Protein AF-A0A812S9A2-F1 (afdb_monomer_lite)

Secondary structure (DSSP, 8-state):
-------------SSSSTTTHHHHHHHHHHHHHHHHHHHHHHHHHHHHHHHHHHHHHHHHHHHHHHHHHHHHHHHHHHHHHHHHHHHHHHHHHHHHHHHHHHHHHHHHHHHHHHHHHHHHHHHHHHHHHHHHHHHHHHHHHHHTT----SSSHHHHHHHHHHHHHHHHHHHHHHHHHHHHHHHHHHHHHHTTTHHHHHHHHHHHHHHHHHHHHHHHHHHHHHHHHHHHHHHHTTSTTTHHHHHHHHHHHHHHHHHHHHHHHHHHHHHHHHHHHHHHHHHHHHHHHHHHHHHHHHHHHHHHHHHHHHSTT-HHHHHHHHHHHHHHHHHHHHHHHHHHHHHHHHHHHHHHHHHHHHHHHHHHHHHHHHHHHHHHHHHHHHHHHHHHHHHHHHHHHHHTT-HHHHHHHHHHHHHHHHHHHHHHHHHHHHHHHHHHHHTT-TTS-SS----S-HHHHHHHHHHHHHHHHHHHHHHHHHHHHHHHHHHHHHHHHHHHHHHHHHHHHHHHHHHHHHHHHHHHHHHHHHHHHHHHHHHHHHHHHHHHHTTSS-TTS---HHHHHHHHHHHHHHHHHHHHHHHHHHHHHHHHHHHHHHHHHHHHHHHHHHHHHHHHHHHHHHHHHHHHHHHHHHHHHHTS-STT--HHHHHHHHHTT-HHHHHHHS-TT--TTS-BTTTTB-HHHHHHHHHTT-GGGHHHHHHHHHHHHHTT--TT------S-EEEE--TT-HHHH-EEEE-TT--HHHHHHHHHHHHHTTGGG---HHHHHHHHHHHHHHHHHHHHS-TT-------HHHHHHHHHHHH-GGG--EEEEESS-EEEE-HHHHHHH-HHHHHHHHSSSHHHHH-EEEETTS-HHHHHHHHHHHHHS--SS---HHHHHHHHHHHHHTT-HHHHHHHHHHHHHT--TTTHHHHHHHHHHTT-HHHHHHHHHHHHH-HHHHHHHHHT-S-HHHHHHTT---------------------

Sequence (980 aa):
MLGLLWLTNWSRSHVKRLNISTAAELLTVAKAKQQLGKEMEVKDLKALRLKDHVVHHVSKTINFVRLKDIWLAWLHQVLLHRLEKTQDRKDRSHRKEIQRIRREAADEHTALGERMHSELEQVGRESYLRDMLVQWQAVVKNMRSHRNYHGEMDQIRQEAAQEVKQKEKKTVEQLSSFAIHSAELLIRRRMKEPLVMVFVNWRMVQEREKYQQHAARMQQEAQDQRDHHQNLLQSKETKKEVACWQLATFSYLVRERVIIRLAIFHYWREASMWSKKAHLQHLRRQGQEIASHSKEVSLLVTQMLAHQRDLSLLTKVMVQWKQVVEREANQRSLEQKDEENVERVKTSVHNERVAGSKRAQVLVKWLLHLELQNQAKWLAAWSGEVKYAKIVRKMEGDKEAHDLAMVEVENKMEKHQDALVPYWLRLKRQMVLMRYFPAFIFVPYMNHSEAHLQKTIEKLDKKRERQIADLYKLRRKSVADAGEVLAFFRGQRENQLILSLVLVIWSEVASDQMAMRRWNEQREVKLELERSLQELKDKTWHLRIDTKKGKDLTDTCRHMGEWTGQLLMELSTTRAWGCWRVWHLQEVHSRVQAKANNHTEARVMAERMKVQQRQKKDEVVMSNIMVAAGEISSVKFSFRAWEILTRKEKEHRLQKFVPLSFDWNQPIGTRQVPPLVSIMCVGMLDHQMQEKLHKIAEWLLQVGAEPGHLITNKDRKYVLFKTGREEETEISVDWKGHSAVSFAFATISQFQLRKGRADWSNEQAFLESLVALFASSAAGKNPCSADVIVPQSTLELWESMRDMTHSHNVIFESSDGEVSAHDQILMAASPVLKAMLASAMKEGTSKRIEVADSTSLGVSLFLDILYTSSTREDPDYKTMLVALDLAHRWQVHGVVQTLCVALRDMIDSQSFVAIAEAAALKGLEMLARACASFGSTDQKVQEMLKKGELPAAVRKLLGMPEHANGEQQASKKRRLFRSS

Radius of gyration: 53.52 Å; chains: 1; bounding box: 150×134×172 Å

Foldseek 3Di:
DDDDDDDDDDDDDPPPPPPPVVVVVVVVVVVVVVVVVVVVVVVVVVVVVVVVVVVVVVVVVVVVVVVVVVVVVVVVVVVVVVVVVVVVVVVVVVVVVVVVVVVVVVVVVVVVVVVVVVVCVVVVVVVVVVVVVVVVVVVVVVVVPDDDDPPCVVVVVVVVVVVVVVVVVVVVVVVVVVVVVVVVVVCVVVCPVVVVVVVVVVVVVVVVVVVVVVVVVVVVVVVVVVVVVVVVVPDPPCPVVVVVVVVVVVVVVVVVVVVVVVVVVVVVVVVVVVVVVVVVVVVVVVVVVVVVVVVVLVVVVVVVVVDPDDPPVVVVSVVVVVVVVVVVVVVVVVVVVVVVVVVVVVVVVVVVVVVVVVVVVVVVVVVVVVVVVVVVVVVVVVVVVVVVVVVVVVCVPPDVVVVVVVVVVVVVVVVVVVVCVVVVVVVVVVVVVVVPPPDPDDDDDDDDDPPVVVVVVVVVVVVVVVVVVVVVVVVVVVVVVVVVVVVVVVVVVVVVVVVVVVVVVVVVVVVVVVVVVVVVVVVVVVVVVVVVVVVVVVVVVVVPPDPPDDDDPPVVVVVVVVVVVVVVVVVVVVVVVVVVVVVVVVVVVVVVVVVVVVVVVVVVVVVVVVVVVVVVVVVVVLVVVVVVCVVPPLPPPDLCVLVCCLPPPPLVVVVVRDDLPRDQCFQDHPVRGRPLLVLLLVCLVDVVSLVVSLVVLLVSLVSQHAQQRARQDPFDWDWDADPPCRPQGIDIDTRGGDGNLRSLVRVLVSVVVCGNVDDSPSSNVSSVSSNVSNVCSVVVDVSPDPPPPDPPVVLVVLVVQLVPQVQFDAWEAEQADIDTDHLVLLLVQFVQSVCQLCDPDPCVVVSYHYDHVADPLLVSVLVSCSRRVDDPDPDDLVSLLSSLVVCLVRVRVSSVVSSLVVNLVVDDLVCLQVQCLSCQVSVVVSSLVSSLVCLVPDPSSVVCLVVVVHDPSNCVSVVHPPPPPPPPPVPPPPPPPDDD

pLDDT: mean 70.7, std 18.99, range [29.7, 98.62]

Structure (mmCIF, N/CA/C/O backbone):
data_AF-A0A812S9A2-F1
#
_entry.id   AF-A0A812S9A2-F1
#
loop_
_atom_site.group_PDB
_atom_site.id
_atom_site.type_symbol
_atom_site.label_atom_id
_atom_site.label_alt_id
_atom_site.label_comp_id
_atom_site.label_asym_id
_atom_site.label_entity_id
_atom_site.label_seq_id
_atom_site.pdbx_PDB_ins_code
_atom_site.Cartn_x
_atom_site.Cartn_y
_atom_site.Cartn_z
_atom_site.occupancy
_atom_site.B_iso_or_equiv
_atom_site.auth_seq_id
_atom_site.auth_comp_id
_atom_site.auth_asym_id
_atom_site.auth_atom_id
_atom_site.pdbx_PDB_model_num
ATOM 1 N N . MET A 1 1 ? -51.032 41.180 109.566 1.00 30.77 1 MET A N 1
ATOM 2 C CA . MET A 1 1 ? -51.035 39.824 110.149 1.00 30.77 1 MET A CA 1
ATOM 3 C C . MET A 1 1 ? -49.767 39.110 109.700 1.00 30.77 1 MET A C 1
ATOM 5 O O . MET A 1 1 ? -49.619 38.909 108.507 1.00 30.77 1 MET A O 1
ATOM 9 N N . LEU A 1 2 ? -48.860 38.893 110.665 1.00 32.19 2 LEU A N 1
ATOM 10 C CA . LEU A 1 2 ? -47.793 37.877 110.830 1.00 32.19 2 LEU A CA 1
ATOM 11 C C . LEU A 1 2 ? -47.159 37.257 109.555 1.00 32.19 2 LEU A C 1
ATOM 13 O O . LEU A 1 2 ? -47.859 36.644 108.770 1.00 32.19 2 LEU A O 1
ATOM 17 N N . GLY A 1 3 ? -45.845 37.289 109.311 1.00 29.73 3 GLY A N 1
ATOM 18 C CA . GLY A 1 3 ? -44.723 37.349 110.249 1.00 29.73 3 GLY A CA 1
ATOM 19 C C . GLY A 1 3 ? -43.545 38.168 109.716 1.00 29.73 3 GLY A C 1
ATOM 20 O O . GLY A 1 3 ? -43.070 37.989 108.598 1.00 29.73 3 GLY A O 1
ATOM 21 N N . LEU A 1 4 ? -43.110 39.086 110.570 1.00 36.00 4 LEU A N 1
ATOM 22 C CA . LEU A 1 4 ? -41.957 39.964 110.448 1.00 36.00 4 LEU A CA 1
ATOM 23 C C . LEU A 1 4 ? -40.862 39.440 111.388 1.00 36.00 4 LEU A C 1
ATOM 25 O O . LEU A 1 4 ? -41.183 38.946 112.466 1.00 36.00 4 LEU A O 1
ATOM 29 N N . LEU A 1 5 ? -39.606 39.668 110.988 1.00 36.12 5 LEU A N 1
ATOM 30 C CA . LEU A 1 5 ? -38.328 39.386 111.663 1.00 36.12 5 LEU A CA 1
ATOM 31 C C . LEU A 1 5 ? -37.778 37.956 111.563 1.00 36.12 5 LEU A C 1
ATOM 33 O O . LEU A 1 5 ? -38.210 37.065 112.280 1.00 36.12 5 LEU A O 1
ATOM 37 N N . TRP A 1 6 ? -36.664 37.823 110.830 1.00 30.14 6 TRP A N 1
ATOM 38 C CA . TRP A 1 6 ? -35.391 37.426 111.450 1.00 30.14 6 TRP A CA 1
ATOM 39 C C . TRP A 1 6 ? -34.164 37.848 110.604 1.00 30.14 6 TRP A C 1
ATOM 41 O O . TRP A 1 6 ? -33.966 37.390 109.486 1.00 30.14 6 TRP A O 1
ATOM 51 N N . LEU A 1 7 ? -33.380 38.762 111.193 1.00 29.70 7 LEU A N 1
ATOM 52 C CA . LEU A 1 7 ? -31.908 38.791 111.299 1.00 29.70 7 LEU A CA 1
ATOM 53 C C . LEU A 1 7 ? -30.986 38.822 110.049 1.00 29.70 7 LEU A C 1
ATOM 55 O O . LEU A 1 7 ? -30.703 37.825 109.405 1.00 29.70 7 LEU A O 1
ATOM 59 N N . THR A 1 8 ? -30.419 40.020 109.835 1.00 36.09 8 THR A N 1
ATOM 60 C CA . THR A 1 8 ? -28.978 40.395 109.859 1.00 36.09 8 THR A CA 1
ATOM 61 C C . THR A 1 8 ? -27.872 39.516 109.240 1.00 36.09 8 THR A C 1
ATOM 63 O O . THR A 1 8 ? -27.733 38.341 109.548 1.00 36.09 8 THR A O 1
ATOM 66 N N . ASN A 1 9 ? -26.913 40.242 108.637 1.00 30.70 9 ASN A N 1
ATOM 67 C CA . ASN A 1 9 ? -25.463 39.975 108.543 1.00 30.70 9 ASN A CA 1
ATOM 68 C C . ASN A 1 9 ? -24.924 39.029 107.452 1.00 30.70 9 ASN A C 1
ATOM 70 O O . ASN A 1 9 ? -24.561 37.896 107.729 1.00 30.70 9 ASN A O 1
ATOM 74 N N . TRP A 1 10 ? -24.648 39.596 106.266 1.00 31.30 10 TRP A N 1
ATOM 75 C CA . TRP A 1 10 ? -23.307 39.561 105.638 1.00 31.30 10 TRP A CA 1
ATOM 76 C C . TRP A 1 10 ? -23.247 40.575 104.473 1.00 31.30 10 TRP A C 1
ATOM 78 O O . TRP A 1 10 ? -23.900 40.422 103.453 1.00 31.30 10 TRP A O 1
ATOM 88 N N . SER A 1 11 ? -22.712 41.781 104.681 1.00 37.06 11 SER A N 1
ATOM 89 C CA . SER A 1 11 ? -21.286 42.156 104.595 1.00 37.06 11 SER A CA 1
ATOM 90 C C . SER A 1 11 ? -20.733 42.354 103.163 1.00 37.06 11 SER A C 1
ATOM 92 O O . SER A 1 11 ? -20.191 41.460 102.523 1.00 37.06 11 SER A O 1
ATOM 94 N N . ARG A 1 12 ? -20.815 43.606 102.689 1.00 46.22 12 ARG A N 1
ATOM 95 C CA . ARG A 1 12 ? -19.657 44.487 102.391 1.00 46.22 12 ARG A CA 1
ATOM 96 C C . ARG A 1 12 ? -18.490 44.012 101.484 1.00 46.22 12 ARG A C 1
ATOM 98 O O . ARG A 1 12 ? -17.426 44.619 101.564 1.00 46.22 12 ARG A O 1
ATOM 105 N N . SER A 1 13 ? -18.665 43.069 100.548 1.00 44.03 13 SER A N 1
ATOM 106 C CA . SER A 1 13 ? -17.556 42.631 99.653 1.00 44.03 13 SER A CA 1
ATOM 107 C C . SER A 1 13 ? -17.678 42.933 98.138 1.00 44.03 13 SER A C 1
ATOM 109 O O . SER A 1 13 ? -16.717 42.711 97.401 1.00 44.03 13 SER A O 1
ATOM 111 N N . HIS A 1 14 ? -18.781 43.482 97.606 1.00 48.69 14 HIS A N 1
ATOM 112 C CA . HIS A 1 14 ? -18.950 43.573 96.130 1.00 48.69 14 HIS A CA 1
ATOM 113 C C . HIS A 1 14 ? -19.109 44.958 95.487 1.00 48.69 14 HIS A C 1
ATOM 115 O O . HIS A 1 14 ? -19.095 45.054 94.265 1.00 48.69 14 HIS A O 1
ATOM 121 N N . VAL A 1 15 ? -19.113 46.054 96.250 1.00 48.25 15 VAL A N 1
ATOM 122 C CA . VAL A 1 15 ? -19.337 47.407 95.680 1.00 48.25 15 VAL A CA 1
ATOM 123 C C . VAL A 1 15 ? -18.044 48.241 95.524 1.00 48.25 15 VAL A C 1
ATOM 125 O O . VAL A 1 15 ? -18.077 49.372 95.060 1.00 48.25 15 VAL A O 1
ATOM 128 N N . LYS A 1 16 ? -16.858 47.674 95.805 1.00 48.91 16 LYS A N 1
ATOM 129 C CA . LYS A 1 16 ? -15.552 48.335 95.548 1.00 48.91 16 LYS A CA 1
ATOM 130 C C . LYS A 1 16 ? -14.710 47.740 94.404 1.00 48.91 16 LYS A C 1
ATOM 132 O O . LYS A 1 16 ? -13.645 48.276 94.125 1.00 48.91 16 LYS A O 1
ATOM 137 N N . ARG A 1 17 ? -15.165 46.690 93.699 1.00 51.28 17 ARG A N 1
ATOM 138 C CA . ARG A 1 17 ? -14.411 46.097 92.562 1.00 51.28 17 ARG A CA 1
ATOM 139 C C . ARG A 1 17 ? -14.850 46.546 91.163 1.00 51.28 17 ARG A C 1
ATOM 141 O O . ARG A 1 17 ? -14.126 46.290 90.212 1.00 51.28 17 ARG A O 1
ATOM 148 N N . LEU A 1 18 ? -15.960 47.269 91.023 1.00 49.25 18 LEU A N 1
ATOM 149 C CA . LEU A 1 18 ? -16.501 47.654 89.708 1.00 49.25 18 LEU A CA 1
ATOM 150 C C . LEU A 1 18 ? -16.056 49.032 89.184 1.00 49.25 18 LEU A C 1
ATOM 152 O O . LEU A 1 18 ? -16.405 49.377 88.065 1.00 49.25 18 LEU A O 1
ATOM 156 N N . ASN A 1 19 ? -15.245 49.794 89.931 1.00 54.81 19 ASN A N 1
ATOM 157 C CA . ASN A 1 19 ? -14.820 51.147 89.519 1.00 54.81 19 ASN A CA 1
ATOM 158 C C . ASN A 1 19 ? -13.321 51.283 89.165 1.00 54.81 19 ASN A C 1
ATOM 160 O O . ASN A 1 19 ? -12.866 52.368 88.827 1.00 54.81 19 ASN A O 1
ATOM 164 N N . ILE A 1 20 ? -12.543 50.191 89.221 1.00 55.78 20 ILE A N 1
ATOM 165 C CA . ILE A 1 20 ? -11.106 50.183 88.860 1.00 55.78 20 ILE A CA 1
ATOM 166 C C . ILE A 1 20 ? -10.868 49.512 87.491 1.00 55.78 20 ILE A C 1
ATOM 168 O O . ILE A 1 20 ? -9.960 49.911 86.766 1.00 55.78 20 ILE A O 1
ATOM 172 N N . SER A 1 21 ? -11.722 48.561 87.084 1.00 54.44 21 SER A N 1
ATOM 173 C CA . SER A 1 21 ? -1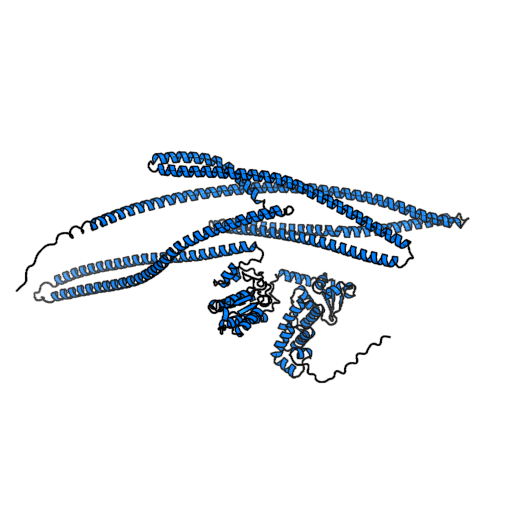1.601 47.859 85.791 1.00 54.44 21 SER A CA 1
ATOM 174 C C . SER A 1 21 ? -11.817 48.796 84.596 1.00 54.44 21 SER A C 1
ATOM 176 O O . SER A 1 21 ? -11.036 48.804 83.649 1.00 54.44 21 SER A O 1
ATOM 178 N N . THR A 1 22 ? -12.820 49.668 84.674 1.00 61.56 22 THR A N 1
ATOM 179 C CA . THR A 1 22 ? -13.222 50.548 83.565 1.00 61.56 22 THR A CA 1
ATOM 180 C C . THR A 1 22 ? -12.219 51.681 83.310 1.00 61.56 22 THR A C 1
ATOM 182 O O . THR A 1 22 ? -12.038 52.121 82.176 1.00 61.56 22 THR A O 1
ATOM 185 N N . ALA A 1 23 ? -11.500 52.131 84.345 1.00 61.50 23 ALA A N 1
ATOM 186 C CA . ALA A 1 23 ? -10.455 53.148 84.209 1.00 61.50 23 ALA A CA 1
ATOM 187 C C . ALA A 1 23 ? -9.170 52.594 83.556 1.00 61.50 23 ALA A C 1
ATOM 189 O O . ALA A 1 23 ? -8.498 53.306 82.807 1.00 61.50 23 ALA A O 1
ATOM 190 N N . ALA A 1 24 ? -8.842 51.317 83.790 1.00 63.38 24 ALA A N 1
ATOM 191 C CA . ALA A 1 24 ? -7.683 50.657 83.184 1.00 63.38 24 ALA A CA 1
ATOM 192 C C . ALA A 1 24 ? -7.879 50.383 81.678 1.00 63.38 24 ALA A C 1
ATOM 194 O O . ALA A 1 24 ? -6.934 50.512 80.891 1.00 63.38 24 ALA A O 1
ATOM 195 N N . GLU A 1 25 ? -9.109 50.074 81.263 1.00 68.50 25 GLU A N 1
ATOM 196 C CA . GLU A 1 25 ? -9.472 49.860 79.855 1.00 68.50 25 GLU A CA 1
ATOM 197 C C . GLU A 1 25 ? -9.458 51.167 79.043 1.00 68.50 25 GLU A C 1
ATOM 199 O O . GLU A 1 25 ? -8.927 51.217 77.933 1.00 68.50 25 GLU A O 1
ATOM 204 N N . LEU A 1 26 ? -9.924 52.281 79.616 1.00 68.12 26 LEU A N 1
ATOM 205 C CA . LEU A 1 26 ? -9.865 53.583 78.937 1.00 68.12 26 LEU A CA 1
ATOM 206 C C . LEU A 1 26 ? -8.423 54.100 78.770 1.00 68.12 26 LEU A C 1
ATOM 208 O O . LEU A 1 26 ? -8.087 54.688 77.738 1.00 68.12 26 LEU A O 1
ATOM 212 N N . LEU A 1 27 ? -7.534 53.822 79.733 1.00 66.31 27 LEU A N 1
ATOM 213 C CA . LEU A 1 27 ? -6.120 54.206 79.651 1.00 66.31 27 LEU A CA 1
ATOM 214 C C . LEU A 1 27 ? -5.338 53.375 78.614 1.00 66.31 27 LEU A C 1
ATOM 216 O O . LEU A 1 27 ? -4.418 53.887 77.969 1.00 66.31 27 LEU A O 1
ATOM 220 N N . THR A 1 28 ? -5.701 52.104 78.420 1.00 70.50 28 THR A N 1
ATOM 221 C CA . THR A 1 28 ? -5.083 51.230 77.406 1.00 70.50 28 THR A CA 1
ATOM 222 C C . THR A 1 28 ? -5.531 51.592 75.990 1.00 70.50 28 THR A C 1
ATOM 224 O O . THR A 1 28 ? -4.691 51.652 75.089 1.00 70.50 28 THR A O 1
ATOM 227 N N . VAL A 1 29 ? -6.803 51.954 75.795 1.00 70.25 29 VAL A N 1
ATOM 228 C CA . VAL A 1 29 ? -7.316 52.431 74.497 1.00 70.25 29 VAL A CA 1
ATOM 229 C C . VAL A 1 29 ? -6.692 53.777 74.097 1.00 70.25 29 VAL A C 1
ATOM 231 O O . VAL A 1 29 ? -6.312 53.963 72.937 1.00 70.25 29 VAL A O 1
ATOM 234 N N . ALA A 1 30 ? -6.495 54.699 75.045 1.00 70.75 30 ALA A N 1
ATOM 235 C CA . ALA A 1 30 ? -5.830 55.977 74.778 1.00 70.75 30 ALA A CA 1
ATOM 236 C C . ALA A 1 30 ? -4.349 55.805 74.377 1.00 70.75 30 ALA A C 1
ATOM 238 O O . ALA A 1 30 ? -3.895 56.425 73.411 1.00 70.75 30 ALA A O 1
ATOM 239 N N . LYS A 1 31 ? -3.611 54.907 75.050 1.00 70.31 31 LYS A N 1
ATOM 240 C CA . LYS A 1 31 ? -2.220 54.571 74.691 1.00 70.31 31 LYS A CA 1
ATOM 241 C C . LYS A 1 31 ? -2.119 53.899 73.320 1.00 70.31 31 LYS A C 1
ATOM 243 O O . LYS A 1 31 ? -1.249 54.266 72.535 1.00 70.31 31 LYS A O 1
ATOM 248 N N . ALA A 1 32 ? -3.035 52.987 72.988 1.00 68.94 32 ALA A N 1
ATOM 249 C CA . ALA A 1 32 ? -3.067 52.334 71.678 1.00 68.94 32 ALA A CA 1
ATOM 250 C C . ALA A 1 32 ? -3.318 53.333 70.533 1.00 68.94 32 ALA A C 1
ATOM 252 O O . ALA A 1 32 ? -2.661 53.266 69.494 1.00 68.94 32 ALA A O 1
ATOM 253 N N . LYS A 1 33 ? -4.202 54.319 70.739 1.00 67.38 33 LYS A N 1
ATOM 254 C CA . LYS A 1 33 ? -4.478 55.372 69.748 1.00 67.38 33 LYS A CA 1
ATOM 255 C C . LYS A 1 33 ? -3.273 56.297 69.525 1.00 67.38 33 LYS A C 1
ATOM 257 O O . LYS A 1 33 ? -2.995 56.674 68.388 1.00 67.38 33 LYS A O 1
ATOM 262 N N . GLN A 1 34 ? -2.522 56.616 70.582 1.00 72.00 34 GLN A N 1
ATOM 263 C CA . GLN A 1 34 ? -1.292 57.410 70.482 1.00 72.00 34 GLN A CA 1
ATOM 264 C C . GLN A 1 34 ? -0.148 56.635 69.799 1.00 72.00 34 GLN A C 1
ATOM 266 O O . GLN A 1 34 ? 0.625 57.221 69.039 1.00 72.00 34 GLN A O 1
ATOM 271 N N . GLN A 1 35 ? -0.062 55.319 70.021 1.00 70.69 35 GLN A N 1
ATOM 272 C CA . GLN A 1 35 ? 0.900 54.436 69.352 1.00 70.69 35 GLN A CA 1
ATOM 273 C C . GLN A 1 35 ? 0.623 54.349 67.839 1.00 70.69 35 GLN A C 1
ATOM 275 O O . GLN A 1 35 ? 1.546 54.463 67.034 1.00 70.69 35 GLN A O 1
ATOM 280 N N . LEU A 1 36 ? -0.653 54.237 67.446 1.00 68.12 36 LEU A N 1
ATOM 281 C CA . LEU A 1 36 ? -1.065 54.127 66.041 1.00 68.12 36 LEU A CA 1
ATOM 282 C C . LEU A 1 36 ? -0.792 55.410 65.233 1.00 68.12 36 LEU A C 1
ATOM 284 O O . LEU A 1 36 ? -0.434 55.336 64.058 1.00 68.12 36 LEU A O 1
ATOM 288 N N . GLY A 1 37 ? -0.921 56.584 65.864 1.00 74.06 37 GLY A N 1
ATOM 289 C CA . GLY A 1 37 ? -0.575 57.870 65.246 1.00 74.06 37 GLY A CA 1
ATOM 290 C C . GLY A 1 37 ? 0.919 57.986 64.929 1.00 74.06 37 GLY A C 1
ATOM 291 O O . GLY A 1 37 ? 1.286 58.352 63.815 1.00 74.06 37 GLY A O 1
ATOM 292 N N . LYS A 1 38 ? 1.782 57.568 65.866 1.00 69.81 38 LYS A N 1
ATOM 293 C CA . LYS A 1 38 ? 3.244 57.561 65.674 1.00 69.81 38 LYS A CA 1
ATOM 294 C C . LYS A 1 38 ? 3.693 56.548 64.617 1.00 69.81 38 LYS A C 1
ATOM 296 O O . LYS A 1 38 ? 4.643 56.801 63.882 1.00 69.81 38 LYS A O 1
ATOM 301 N N . GLU A 1 39 ? 3.011 55.409 64.499 1.00 66.50 39 GLU A N 1
ATOM 302 C CA . GLU A 1 39 ? 3.328 54.409 63.472 1.00 66.50 39 GLU A CA 1
ATOM 303 C C . GLU A 1 39 ? 2.937 54.839 62.050 1.00 66.50 39 GLU A C 1
ATOM 305 O O . GLU A 1 39 ? 3.615 54.443 61.099 1.00 66.50 39 GLU A O 1
ATOM 310 N N . MET A 1 40 ? 1.888 55.655 61.884 1.00 65.81 40 MET A N 1
ATOM 311 C CA . MET A 1 40 ? 1.529 56.226 60.577 1.00 65.81 40 MET A CA 1
ATOM 312 C C . MET A 1 40 ? 2.550 57.262 60.103 1.00 65.81 40 MET A C 1
ATOM 314 O O . MET A 1 40 ? 3.034 57.143 58.981 1.00 65.81 40 MET A O 1
ATOM 318 N N . GLU A 1 41 ? 2.975 58.193 60.963 1.00 67.44 41 GLU A N 1
ATOM 319 C CA . GLU A 1 41 ? 4.019 59.172 60.610 1.00 67.44 41 GLU A CA 1
ATOM 320 C C . GLU A 1 41 ? 5.349 58.498 60.237 1.00 67.44 41 GLU A C 1
ATOM 322 O O . GLU A 1 41 ? 6.008 58.882 59.269 1.00 67.44 41 GLU A O 1
ATOM 327 N N . VAL A 1 42 ? 5.733 57.431 60.949 1.00 67.81 42 VAL A N 1
ATOM 328 C CA . VAL A 1 42 ? 6.944 56.655 60.631 1.00 67.81 42 VAL A CA 1
ATOM 329 C C . VAL A 1 42 ? 6.805 55.894 59.306 1.00 67.81 42 VAL A C 1
ATOM 331 O O . VAL A 1 42 ? 7.800 55.712 58.599 1.00 67.81 42 VAL A O 1
ATOM 334 N N . LYS A 1 43 ? 5.598 55.447 58.938 1.00 64.19 43 LYS A N 1
ATOM 335 C CA . LYS A 1 43 ? 5.348 54.788 57.645 1.00 64.19 43 LYS A CA 1
ATOM 336 C C . LYS A 1 43 ? 5.383 55.778 56.483 1.00 64.19 43 LYS A C 1
ATOM 338 O O . LYS A 1 43 ? 6.007 55.460 55.470 1.00 64.19 43 LYS A O 1
ATOM 343 N N . ASP A 1 44 ? 4.835 56.975 56.651 1.00 63.59 44 ASP A N 1
ATOM 344 C CA . ASP A 1 44 ? 4.854 58.008 55.612 1.00 63.59 44 ASP A CA 1
ATOM 345 C C . ASP A 1 44 ? 6.268 58.572 55.393 1.00 63.59 44 ASP A C 1
ATOM 347 O O . ASP A 1 44 ? 6.720 58.705 54.252 1.00 63.59 44 ASP A O 1
ATOM 351 N N . LEU A 1 45 ? 7.050 58.753 56.465 1.00 57.12 45 LEU A N 1
ATOM 352 C CA . LEU A 1 45 ? 8.469 59.125 56.366 1.00 57.12 45 LEU A CA 1
ATOM 353 C C . LEU A 1 45 ? 9.336 58.024 55.728 1.00 57.12 45 LEU A C 1
ATOM 355 O O . LEU A 1 45 ? 10.295 58.325 55.011 1.00 57.12 45 LEU A O 1
ATOM 359 N N . LYS A 1 46 ? 9.003 56.741 55.931 1.00 61.25 46 LYS A N 1
ATOM 360 C CA . LYS A 1 46 ? 9.670 55.618 55.243 1.00 61.25 46 LYS A CA 1
ATOM 361 C C . LYS A 1 46 ? 9.289 55.532 53.764 1.00 61.25 46 LYS A C 1
ATOM 363 O O . LYS A 1 46 ? 10.148 55.196 52.951 1.00 61.25 46 LYS A O 1
ATOM 368 N N . ALA A 1 47 ? 8.050 55.864 53.402 1.00 58.06 47 ALA A N 1
ATOM 369 C CA . ALA A 1 47 ? 7.592 55.876 52.014 1.00 58.06 47 ALA A CA 1
ATOM 370 C C . ALA A 1 47 ? 8.258 56.993 51.189 1.00 58.06 47 ALA A C 1
ATOM 372 O O . ALA A 1 47 ? 8.642 56.757 50.042 1.00 58.06 47 ALA A O 1
ATOM 373 N N . LEU A 1 48 ? 8.476 58.171 51.786 1.00 52.75 48 LEU A N 1
ATOM 374 C CA . LEU A 1 48 ? 9.226 59.267 51.160 1.00 52.75 48 LEU A CA 1
ATOM 375 C C . LEU A 1 48 ? 10.710 58.917 50.953 1.00 52.75 48 LEU A C 1
ATOM 377 O O . LEU A 1 48 ? 11.215 59.071 49.843 1.00 52.75 48 LEU A O 1
ATOM 381 N N . ARG A 1 49 ? 11.384 58.317 51.948 1.00 53.66 49 ARG A N 1
ATOM 382 C CA . ARG A 1 49 ? 12.790 57.877 51.795 1.00 53.66 49 ARG A CA 1
ATOM 383 C C . ARG A 1 49 ? 12.978 56.760 50.766 1.00 53.66 49 ARG A C 1
ATOM 385 O O . ARG A 1 49 ? 14.020 56.703 50.117 1.00 53.66 49 ARG A O 1
ATOM 392 N N . LEU A 1 50 ? 11.987 55.882 50.582 1.00 56.28 50 LEU A N 1
ATOM 393 C CA . LEU A 1 50 ? 12.057 54.830 49.560 1.00 56.28 50 LEU A CA 1
ATOM 394 C C . LEU A 1 50 ? 12.014 55.407 48.137 1.00 56.28 50 LEU A C 1
ATOM 396 O O . LEU A 1 50 ? 12.645 54.863 47.232 1.00 56.28 50 LEU A O 1
ATOM 400 N N . LYS A 1 51 ? 11.286 56.512 47.938 1.00 54.78 51 LYS A N 1
ATOM 401 C CA . LYS A 1 51 ? 11.127 57.155 46.629 1.00 54.78 51 LYS A CA 1
ATOM 402 C C . LYS A 1 51 ? 12.438 57.783 46.150 1.00 54.78 51 LYS A C 1
ATOM 404 O O . LYS A 1 51 ? 12.840 57.541 45.013 1.00 54.78 51 LYS A O 1
ATOM 409 N N . ASP A 1 52 ? 13.153 58.467 47.037 1.00 48.91 52 ASP A N 1
ATOM 410 C CA . ASP A 1 52 ? 14.438 59.097 46.705 1.00 48.91 52 ASP A CA 1
ATOM 411 C C . ASP A 1 52 ? 15.552 58.064 46.477 1.00 48.91 52 ASP A C 1
ATOM 413 O O . ASP A 1 52 ? 16.385 58.216 45.577 1.00 48.91 52 ASP A O 1
ATOM 417 N N . HIS A 1 53 ? 15.521 56.941 47.205 1.00 49.50 53 HIS A N 1
ATOM 418 C CA . HIS A 1 53 ? 16.496 55.867 47.014 1.00 49.50 53 HIS A CA 1
ATOM 419 C C . HIS A 1 53 ? 16.329 55.146 45.668 1.00 49.50 53 HIS A C 1
ATOM 421 O O . HIS A 1 53 ? 17.321 54.811 45.016 1.00 49.50 53 HIS A O 1
ATOM 427 N N . VAL A 1 54 ? 15.086 54.953 45.214 1.00 54.69 54 VAL A N 1
ATOM 428 C CA . VAL A 1 54 ? 14.785 54.326 43.917 1.00 54.69 54 VAL A CA 1
ATOM 429 C C . VAL A 1 54 ? 15.197 55.234 42.754 1.00 54.69 54 VAL A C 1
ATOM 431 O O . VAL A 1 54 ? 15.794 54.751 41.790 1.00 54.69 54 VAL A O 1
ATOM 434 N N . VAL A 1 55 ? 14.975 56.549 42.853 1.00 52.47 55 VAL A N 1
ATOM 435 C CA . VAL A 1 55 ? 15.384 57.509 41.811 1.00 52.47 55 VAL A CA 1
ATOM 436 C C . VAL A 1 55 ? 16.913 57.576 41.679 1.00 52.47 55 VAL A C 1
ATOM 438 O O . VAL A 1 55 ? 17.440 57.554 40.562 1.00 52.47 55 VAL A O 1
ATOM 441 N N . HIS A 1 56 ? 17.651 57.548 42.794 1.00 46.53 56 HIS A N 1
ATOM 442 C CA . HIS A 1 56 ? 19.117 57.534 42.763 1.00 46.53 56 HIS A CA 1
ATOM 443 C C . HIS A 1 56 ? 19.689 56.220 42.188 1.00 46.53 56 HIS A C 1
ATOM 445 O O . HIS A 1 56 ? 20.660 56.233 41.423 1.00 46.53 56 HIS A O 1
ATOM 451 N N . HIS A 1 57 ? 19.057 55.077 42.481 1.00 49.66 57 HIS A N 1
ATOM 452 C CA . HIS A 1 57 ? 19.512 53.769 42.000 1.00 49.66 57 HIS A CA 1
ATOM 453 C C . HIS A 1 57 ? 19.246 53.559 40.499 1.00 49.66 57 HIS A C 1
ATOM 455 O O . HIS A 1 57 ? 20.074 52.973 39.794 1.00 49.66 57 HIS A O 1
ATOM 461 N N . VAL A 1 58 ? 18.132 54.078 39.973 1.00 52.66 58 VAL A N 1
ATOM 462 C CA . VAL A 1 58 ? 17.819 54.017 38.534 1.00 52.66 58 VAL A CA 1
ATOM 463 C C . VAL A 1 58 ? 18.809 54.862 37.722 1.00 52.66 58 VAL A C 1
ATOM 465 O O . VAL A 1 58 ? 19.309 54.393 36.699 1.00 52.66 58 VAL A O 1
ATOM 468 N N . SER A 1 59 ? 19.198 56.042 38.218 1.00 47.62 59 SER A N 1
ATOM 469 C CA . SER A 1 59 ? 20.189 56.908 37.557 1.00 47.62 59 SER A CA 1
ATOM 470 C C . SER A 1 59 ? 21.591 56.271 37.480 1.00 47.62 59 SER A C 1
ATOM 472 O O . SER A 1 59 ? 22.206 56.237 36.410 1.00 47.62 59 SER A O 1
ATOM 474 N N . LYS A 1 60 ? 22.074 55.641 38.566 1.00 50.59 60 LYS A N 1
ATOM 475 C CA . LYS A 1 60 ? 23.352 54.890 38.558 1.00 50.59 60 LYS A CA 1
ATOM 476 C C . LYS A 1 60 ? 23.329 53.683 37.614 1.00 50.59 60 LYS A C 1
ATOM 478 O O . LYS A 1 60 ? 24.323 53.407 36.943 1.00 50.59 60 LYS A O 1
ATOM 483 N N . THR A 1 61 ? 22.195 52.990 37.517 1.00 50.25 61 THR A N 1
ATOM 484 C CA . THR A 1 61 ? 22.062 51.801 36.659 1.00 50.25 61 THR A CA 1
ATOM 485 C C . THR A 1 61 ? 22.109 52.172 35.171 1.00 50.25 61 THR A C 1
ATOM 487 O O . THR A 1 61 ? 22.749 51.475 34.386 1.00 50.25 61 THR A O 1
ATOM 490 N N . ILE A 1 62 ? 21.522 53.309 34.780 1.00 52.50 62 ILE A N 1
ATOM 491 C CA . ILE A 1 62 ? 21.541 53.798 33.390 1.00 52.50 62 ILE A CA 1
ATOM 492 C C . ILE A 1 62 ? 22.961 54.194 32.949 1.00 52.50 62 ILE A C 1
ATOM 494 O O . ILE A 1 62 ? 23.380 53.855 31.839 1.00 52.50 62 ILE A O 1
ATOM 498 N N . ASN A 1 63 ? 23.742 54.836 33.823 1.00 50.75 63 ASN A N 1
ATOM 499 C CA . ASN A 1 63 ? 25.130 55.198 33.513 1.00 50.75 63 ASN A CA 1
ATOM 500 C C . ASN A 1 63 ? 26.051 53.970 33.414 1.00 50.75 63 ASN A C 1
ATOM 502 O O . ASN A 1 63 ? 26.921 53.920 32.544 1.00 50.75 63 ASN A O 1
ATOM 506 N N . PHE A 1 64 ? 25.818 52.939 34.233 1.00 51.31 64 PHE A N 1
ATOM 507 C CA . PHE A 1 64 ? 26.592 51.696 34.179 1.00 51.31 64 PHE A CA 1
ATOM 508 C C . PHE A 1 64 ? 26.327 50.886 32.898 1.00 51.31 64 PHE A C 1
ATOM 510 O O . PHE A 1 64 ? 27.248 50.289 32.338 1.00 51.31 64 PHE A O 1
ATOM 517 N N . VAL A 1 65 ? 25.088 50.898 32.392 1.00 56.31 65 VAL A N 1
ATOM 518 C CA . VAL A 1 65 ? 24.735 50.246 31.117 1.00 56.31 65 VAL A CA 1
ATOM 519 C C . VAL A 1 65 ? 25.421 50.943 29.938 1.00 56.31 65 VAL A C 1
ATOM 521 O O . VAL A 1 65 ? 26.051 50.270 29.127 1.00 56.31 65 VAL A O 1
ATOM 524 N N . ARG A 1 66 ? 25.429 52.283 29.895 1.00 56.91 66 ARG A N 1
ATOM 525 C CA . ARG A 1 66 ? 26.110 53.037 28.824 1.00 56.91 66 ARG A CA 1
ATOM 526 C C . ARG A 1 66 ? 27.624 52.803 28.788 1.00 56.91 66 ARG A C 1
ATOM 528 O O . ARG A 1 66 ? 28.187 52.615 27.713 1.00 56.91 66 ARG A O 1
ATOM 535 N N . LEU A 1 67 ? 28.282 52.756 29.948 1.00 58.38 67 LEU A N 1
ATOM 536 C CA . LEU A 1 67 ? 29.716 52.447 30.041 1.00 58.38 67 LEU A CA 1
ATOM 537 C C . LEU A 1 67 ? 30.036 51.011 29.607 1.00 58.38 67 LEU A C 1
ATOM 539 O O . LEU A 1 67 ? 31.047 50.773 28.945 1.00 58.38 67 LEU A O 1
ATOM 543 N N . LYS A 1 68 ? 29.160 50.054 29.931 1.00 61.91 68 LYS A N 1
ATOM 544 C CA . LYS A 1 68 ? 29.296 48.661 29.494 1.00 61.91 68 LYS A CA 1
ATOM 545 C C . LYS A 1 68 ? 29.173 48.527 27.974 1.00 61.91 68 LYS A C 1
ATOM 547 O O . LYS A 1 68 ? 29.954 47.785 27.382 1.00 61.91 68 LYS A O 1
ATOM 552 N N . ASP A 1 69 ? 28.248 49.248 27.348 1.00 59.06 69 ASP A N 1
ATOM 553 C CA . ASP A 1 69 ? 28.027 49.173 25.901 1.00 59.06 69 ASP A CA 1
ATOM 554 C C . ASP A 1 69 ? 29.186 49.798 25.109 1.00 59.06 69 ASP A C 1
ATOM 556 O O . ASP A 1 69 ? 29.661 49.203 24.141 1.00 59.06 69 ASP A O 1
ATOM 560 N N . ILE A 1 70 ? 29.734 50.925 25.581 1.00 66.25 70 ILE A N 1
ATOM 561 C CA . ILE A 1 70 ? 30.943 51.541 25.005 1.00 66.25 70 ILE A CA 1
ATOM 562 C C . ILE A 1 70 ? 32.145 50.589 25.122 1.00 66.25 70 ILE A C 1
ATOM 564 O O . ILE A 1 70 ? 32.904 50.406 24.168 1.00 66.25 70 ILE A O 1
ATOM 568 N N . TRP A 1 71 ? 32.294 49.918 26.267 1.00 73.31 71 TRP A N 1
ATOM 569 C CA . TRP A 1 71 ? 33.379 48.962 26.484 1.00 73.31 71 TRP A CA 1
ATOM 570 C C . TRP A 1 71 ? 33.244 47.701 25.613 1.00 73.31 71 TRP A C 1
ATOM 572 O O . TRP A 1 71 ? 34.238 47.194 25.090 1.00 73.31 71 TRP A O 1
ATOM 582 N N . LEU A 1 72 ? 32.018 47.207 25.411 1.00 63.19 72 LEU A N 1
ATOM 583 C CA . LEU A 1 72 ? 31.741 46.067 24.533 1.00 63.19 72 LEU A CA 1
ATOM 584 C C . LEU A 1 72 ? 31.973 46.402 23.055 1.00 63.19 72 LEU A C 1
ATOM 586 O O . LEU A 1 72 ? 32.529 45.571 22.337 1.00 63.19 72 LEU A O 1
ATOM 590 N N . ALA A 1 73 ? 31.617 47.611 22.612 1.00 65.31 73 ALA A N 1
ATOM 591 C CA . ALA A 1 73 ? 31.884 48.074 21.251 1.00 65.31 73 ALA A CA 1
ATOM 592 C C . ALA A 1 73 ? 33.393 48.162 20.966 1.00 65.31 73 ALA A C 1
ATOM 594 O O . ALA A 1 73 ? 33.867 47.655 19.946 1.00 65.31 73 ALA A O 1
ATOM 595 N N . TRP A 1 74 ? 34.164 48.712 21.908 1.00 84.88 74 TRP A N 1
ATOM 596 C CA . TRP A 1 74 ? 35.622 48.768 21.806 1.00 84.88 74 TRP A CA 1
ATOM 597 C C . TRP A 1 74 ? 36.258 47.368 21.794 1.00 84.88 74 TRP A C 1
ATOM 599 O O . TRP A 1 74 ? 37.091 47.063 20.937 1.00 84.88 74 TRP A O 1
ATOM 609 N N . LEU A 1 75 ? 35.817 46.466 22.681 1.00 70.44 75 LEU A N 1
ATOM 610 C CA . LEU A 1 75 ? 36.299 45.082 22.710 1.00 70.44 75 LEU A CA 1
ATOM 611 C C . LEU A 1 75 ? 36.005 44.345 21.393 1.00 70.44 75 LEU A C 1
ATOM 613 O O . LEU A 1 75 ? 36.836 43.569 20.920 1.00 70.44 75 LEU A O 1
ATOM 617 N N . HIS A 1 76 ? 34.846 44.601 20.786 1.00 70.50 76 HIS A N 1
ATOM 618 C CA . HIS A 1 76 ? 34.465 44.009 19.508 1.00 70.50 76 HIS A CA 1
ATOM 619 C C . HIS A 1 76 ? 35.376 44.478 18.362 1.00 70.50 76 HIS A C 1
ATOM 621 O O . HIS A 1 76 ? 35.866 43.640 17.604 1.00 70.50 76 HIS A O 1
ATOM 627 N N . GLN A 1 77 ? 35.697 45.776 18.285 1.00 71.31 77 GLN A N 1
ATOM 628 C CA . GLN A 1 77 ? 36.658 46.300 17.303 1.00 71.31 77 GLN A CA 1
ATOM 629 C C . GLN A 1 77 ? 38.061 45.701 17.473 1.00 71.31 77 GLN A C 1
ATOM 631 O O . GLN A 1 77 ? 38.691 45.306 16.491 1.00 71.31 77 GLN A O 1
ATOM 636 N N . VAL A 1 78 ? 38.539 45.559 18.712 1.00 77.19 78 VAL A N 1
ATOM 637 C CA . VAL A 1 78 ? 39.857 44.962 18.988 1.00 77.19 78 VAL A CA 1
ATOM 638 C C . VAL A 1 78 ? 39.903 43.482 18.582 1.00 77.19 78 VAL A C 1
ATOM 640 O O . VAL A 1 78 ? 40.914 43.014 18.051 1.00 77.19 78 VAL A O 1
ATOM 643 N N . LEU A 1 79 ? 38.818 42.732 18.802 1.00 71.31 79 LEU A N 1
ATOM 644 C CA . LEU A 1 79 ? 38.733 41.322 18.410 1.00 71.31 79 LEU A CA 1
ATOM 645 C C . LEU A 1 79 ? 38.649 41.143 16.891 1.00 71.31 79 LEU A C 1
ATOM 647 O O . LEU A 1 79 ? 39.325 40.256 16.368 1.00 71.31 79 LEU A O 1
ATOM 651 N N . LEU A 1 80 ? 37.893 41.993 16.189 1.00 69.69 80 LEU A N 1
ATOM 652 C CA . LEU A 1 80 ? 37.818 41.977 14.725 1.00 69.69 80 LEU A CA 1
ATOM 653 C C . LEU A 1 80 ? 39.182 42.268 14.091 1.00 69.69 80 LEU A C 1
ATOM 655 O O . LEU A 1 80 ? 39.662 41.466 13.293 1.00 69.69 80 LEU A O 1
ATOM 659 N N . HIS A 1 81 ? 39.879 43.311 14.546 1.00 77.88 81 HIS A N 1
ATOM 660 C CA . HIS A 1 81 ? 41.207 43.644 14.025 1.00 77.88 81 HIS A CA 1
ATOM 661 C C . HIS A 1 81 ? 42.244 42.530 14.276 1.00 77.88 81 HIS A C 1
ATOM 663 O O . HIS A 1 81 ? 43.151 42.286 13.475 1.00 77.88 81 HIS A O 1
ATOM 669 N N . ARG A 1 82 ? 42.120 41.799 15.393 1.00 65.75 82 ARG A N 1
ATOM 670 C CA . ARG A 1 82 ? 42.999 40.660 15.704 1.00 65.75 82 ARG A CA 1
ATOM 671 C C . ARG A 1 82 ? 42.667 39.419 14.867 1.00 65.75 82 ARG A C 1
ATOM 673 O O . ARG A 1 82 ? 43.578 38.661 14.523 1.00 65.75 82 ARG A O 1
ATOM 680 N N . LEU A 1 83 ? 41.394 39.218 14.529 1.00 68.81 83 LEU A N 1
ATOM 681 C CA . LEU A 1 83 ? 40.939 38.170 13.611 1.00 68.81 83 LEU A CA 1
ATOM 682 C C . LEU A 1 83 ? 41.429 38.437 12.186 1.00 68.81 83 LEU A C 1
ATOM 684 O O . LEU A 1 83 ? 42.009 37.545 11.577 1.00 68.81 83 LEU A O 1
ATOM 688 N N . GLU A 1 84 ? 41.326 39.674 11.706 1.00 76.88 84 GLU A N 1
ATOM 689 C CA . GLU A 1 84 ? 41.863 40.077 10.401 1.00 76.88 84 GLU A CA 1
ATOM 690 C C . GLU A 1 84 ? 43.376 39.845 10.323 1.00 76.88 84 GLU A C 1
ATOM 692 O O . GLU A 1 84 ? 43.852 39.155 9.426 1.00 76.88 84 GLU A O 1
ATOM 697 N N . LYS A 1 85 ? 44.149 40.280 11.331 1.00 79.75 85 LYS A N 1
ATOM 698 C CA . LYS A 1 85 ? 45.605 40.038 11.361 1.00 79.75 85 LYS A CA 1
ATOM 699 C C . LYS A 1 85 ? 45.993 38.560 11.431 1.00 79.75 85 LYS A C 1
ATOM 701 O O . LYS A 1 85 ? 47.078 38.193 10.978 1.00 79.75 85 LYS A O 1
ATOM 706 N N . THR A 1 86 ? 45.168 37.706 12.037 1.00 73.44 86 THR A N 1
ATOM 707 C CA . THR A 1 86 ? 45.442 36.259 12.088 1.00 73.44 86 THR A CA 1
ATOM 708 C C . THR A 1 86 ? 45.051 35.560 10.790 1.00 73.44 86 THR A C 1
ATOM 710 O O . THR A 1 86 ? 45.784 34.668 10.360 1.00 73.44 86 THR A O 1
ATOM 713 N N . GLN A 1 87 ? 43.981 36.007 10.133 1.00 71.50 87 GLN A N 1
ATOM 714 C CA . GLN A 1 87 ? 43.596 35.545 8.803 1.00 71.50 87 GLN A CA 1
ATOM 715 C C . GLN A 1 87 ? 44.656 35.921 7.760 1.00 71.50 87 GLN A C 1
ATOM 717 O O . GLN A 1 87 ? 45.160 35.048 7.059 1.00 71.50 87 GLN A O 1
ATOM 722 N N . ASP A 1 88 ? 45.137 37.163 7.780 1.00 80.94 88 ASP A N 1
ATOM 723 C CA . ASP A 1 88 ? 46.217 37.644 6.913 1.00 80.94 88 ASP A CA 1
ATOM 724 C C . ASP A 1 88 ? 47.505 36.819 7.026 1.00 80.94 88 ASP A C 1
ATOM 726 O O . ASP A 1 88 ? 48.205 36.578 6.038 1.00 80.94 88 ASP A O 1
ATOM 730 N N . ARG A 1 89 ? 47.851 36.384 8.244 1.00 80.50 89 ARG A N 1
ATOM 731 C CA . ARG A 1 89 ? 49.025 35.531 8.486 1.00 80.50 89 ARG A CA 1
ATOM 732 C C . ARG A 1 89 ? 48.831 34.133 7.906 1.00 80.50 89 ARG A C 1
ATOM 734 O O . ARG A 1 89 ? 49.769 33.604 7.310 1.00 80.50 89 ARG A O 1
ATOM 741 N N . LYS A 1 90 ? 47.632 33.558 8.037 1.00 75.88 90 LYS A N 1
ATOM 742 C CA . LYS A 1 90 ? 47.293 32.258 7.438 1.00 75.88 90 LYS A CA 1
ATOM 743 C C . LYS A 1 90 ? 47.303 32.329 5.915 1.00 75.88 90 LYS A C 1
ATOM 745 O O . LYS A 1 90 ? 47.923 31.481 5.284 1.00 75.88 90 LYS A O 1
ATOM 750 N N . ASP A 1 91 ? 46.749 33.387 5.336 1.00 75.19 91 ASP A N 1
ATOM 751 C CA . ASP A 1 91 ? 46.707 33.564 3.883 1.00 75.19 91 ASP A CA 1
ATOM 752 C C . ASP A 1 91 ? 48.106 33.804 3.294 1.00 75.19 91 ASP A C 1
ATOM 754 O O . ASP A 1 91 ? 48.425 33.330 2.203 1.00 75.19 91 ASP A O 1
ATOM 758 N N . ARG A 1 92 ? 49.002 34.491 4.019 1.00 82.00 92 ARG A N 1
ATOM 759 C CA . ARG A 1 92 ? 50.428 34.568 3.645 1.00 82.00 92 ARG A CA 1
ATOM 760 C C . ARG A 1 92 ? 51.125 33.207 3.735 1.00 82.00 92 ARG A C 1
ATOM 762 O O . ARG A 1 92 ? 51.931 32.903 2.862 1.00 82.00 92 ARG A O 1
ATOM 769 N N . SER A 1 93 ? 50.812 32.393 4.744 1.00 83.62 93 SER A N 1
ATOM 770 C CA . SER A 1 93 ? 51.368 31.040 4.884 1.00 83.62 93 SER A CA 1
ATOM 771 C C . SER A 1 93 ? 50.902 30.115 3.757 1.00 83.62 93 SER A C 1
ATOM 773 O O . SER A 1 93 ? 51.728 29.465 3.127 1.00 83.62 93 SER A O 1
ATOM 775 N N . HIS A 1 94 ? 49.605 30.117 3.434 1.00 72.94 94 HIS A N 1
ATOM 776 C CA . HIS A 1 94 ? 49.056 29.331 2.326 1.00 72.94 94 HIS A CA 1
ATOM 777 C C . HIS A 1 94 ? 49.615 29.765 0.970 1.00 72.94 94 HIS A C 1
ATOM 779 O O . HIS A 1 94 ? 49.929 28.915 0.145 1.00 72.94 94 HIS A O 1
ATOM 785 N N . ARG A 1 95 ? 49.811 31.071 0.736 1.00 79.44 95 ARG A N 1
ATOM 786 C CA . ARG A 1 95 ? 50.455 31.546 -0.501 1.00 79.44 95 ARG A CA 1
ATOM 787 C C . ARG A 1 95 ? 51.890 31.039 -0.647 1.00 79.44 95 ARG A C 1
ATOM 789 O O . ARG A 1 95 ? 52.272 30.656 -1.749 1.00 79.44 95 ARG A O 1
ATOM 796 N N . LYS A 1 96 ? 52.663 30.994 0.445 1.00 84.12 96 LYS A N 1
ATOM 797 C CA . LYS A 1 96 ? 54.019 30.420 0.435 1.00 84.12 96 LYS A CA 1
ATOM 798 C C . LYS A 1 96 ? 53.999 28.914 0.170 1.00 84.12 96 LYS A C 1
ATOM 800 O O . LYS A 1 96 ? 54.803 28.445 -0.627 1.00 84.12 96 LYS A O 1
ATOM 805 N N . GLU A 1 97 ? 53.055 28.188 0.765 1.00 74.00 97 GLU A N 1
ATOM 806 C CA . GLU A 1 97 ? 52.920 26.741 0.560 1.00 74.00 97 GLU A CA 1
ATOM 807 C C . GLU A 1 97 ? 52.509 26.399 -0.878 1.00 74.00 97 GLU A C 1
ATOM 809 O O . GLU A 1 97 ? 53.111 25.541 -1.513 1.00 74.00 97 GLU A O 1
ATOM 814 N N . ILE A 1 98 ? 51.564 27.145 -1.457 1.00 69.12 98 ILE A N 1
ATOM 815 C CA . ILE A 1 98 ? 51.166 26.977 -2.863 1.00 69.12 98 ILE A CA 1
ATOM 816 C C . ILE A 1 98 ? 52.339 27.274 -3.806 1.00 69.12 98 ILE A C 1
ATOM 818 O O . ILE A 1 98 ? 52.524 26.576 -4.800 1.00 69.12 98 ILE A O 1
ATOM 822 N N . GLN A 1 99 ? 53.149 28.297 -3.514 1.00 82.31 99 GLN A N 1
ATOM 823 C CA . GLN A 1 99 ? 54.349 28.584 -4.304 1.00 82.31 99 GLN A CA 1
ATOM 824 C C . GLN A 1 99 ? 55.405 27.482 -4.183 1.00 82.31 99 GLN A C 1
ATOM 826 O O . GLN A 1 99 ? 56.072 27.195 -5.173 1.00 82.31 99 GLN A O 1
ATOM 831 N N . ARG A 1 100 ? 55.542 26.858 -3.009 1.00 87.75 100 ARG A N 1
ATOM 832 C CA . ARG A 1 100 ? 56.434 25.716 -2.798 1.00 87.75 100 ARG A CA 1
ATOM 833 C C . ARG A 1 100 ? 55.979 24.496 -3.603 1.00 87.75 100 ARG A C 1
ATOM 835 O O . ARG A 1 100 ? 56.766 23.994 -4.395 1.00 87.75 100 ARG A O 1
ATOM 842 N N . ILE A 1 101 ? 54.704 24.116 -3.499 1.00 69.44 101 ILE A N 1
ATOM 843 C CA . ILE A 1 101 ? 54.117 22.991 -4.249 1.00 69.44 101 ILE A CA 1
ATOM 844 C C . ILE A 1 101 ? 54.266 23.200 -5.763 1.00 69.44 101 ILE A C 1
ATOM 846 O O . ILE A 1 101 ? 54.575 22.266 -6.494 1.00 69.44 101 ILE A O 1
ATOM 850 N N . ARG A 1 102 ? 54.085 24.434 -6.256 1.00 73.25 102 ARG A N 1
ATOM 851 C CA . ARG A 1 102 ? 54.276 24.746 -7.683 1.00 73.25 102 ARG A CA 1
ATOM 852 C C . ARG A 1 102 ? 55.719 24.574 -8.155 1.00 73.25 102 ARG A C 1
ATOM 854 O O . ARG A 1 102 ? 55.908 24.195 -9.303 1.00 73.25 102 ARG A O 1
ATOM 861 N N . ARG A 1 103 ? 56.712 24.865 -7.306 1.00 81.38 103 ARG A N 1
ATOM 862 C CA . ARG A 1 103 ? 58.125 24.617 -7.635 1.00 81.38 103 ARG A CA 1
ATOM 863 C C . ARG A 1 103 ? 58.433 23.127 -7.611 1.00 81.38 103 ARG A C 1
ATOM 865 O O . ARG A 1 103 ? 58.937 22.626 -8.600 1.00 81.38 103 ARG A O 1
ATOM 872 N N . GLU A 1 104 ? 58.014 22.420 -6.561 1.00 78.25 104 GLU A N 1
ATOM 873 C CA . GLU A 1 104 ? 58.208 20.966 -6.446 1.00 78.25 104 GLU A CA 1
ATOM 874 C C . GLU A 1 104 ? 57.578 20.219 -7.640 1.00 78.25 104 GLU A C 1
ATOM 876 O O . GLU A 1 104 ? 58.218 19.360 -8.236 1.00 78.25 104 GLU A O 1
ATOM 881 N N . ALA A 1 105 ? 56.381 20.619 -8.083 1.00 64.25 105 ALA A N 1
ATOM 882 C CA . ALA A 1 105 ? 55.744 20.046 -9.271 1.00 64.25 105 ALA A CA 1
ATOM 883 C C . ALA A 1 105 ? 56.480 20.368 -10.590 1.00 64.25 105 ALA A C 1
ATOM 885 O O . ALA A 1 105 ? 56.491 19.542 -11.502 1.00 64.25 105 ALA A O 1
ATOM 886 N N . ALA A 1 106 ? 57.082 21.556 -10.716 1.00 73.75 106 ALA A N 1
ATOM 887 C CA . ALA A 1 106 ? 57.868 21.931 -11.895 1.00 73.75 106 ALA A CA 1
ATOM 888 C C . ALA A 1 106 ? 59.205 21.170 -11.952 1.00 73.75 106 ALA A C 1
ATOM 890 O O . ALA A 1 106 ? 59.610 20.707 -13.022 1.00 73.75 106 ALA A O 1
ATOM 891 N N . ASP A 1 107 ? 59.846 20.984 -10.799 1.00 80.19 107 ASP A N 1
ATOM 892 C CA . ASP A 1 107 ? 61.083 20.216 -10.664 1.00 80.19 107 ASP A CA 1
ATOM 893 C C . ASP A 1 107 ? 60.828 18.726 -10.961 1.00 80.19 107 ASP A C 1
ATOM 895 O O . ASP A 1 107 ? 61.569 18.109 -11.727 1.00 80.19 107 ASP A O 1
ATOM 899 N N . GLU A 1 108 ? 59.726 18.153 -10.457 1.00 73.12 108 GLU A N 1
ATOM 900 C CA . GLU A 1 108 ? 59.323 16.775 -10.772 1.00 73.12 108 GLU A CA 1
ATOM 901 C C . GLU A 1 108 ? 58.994 16.574 -12.253 1.00 73.12 108 GLU A C 1
ATOM 903 O O . GLU A 1 108 ? 59.377 15.556 -12.832 1.00 73.12 108 GLU A O 1
ATOM 908 N N . HIS A 1 109 ? 58.312 17.533 -12.885 1.00 66.38 109 HIS A N 1
ATOM 909 C CA . HIS A 1 109 ? 58.009 17.469 -14.314 1.00 66.38 109 HIS A CA 1
ATOM 910 C C . HIS A 1 109 ? 59.290 17.485 -15.161 1.00 66.38 109 HIS A C 1
ATOM 912 O O . HIS A 1 109 ? 59.409 16.723 -16.121 1.00 66.38 109 HIS A O 1
ATOM 918 N N . THR A 1 110 ? 60.270 18.306 -14.778 1.00 78.75 110 THR A N 1
ATOM 919 C CA . THR A 1 110 ? 61.578 18.375 -15.446 1.00 78.75 110 THR A CA 1
ATOM 920 C C . THR A 1 110 ? 62.354 17.066 -15.264 1.00 78.75 110 THR A C 1
ATOM 922 O O . THR A 1 110 ? 62.777 16.459 -16.245 1.00 78.75 110 THR A O 1
ATOM 925 N N . ALA A 1 111 ? 62.425 16.546 -14.034 1.00 76.88 111 ALA A N 1
ATOM 926 C CA . ALA A 1 111 ? 63.100 15.284 -13.724 1.00 76.88 111 ALA A CA 1
ATOM 927 C C . ALA A 1 111 ? 62.425 14.048 -14.352 1.00 76.88 111 ALA A C 1
ATOM 929 O O . ALA A 1 111 ? 63.069 13.016 -14.563 1.00 76.88 111 ALA A O 1
ATOM 930 N N . LEU A 1 112 ? 61.114 14.102 -14.610 1.00 68.44 112 LEU A N 1
ATOM 931 C CA . LEU A 1 112 ? 60.397 13.064 -15.352 1.00 68.44 112 LEU A CA 1
ATOM 932 C C . LEU A 1 112 ? 60.726 13.137 -16.848 1.00 68.44 112 LEU A C 1
ATOM 934 O O . LEU A 1 112 ? 60.953 12.097 -17.461 1.00 68.44 112 LEU A O 1
ATOM 938 N N . GLY A 1 113 ? 60.802 14.346 -17.412 1.00 75.25 113 GLY A N 1
ATOM 939 C CA . GLY A 1 113 ? 61.224 14.567 -18.795 1.00 75.25 113 GLY A CA 1
ATOM 940 C C . GLY A 1 113 ? 62.634 14.040 -19.063 1.00 75.25 113 GLY A C 1
ATOM 941 O O . GLY A 1 113 ? 62.837 13.298 -20.020 1.00 75.25 113 GLY A O 1
ATOM 942 N N . GLU A 1 114 ? 63.587 14.334 -18.176 1.00 77.75 114 GLU A N 1
ATOM 943 C CA . GLU A 1 114 ? 64.965 13.832 -18.273 1.00 77.75 114 GLU A CA 1
ATOM 944 C C . GLU A 1 114 ? 65.044 12.302 -18.143 1.00 77.75 114 GLU A C 1
ATOM 946 O O . GLU A 1 114 ? 65.758 11.651 -18.908 1.00 77.75 114 GLU A O 1
ATOM 951 N N . ARG A 1 115 ? 64.263 11.700 -17.232 1.00 71.12 115 ARG A N 1
ATOM 952 C CA . ARG A 1 115 ? 64.184 10.234 -17.093 1.00 71.12 115 ARG A CA 1
ATOM 953 C C . ARG A 1 115 ? 63.587 9.562 -18.320 1.00 71.12 115 ARG A C 1
ATOM 955 O O . ARG A 1 115 ? 64.168 8.603 -18.813 1.00 71.12 115 ARG A O 1
ATOM 962 N N . MET A 1 116 ? 62.477 10.082 -18.840 1.00 60.75 116 MET A N 1
ATOM 963 C CA . MET A 1 116 ? 61.869 9.553 -20.062 1.00 60.75 116 MET A CA 1
ATOM 964 C C . MET A 1 116 ? 62.808 9.688 -21.260 1.00 60.75 116 MET A C 1
ATOM 966 O O . MET A 1 116 ? 62.867 8.782 -22.084 1.00 60.75 116 MET A O 1
ATOM 970 N N . HIS A 1 117 ? 63.562 10.785 -21.358 1.00 65.19 117 HIS A N 1
ATOM 971 C CA . HIS A 1 117 ? 64.537 10.969 -22.428 1.00 65.19 117 HIS A CA 1
ATOM 972 C C . HIS A 1 117 ? 65.690 9.955 -22.334 1.00 65.19 117 HIS A C 1
ATOM 974 O O . HIS A 1 117 ? 66.038 9.336 -23.336 1.00 65.19 117 HIS A O 1
ATOM 980 N N . SER A 1 118 ? 66.207 9.712 -21.125 1.00 67.38 118 SER A N 1
ATOM 981 C CA . SER A 1 118 ? 67.239 8.699 -20.861 1.00 67.38 118 SER A CA 1
ATOM 982 C C . SER A 1 118 ? 66.752 7.269 -21.143 1.00 67.38 118 SER A C 1
ATOM 984 O O . SER A 1 118 ? 67.437 6.494 -21.810 1.00 67.38 118 SER A O 1
ATOM 986 N N . GLU A 1 119 ? 65.533 6.921 -20.716 1.00 64.56 119 GLU A N 1
ATOM 987 C CA . GLU A 1 119 ? 64.934 5.606 -20.982 1.00 64.56 119 GLU A CA 1
ATOM 988 C C . GLU A 1 119 ? 64.638 5.399 -22.475 1.00 64.56 119 GLU A C 1
ATOM 990 O O . GLU A 1 119 ? 64.874 4.313 -23.002 1.00 64.56 119 GLU A O 1
ATOM 995 N N . LEU A 1 120 ? 64.183 6.435 -23.189 1.00 59.00 120 LEU A N 1
ATOM 996 C CA . LEU A 1 120 ? 63.979 6.375 -24.639 1.00 59.00 120 LEU A CA 1
ATOM 997 C C . LEU A 1 120 ? 65.301 6.238 -25.403 1.00 59.00 120 LEU A C 1
ATOM 999 O O . LEU A 1 120 ? 65.361 5.470 -26.364 1.00 59.00 120 LEU A O 1
ATOM 1003 N N . GLU A 1 121 ? 66.372 6.911 -24.971 1.00 66.31 121 GLU A N 1
ATOM 1004 C CA . GLU A 1 121 ? 67.709 6.683 -25.528 1.00 66.31 121 GLU A CA 1
ATOM 1005 C C . GLU A 1 121 ? 68.201 5.254 -25.269 1.00 66.31 121 GLU A C 1
ATOM 1007 O O . GLU A 1 121 ? 68.797 4.639 -26.157 1.00 66.31 121 GLU A O 1
ATOM 1012 N N . GLN A 1 122 ? 67.957 4.704 -24.078 1.00 63.94 122 GLN A N 1
ATOM 1013 C CA . GLN A 1 122 ? 68.389 3.353 -23.725 1.00 63.94 122 GLN A CA 1
ATOM 1014 C C . GLN A 1 122 ? 67.624 2.285 -24.521 1.00 63.94 122 GLN A C 1
ATOM 1016 O O . GLN A 1 122 ? 68.238 1.391 -25.107 1.00 63.94 122 GLN A O 1
ATOM 1021 N N . VAL A 1 123 ? 66.298 2.411 -24.619 1.00 64.12 123 VAL A N 1
ATOM 1022 C CA . VAL A 1 123 ? 65.446 1.504 -25.404 1.00 64.12 123 VAL A CA 1
ATOM 1023 C C . VAL A 1 123 ? 65.744 1.628 -26.901 1.00 64.12 123 VAL A C 1
ATOM 1025 O O . VAL A 1 123 ? 65.794 0.614 -27.598 1.00 64.12 123 VAL A O 1
ATOM 1028 N N . GLY A 1 124 ? 66.027 2.839 -27.393 1.00 69.94 124 GLY A N 1
ATOM 1029 C CA . GLY A 1 124 ? 66.471 3.070 -28.768 1.00 69.94 124 GLY A CA 1
ATOM 1030 C C . GLY A 1 124 ? 67.789 2.358 -29.089 1.00 69.94 124 GLY A C 1
ATOM 1031 O O . GLY A 1 124 ? 67.882 1.674 -30.107 1.00 69.94 124 GLY A O 1
ATOM 1032 N N . ARG A 1 125 ? 68.788 2.432 -28.195 1.00 57.59 125 ARG A N 1
ATOM 1033 C CA . ARG A 1 125 ? 70.080 1.737 -28.363 1.00 57.59 125 ARG A CA 1
ATOM 1034 C C . ARG A 1 125 ? 69.933 0.213 -28.299 1.00 57.59 125 ARG A C 1
ATOM 1036 O O . ARG A 1 125 ? 70.543 -0.486 -29.104 1.00 57.59 125 ARG A O 1
ATOM 1043 N N . GLU A 1 126 ? 69.111 -0.317 -27.393 1.00 57.06 126 GLU A N 1
ATOM 1044 C CA . GLU A 1 126 ? 68.903 -1.767 -27.256 1.00 57.06 126 GLU A CA 1
ATOM 1045 C C . GLU A 1 126 ? 68.070 -2.377 -28.395 1.00 57.06 126 GLU A C 1
ATOM 1047 O O . GLU A 1 126 ? 68.346 -3.503 -28.816 1.00 57.06 126 GLU A O 1
ATOM 1052 N N . SER A 1 127 ? 67.077 -1.644 -28.910 1.00 61.22 127 SER A N 1
ATOM 1053 C CA . SER A 1 127 ? 66.279 -2.046 -30.077 1.00 61.22 127 SER A CA 1
ATOM 1054 C C . SER A 1 127 ? 67.123 -2.031 -31.350 1.00 61.22 127 SER A C 1
ATOM 1056 O O . SER A 1 127 ? 67.122 -3.005 -32.098 1.00 61.22 127 SER A O 1
ATOM 1058 N N . TYR A 1 128 ? 67.906 -0.967 -31.555 1.00 57.16 128 TYR A N 1
ATOM 1059 C CA . TYR A 1 128 ? 68.801 -0.829 -32.703 1.00 57.16 128 TYR A CA 1
ATOM 1060 C C . TYR A 1 128 ? 69.868 -1.934 -32.731 1.00 57.16 128 TYR A C 1
ATOM 1062 O O . TYR A 1 128 ? 70.092 -2.555 -33.766 1.00 57.16 128 TYR A O 1
ATOM 1070 N N . LEU A 1 129 ? 70.478 -2.260 -31.583 1.00 56.00 129 LEU A N 1
ATOM 1071 C CA . LEU A 1 129 ? 71.464 -3.343 -31.494 1.00 56.00 129 LEU A CA 1
ATOM 1072 C C . LEU A 1 129 ? 70.851 -4.731 -31.731 1.00 56.00 129 LEU A C 1
ATOM 1074 O O . LEU A 1 129 ? 71.513 -5.579 -32.329 1.00 56.00 129 LEU A O 1
ATOM 1078 N N . ARG A 1 130 ? 69.602 -4.976 -31.307 1.00 58.81 130 ARG A N 1
ATOM 1079 C CA . ARG A 1 130 ? 68.901 -6.247 -31.566 1.00 58.81 130 ARG A CA 1
ATOM 1080 C C . ARG A 1 130 ? 68.547 -6.421 -33.040 1.00 58.81 130 ARG A C 1
ATOM 1082 O O . ARG A 1 130 ? 68.826 -7.484 -33.594 1.00 58.81 130 ARG A O 1
ATOM 1089 N N . ASP A 1 131 ? 68.011 -5.388 -33.679 1.00 62.84 131 ASP A N 1
ATOM 1090 C CA . ASP A 1 131 ? 67.650 -5.443 -35.098 1.00 62.84 131 ASP A CA 1
ATOM 1091 C C . ASP A 1 131 ? 68.888 -5.533 -35.995 1.00 62.84 131 ASP A C 1
ATOM 1093 O O . ASP A 1 131 ? 68.909 -6.316 -36.946 1.00 62.84 131 ASP A O 1
ATOM 1097 N N . MET A 1 132 ? 69.971 -4.838 -35.638 1.00 61.94 132 MET A N 1
ATOM 1098 C CA . MET A 1 132 ? 71.248 -4.941 -36.343 1.00 61.94 132 MET A CA 1
ATOM 1099 C C . MET A 1 132 ? 71.866 -6.346 -36.206 1.00 61.94 132 MET A C 1
ATOM 1101 O O . MET A 1 132 ? 72.434 -6.857 -37.170 1.00 61.94 132 MET A O 1
ATOM 1105 N N . LEU A 1 133 ? 71.706 -7.022 -35.058 1.00 59.78 133 LEU A N 1
ATOM 1106 C CA . LEU A 1 133 ? 72.176 -8.402 -34.859 1.00 59.78 133 LEU A CA 1
ATOM 1107 C C . LEU A 1 133 ? 71.374 -9.415 -35.695 1.00 59.78 133 LEU A C 1
ATOM 1109 O O . LEU A 1 133 ? 71.953 -10.332 -36.280 1.00 59.78 133 LEU A O 1
ATOM 1113 N N . VAL A 1 134 ? 70.051 -9.237 -35.780 1.00 65.75 134 VAL A N 1
ATOM 1114 C CA . VAL A 1 134 ? 69.150 -10.093 -36.573 1.00 65.75 134 VAL A CA 1
ATOM 1115 C C . VAL A 1 134 ? 69.393 -9.898 -38.073 1.00 65.75 134 VAL A C 1
ATOM 1117 O O . VAL A 1 134 ? 69.480 -10.876 -38.819 1.00 65.75 134 VAL A O 1
ATOM 1120 N N . GLN A 1 135 ? 69.587 -8.655 -38.520 1.00 66.50 135 GLN A N 1
ATOM 1121 C CA . GLN A 1 135 ? 69.931 -8.355 -39.911 1.00 66.50 135 GLN A CA 1
ATOM 1122 C C . GLN A 1 135 ? 71.334 -8.854 -40.275 1.00 66.50 135 GLN A C 1
ATOM 1124 O O . GLN A 1 135 ? 71.515 -9.439 -41.341 1.00 66.50 135 GLN A O 1
ATOM 1129 N N . TRP A 1 136 ? 72.318 -8.721 -39.381 1.00 62.88 136 TRP A N 1
ATOM 1130 C CA . TRP A 1 136 ? 73.664 -9.251 -39.607 1.00 62.88 136 TRP A CA 1
ATOM 1131 C C . TRP A 1 136 ? 73.665 -10.782 -39.728 1.00 62.88 136 TRP A C 1
ATOM 1133 O O . TRP A 1 136 ? 74.298 -11.329 -40.630 1.00 62.88 136 TRP A O 1
ATOM 1143 N N . GLN A 1 137 ? 72.880 -11.490 -38.908 1.00 64.31 137 GLN A N 1
ATOM 1144 C CA . GLN A 1 137 ? 72.705 -12.942 -39.031 1.00 64.31 137 GLN A CA 1
ATOM 1145 C C . GLN A 1 137 ? 72.028 -13.351 -40.351 1.00 64.31 137 GLN A C 1
ATOM 1147 O O . GLN A 1 137 ? 72.411 -14.364 -40.940 1.00 64.31 137 GLN A O 1
ATOM 1152 N N . ALA A 1 138 ? 71.073 -12.562 -40.854 1.00 63.19 138 ALA A N 1
ATOM 1153 C CA . ALA A 1 138 ? 70.441 -12.792 -42.155 1.00 63.19 138 ALA A CA 1
ATOM 1154 C C . ALA A 1 138 ? 71.409 -12.548 -43.331 1.00 63.19 138 ALA A C 1
ATOM 1156 O O . ALA A 1 138 ? 71.473 -13.355 -44.261 1.00 63.19 138 ALA A O 1
ATOM 1157 N N . VAL A 1 139 ? 72.231 -11.496 -43.259 1.00 61.53 139 VAL A N 1
ATOM 1158 C CA . VAL A 1 139 ? 73.254 -11.177 -44.270 1.00 61.53 139 VAL A CA 1
ATOM 1159 C C . VAL A 1 139 ? 74.360 -12.237 -44.300 1.00 61.53 139 VAL A C 1
ATOM 1161 O O . VAL A 1 139 ? 74.730 -12.704 -45.377 1.00 61.53 139 VAL A O 1
ATOM 1164 N N . VAL A 1 140 ? 74.836 -12.704 -43.140 1.00 61.12 140 VAL A N 1
ATOM 1165 C CA . VAL A 1 140 ? 75.837 -13.785 -43.041 1.00 61.12 140 VAL A CA 1
ATOM 1166 C C . VAL A 1 140 ? 75.295 -15.116 -43.583 1.00 61.12 140 VAL A C 1
ATOM 1168 O O . VAL A 1 140 ? 76.049 -15.900 -44.164 1.00 61.12 140 VAL A O 1
ATOM 1171 N N . LYS A 1 141 ? 73.986 -15.370 -43.448 1.00 60.31 141 LYS A N 1
ATOM 1172 C CA . LYS A 1 141 ? 73.324 -16.559 -44.006 1.00 60.31 141 LYS A CA 1
ATOM 1173 C C . LYS A 1 141 ? 73.212 -16.494 -45.534 1.00 60.31 141 LYS A C 1
ATOM 1175 O O . LYS A 1 141 ? 73.447 -17.505 -46.191 1.00 60.31 141 LYS A O 1
ATOM 1180 N N . ASN A 1 142 ? 72.960 -15.311 -46.097 1.00 54.75 142 ASN A N 1
ATOM 1181 C CA . ASN A 1 142 ? 72.887 -15.106 -47.548 1.00 54.75 142 ASN A CA 1
ATOM 1182 C C . ASN A 1 142 ? 74.271 -15.083 -48.222 1.00 54.75 142 ASN A C 1
ATOM 1184 O O . ASN A 1 142 ? 74.441 -15.682 -49.286 1.00 54.75 142 ASN A O 1
ATOM 1188 N N . MET A 1 143 ? 75.293 -14.507 -47.576 1.00 50.88 143 MET A N 1
ATOM 1189 C CA . MET A 1 143 ? 76.670 -14.458 -48.101 1.00 50.88 143 MET A CA 1
ATOM 1190 C C . MET A 1 143 ? 77.345 -15.834 -48.237 1.00 50.88 143 MET A C 1
ATOM 1192 O O . MET A 1 143 ? 78.321 -15.964 -48.972 1.00 50.88 143 MET A O 1
ATOM 1196 N N . ARG A 1 144 ? 76.830 -16.884 -47.581 1.00 53.78 144 ARG A N 1
ATOM 1197 C CA . ARG A 1 144 ? 77.336 -18.260 -47.744 1.00 53.78 144 ARG A CA 1
ATOM 1198 C C . ARG A 1 144 ? 76.833 -18.971 -49.008 1.00 53.78 144 ARG A C 1
ATOM 1200 O O . ARG A 1 144 ? 77.330 -20.057 -49.286 1.00 53.78 144 ARG A O 1
ATOM 1207 N N . SER A 1 145 ? 75.896 -18.393 -49.769 1.00 52.28 145 SER A N 1
ATOM 1208 C CA . SER A 1 145 ? 75.253 -19.088 -50.901 1.00 52.28 145 SER A CA 1
ATOM 1209 C C . SER A 1 145 ? 75.628 -18.599 -52.305 1.00 52.28 145 SER A C 1
ATOM 1211 O O . SER A 1 145 ? 75.448 -19.360 -53.248 1.00 52.28 145 SER A O 1
ATOM 1213 N N . HIS A 1 146 ? 76.217 -17.411 -52.481 1.00 49.41 146 HIS A N 1
ATOM 1214 C CA . HIS A 1 146 ? 76.512 -16.897 -53.825 1.00 49.41 146 HIS A CA 1
ATOM 1215 C C . HIS A 1 146 ? 77.842 -16.137 -53.894 1.00 49.41 146 HIS A C 1
ATOM 1217 O O . HIS A 1 146 ? 77.999 -15.056 -53.330 1.00 49.41 146 HIS A O 1
ATOM 1223 N N . ARG A 1 147 ? 78.813 -16.713 -54.618 1.00 50.69 147 ARG A N 1
ATOM 1224 C CA . ARG A 1 147 ? 79.979 -15.999 -55.157 1.00 50.69 147 ARG A CA 1
ATOM 1225 C C . ARG A 1 147 ? 79.661 -15.595 -56.594 1.00 50.69 147 ARG A C 1
ATOM 1227 O O . ARG A 1 147 ? 79.238 -16.446 -57.367 1.00 50.69 147 ARG A O 1
ATOM 1234 N N . ASN A 1 148 ? 79.967 -14.339 -56.910 1.00 54.00 148 ASN A N 1
ATOM 1235 C CA . ASN A 1 148 ? 79.785 -13.618 -58.177 1.00 54.00 148 ASN A CA 1
ATOM 1236 C C . ASN A 1 148 ? 78.429 -12.929 -58.304 1.00 54.00 148 ASN A C 1
ATOM 1238 O O . ASN A 1 148 ? 77.463 -13.589 -58.631 1.00 54.00 148 ASN A O 1
ATOM 1242 N N . TYR A 1 149 ? 78.401 -11.614 -58.059 1.00 46.47 149 TYR A N 1
ATOM 1243 C CA . TYR A 1 149 ? 77.723 -10.586 -58.868 1.00 46.47 149 TYR A CA 1
ATOM 1244 C C . TYR A 1 149 ? 78.036 -9.219 -58.232 1.00 46.47 149 TYR A C 1
ATOM 1246 O O . TYR A 1 149 ? 77.555 -8.897 -57.149 1.00 46.47 149 TYR A O 1
ATOM 1254 N N . HIS A 1 150 ? 78.913 -8.430 -58.866 1.00 53.50 150 HIS A N 1
ATOM 1255 C CA . HIS A 1 150 ? 79.367 -7.139 -58.321 1.00 53.50 150 HIS A CA 1
ATOM 1256 C C . HIS A 1 150 ? 78.520 -5.937 -58.782 1.00 53.50 150 HIS A C 1
ATOM 1258 O O . HIS A 1 150 ? 78.730 -4.845 -58.274 1.00 53.50 150 HIS A O 1
ATOM 1264 N N . GLY A 1 151 ? 77.553 -6.130 -59.691 1.00 55.44 151 GLY A N 1
ATOM 1265 C CA . GLY A 1 151 ? 76.698 -5.052 -60.220 1.00 55.44 151 GLY A CA 1
ATOM 1266 C C . GLY A 1 151 ? 75.318 -4.920 -59.560 1.00 55.44 151 GLY A C 1
ATOM 1267 O O . GLY A 1 151 ? 74.813 -3.814 -59.424 1.00 55.44 151 GLY A O 1
ATOM 1268 N N . GLU A 1 152 ? 74.720 -6.018 -59.089 1.00 55.00 152 GLU A N 1
ATOM 1269 C CA . GLU A 1 152 ? 73.354 -6.016 -58.520 1.00 55.00 152 GLU A CA 1
ATOM 1270 C C . GLU A 1 152 ? 73.320 -5.654 -57.024 1.00 55.00 152 GLU A C 1
ATOM 1272 O O . GLU A 1 152 ? 72.283 -5.279 -56.478 1.00 55.00 152 GLU A O 1
ATOM 1277 N N . MET A 1 153 ? 74.471 -5.705 -56.346 1.00 52.72 153 MET A N 1
ATOM 1278 C CA . MET A 1 153 ? 74.566 -5.448 -54.905 1.00 52.72 153 MET A CA 1
ATOM 1279 C C . MET A 1 153 ? 74.305 -3.992 -54.525 1.00 52.72 153 MET A C 1
ATOM 1281 O O . MET A 1 153 ? 73.798 -3.744 -53.434 1.00 52.72 153 MET A O 1
ATOM 1285 N N . ASP A 1 154 ? 74.618 -3.029 -55.389 1.00 62.91 154 ASP A N 1
ATOM 1286 C CA . ASP A 1 154 ? 74.383 -1.620 -55.068 1.00 62.91 154 ASP A CA 1
ATOM 1287 C C . ASP A 1 154 ? 72.913 -1.229 -55.247 1.00 62.91 154 ASP A C 1
ATOM 1289 O O . ASP A 1 154 ? 72.395 -0.435 -54.462 1.00 62.91 154 ASP A O 1
ATOM 1293 N N . GLN A 1 155 ? 72.203 -1.877 -56.175 1.00 66.75 155 GLN A N 1
ATOM 1294 C CA . GLN A 1 155 ? 70.755 -1.735 -56.304 1.00 66.75 155 GLN A CA 1
ATOM 1295 C C . GLN A 1 155 ? 70.023 -2.388 -55.124 1.00 66.75 155 GLN A C 1
ATOM 1297 O O . GLN A 1 155 ? 69.200 -1.738 -54.484 1.00 66.75 155 GLN A O 1
ATOM 1302 N N . ILE A 1 156 ? 70.402 -3.612 -54.736 1.00 68.25 156 ILE A N 1
ATOM 1303 C CA . ILE A 1 156 ? 69.834 -4.283 -53.554 1.00 68.25 156 ILE A CA 1
ATOM 1304 C C . ILE A 1 156 ? 70.144 -3.496 -52.272 1.00 68.25 156 ILE A C 1
ATOM 1306 O O . ILE A 1 156 ? 69.301 -3.408 -51.383 1.00 68.25 156 ILE A O 1
ATOM 1310 N N . ARG A 1 157 ? 71.324 -2.868 -52.161 1.00 65.44 157 ARG A N 1
ATOM 1311 C CA . ARG A 1 157 ? 71.652 -1.981 -51.030 1.00 65.44 157 ARG A CA 1
ATOM 1312 C C . ARG A 1 157 ? 70.785 -0.730 -51.002 1.00 65.44 157 ARG A C 1
ATOM 1314 O O . ARG A 1 157 ? 70.381 -0.325 -49.916 1.00 65.44 157 ARG A O 1
ATOM 1321 N N . GLN A 1 158 ? 70.504 -0.116 -52.150 1.00 70.56 158 GLN A N 1
ATOM 1322 C CA . GLN A 1 158 ? 69.632 1.057 -52.213 1.00 70.56 158 GLN A CA 1
ATOM 1323 C C . GLN A 1 158 ? 68.174 0.701 -51.903 1.00 70.56 158 GLN A C 1
ATOM 1325 O O . GLN A 1 158 ? 67.536 1.409 -51.126 1.00 70.56 158 GLN A O 1
ATOM 1330 N N . GLU A 1 159 ? 67.673 -0.416 -52.430 1.00 70.44 159 GLU A N 1
ATOM 1331 C CA . GLU A 1 159 ? 66.318 -0.907 -52.159 1.00 70.44 159 GLU A CA 1
ATOM 1332 C C . GLU A 1 159 ? 66.158 -1.328 -50.690 1.00 70.44 159 GLU A C 1
ATOM 1334 O O . GLU A 1 159 ? 65.219 -0.893 -50.024 1.00 70.44 159 GLU A O 1
ATOM 1339 N N . ALA A 1 160 ? 67.129 -2.054 -50.125 1.00 68.31 160 ALA A N 1
ATOM 1340 C CA . ALA A 1 160 ? 67.135 -2.402 -48.705 1.00 68.31 160 ALA A CA 1
ATOM 1341 C C . ALA A 1 160 ? 67.251 -1.158 -47.807 1.00 68.31 160 ALA A C 1
ATOM 1343 O O . ALA A 1 160 ? 66.577 -1.076 -46.782 1.00 68.31 160 ALA A O 1
ATOM 1344 N N . ALA A 1 161 ? 68.054 -0.157 -48.189 1.00 69.94 161 ALA A N 1
ATOM 1345 C CA . ALA A 1 161 ? 68.156 1.097 -47.444 1.00 69.94 161 ALA A CA 1
ATOM 1346 C C . ALA A 1 161 ? 66.840 1.892 -47.469 1.00 69.94 161 ALA A C 1
ATOM 1348 O O . ALA A 1 161 ? 66.457 2.474 -46.454 1.00 69.94 161 ALA A O 1
ATOM 1349 N N . GLN A 1 162 ? 66.123 1.901 -48.597 1.00 74.94 162 GLN A N 1
ATOM 1350 C CA . GLN A 1 162 ? 64.801 2.524 -48.685 1.00 74.94 162 GLN A CA 1
ATOM 1351 C C . GLN A 1 162 ? 63.755 1.760 -47.868 1.00 74.94 162 GLN A C 1
ATOM 1353 O O . GLN A 1 162 ? 62.981 2.389 -47.145 1.00 74.94 162 GLN A O 1
ATOM 1358 N N . GLU A 1 163 ? 63.766 0.426 -47.907 1.00 69.94 163 GLU A N 1
ATOM 1359 C CA . GLU A 1 163 ? 62.837 -0.405 -47.139 1.00 69.94 163 GLU A CA 1
ATOM 1360 C C . GLU A 1 163 ? 63.065 -0.267 -45.625 1.00 69.94 163 GLU A C 1
ATOM 1362 O O . GLU A 1 163 ? 62.102 -0.135 -44.866 1.00 69.94 163 GLU A O 1
ATOM 1367 N N . VAL A 1 164 ? 64.325 -0.218 -45.177 1.00 72.31 164 VAL A N 1
ATOM 1368 C CA . VAL A 1 164 ? 64.676 0.059 -43.775 1.00 72.31 164 VAL A CA 1
ATOM 1369 C C . VAL A 1 164 ? 64.169 1.439 -43.366 1.00 72.31 164 VAL A C 1
ATOM 1371 O O . VAL A 1 164 ? 63.474 1.548 -42.361 1.00 72.31 164 VAL A O 1
ATOM 1374 N N . LYS A 1 165 ? 64.394 2.474 -44.184 1.00 74.56 165 LYS A N 1
ATOM 1375 C CA . LYS A 1 165 ? 63.937 3.843 -43.891 1.00 74.56 165 LYS A CA 1
ATOM 1376 C C . LYS A 1 165 ? 62.408 3.952 -43.828 1.00 74.56 165 LYS A C 1
ATOM 1378 O O . LYS A 1 165 ? 61.857 4.708 -43.027 1.00 74.56 165 LYS A O 1
ATOM 1383 N N . GLN A 1 166 ? 61.701 3.183 -44.655 1.00 75.69 166 GLN A N 1
ATOM 1384 C CA . GLN A 1 166 ? 60.239 3.143 -44.675 1.00 75.69 166 GLN A CA 1
ATOM 1385 C C . GLN A 1 166 ? 59.670 2.362 -43.480 1.00 75.69 166 GLN A C 1
ATOM 1387 O O . GLN A 1 166 ? 58.667 2.779 -42.893 1.00 75.69 166 GLN A O 1
ATOM 1392 N N . LYS A 1 167 ? 60.328 1.269 -43.074 1.00 67.75 167 LYS A N 1
ATOM 1393 C CA . LYS A 1 167 ? 59.981 0.508 -41.866 1.00 67.75 167 LYS A CA 1
ATOM 1394 C C . LYS A 1 167 ? 60.278 1.298 -40.597 1.00 67.75 167 LYS A C 1
ATOM 1396 O O . LYS A 1 167 ? 59.408 1.352 -39.741 1.00 67.75 167 LYS A O 1
ATOM 1401 N N . GLU A 1 168 ? 61.416 1.983 -40.506 1.00 69.94 168 GLU A N 1
ATOM 1402 C CA . GLU A 1 168 ? 61.731 2.895 -39.398 1.00 69.94 168 GLU A CA 1
ATOM 1403 C C . GLU A 1 168 ? 60.658 3.972 -39.250 1.00 69.94 168 GLU A C 1
ATOM 1405 O O . GLU A 1 168 ? 60.125 4.158 -38.159 1.00 69.94 168 GLU A O 1
ATOM 1410 N N . LYS A 1 169 ? 60.256 4.618 -40.354 1.00 77.31 169 LYS A N 1
ATOM 1411 C CA . LYS A 1 169 ? 59.172 5.607 -40.334 1.00 77.31 169 LYS A CA 1
ATOM 1412 C C . LYS A 1 169 ? 57.863 5.012 -39.800 1.00 77.31 169 LYS A C 1
ATOM 1414 O O . LYS A 1 169 ? 57.226 5.612 -38.939 1.00 77.31 169 LYS A O 1
ATOM 1419 N N . LYS A 1 170 ? 57.489 3.813 -40.257 1.00 74.12 170 LYS A N 1
ATOM 1420 C CA . LYS A 1 170 ? 56.262 3.127 -39.823 1.00 74.12 170 LYS A CA 1
ATOM 1421 C C . LYS A 1 170 ? 56.321 2.699 -38.352 1.00 74.12 170 LYS A C 1
ATOM 1423 O O . LYS A 1 170 ? 55.331 2.841 -37.640 1.00 74.12 170 LYS A O 1
ATOM 1428 N N . THR A 1 171 ? 57.470 2.221 -37.879 1.00 68.00 171 THR A N 1
ATOM 1429 C CA . THR A 1 171 ? 57.679 1.842 -36.475 1.00 68.00 171 THR A CA 1
ATOM 1430 C C . THR A 1 171 ? 57.660 3.071 -35.567 1.00 68.00 171 THR A C 1
ATOM 1432 O O . THR A 1 171 ? 57.034 3.033 -34.512 1.00 68.00 171 THR A O 1
ATOM 1435 N N . VAL A 1 172 ? 58.256 4.191 -35.990 1.00 68.06 172 VAL A N 1
ATOM 1436 C CA . VAL A 1 172 ? 58.192 5.471 -35.264 1.00 68.06 172 VAL A CA 1
ATOM 1437 C C . VAL A 1 172 ? 56.754 5.999 -35.201 1.00 68.06 172 VAL A C 1
ATOM 1439 O O . VAL A 1 172 ? 56.315 6.430 -34.137 1.00 68.06 172 VAL A O 1
ATOM 1442 N N . GLU A 1 173 ? 55.980 5.907 -36.285 1.00 69.25 173 GLU A N 1
ATOM 1443 C CA . GLU A 1 173 ? 54.555 6.274 -36.294 1.00 69.25 173 GLU A CA 1
ATOM 1444 C C . GLU A 1 173 ? 53.717 5.373 -35.367 1.00 69.25 173 GLU A C 1
ATOM 1446 O O . GLU A 1 173 ? 52.874 5.868 -34.616 1.00 69.25 173 GLU A O 1
ATOM 1451 N N . GLN A 1 174 ? 53.979 4.062 -35.349 1.00 67.25 174 GLN A N 1
ATOM 1452 C CA . GLN A 1 174 ? 53.294 3.109 -34.466 1.00 67.25 174 GLN A CA 1
ATOM 1453 C C . GLN A 1 174 ? 53.655 3.305 -32.989 1.00 67.25 174 GLN A C 1
ATOM 1455 O O . GLN A 1 174 ? 52.766 3.288 -32.138 1.00 67.25 174 GLN A O 1
ATOM 1460 N N . LEU A 1 175 ? 54.932 3.537 -32.673 1.00 63.88 175 LEU A N 1
ATOM 1461 C CA . LEU A 1 175 ? 55.384 3.832 -31.312 1.00 63.88 175 LEU A CA 1
ATOM 1462 C C . LEU A 1 175 ? 54.868 5.190 -30.832 1.00 63.88 175 LEU A C 1
ATOM 1464 O O . LEU A 1 175 ? 54.455 5.304 -29.682 1.00 63.88 175 LEU A O 1
ATOM 1468 N N . SER A 1 176 ? 54.808 6.192 -31.715 1.00 64.06 176 SER A N 1
ATOM 1469 C CA . SER A 1 176 ? 54.188 7.489 -31.428 1.00 64.06 176 SER A CA 1
ATOM 1470 C C . SER A 1 176 ? 52.691 7.335 -31.137 1.00 64.06 176 SER A C 1
ATOM 1472 O O . SER A 1 176 ? 52.208 7.815 -30.114 1.00 64.06 176 SER A O 1
ATOM 1474 N N . SER A 1 177 ? 51.959 6.567 -31.953 1.00 66.69 177 SER A N 1
ATOM 1475 C CA . SER A 1 177 ? 50.542 6.255 -31.718 1.00 66.69 177 SER A CA 1
ATOM 1476 C C . SER A 1 177 ? 50.319 5.505 -30.397 1.00 66.69 177 SER A C 1
ATOM 1478 O O . SER A 1 177 ? 49.428 5.862 -29.623 1.00 66.69 177 SER A O 1
ATOM 1480 N N . PHE A 1 178 ? 51.165 4.519 -30.082 1.00 67.12 178 PHE A N 1
ATOM 1481 C CA . PHE A 1 178 ? 51.100 3.771 -28.826 1.00 67.12 178 PHE A CA 1
ATOM 1482 C C . PHE A 1 178 ? 51.438 4.639 -27.606 1.00 67.12 178 PHE A C 1
ATOM 1484 O O . PHE A 1 178 ? 50.776 4.528 -26.572 1.00 67.12 178 PHE A O 1
ATOM 1491 N N . ALA A 1 179 ? 52.427 5.529 -27.720 1.00 60.59 179 ALA A N 1
ATOM 1492 C CA . ALA A 1 179 ? 52.793 6.479 -26.675 1.00 60.59 179 ALA A CA 1
ATOM 1493 C C . ALA A 1 179 ? 51.676 7.505 -26.434 1.00 60.59 179 ALA A C 1
ATOM 1495 O O . ALA A 1 179 ? 51.341 7.762 -25.281 1.00 60.59 179 ALA A O 1
ATOM 1496 N N . ILE A 1 180 ? 51.039 8.019 -27.493 1.00 66.81 180 ILE A N 1
ATOM 1497 C CA . ILE A 1 180 ? 49.876 8.916 -27.402 1.00 66.81 180 ILE A CA 1
ATOM 1498 C C . ILE A 1 180 ? 48.698 8.201 -26.732 1.00 66.81 180 ILE A C 1
ATOM 1500 O O . ILE A 1 180 ? 48.109 8.743 -25.801 1.00 66.81 180 ILE A O 1
ATOM 1504 N N . HIS A 1 181 ? 48.394 6.963 -27.128 1.00 62.03 181 HIS A N 1
ATOM 1505 C CA . HIS A 1 181 ? 47.299 6.189 -26.541 1.00 62.03 181 HIS A CA 1
ATOM 1506 C C . HIS A 1 181 ? 47.560 5.816 -25.070 1.00 62.03 181 HIS A C 1
ATOM 1508 O O . HIS A 1 181 ? 46.672 5.904 -24.219 1.00 62.03 181 HIS A O 1
ATOM 1514 N N . SER A 1 182 ? 48.799 5.447 -24.740 1.00 54.84 182 SER A N 1
ATOM 1515 C CA . SER A 1 182 ? 49.220 5.140 -23.369 1.00 54.84 182 SER A CA 1
ATOM 1516 C C . SER A 1 182 ? 49.236 6.391 -22.490 1.00 54.84 182 SER A C 1
ATOM 1518 O O . SER A 1 182 ? 48.805 6.328 -21.338 1.00 54.84 182 SER A O 1
ATOM 1520 N N . ALA A 1 183 ? 49.660 7.537 -23.034 1.00 54.28 183 ALA A N 1
ATOM 1521 C CA . ALA A 1 183 ? 49.567 8.835 -22.378 1.00 54.28 183 ALA A CA 1
ATOM 1522 C C . ALA A 1 183 ? 48.104 9.249 -22.172 1.00 54.28 183 ALA A C 1
ATOM 1524 O O . ALA A 1 183 ? 47.762 9.653 -21.069 1.00 54.28 183 ALA A O 1
ATOM 1525 N N . GLU A 1 184 ? 47.208 9.063 -23.147 1.00 56.72 184 GLU A N 1
ATOM 1526 C CA . GLU A 1 184 ? 45.764 9.283 -22.978 1.00 56.72 184 GLU A CA 1
ATOM 1527 C C . GLU A 1 184 ? 45.160 8.385 -21.893 1.00 56.72 184 GLU A C 1
ATOM 1529 O O . GLU A 1 184 ? 44.340 8.848 -21.102 1.00 56.72 184 GLU A O 1
ATOM 1534 N N . LEU A 1 185 ? 45.561 7.114 -21.808 1.00 54.53 185 LEU A N 1
ATOM 1535 C CA . LEU A 1 185 ? 45.105 6.189 -20.766 1.00 54.53 185 LEU A CA 1
ATOM 1536 C C . LEU A 1 185 ? 45.654 6.553 -19.380 1.00 54.53 185 LEU A C 1
ATOM 1538 O O . LEU A 1 185 ? 44.912 6.484 -18.397 1.00 54.53 185 LEU A O 1
ATOM 1542 N N . LEU A 1 186 ? 46.917 6.979 -19.289 1.00 48.81 186 LEU A N 1
ATOM 1543 C CA . LEU A 1 186 ? 47.538 7.488 -18.061 1.00 48.81 186 LEU A CA 1
ATOM 1544 C C . LEU A 1 186 ? 46.918 8.816 -17.624 1.00 48.81 186 LEU A C 1
ATOM 1546 O O . LEU A 1 186 ? 46.645 8.990 -16.438 1.00 48.81 186 LEU A O 1
ATOM 1550 N N . ILE A 1 187 ? 46.618 9.706 -18.570 1.00 50.31 187 ILE A N 1
ATOM 1551 C CA . ILE A 1 187 ? 45.889 10.954 -18.356 1.00 50.31 187 ILE A CA 1
ATOM 1552 C C . ILE A 1 187 ? 44.464 10.629 -17.893 1.00 50.31 187 ILE A C 1
ATOM 1554 O O . ILE A 1 187 ? 44.062 11.115 -16.846 1.00 50.31 187 ILE A O 1
ATOM 1558 N N . ARG A 1 188 ? 43.721 9.728 -18.550 1.00 51.38 188 ARG A N 1
ATOM 1559 C CA . ARG A 1 188 ? 42.369 9.300 -18.128 1.00 51.38 188 ARG A CA 1
ATOM 1560 C C . ARG A 1 188 ? 42.351 8.594 -16.768 1.00 51.38 188 ARG A C 1
ATOM 1562 O O . ARG A 1 188 ? 41.376 8.742 -16.032 1.00 51.38 188 ARG A O 1
ATOM 1569 N N . ARG A 1 189 ? 43.402 7.846 -16.404 1.00 46.44 189 ARG A N 1
ATOM 1570 C CA . ARG A 1 189 ? 43.548 7.234 -15.068 1.00 46.44 189 ARG A CA 1
ATOM 1571 C C . ARG A 1 189 ? 43.906 8.265 -13.999 1.00 46.44 189 ARG A C 1
ATOM 1573 O O . ARG A 1 189 ? 43.262 8.270 -12.956 1.00 46.44 189 ARG A O 1
ATOM 1580 N N . ARG A 1 190 ? 44.866 9.160 -14.257 1.00 43.94 190 ARG A N 1
ATOM 1581 C CA . ARG A 1 190 ? 45.267 10.224 -13.317 1.00 43.94 190 ARG A CA 1
ATOM 1582 C C . ARG A 1 190 ? 44.261 11.368 -13.224 1.00 43.94 190 ARG A C 1
ATOM 1584 O O . ARG A 1 190 ? 44.277 12.070 -12.227 1.00 43.94 190 ARG A O 1
ATOM 1591 N N . MET A 1 191 ? 43.373 11.548 -14.200 1.00 39.75 191 MET A N 1
ATOM 1592 C CA . MET A 1 191 ? 42.345 12.594 -14.194 1.00 39.75 191 MET A CA 1
ATOM 1593 C C . MET A 1 191 ? 41.091 12.230 -13.384 1.00 39.75 191 MET A C 1
ATOM 1595 O O . MET A 1 191 ? 40.356 13.136 -13.010 1.00 39.75 191 MET A O 1
ATOM 1599 N N . LYS A 1 192 ? 40.846 10.961 -13.023 1.00 44.66 192 LYS A N 1
ATOM 1600 C CA . LYS A 1 192 ? 39.623 10.565 -12.289 1.00 44.66 192 LYS A CA 1
ATOM 1601 C C . LYS A 1 192 ? 39.573 10.996 -10.816 1.00 44.66 192 LYS A C 1
ATOM 1603 O O . LYS A 1 192 ? 38.479 11.201 -10.302 1.00 44.66 192 LYS A O 1
ATOM 1608 N N . GLU A 1 193 ? 40.708 11.187 -10.149 1.00 40.22 193 GLU A N 1
ATOM 1609 C CA . GLU A 1 193 ? 40.746 11.650 -8.748 1.00 40.22 193 GLU A CA 1
ATOM 1610 C C . GLU A 1 193 ? 40.835 13.187 -8.606 1.00 40.22 193 GLU A C 1
ATOM 1612 O O . GLU A 1 193 ? 40.103 13.751 -7.788 1.00 40.22 193 GLU A O 1
ATOM 1617 N N . PRO A 1 194 ? 41.614 13.921 -9.432 1.00 45.41 194 PRO A N 1
ATOM 1618 C CA . PRO A 1 194 ? 41.663 15.375 -9.377 1.00 45.41 194 PRO A CA 1
ATOM 16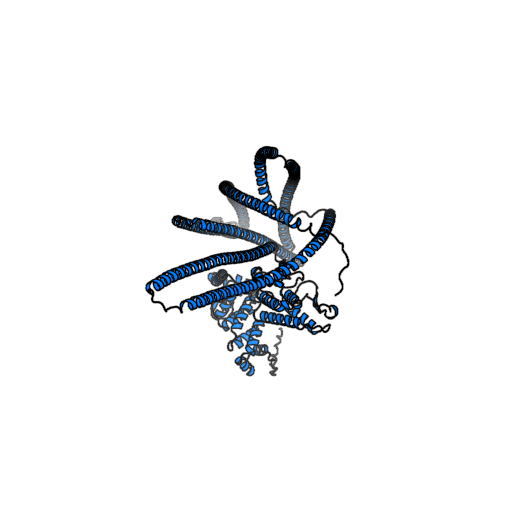19 C C . PRO A 1 194 ? 40.466 16.051 -10.048 1.00 45.41 194 PRO A C 1
ATOM 1621 O O . PRO A 1 194 ? 40.108 17.125 -9.588 1.00 45.41 194 PRO A O 1
ATOM 1624 N N . LEU A 1 195 ? 39.799 15.480 -11.070 1.00 42.53 195 LEU A N 1
ATOM 1625 C CA . LEU A 1 195 ? 38.608 16.131 -11.652 1.00 42.53 195 LEU A CA 1
ATOM 1626 C C . LEU A 1 195 ? 37.430 16.150 -10.695 1.00 42.53 195 LEU A C 1
ATOM 1628 O O . LEU A 1 195 ? 36.706 17.128 -10.703 1.00 42.53 195 LEU A O 1
ATOM 1632 N N . VAL A 1 196 ? 37.249 15.157 -9.825 1.00 45.66 196 VAL A N 1
ATOM 1633 C CA . VAL A 1 196 ? 36.201 15.246 -8.797 1.00 45.66 196 VAL A CA 1
ATOM 1634 C C . VAL A 1 196 ? 36.511 16.399 -7.841 1.00 45.66 196 VAL A C 1
ATOM 1636 O O . VAL A 1 196 ? 35.629 17.192 -7.541 1.00 45.66 196 VAL A O 1
ATOM 1639 N N . MET A 1 197 ? 37.775 16.582 -7.449 1.00 44.12 197 MET A N 1
ATOM 1640 C CA . MET A 1 197 ? 38.197 17.702 -6.598 1.00 44.12 197 MET A CA 1
ATOM 1641 C C . MET A 1 197 ? 38.198 19.060 -7.315 1.00 44.12 197 MET A C 1
ATOM 1643 O O . MET A 1 197 ? 37.857 20.065 -6.701 1.00 44.12 197 MET A O 1
ATOM 1647 N N . VAL A 1 198 ? 38.539 19.116 -8.604 1.00 47.72 198 VAL A N 1
ATOM 1648 C CA . VAL A 1 198 ? 38.517 20.333 -9.431 1.00 47.72 198 VAL A CA 1
ATOM 1649 C C . VAL A 1 198 ? 37.085 20.703 -9.796 1.00 47.72 198 VAL A C 1
ATOM 1651 O O . VAL A 1 198 ? 36.760 21.878 -9.747 1.00 47.72 198 VAL A O 1
ATOM 1654 N N . PHE A 1 199 ? 36.205 19.741 -10.070 1.00 46.38 199 PHE A N 1
ATOM 1655 C CA . PHE A 1 199 ? 34.784 19.970 -10.336 1.00 46.38 199 PHE A CA 1
ATOM 1656 C C . PHE A 1 199 ? 34.038 20.340 -9.051 1.00 46.38 199 PHE A C 1
ATOM 1658 O O . PHE A 1 199 ? 33.205 21.238 -9.072 1.00 46.38 199 PHE A O 1
ATOM 1665 N N . VAL A 1 200 ? 34.387 19.738 -7.906 1.00 51.66 200 VAL A N 1
ATOM 1666 C CA . VAL A 1 200 ? 33.898 20.167 -6.584 1.00 51.66 200 VAL A CA 1
ATOM 1667 C C . VAL A 1 200 ? 34.425 21.558 -6.237 1.00 51.66 200 VAL A C 1
ATOM 1669 O O . VAL A 1 200 ? 33.638 22.395 -5.813 1.00 51.66 200 VAL A O 1
ATOM 1672 N N . ASN A 1 201 ? 35.704 21.865 -6.471 1.00 53.25 201 ASN A N 1
ATOM 1673 C CA . ASN A 1 201 ? 36.245 23.208 -6.236 1.00 53.25 201 ASN A CA 1
ATOM 1674 C C . ASN A 1 201 ? 35.664 24.248 -7.199 1.00 53.25 201 ASN A C 1
ATOM 1676 O O . ASN A 1 201 ? 35.330 25.341 -6.762 1.00 53.25 201 ASN A O 1
ATOM 1680 N N . TRP A 1 202 ? 35.492 23.922 -8.478 1.00 61.09 202 TRP A N 1
ATOM 1681 C CA . TRP A 1 202 ? 34.881 24.796 -9.479 1.00 61.09 202 TRP A CA 1
ATOM 1682 C C . TRP A 1 202 ? 33.403 25.042 -9.164 1.00 61.09 202 TRP A C 1
ATOM 1684 O O . TRP A 1 202 ? 32.965 26.189 -9.158 1.00 61.09 202 TRP A O 1
ATOM 1694 N N . ARG A 1 203 ? 32.659 24.002 -8.766 1.00 54.72 203 ARG A N 1
ATOM 1695 C CA . ARG A 1 203 ? 31.277 24.128 -8.283 1.00 54.72 203 ARG A CA 1
ATOM 1696 C C . ARG A 1 203 ? 31.200 24.913 -6.973 1.00 54.72 203 ARG A C 1
ATOM 1698 O O . ARG A 1 203 ? 30.309 25.737 -6.828 1.00 54.72 203 ARG A O 1
ATOM 1705 N N . MET A 1 204 ? 32.150 24.743 -6.051 1.00 58.12 204 MET A N 1
ATOM 1706 C CA . MET A 1 204 ? 32.240 25.571 -4.841 1.00 58.12 204 MET A CA 1
ATOM 1707 C C . MET A 1 204 ? 32.586 27.031 -5.154 1.00 58.12 204 MET A C 1
ATOM 1709 O O . MET A 1 204 ? 32.096 27.915 -4.461 1.00 58.12 204 MET A O 1
ATOM 1713 N N . VAL A 1 205 ? 33.398 27.309 -6.178 1.00 68.81 205 VAL A N 1
ATOM 1714 C CA . VAL A 1 205 ? 33.695 28.678 -6.634 1.00 68.81 205 VAL A CA 1
ATOM 1715 C C . VAL A 1 205 ? 32.459 29.310 -7.279 1.00 68.81 205 VAL A C 1
ATOM 1717 O O . VAL A 1 205 ? 32.109 30.424 -6.909 1.00 68.81 205 VAL A O 1
ATOM 1720 N N . GLN A 1 206 ? 31.738 28.578 -8.133 1.00 61.44 206 GLN A N 1
ATOM 1721 C CA . GLN A 1 206 ? 30.468 29.015 -8.727 1.00 61.44 206 GLN A CA 1
ATOM 1722 C C . GLN A 1 206 ? 29.395 29.295 -7.663 1.00 61.44 206 GLN A C 1
ATOM 1724 O O . GLN A 1 206 ? 28.752 30.342 -7.677 1.00 61.44 206 GLN A O 1
ATOM 1729 N N . GLU A 1 207 ? 29.232 28.405 -6.682 1.00 65.38 207 GLU A N 1
ATOM 1730 C CA . GLU A 1 207 ? 28.302 28.623 -5.567 1.00 65.38 207 GLU A CA 1
ATOM 1731 C C . GLU A 1 207 ? 28.754 29.772 -4.652 1.00 65.38 207 GLU A C 1
ATOM 1733 O O . GLU A 1 207 ? 27.926 30.507 -4.114 1.00 65.38 207 GLU A O 1
ATOM 1738 N N . ARG A 1 208 ? 30.066 30.008 -4.519 1.00 67.12 208 ARG A N 1
ATOM 1739 C CA . ARG A 1 208 ? 30.604 31.164 -3.789 1.00 67.12 208 ARG A CA 1
ATOM 1740 C C . ARG A 1 208 ? 30.343 32.480 -4.518 1.00 67.12 208 ARG A C 1
ATOM 1742 O O . ARG A 1 208 ? 30.032 33.461 -3.850 1.00 67.12 208 ARG A O 1
ATOM 1749 N N . GLU A 1 209 ? 30.438 32.508 -5.844 1.00 71.06 209 GLU A N 1
ATOM 1750 C CA . GLU A 1 209 ? 30.094 33.677 -6.663 1.00 71.06 209 GLU A CA 1
ATOM 1751 C C . GLU A 1 209 ? 28.592 33.972 -6.602 1.00 71.06 209 GLU A C 1
ATOM 1753 O O . GLU A 1 209 ? 28.209 35.109 -6.329 1.00 71.06 209 GLU A O 1
ATOM 1758 N N . LYS A 1 210 ? 27.733 32.949 -6.719 1.00 69.50 210 LYS A N 1
ATOM 1759 C CA . LYS A 1 210 ? 26.282 33.094 -6.502 1.00 69.50 210 LYS A CA 1
ATOM 1760 C C . LYS A 1 210 ? 25.965 33.607 -5.098 1.00 69.50 210 LYS A C 1
ATOM 1762 O O . LYS A 1 210 ? 25.137 34.501 -4.939 1.00 69.50 210 LYS A O 1
ATOM 1767 N N . TYR A 1 211 ? 26.660 33.101 -4.079 1.00 67.69 211 TYR A N 1
ATOM 1768 C CA . TYR A 1 211 ? 26.521 33.583 -2.706 1.00 67.69 211 TYR A CA 1
ATOM 1769 C C . TYR A 1 211 ? 26.994 35.033 -2.548 1.00 67.69 211 TYR A C 1
ATOM 1771 O O . TYR A 1 211 ? 26.351 35.804 -1.844 1.00 67.69 211 TYR A O 1
ATOM 1779 N N . GLN A 1 212 ? 28.086 35.436 -3.203 1.00 73.50 212 GLN A N 1
ATOM 1780 C CA . GLN A 1 212 ? 28.561 36.823 -3.188 1.00 73.50 212 GLN A CA 1
ATOM 1781 C C . GLN A 1 212 ? 27.579 37.766 -3.887 1.00 73.50 212 GLN A C 1
ATOM 1783 O O . GLN A 1 212 ? 27.306 38.838 -3.357 1.00 73.50 212 GLN A O 1
ATOM 1788 N N . GLN A 1 213 ? 26.990 37.353 -5.012 1.00 76.69 213 GLN A N 1
ATOM 1789 C CA . GLN A 1 213 ? 25.944 38.110 -5.705 1.00 76.69 213 GLN A CA 1
ATOM 1790 C C . GLN A 1 213 ? 24.667 38.217 -4.863 1.00 76.69 213 GLN A C 1
ATOM 1792 O O . GLN A 1 213 ? 24.075 39.291 -4.771 1.00 76.69 213 GLN A O 1
ATOM 1797 N N . HIS A 1 214 ? 24.259 37.132 -4.202 1.00 71.19 214 HIS A N 1
ATOM 1798 C CA . HIS A 1 214 ? 23.112 37.137 -3.297 1.00 71.19 214 HIS A CA 1
ATOM 1799 C C . HIS A 1 214 ? 23.373 37.998 -2.051 1.00 71.19 214 HIS A C 1
ATOM 1801 O O . HIS A 1 214 ? 22.530 38.803 -1.672 1.00 71.19 214 HIS A O 1
ATOM 1807 N N . ALA A 1 215 ? 24.563 37.907 -1.453 1.00 73.38 215 ALA A N 1
ATOM 1808 C CA . ALA A 1 215 ? 24.965 38.741 -0.324 1.00 73.38 215 ALA A CA 1
ATOM 1809 C C . ALA A 1 215 ? 25.059 40.227 -0.704 1.00 73.38 215 ALA A C 1
ATOM 1811 O O . ALA A 1 215 ? 24.648 41.070 0.090 1.00 73.38 215 ALA A O 1
ATOM 1812 N N . ALA A 1 216 ? 25.544 40.548 -1.909 1.00 78.31 216 ALA A N 1
ATOM 1813 C CA . ALA A 1 216 ? 25.559 41.910 -2.435 1.00 78.31 216 ALA A CA 1
ATOM 1814 C C . ALA A 1 216 ? 24.134 42.441 -2.647 1.00 78.31 216 ALA A C 1
ATOM 1816 O O . ALA A 1 216 ? 23.842 43.559 -2.238 1.00 78.31 216 ALA A O 1
ATOM 1817 N N . ARG A 1 217 ? 23.220 41.620 -3.185 1.00 80.81 217 ARG A N 1
ATOM 1818 C CA . ARG A 1 217 ? 21.801 41.977 -3.343 1.00 80.81 217 ARG A CA 1
ATOM 1819 C C . ARG A 1 217 ? 21.115 42.212 -1.995 1.00 80.81 217 ARG A C 1
ATOM 1821 O O . ARG A 1 217 ? 20.467 43.231 -1.820 1.00 80.81 217 ARG A O 1
ATOM 1828 N N . MET A 1 218 ? 21.353 41.344 -1.011 1.00 74.44 218 MET A N 1
ATOM 1829 C CA . MET A 1 218 ? 20.846 41.514 0.357 1.00 74.44 218 MET A CA 1
ATOM 1830 C C . MET A 1 218 ? 21.446 42.739 1.062 1.00 74.44 218 MET A C 1
ATOM 1832 O O . MET A 1 218 ? 20.780 43.366 1.881 1.00 74.44 218 MET A O 1
ATOM 1836 N N . GLN A 1 219 ? 22.705 43.091 0.777 1.00 79.12 219 GLN A N 1
ATOM 1837 C CA . GLN A 1 219 ? 23.314 44.325 1.281 1.00 79.12 219 GLN A CA 1
ATOM 1838 C C . GLN A 1 219 ? 22.722 45.568 0.617 1.00 79.12 219 GLN A C 1
ATOM 1840 O O . GLN A 1 219 ? 22.484 46.541 1.325 1.00 79.12 219 GLN A O 1
ATOM 1845 N N . GLN A 1 220 ? 22.460 45.520 -0.692 1.00 85.62 220 GLN A N 1
ATOM 1846 C CA . GLN A 1 220 ? 21.787 46.581 -1.439 1.00 85.62 220 GLN A CA 1
ATOM 1847 C C . GLN A 1 220 ? 20.362 46.786 -0.908 1.00 85.62 220 GLN A C 1
ATOM 1849 O O . GLN A 1 220 ? 20.036 47.883 -0.486 1.00 85.62 220 GLN A O 1
ATOM 1854 N N . GLU A 1 221 ? 19.565 45.722 -0.781 1.00 78.44 221 GLU A N 1
ATOM 1855 C CA . GLU A 1 221 ? 18.205 45.783 -0.224 1.00 78.44 221 GLU A CA 1
ATOM 1856 C C . GLU A 1 221 ? 18.197 46.270 1.231 1.00 78.44 221 GLU A C 1
ATOM 1858 O O . GLU A 1 221 ? 17.349 47.068 1.621 1.00 78.44 221 GLU A O 1
ATOM 1863 N N . ALA A 1 222 ? 19.164 45.841 2.050 1.00 73.25 222 ALA A N 1
ATOM 1864 C CA . ALA A 1 222 ? 19.308 46.349 3.411 1.00 73.25 222 ALA A CA 1
ATOM 1865 C C . ALA A 1 222 ? 19.725 47.828 3.446 1.00 73.25 222 ALA A C 1
ATOM 1867 O O . ALA A 1 222 ? 19.384 48.526 4.402 1.00 73.25 222 ALA A O 1
ATOM 1868 N N . GLN A 1 223 ? 20.471 48.304 2.447 1.00 84.00 223 GLN A N 1
ATOM 1869 C CA . GLN A 1 223 ? 20.855 49.705 2.316 1.00 84.00 223 GLN A CA 1
ATOM 1870 C C . GLN A 1 223 ? 19.673 50.548 1.822 1.00 84.00 223 GLN A C 1
ATOM 1872 O O . GLN A 1 223 ? 19.355 51.542 2.462 1.00 84.00 223 GLN A O 1
ATOM 1877 N N . ASP A 1 224 ? 18.933 50.082 0.817 1.00 83.31 224 ASP A N 1
ATOM 1878 C CA . ASP A 1 224 ? 17.711 50.720 0.320 1.00 83.31 224 ASP A CA 1
ATOM 1879 C C . ASP A 1 224 ? 16.638 50.791 1.420 1.00 83.31 224 ASP A C 1
ATOM 1881 O O . ASP A 1 224 ? 15.979 51.814 1.600 1.00 83.31 224 ASP A O 1
ATOM 1885 N N . GLN A 1 225 ? 16.508 49.739 2.239 1.00 68.75 225 GLN A N 1
ATOM 1886 C CA . GLN A 1 225 ? 15.642 49.748 3.420 1.00 68.75 225 GLN A CA 1
ATOM 1887 C C . GLN A 1 225 ? 16.124 50.732 4.485 1.00 68.75 225 GLN A C 1
ATOM 1889 O O . GLN A 1 225 ? 15.293 51.384 5.112 1.00 68.75 225 GLN A O 1
ATOM 1894 N N . ARG A 1 226 ? 17.438 50.869 4.709 1.00 72.88 226 ARG A N 1
ATOM 1895 C CA . ARG A 1 226 ? 17.974 51.883 5.632 1.00 72.88 226 ARG A CA 1
ATOM 1896 C C . ARG A 1 226 ? 17.718 53.288 5.123 1.00 72.88 226 ARG A C 1
ATOM 1898 O O . ARG A 1 226 ? 17.307 54.113 5.927 1.00 72.88 226 ARG A O 1
ATOM 1905 N N . ASP A 1 227 ? 17.904 53.541 3.836 1.00 80.19 227 ASP A N 1
ATOM 1906 C CA . ASP A 1 227 ? 17.717 54.858 3.232 1.00 80.19 227 ASP A CA 1
ATOM 1907 C C . ASP A 1 227 ? 16.223 55.232 3.213 1.00 80.19 227 ASP A C 1
ATOM 1909 O O . ASP A 1 227 ? 15.842 56.335 3.609 1.00 80.19 227 ASP A O 1
ATOM 1913 N N . HIS A 1 228 ? 15.344 54.270 2.910 1.00 74.81 228 HIS A N 1
ATOM 1914 C CA . HIS A 1 228 ? 13.895 54.409 3.069 1.00 74.81 228 HIS A CA 1
ATOM 1915 C C . HIS A 1 228 ? 13.499 54.682 4.530 1.00 74.81 228 HIS A C 1
ATOM 1917 O O . HIS A 1 228 ? 12.676 55.554 4.817 1.00 74.81 228 HIS A O 1
ATOM 1923 N N . HIS A 1 229 ? 14.123 53.987 5.482 1.00 60.62 229 HIS A N 1
ATOM 1924 C CA . HIS A 1 229 ? 13.860 54.170 6.906 1.00 60.62 229 HIS A CA 1
ATOM 1925 C C . HIS A 1 229 ? 14.425 55.492 7.447 1.00 60.62 229 HIS A C 1
ATOM 1927 O O . HIS A 1 229 ? 13.811 56.123 8.301 1.00 60.62 229 HIS A O 1
ATOM 1933 N N . GLN A 1 230 ? 15.554 55.960 6.917 1.00 70.75 230 GLN A N 1
ATOM 1934 C CA . GLN A 1 230 ? 16.159 57.252 7.233 1.00 70.75 230 GLN A CA 1
ATOM 1935 C C . GLN A 1 230 ? 15.303 58.415 6.724 1.00 70.75 230 GLN A C 1
ATOM 1937 O O . GLN A 1 230 ? 15.196 59.431 7.411 1.00 70.75 230 GLN A O 1
ATOM 1942 N N . ASN A 1 231 ? 14.590 58.217 5.614 1.00 68.25 231 ASN A N 1
ATOM 1943 C CA . ASN A 1 231 ? 13.555 59.137 5.144 1.00 68.25 231 ASN A CA 1
ATOM 1944 C C . ASN A 1 231 ? 12.286 59.106 6.024 1.00 68.25 231 ASN A C 1
ATOM 1946 O O . ASN A 1 231 ? 11.684 60.150 6.265 1.00 68.25 231 ASN A O 1
ATOM 1950 N N . LEU A 1 232 ? 11.915 57.950 6.590 1.00 56.41 232 LEU A N 1
ATOM 1951 C CA . LEU A 1 232 ? 10.804 57.810 7.554 1.00 56.41 232 LEU A CA 1
ATOM 1952 C C . LEU A 1 232 ? 11.130 58.325 8.973 1.00 56.41 232 LEU A C 1
ATOM 1954 O O . LEU A 1 232 ? 10.225 58.638 9.749 1.00 56.41 232 LEU A O 1
ATOM 1958 N N . LEU A 1 233 ? 12.413 58.451 9.327 1.00 49.94 233 LEU A N 1
ATOM 1959 C CA . LEU A 1 233 ? 12.901 58.862 10.653 1.00 49.94 233 LEU A CA 1
ATOM 1960 C C . LEU A 1 233 ? 12.680 60.353 10.995 1.00 49.94 233 LEU A C 1
ATOM 1962 O O . LEU A 1 233 ? 13.130 60.811 12.049 1.00 49.94 233 LEU A O 1
ATOM 1966 N N . GLN A 1 234 ? 11.945 61.110 10.173 1.00 53.94 234 GLN A N 1
ATOM 1967 C CA . GLN A 1 234 ? 11.538 62.486 10.493 1.00 53.94 234 GLN A CA 1
ATOM 1968 C C . GLN A 1 234 ? 10.378 62.584 11.512 1.00 53.94 234 GLN A C 1
ATOM 1970 O O . GLN A 1 234 ? 10.098 63.676 12.004 1.00 53.94 234 GLN A O 1
ATOM 1975 N N . SER A 1 235 ? 9.748 61.472 11.918 1.00 54.88 235 SER A N 1
ATOM 1976 C CA . SER A 1 235 ? 8.699 61.457 12.954 1.00 54.88 235 SER A CA 1
ATOM 1977 C C . SER A 1 235 ? 9.185 60.834 14.277 1.00 54.88 235 SER A C 1
ATOM 1979 O O . SER A 1 235 ? 9.836 59.790 14.311 1.00 54.88 235 SER A O 1
ATOM 1981 N N . LYS A 1 236 ? 8.892 61.505 15.405 1.00 44.25 236 LYS A N 1
ATOM 1982 C CA . LYS A 1 236 ? 9.430 61.196 16.748 1.00 44.25 236 LYS A CA 1
ATOM 1983 C C . LYS A 1 236 ? 8.886 59.903 17.385 1.00 44.25 236 LYS A C 1
ATOM 1985 O O . LYS A 1 236 ? 9.462 59.460 18.379 1.00 44.25 236 LYS A O 1
ATOM 1990 N N . GLU A 1 237 ? 7.837 59.284 16.846 1.00 50.62 237 GLU A N 1
ATOM 1991 C CA . GLU A 1 237 ? 7.136 58.161 17.497 1.00 50.62 237 GLU A CA 1
ATOM 1992 C C . GLU A 1 237 ? 7.709 56.762 17.205 1.00 50.62 237 GLU A C 1
ATOM 1994 O O . GLU A 1 237 ? 7.448 55.822 17.952 1.00 50.62 237 GLU A O 1
ATOM 1999 N N . THR A 1 238 ? 8.599 56.608 16.225 1.00 52.47 238 THR A N 1
ATOM 2000 C CA . THR A 1 238 ? 9.047 55.280 15.751 1.00 52.47 238 THR A CA 1
ATOM 2001 C C . THR A 1 238 ? 10.248 54.681 16.500 1.00 52.47 238 THR A C 1
ATOM 2003 O O . THR A 1 238 ? 10.584 53.512 16.318 1.00 52.47 238 THR A O 1
ATOM 2006 N N . LYS A 1 239 ? 10.891 55.403 17.430 1.00 47.03 239 LYS A N 1
ATOM 2007 C CA . LYS A 1 239 ? 12.147 54.938 18.071 1.00 47.03 239 LYS A CA 1
ATOM 2008 C C . LYS A 1 239 ? 12.015 53.681 18.949 1.00 47.03 239 LYS A C 1
ATOM 2010 O O . LYS A 1 239 ? 13.018 53.009 19.184 1.00 47.03 239 LYS A O 1
ATOM 2015 N N . LYS A 1 240 ? 10.817 53.350 19.447 1.00 51.53 240 LYS A N 1
ATOM 2016 C CA . LYS A 1 240 ? 10.593 52.152 20.288 1.00 51.53 240 LYS A CA 1
ATOM 2017 C C . LYS A 1 240 ? 10.335 50.884 19.471 1.00 51.53 240 LYS A C 1
ATOM 2019 O O . LYS A 1 240 ? 10.776 49.810 19.878 1.00 51.53 240 LYS A O 1
ATOM 2024 N N . GLU A 1 241 ? 9.685 51.005 18.318 1.00 49.47 241 GLU A N 1
ATOM 2025 C CA . GLU A 1 241 ? 9.426 49.867 17.428 1.00 49.47 241 GLU A CA 1
ATOM 2026 C C . GLU A 1 241 ? 10.705 49.417 16.715 1.00 49.47 241 GLU A C 1
ATOM 2028 O O . GLU A 1 241 ? 10.973 48.219 16.616 1.00 49.47 241 GLU A O 1
ATOM 2033 N N . VAL A 1 242 ? 11.572 50.364 16.348 1.00 48.72 242 VAL A N 1
ATOM 2034 C CA . VAL A 1 242 ? 12.867 50.085 15.704 1.00 48.72 242 VAL A CA 1
ATOM 2035 C C . VAL A 1 242 ? 13.790 49.238 16.588 1.00 48.72 242 VAL A C 1
ATOM 2037 O O . VAL A 1 242 ? 14.449 48.326 16.092 1.00 48.72 242 VAL A O 1
ATOM 2040 N N . ALA A 1 243 ? 13.789 49.456 17.907 1.00 57.62 243 ALA A N 1
ATOM 2041 C CA . ALA A 1 243 ? 14.586 48.652 18.835 1.00 57.62 243 ALA A CA 1
ATOM 2042 C C . ALA A 1 243 ? 14.098 47.191 18.930 1.00 57.62 243 ALA A C 1
ATOM 2044 O O . ALA A 1 243 ? 14.912 46.280 19.090 1.00 57.62 243 ALA A O 1
ATOM 2045 N N . CYS A 1 244 ? 12.788 46.948 18.794 1.00 49.59 244 CYS A N 1
ATOM 2046 C CA . CYS A 1 244 ? 12.226 45.594 18.804 1.00 49.59 244 CYS A CA 1
ATOM 2047 C C . CYS A 1 244 ? 12.529 44.844 17.500 1.00 49.59 244 CYS A C 1
ATOM 2049 O O . CYS A 1 244 ? 12.923 43.677 17.543 1.00 49.59 244 CYS A O 1
ATOM 2051 N N . TRP A 1 245 ? 12.435 45.523 16.353 1.00 54.78 245 TRP A N 1
ATOM 2052 C CA . TRP A 1 245 ? 12.762 44.934 15.052 1.00 54.78 245 TRP A CA 1
ATOM 2053 C C . TRP A 1 245 ? 14.258 44.642 14.894 1.00 54.78 245 TRP A C 1
ATOM 2055 O O . TRP A 1 245 ? 14.625 43.566 14.428 1.00 54.78 245 TRP A O 1
ATOM 2065 N N . GLN A 1 246 ? 15.141 45.519 15.382 1.00 56.59 246 GLN A N 1
ATOM 2066 C CA . GLN A 1 246 ? 16.589 45.269 15.376 1.00 56.59 246 GLN A CA 1
ATOM 2067 C C . GLN A 1 246 ? 16.981 44.039 16.212 1.00 56.59 246 GLN A C 1
ATOM 2069 O O . GLN A 1 246 ? 17.863 43.275 15.809 1.00 56.59 246 GLN A O 1
ATOM 2074 N N . LEU A 1 247 ? 16.303 43.799 17.342 1.00 53.78 247 LEU A N 1
ATOM 2075 C CA . LEU A 1 247 ? 16.535 42.614 18.173 1.00 53.78 247 LEU A CA 1
ATOM 2076 C C . LEU A 1 247 ? 16.041 41.323 17.496 1.00 53.78 247 LEU A C 1
ATOM 2078 O O . LEU A 1 247 ? 16.709 40.290 17.579 1.00 53.78 247 LEU A O 1
ATOM 2082 N N . ALA A 1 248 ? 14.897 41.386 16.804 1.00 52.94 248 ALA A N 1
ATOM 2083 C CA . ALA A 1 248 ? 14.327 40.259 16.066 1.00 52.94 248 ALA A CA 1
ATOM 2084 C C . ALA A 1 248 ? 15.213 39.855 14.875 1.00 52.94 248 ALA A C 1
ATOM 2086 O O . ALA A 1 248 ? 15.555 38.679 14.732 1.00 52.94 248 ALA A O 1
ATOM 2087 N N . THR A 1 249 ? 15.684 40.828 14.090 1.00 55.41 249 THR A N 1
ATOM 2088 C CA . THR A 1 249 ? 16.591 40.589 12.957 1.00 55.41 249 THR A CA 1
ATOM 2089 C C . THR A 1 249 ? 17.948 40.051 13.421 1.00 55.41 249 THR A C 1
ATOM 2091 O O . THR A 1 249 ? 18.494 39.132 12.811 1.00 55.41 249 THR A O 1
ATOM 2094 N N . PHE A 1 250 ? 18.482 40.540 14.547 1.00 53.53 250 PHE A N 1
ATOM 2095 C CA . PHE A 1 250 ? 19.712 39.997 15.134 1.00 53.53 250 PHE A CA 1
ATOM 2096 C C . PHE A 1 250 ? 19.540 38.545 15.612 1.00 53.53 250 PHE A C 1
ATOM 2098 O O . PHE A 1 250 ? 20.401 37.703 15.352 1.00 53.53 250 PHE A O 1
ATOM 2105 N N . SER A 1 251 ? 18.419 38.225 16.268 1.00 51.59 251 SER A N 1
ATOM 2106 C CA . SER A 1 251 ? 18.116 36.860 16.718 1.00 51.59 251 SER A CA 1
ATOM 2107 C C . SER A 1 251 ? 17.979 35.884 15.542 1.00 51.59 251 SER A C 1
ATOM 2109 O O . SER A 1 251 ? 18.539 34.786 15.590 1.00 51.59 251 SER A O 1
ATOM 2111 N N . TYR A 1 252 ? 17.322 36.314 14.462 1.00 55.44 252 TYR A N 1
ATOM 2112 C CA . TYR A 1 252 ? 17.176 35.543 13.228 1.00 55.44 252 TYR A CA 1
ATOM 2113 C C . TYR A 1 252 ? 18.534 35.235 12.572 1.00 55.44 252 TYR A C 1
ATOM 2115 O O . TYR A 1 252 ? 18.857 34.074 12.326 1.00 55.44 252 TYR A O 1
ATOM 2123 N N . LEU A 1 253 ? 19.392 36.247 12.399 1.00 52.22 253 LEU A N 1
ATOM 2124 C CA . LEU A 1 253 ? 20.711 36.082 11.771 1.00 52.22 253 LEU A CA 1
ATOM 2125 C C . LEU A 1 253 ? 21.678 35.213 12.595 1.00 52.22 253 LEU A C 1
ATOM 2127 O O . LEU A 1 253 ? 22.516 34.503 12.032 1.00 52.22 253 LEU A O 1
ATOM 2131 N N . VAL A 1 254 ? 21.576 35.244 13.929 1.00 57.22 254 VAL A N 1
ATOM 2132 C CA . VAL A 1 254 ? 22.360 34.363 14.810 1.00 57.22 254 VAL A CA 1
ATOM 2133 C C . VAL A 1 254 ? 21.867 32.917 14.715 1.00 57.22 254 VAL A C 1
ATOM 2135 O O . VAL A 1 254 ? 22.694 32.006 14.654 1.00 57.22 254 VAL A O 1
ATOM 2138 N N . ARG A 1 255 ? 20.547 32.698 14.655 1.00 54.38 255 ARG A N 1
ATOM 2139 C CA . ARG A 1 255 ? 19.948 31.363 14.517 1.00 54.38 255 ARG A CA 1
ATOM 2140 C C . ARG A 1 255 ? 20.333 30.711 13.186 1.00 54.38 255 ARG A C 1
ATOM 2142 O O . ARG A 1 255 ? 20.827 29.586 13.200 1.00 54.38 255 ARG A O 1
ATOM 2149 N N . GLU A 1 256 ? 20.225 31.442 12.079 1.00 58.88 256 GLU A N 1
ATOM 2150 C CA . GLU A 1 256 ? 20.611 30.962 10.744 1.00 58.88 256 GLU A CA 1
ATOM 2151 C C . GLU A 1 256 ? 22.104 30.615 10.657 1.00 58.88 256 GLU A C 1
ATOM 2153 O O . GLU A 1 256 ? 22.486 29.536 10.201 1.00 58.88 256 GLU A O 1
ATOM 2158 N N . ARG A 1 257 ? 22.987 31.457 11.214 1.00 50.75 257 ARG A N 1
ATOM 2159 C CA . ARG A 1 257 ? 24.432 31.159 11.255 1.00 50.75 257 ARG A CA 1
ATOM 2160 C C . ARG A 1 257 ? 24.780 29.908 12.064 1.00 50.75 257 ARG A C 1
ATOM 2162 O O . ARG A 1 257 ? 25.782 29.259 11.759 1.00 50.75 257 ARG A O 1
ATOM 2169 N N . VAL A 1 258 ? 24.009 29.580 13.101 1.00 52.31 258 VAL A N 1
ATOM 2170 C CA . VAL A 1 258 ? 24.212 28.358 13.898 1.00 52.31 258 VAL A CA 1
ATOM 2171 C C . VAL A 1 258 ? 23.708 27.130 13.141 1.00 52.31 258 VAL A C 1
ATOM 2173 O O . VAL A 1 258 ? 24.428 26.134 13.086 1.00 52.31 258 VAL A O 1
ATOM 2176 N N . ILE A 1 259 ? 22.539 27.215 12.501 1.00 50.66 259 ILE A N 1
ATOM 2177 C CA . ILE A 1 259 ? 21.961 26.126 11.699 1.00 50.66 259 ILE A CA 1
ATOM 2178 C C . ILE A 1 259 ? 22.887 25.764 10.531 1.00 50.66 259 ILE A C 1
ATOM 2180 O O . ILE A 1 259 ? 23.237 24.597 10.364 1.00 50.66 259 ILE A O 1
ATOM 2184 N N . ILE A 1 260 ? 23.392 26.759 9.797 1.00 50.59 260 ILE A N 1
ATOM 2185 C CA . ILE A 1 260 ? 24.305 26.541 8.665 1.00 50.59 260 ILE A CA 1
ATOM 2186 C C . ILE A 1 260 ? 25.627 25.902 9.125 1.00 50.59 260 ILE A C 1
ATOM 2188 O O . ILE A 1 260 ? 26.141 24.992 8.476 1.00 50.59 260 ILE A O 1
ATOM 2192 N N . ARG A 1 261 ? 26.178 26.310 10.278 1.00 47.75 261 ARG A N 1
ATOM 2193 C CA . ARG A 1 261 ? 27.398 25.689 10.834 1.00 47.75 261 ARG A CA 1
ATOM 2194 C C . ARG A 1 261 ? 27.182 24.237 11.260 1.00 47.75 261 ARG A C 1
ATOM 2196 O O . ARG A 1 261 ? 28.090 23.426 11.087 1.00 47.75 261 ARG A O 1
ATOM 2203 N N . LEU A 1 262 ? 26.005 23.905 11.790 1.00 47.69 262 LEU A N 1
ATOM 2204 C CA . LEU A 1 262 ? 25.645 22.531 12.145 1.00 47.69 262 LEU A CA 1
ATOM 2205 C C . LEU A 1 262 ? 25.430 21.662 10.898 1.00 47.69 262 LEU A C 1
ATOM 2207 O O . LEU A 1 262 ? 25.895 20.524 10.879 1.00 47.69 262 LEU A O 1
ATOM 2211 N N . ALA A 1 263 ? 24.829 22.210 9.839 1.00 45.53 263 ALA A N 1
ATOM 2212 C CA . ALA A 1 263 ? 24.664 21.526 8.557 1.00 45.53 263 ALA A CA 1
ATOM 2213 C C . ALA A 1 263 ? 26.015 21.220 7.884 1.00 45.53 263 ALA A C 1
ATOM 2215 O O . ALA A 1 263 ? 26.259 20.086 7.480 1.00 45.53 263 ALA A O 1
ATOM 2216 N N . ILE A 1 264 ? 26.940 22.190 7.853 1.00 48.34 264 ILE A N 1
ATOM 2217 C CA . ILE A 1 264 ? 28.304 21.992 7.325 1.00 48.34 264 ILE A CA 1
ATOM 2218 C C . ILE A 1 264 ? 29.053 20.915 8.126 1.00 48.34 264 ILE A C 1
ATOM 2220 O O . ILE A 1 264 ? 29.733 20.067 7.547 1.00 48.34 264 ILE A O 1
ATOM 2224 N N . PHE A 1 265 ? 28.910 20.909 9.456 1.00 44.91 265 PHE A N 1
ATOM 2225 C CA . PHE A 1 265 ? 29.527 19.895 10.313 1.00 44.91 265 PHE A CA 1
ATOM 2226 C C . PHE A 1 265 ? 28.935 18.493 10.087 1.00 44.91 265 PHE A C 1
ATOM 2228 O O . PHE A 1 265 ? 29.680 17.512 10.049 1.00 44.91 265 PHE A O 1
ATOM 2235 N N . HIS A 1 266 ? 27.617 18.392 9.890 1.00 45.06 266 HIS A N 1
ATOM 2236 C CA . HIS A 1 266 ? 26.940 17.133 9.572 1.00 45.06 266 HIS A CA 1
ATOM 2237 C C . HIS A 1 266 ? 27.405 16.569 8.224 1.00 45.06 266 HIS A C 1
ATOM 2239 O O . HIS A 1 266 ? 27.818 15.413 8.147 1.00 45.06 266 HIS A O 1
ATOM 2245 N N . TYR A 1 267 ? 27.447 17.417 7.195 1.00 43.22 267 TYR A N 1
ATOM 2246 C CA . TYR A 1 267 ? 27.871 17.039 5.849 1.00 43.22 267 TYR A CA 1
ATOM 2247 C C . TYR A 1 267 ? 29.339 16.583 5.812 1.00 43.22 267 TYR A C 1
ATOM 2249 O O . TYR A 1 267 ? 29.680 15.579 5.187 1.00 43.22 267 TYR A O 1
ATOM 2257 N N . TRP A 1 268 ? 30.219 17.260 6.559 1.00 49.16 268 TRP A N 1
ATOM 2258 C CA . TRP A 1 268 ? 31.624 16.863 6.695 1.00 49.16 268 TRP A CA 1
ATOM 2259 C C . TRP A 1 268 ? 31.797 15.512 7.413 1.00 49.16 268 TRP A C 1
ATOM 2261 O O . TRP A 1 268 ? 32.642 14.695 7.027 1.00 49.16 268 TRP A O 1
ATOM 2271 N N . ARG A 1 269 ? 30.972 15.239 8.433 1.00 50.91 269 ARG A N 1
ATOM 2272 C CA . ARG A 1 269 ? 30.962 13.955 9.148 1.00 50.91 269 ARG A CA 1
ATOM 2273 C C . ARG A 1 269 ? 30.469 12.818 8.252 1.00 50.91 269 ARG A C 1
ATOM 2275 O O . ARG A 1 269 ? 31.076 11.748 8.259 1.00 50.91 269 ARG A O 1
ATOM 2282 N N . GLU A 1 270 ? 29.414 13.038 7.474 1.00 48.47 270 GLU A N 1
ATOM 2283 C CA . GLU A 1 270 ? 28.900 12.044 6.527 1.00 48.47 270 GLU A CA 1
ATOM 2284 C C . GLU A 1 270 ? 29.912 11.749 5.422 1.00 48.47 270 GLU A C 1
ATOM 2286 O O . GLU A 1 270 ? 30.262 10.584 5.232 1.00 48.47 270 GLU A O 1
ATOM 2291 N N . ALA A 1 271 ? 30.481 12.771 4.778 1.00 45.34 271 ALA A N 1
ATOM 2292 C CA . ALA A 1 271 ? 31.525 12.597 3.766 1.00 45.34 271 ALA A CA 1
ATOM 2293 C C . ALA A 1 271 ? 32.726 11.785 4.295 1.00 45.34 271 ALA A C 1
ATOM 2295 O O . ALA A 1 271 ? 33.235 10.891 3.614 1.00 45.34 271 ALA A O 1
ATOM 2296 N N . SER A 1 272 ? 33.130 12.023 5.549 1.00 44.50 272 SER A N 1
ATOM 2297 C CA . SER A 1 272 ? 34.204 11.266 6.205 1.00 44.50 272 SER A CA 1
ATOM 2298 C C . SER A 1 272 ? 33.831 9.797 6.460 1.00 44.50 272 SER A C 1
ATOM 2300 O O . SER A 1 272 ? 34.672 8.907 6.313 1.00 44.50 272 SER A O 1
ATOM 2302 N N . MET A 1 273 ? 32.569 9.506 6.803 1.00 51.84 273 MET A N 1
ATOM 2303 C CA . MET A 1 273 ? 32.093 8.126 6.973 1.00 51.84 273 MET A CA 1
ATOM 2304 C C . MET A 1 273 ? 31.972 7.384 5.638 1.00 51.84 273 MET A C 1
ATOM 2306 O O . MET A 1 273 ? 32.349 6.213 5.562 1.00 51.84 273 MET A O 1
ATOM 2310 N N . TRP A 1 274 ? 31.502 8.055 4.584 1.00 49.50 274 TRP A N 1
ATOM 2311 C CA . TRP A 1 274 ? 31.410 7.489 3.237 1.00 49.50 274 TRP A CA 1
ATOM 2312 C C . TRP A 1 274 ? 32.789 7.176 2.653 1.00 49.50 274 TRP A C 1
ATOM 2314 O O . TRP A 1 274 ? 32.982 6.080 2.131 1.00 49.50 274 TRP A O 1
ATOM 2324 N N . SER A 1 275 ? 33.772 8.061 2.844 1.00 48.00 275 SER A N 1
ATOM 2325 C CA . SER A 1 275 ? 35.168 7.816 2.453 1.00 48.00 275 SER A CA 1
ATOM 2326 C C . SER A 1 275 ? 35.760 6.591 3.168 1.00 48.00 275 SER A C 1
ATOM 2328 O O . SER A 1 275 ? 36.296 5.683 2.529 1.00 48.00 275 SER A O 1
ATOM 2330 N N . LYS A 1 276 ? 35.553 6.473 4.489 1.00 48.09 276 LYS A N 1
ATOM 2331 C CA . LYS A 1 276 ? 36.009 5.309 5.269 1.00 48.09 276 LYS A CA 1
ATOM 2332 C C . LYS A 1 276 ? 35.319 4.005 4.844 1.00 48.09 276 LYS A C 1
ATOM 2334 O O . LYS A 1 276 ? 35.961 2.958 4.785 1.00 48.09 276 LYS A O 1
ATOM 2339 N N . LYS A 1 277 ? 34.021 4.055 4.527 1.00 53.75 277 LYS A N 1
ATOM 2340 C CA . LYS A 1 277 ? 33.244 2.896 4.056 1.00 53.75 277 LYS A CA 1
ATOM 2341 C C . LYS A 1 277 ? 33.668 2.457 2.650 1.00 53.75 277 LYS A C 1
ATOM 2343 O O . LYS A 1 277 ? 33.809 1.258 2.423 1.00 53.75 277 LYS A O 1
ATOM 2348 N N . ALA A 1 278 ? 33.925 3.406 1.750 1.00 52.78 278 ALA A N 1
ATOM 2349 C CA . ALA A 1 278 ? 34.430 3.144 0.405 1.00 52.78 278 ALA A CA 1
ATOM 2350 C C . ALA A 1 278 ? 35.831 2.515 0.441 1.00 52.78 278 ALA A C 1
ATOM 2352 O O . ALA A 1 278 ? 36.070 1.516 -0.235 1.00 52.78 278 ALA A O 1
ATOM 2353 N N . HIS A 1 279 ? 36.721 3.018 1.302 1.00 52.25 279 HIS A N 1
ATOM 2354 C CA . HIS A 1 279 ? 38.054 2.447 1.499 1.00 52.25 279 HIS A CA 1
ATOM 2355 C C . HIS A 1 279 ? 37.995 1.005 2.038 1.00 52.25 279 HIS A C 1
ATOM 2357 O O . HIS A 1 279 ? 38.648 0.112 1.504 1.00 52.25 279 HIS A O 1
ATOM 2363 N N . LEU A 1 280 ? 37.131 0.729 3.023 1.00 53.50 280 LEU A N 1
ATOM 2364 C CA . LEU A 1 280 ? 36.932 -0.631 3.548 1.00 53.50 280 LEU A CA 1
ATOM 2365 C C . LEU A 1 280 ? 36.304 -1.593 2.524 1.00 53.50 280 LEU A C 1
ATOM 2367 O O . LEU A 1 280 ? 36.625 -2.781 2.517 1.00 53.50 280 LEU A O 1
ATOM 2371 N N . GLN A 1 281 ? 35.409 -1.107 1.659 1.00 56.12 281 GLN A N 1
ATOM 2372 C CA . GLN A 1 281 ? 34.851 -1.908 0.564 1.00 56.12 281 GLN A CA 1
ATOM 2373 C C . GLN A 1 281 ? 35.887 -2.200 -0.526 1.00 56.12 281 GLN A C 1
ATOM 2375 O O . GLN A 1 281 ? 35.900 -3.311 -1.053 1.00 56.12 281 GLN A O 1
ATOM 2380 N N . HIS A 1 282 ? 36.766 -1.243 -0.830 1.00 61.84 282 HIS A N 1
ATOM 2381 C CA . HIS A 1 282 ? 37.873 -1.437 -1.762 1.00 61.84 282 HIS A CA 1
ATOM 2382 C C . HIS A 1 282 ? 38.853 -2.505 -1.255 1.00 61.84 282 HIS A C 1
ATOM 2384 O O . HIS A 1 282 ? 39.128 -3.462 -1.975 1.00 61.84 282 HIS A O 1
ATOM 2390 N N . LEU A 1 283 ? 39.262 -2.423 0.018 1.00 57.91 283 LEU A N 1
ATOM 2391 C CA . LEU A 1 283 ? 40.132 -3.423 0.653 1.00 57.91 283 LEU A CA 1
ATOM 2392 C C . LEU A 1 283 ? 39.497 -4.825 0.684 1.00 57.91 283 LEU A C 1
ATOM 2394 O O . LEU A 1 283 ? 40.177 -5.821 0.450 1.00 57.91 283 LEU A O 1
ATOM 2398 N N . ARG A 1 284 ? 38.176 -4.931 0.908 1.00 57.62 284 ARG A N 1
ATOM 2399 C CA . ARG A 1 284 ? 37.465 -6.223 0.830 1.00 57.62 284 ARG A CA 1
ATOM 2400 C C . ARG A 1 284 ? 37.421 -6.800 -0.582 1.00 57.62 284 ARG A C 1
ATOM 2402 O O . ARG A 1 284 ? 37.583 -8.008 -0.719 1.00 57.62 284 ARG A O 1
ATOM 2409 N N . ARG A 1 285 ? 37.197 -5.971 -1.609 1.00 59.09 285 ARG A N 1
ATOM 2410 C CA . ARG A 1 285 ? 37.218 -6.428 -3.010 1.00 59.09 285 ARG A CA 1
ATOM 2411 C C . ARG A 1 285 ? 38.602 -6.926 -3.406 1.00 59.09 285 ARG A C 1
ATOM 2413 O O . ARG A 1 285 ? 38.694 -8.019 -3.945 1.00 59.09 285 ARG A O 1
ATOM 2420 N N . GLN A 1 286 ? 39.658 -6.200 -3.040 1.00 63.12 286 GLN A N 1
ATOM 2421 C CA . GLN A 1 286 ? 41.031 -6.653 -3.276 1.00 63.12 286 GLN A CA 1
ATOM 2422 C C . GLN A 1 286 ? 41.323 -7.979 -2.562 1.00 63.12 286 GLN A C 1
ATOM 2424 O O . GLN A 1 286 ? 41.858 -8.896 -3.176 1.00 63.12 286 GLN A O 1
ATOM 2429 N N . GLY A 1 287 ? 40.888 -8.145 -1.307 1.00 68.25 287 GLY A N 1
ATOM 2430 C CA . GLY A 1 287 ? 41.022 -9.423 -0.596 1.00 68.25 287 GLY A CA 1
ATOM 2431 C C . GLY A 1 287 ? 40.274 -10.587 -1.266 1.00 68.25 287 GLY A C 1
ATOM 2432 O O . GLY A 1 287 ? 40.779 -11.707 -1.301 1.00 68.25 287 GLY A O 1
ATOM 2433 N N . GLN A 1 288 ? 39.092 -10.333 -1.837 1.00 62.41 288 GLN A N 1
ATOM 2434 C CA . GLN A 1 288 ? 38.313 -11.338 -2.573 1.00 62.41 288 GLN A CA 1
ATOM 2435 C C . GLN A 1 288 ? 38.938 -11.690 -3.931 1.00 62.41 288 GLN A C 1
ATOM 2437 O O . GLN A 1 288 ? 38.981 -12.866 -4.286 1.00 62.41 288 GLN A O 1
ATOM 2442 N N . GLU A 1 289 ? 39.466 -10.705 -4.660 1.00 62.47 289 GLU A N 1
ATOM 2443 C CA . GLU A 1 289 ? 40.181 -10.915 -5.926 1.00 62.47 289 GLU A CA 1
ATOM 2444 C C . GLU A 1 289 ? 41.479 -11.704 -5.714 1.00 62.47 289 GLU A C 1
ATOM 2446 O O . GLU A 1 289 ? 41.771 -12.617 -6.486 1.00 62.47 289 GLU A O 1
ATOM 2451 N N . ILE A 1 290 ? 42.220 -11.421 -4.638 1.00 66.44 290 ILE A N 1
ATOM 2452 C CA . ILE A 1 290 ? 43.427 -12.172 -4.261 1.00 66.44 290 ILE A CA 1
ATOM 2453 C C . ILE A 1 290 ? 43.069 -13.615 -3.882 1.00 66.44 290 ILE A C 1
ATOM 2455 O O . ILE A 1 290 ? 43.726 -14.553 -4.333 1.00 66.44 290 ILE A O 1
ATOM 2459 N N . ALA A 1 291 ? 41.996 -13.824 -3.111 1.00 59.12 291 ALA A N 1
ATOM 2460 C CA . ALA A 1 291 ? 41.528 -15.165 -2.759 1.00 59.12 291 ALA A CA 1
ATOM 2461 C C . ALA A 1 291 ? 41.039 -15.965 -3.984 1.00 59.12 291 ALA A C 1
ATOM 2463 O O . ALA A 1 291 ? 41.240 -17.179 -4.044 1.00 59.12 291 ALA A O 1
ATOM 2464 N N . SER A 1 292 ? 40.426 -15.294 -4.966 1.00 65.25 292 SER A N 1
ATOM 2465 C CA . SER A 1 292 ? 40.009 -15.895 -6.239 1.00 65.25 292 SER A CA 1
ATOM 2466 C C . SER A 1 292 ? 41.213 -16.332 -7.074 1.00 65.25 292 SER A C 1
ATOM 2468 O O . SER A 1 292 ? 41.294 -17.496 -7.462 1.00 65.25 292 SER A O 1
ATOM 2470 N N . HIS A 1 293 ? 42.194 -15.443 -7.266 1.00 64.50 293 HIS A N 1
ATOM 2471 C CA . HIS A 1 293 ? 43.422 -15.767 -7.998 1.00 64.50 293 HIS A CA 1
ATOM 2472 C C . HIS A 1 293 ? 44.234 -16.864 -7.298 1.00 64.50 293 HIS A C 1
ATOM 2474 O O . HIS A 1 293 ? 44.769 -17.751 -7.954 1.00 64.50 293 HIS A O 1
ATOM 2480 N N . SER A 1 294 ? 44.289 -16.862 -5.962 1.00 61.31 294 SER A N 1
ATOM 2481 C CA . SER A 1 294 ? 44.955 -17.919 -5.193 1.00 61.31 294 SER A CA 1
ATOM 2482 C C . SER A 1 294 ? 44.303 -19.293 -5.409 1.00 61.31 294 SER A C 1
ATOM 2484 O O . SER A 1 294 ? 45.011 -20.289 -5.563 1.00 61.31 294 SER A O 1
ATOM 2486 N N . LYS A 1 295 ? 42.965 -19.355 -5.498 1.00 66.06 295 LYS A N 1
ATOM 2487 C CA . LYS A 1 295 ? 42.234 -20.592 -5.819 1.00 66.06 295 LYS A CA 1
ATOM 2488 C C . LYS A 1 295 ? 42.463 -21.058 -7.254 1.00 66.06 295 LYS A C 1
ATOM 2490 O O . LYS A 1 295 ? 42.681 -22.249 -7.452 1.00 66.06 295 LYS A O 1
ATOM 2495 N N . GLU A 1 296 ? 42.447 -20.153 -8.231 1.00 67.88 296 GLU A N 1
ATOM 2496 C CA . GLU A 1 296 ? 42.734 -20.496 -9.632 1.00 67.88 296 GLU A CA 1
ATOM 2497 C C . GLU A 1 296 ? 44.160 -21.014 -9.806 1.00 67.88 296 GLU A C 1
ATOM 2499 O O . GLU A 1 296 ? 44.357 -22.053 -10.430 1.00 67.88 296 GLU A O 1
ATOM 2504 N N . VAL A 1 297 ? 45.147 -20.359 -9.188 1.00 68.88 297 VAL A N 1
ATOM 2505 C CA . VAL A 1 297 ? 46.546 -20.808 -9.217 1.00 68.88 297 VAL A CA 1
ATOM 2506 C C . VAL A 1 297 ? 46.696 -22.166 -8.529 1.00 68.88 297 VAL A C 1
ATOM 2508 O O . VAL A 1 297 ? 47.376 -23.041 -9.055 1.00 68.88 297 VAL A O 1
ATOM 2511 N N . SER A 1 298 ? 46.022 -22.396 -7.397 1.00 64.94 298 SER A N 1
ATOM 2512 C CA . SER A 1 298 ? 46.031 -23.700 -6.720 1.00 64.94 298 SER A CA 1
ATOM 2513 C C . SER A 1 298 ? 45.400 -24.807 -7.578 1.00 64.94 298 SER A C 1
ATOM 2515 O O . SER A 1 298 ? 45.942 -25.913 -7.645 1.00 64.94 298 SER A O 1
ATOM 2517 N N . LEU A 1 299 ? 44.311 -24.508 -8.294 1.00 68.31 299 LEU A N 1
ATOM 2518 C CA . LEU A 1 299 ? 43.665 -25.437 -9.224 1.00 68.31 299 LEU A CA 1
ATOM 2519 C C . LEU A 1 299 ? 44.581 -25.764 -10.415 1.00 68.31 299 LEU A C 1
ATOM 2521 O O . LEU A 1 299 ? 44.749 -26.935 -10.751 1.00 68.31 299 LEU A O 1
ATOM 2525 N N . LEU A 1 300 ? 45.228 -24.748 -10.994 1.00 65.69 300 LEU A N 1
ATOM 2526 C CA . LEU A 1 300 ? 46.172 -24.896 -12.105 1.00 65.69 300 LEU A CA 1
ATOM 2527 C C . LEU A 1 300 ? 47.401 -25.716 -11.699 1.00 65.69 300 LEU A C 1
ATOM 2529 O O . LEU A 1 300 ? 47.799 -26.625 -12.419 1.00 65.69 300 LEU A O 1
ATOM 2533 N N . VAL A 1 301 ? 47.964 -25.459 -10.515 1.00 66.38 301 VAL A N 1
ATOM 2534 C CA . VAL A 1 301 ? 49.095 -26.231 -9.974 1.00 66.38 301 VAL A CA 1
ATOM 2535 C C . VAL A 1 301 ? 48.695 -27.689 -9.729 1.00 66.38 301 VAL A C 1
ATOM 2537 O O . VAL A 1 301 ? 49.460 -28.593 -10.057 1.00 66.38 301 VAL A O 1
ATOM 2540 N N . THR A 1 302 ? 47.481 -27.943 -9.235 1.00 67.19 302 THR A N 1
ATOM 2541 C CA . THR A 1 302 ? 46.970 -29.309 -9.015 1.00 67.19 302 THR A CA 1
ATOM 2542 C C . THR A 1 302 ? 46.760 -30.058 -10.339 1.00 67.19 302 THR A C 1
ATOM 2544 O O . THR A 1 302 ? 47.121 -31.228 -10.451 1.00 67.19 302 THR A O 1
ATOM 2547 N N . GLN A 1 303 ? 46.247 -29.380 -11.372 1.00 66.56 303 GLN A N 1
ATOM 2548 C CA . GLN A 1 303 ? 46.091 -29.938 -12.722 1.00 66.56 303 GLN A CA 1
ATOM 2549 C C . GLN A 1 303 ? 47.441 -30.188 -13.414 1.00 66.56 303 GLN A C 1
ATOM 2551 O O . GLN A 1 303 ? 47.611 -31.203 -14.087 1.00 66.56 303 GLN A O 1
ATOM 2556 N N . MET A 1 304 ? 48.427 -29.309 -13.212 1.00 62.53 304 MET A N 1
ATOM 2557 C CA . MET A 1 304 ? 49.776 -29.468 -13.764 1.00 62.53 304 MET A CA 1
ATOM 2558 C C . MET A 1 304 ? 50.562 -30.596 -13.084 1.00 62.53 304 MET A C 1
ATOM 2560 O O . MET A 1 304 ? 51.302 -31.307 -13.759 1.00 62.53 304 MET A O 1
ATOM 2564 N N . LEU A 1 305 ? 50.380 -30.815 -11.777 1.00 63.91 305 LEU A N 1
ATOM 2565 C CA . LEU A 1 305 ? 50.991 -31.944 -11.062 1.00 63.91 305 LEU A CA 1
ATOM 2566 C C . LEU A 1 305 ? 50.389 -33.302 -11.468 1.00 63.91 305 LEU A C 1
ATOM 2568 O O . LEU A 1 305 ? 51.075 -34.318 -11.373 1.00 63.91 305 LEU A O 1
ATOM 2572 N N . ALA A 1 306 ? 49.149 -33.324 -11.971 1.00 63.06 306 ALA A N 1
ATOM 2573 C CA . ALA A 1 306 ? 48.500 -34.533 -12.484 1.00 63.06 306 ALA A CA 1
ATOM 2574 C C . ALA A 1 306 ? 49.010 -34.965 -13.877 1.00 63.06 306 ALA A C 1
ATOM 2576 O O . ALA A 1 306 ? 48.924 -36.141 -14.229 1.00 63.06 306 ALA A O 1
ATOM 2577 N N . HIS A 1 307 ? 49.589 -34.048 -14.660 1.00 58.62 307 HIS A N 1
ATOM 2578 C CA . HIS A 1 307 ? 50.172 -34.332 -15.973 1.00 58.62 307 HIS A CA 1
ATOM 2579 C C . HIS A 1 307 ? 51.691 -34.097 -15.949 1.00 58.62 307 HIS A C 1
ATOM 2581 O O . HIS A 1 307 ? 52.169 -33.019 -16.292 1.00 58.62 307 HIS A O 1
ATOM 2587 N N . GLN A 1 308 ? 52.472 -35.121 -15.577 1.00 54.69 308 GLN A N 1
ATOM 2588 C CA . GLN A 1 308 ? 53.949 -35.121 -15.597 1.00 54.69 308 GLN A CA 1
ATOM 2589 C C . GLN A 1 308 ? 54.552 -34.966 -17.016 1.00 54.69 308 GLN A C 1
ATOM 2591 O O . GLN A 1 308 ? 55.241 -35.864 -17.502 1.00 54.69 308 GLN A O 1
ATOM 2596 N N . ARG A 1 309 ? 54.314 -33.861 -17.733 1.00 54.94 309 ARG A N 1
ATOM 2597 C CA . ARG A 1 309 ? 54.928 -33.656 -19.057 1.00 54.94 309 ARG A CA 1
ATOM 2598 C C . ARG A 1 309 ? 55.484 -32.280 -19.380 1.00 54.94 309 ARG A C 1
ATOM 2600 O O . ARG A 1 309 ? 56.042 -32.156 -20.460 1.00 54.94 309 ARG A O 1
ATOM 2607 N N . ASP A 1 310 ? 55.486 -31.296 -18.480 1.00 63.00 310 ASP A N 1
ATOM 2608 C CA . ASP A 1 310 ? 56.191 -30.053 -18.823 1.00 63.00 310 ASP A CA 1
ATOM 2609 C C . ASP A 1 310 ? 56.827 -29.310 -17.642 1.00 63.00 310 ASP A C 1
ATOM 2611 O O . ASP A 1 310 ? 56.288 -28.359 -17.069 1.00 63.00 310 ASP A O 1
ATOM 2615 N N . LEU A 1 311 ? 58.050 -29.736 -17.309 1.00 62.50 311 LEU A N 1
ATOM 2616 C CA . LEU A 1 311 ? 58.922 -29.074 -16.334 1.00 62.50 311 LEU A CA 1
ATOM 2617 C C . LEU A 1 311 ? 59.214 -27.613 -16.734 1.00 62.50 311 LEU A C 1
ATOM 2619 O O . LEU A 1 311 ? 59.426 -26.759 -15.873 1.00 62.50 311 LEU A O 1
ATOM 2623 N N . SER A 1 312 ? 59.185 -27.305 -18.038 1.00 66.38 312 SER A N 1
ATOM 2624 C CA . SER A 1 312 ? 59.462 -25.966 -18.574 1.00 66.38 312 SER A CA 1
ATOM 2625 C C . SER A 1 312 ? 58.353 -24.960 -18.235 1.00 66.38 312 SER A C 1
ATOM 2627 O O . SER A 1 312 ? 58.638 -23.821 -17.849 1.00 66.38 312 SER A O 1
ATOM 2629 N N . LEU A 1 313 ? 57.088 -25.394 -18.300 1.00 67.62 313 LEU A N 1
ATOM 2630 C CA . LEU A 1 313 ? 55.923 -24.575 -17.975 1.00 67.62 313 LEU A CA 1
ATOM 2631 C C . LEU A 1 313 ? 55.818 -24.358 -16.462 1.00 67.62 313 LEU A C 1
ATOM 2633 O O . LEU A 1 313 ? 55.599 -23.231 -16.022 1.00 67.62 313 LEU A O 1
ATOM 2637 N N . LEU A 1 314 ? 56.076 -25.404 -15.667 1.00 70.38 314 LEU A N 1
ATOM 2638 C CA . LEU A 1 314 ? 56.143 -25.307 -14.206 1.00 70.38 314 LEU A CA 1
ATOM 2639 C C . LEU A 1 314 ? 57.204 -24.290 -13.765 1.00 70.38 314 LEU A C 1
ATOM 2641 O O . LEU A 1 314 ? 56.945 -23.461 -12.897 1.00 70.38 314 LEU A O 1
ATOM 2645 N N . THR A 1 315 ? 58.370 -24.292 -14.417 1.00 67.44 315 THR A N 1
ATOM 2646 C CA . THR A 1 315 ? 59.442 -23.331 -14.120 1.00 67.44 315 THR A CA 1
ATOM 2647 C C . THR A 1 315 ? 59.009 -21.892 -14.424 1.00 67.44 315 THR A C 1
ATOM 2649 O O . THR A 1 315 ? 59.254 -20.998 -13.616 1.00 67.44 315 THR A O 1
ATOM 2652 N N . LYS A 1 316 ? 58.294 -21.648 -15.533 1.00 71.38 316 LYS A N 1
ATOM 2653 C CA . LYS A 1 316 ? 57.758 -20.310 -15.860 1.00 71.38 316 LYS A CA 1
ATOM 2654 C C . LYS A 1 316 ? 56.702 -19.839 -14.858 1.00 71.38 316 LYS A C 1
ATOM 2656 O O . LYS A 1 316 ? 56.764 -18.692 -14.418 1.00 71.38 316 LYS A O 1
ATOM 2661 N N . VAL A 1 317 ? 55.783 -20.720 -14.463 1.00 72.56 317 VAL A N 1
ATOM 2662 C CA . VAL A 1 317 ? 54.754 -20.424 -13.452 1.00 72.56 317 VAL A CA 1
ATOM 2663 C C . VAL A 1 317 ? 55.398 -20.150 -12.090 1.00 72.56 317 VAL A C 1
ATOM 2665 O O . VAL A 1 317 ? 55.049 -19.175 -11.433 1.00 72.56 317 VAL A O 1
ATOM 2668 N N . MET A 1 318 ? 56.408 -20.931 -11.698 1.00 70.69 318 MET A N 1
ATOM 2669 C CA . MET A 1 318 ? 57.175 -20.732 -10.463 1.00 70.69 318 MET A CA 1
ATOM 2670 C C . MET A 1 318 ? 57.948 -19.407 -10.454 1.00 70.69 318 MET A C 1
ATOM 2672 O O . MET A 1 318 ? 57.991 -18.737 -9.427 1.00 70.69 318 MET A O 1
ATOM 2676 N N . VAL A 1 319 ? 58.528 -18.989 -11.585 1.00 73.31 319 VAL A N 1
ATOM 2677 C CA . VAL A 1 319 ? 59.213 -17.689 -11.706 1.00 73.31 319 VAL A CA 1
ATOM 2678 C C . VAL A 1 319 ? 58.220 -16.529 -11.608 1.00 73.31 319 VAL A C 1
ATOM 2680 O O . VAL A 1 319 ? 58.485 -15.562 -10.897 1.00 73.31 319 VAL A O 1
ATOM 2683 N N . GLN A 1 320 ? 57.058 -16.626 -12.259 1.00 70.38 320 GLN A N 1
ATOM 2684 C CA . GLN A 1 320 ? 56.007 -15.610 -12.141 1.00 70.38 320 GLN A CA 1
ATOM 2685 C C . GLN A 1 320 ? 55.434 -15.546 -10.722 1.00 70.38 320 GLN A C 1
ATOM 2687 O O . GLN A 1 320 ? 55.239 -14.456 -10.187 1.00 70.38 320 GLN A O 1
ATOM 2692 N N . TRP A 1 321 ? 55.230 -16.694 -10.076 1.00 73.19 321 TRP A N 1
ATOM 2693 C CA . TRP A 1 321 ? 54.773 -16.753 -8.693 1.00 73.19 321 TRP A CA 1
ATOM 2694 C C . TRP A 1 321 ? 55.816 -16.186 -7.727 1.00 73.19 321 TRP A C 1
ATOM 2696 O O . TRP A 1 321 ? 55.471 -15.369 -6.879 1.00 73.19 321 TRP A O 1
ATOM 2706 N N . LYS A 1 322 ? 57.104 -16.497 -7.922 1.00 73.44 322 LYS A N 1
ATOM 2707 C CA . LYS A 1 322 ? 58.209 -15.885 -7.172 1.00 73.44 322 LYS A CA 1
ATOM 2708 C C . LYS A 1 322 ? 58.201 -14.359 -7.297 1.00 73.44 322 LYS A C 1
ATOM 2710 O O . LYS A 1 322 ? 58.331 -13.683 -6.287 1.00 73.44 322 LYS A O 1
ATOM 2715 N N . GLN A 1 323 ? 57.960 -13.808 -8.489 1.00 71.94 323 GLN A N 1
ATOM 2716 C CA . GLN A 1 323 ? 57.845 -12.355 -8.682 1.00 71.94 323 GLN A CA 1
ATOM 2717 C C . GLN A 1 323 ? 56.617 -11.740 -7.992 1.00 71.94 323 GLN A C 1
ATOM 2719 O O . GLN A 1 323 ? 56.663 -10.577 -7.590 1.00 71.94 323 GLN A O 1
ATOM 2724 N N . VAL A 1 324 ? 55.509 -12.478 -7.879 1.00 69.75 324 VAL A N 1
ATOM 2725 C CA . VAL A 1 324 ? 54.319 -12.041 -7.127 1.00 69.75 324 VAL A CA 1
ATOM 2726 C C . VAL A 1 324 ? 54.598 -12.076 -5.625 1.00 69.75 324 VAL A C 1
ATOM 2728 O O . VAL A 1 324 ? 54.307 -11.099 -4.941 1.00 69.75 324 VAL A O 1
ATOM 2731 N N . VAL A 1 325 ? 55.239 -13.136 -5.129 1.00 68.50 325 VAL A N 1
ATOM 2732 C CA . VAL A 1 325 ? 55.639 -13.274 -3.720 1.00 68.50 325 VAL A CA 1
ATOM 2733 C C . VAL A 1 325 ? 56.684 -12.226 -3.332 1.00 68.50 325 VAL A C 1
ATOM 2735 O O . VAL A 1 325 ? 56.581 -11.636 -2.264 1.00 68.50 325 VAL A O 1
ATOM 2738 N N . GLU A 1 326 ? 57.655 -11.924 -4.196 1.00 69.56 326 GLU A N 1
ATOM 2739 C CA . GLU A 1 326 ? 58.634 -10.851 -3.971 1.00 69.56 326 GLU A CA 1
ATOM 2740 C C . GLU A 1 326 ? 57.968 -9.468 -3.953 1.00 69.56 326 GLU A C 1
ATOM 2742 O O . GLU A 1 326 ? 58.311 -8.631 -3.119 1.00 69.56 326 GLU A O 1
ATOM 2747 N N . ARG A 1 327 ? 56.968 -9.225 -4.813 1.00 69.75 327 ARG A N 1
ATOM 2748 C CA . ARG A 1 327 ? 56.158 -7.996 -4.757 1.00 69.75 327 ARG A CA 1
ATOM 2749 C C . ARG A 1 327 ? 55.352 -7.904 -3.465 1.00 69.75 327 ARG A C 1
ATOM 2751 O O . ARG A 1 327 ? 55.326 -6.839 -2.857 1.00 69.75 327 ARG A O 1
ATOM 2758 N N . GLU A 1 328 ? 54.751 -9.003 -3.023 1.00 65.44 328 GLU A N 1
ATOM 2759 C CA . GLU A 1 328 ? 54.008 -9.064 -1.763 1.00 65.44 328 GLU A CA 1
ATOM 2760 C C . GLU A 1 328 ? 54.934 -8.886 -0.550 1.00 65.44 328 GLU A C 1
ATOM 2762 O O . GLU A 1 328 ? 54.591 -8.165 0.380 1.00 65.44 328 GLU A O 1
ATOM 2767 N N . ALA A 1 329 ? 56.140 -9.458 -0.571 1.00 67.19 329 ALA A N 1
ATOM 2768 C CA . ALA A 1 329 ? 57.147 -9.274 0.472 1.00 67.19 329 ALA A CA 1
ATOM 2769 C C . ALA A 1 329 ? 57.649 -7.822 0.534 1.00 67.19 329 ALA A C 1
ATOM 2771 O O . ALA A 1 329 ? 57.769 -7.257 1.620 1.00 67.19 329 ALA A O 1
ATOM 2772 N N . ASN A 1 330 ? 57.872 -7.186 -0.620 1.00 69.56 330 ASN A N 1
ATOM 2773 C CA . ASN A 1 330 ? 58.228 -5.768 -0.696 1.00 69.56 330 ASN A CA 1
ATOM 2774 C C . ASN A 1 330 ? 57.086 -4.867 -0.208 1.00 69.56 330 ASN A C 1
ATOM 2776 O O . ASN A 1 330 ? 57.332 -3.881 0.486 1.00 69.56 330 ASN A O 1
ATOM 2780 N N . GLN A 1 331 ? 55.839 -5.221 -0.520 1.00 68.06 331 GLN A N 1
ATOM 2781 C CA . GLN A 1 331 ? 54.667 -4.491 -0.050 1.00 68.06 331 GLN A CA 1
ATOM 2782 C C . GLN A 1 331 ? 54.449 -4.667 1.457 1.00 68.06 331 GLN A C 1
ATOM 2784 O O . GLN A 1 331 ? 54.245 -3.677 2.150 1.00 68.06 331 GLN A O 1
ATOM 2789 N N . ARG A 1 332 ? 54.621 -5.878 1.994 1.00 66.69 332 ARG A N 1
ATOM 2790 C CA . ARG A 1 332 ? 54.626 -6.124 3.444 1.00 66.69 332 ARG A CA 1
ATOM 2791 C C . ARG A 1 332 ? 55.770 -5.403 4.150 1.00 66.69 332 ARG A C 1
ATOM 2793 O O . ARG A 1 332 ? 55.587 -4.931 5.260 1.00 66.69 332 ARG A O 1
ATOM 2800 N N . SER A 1 333 ? 56.935 -5.267 3.514 1.00 72.94 333 SER A N 1
ATOM 2801 C CA . SER A 1 333 ? 58.047 -4.470 4.051 1.00 72.94 333 SER A CA 1
ATOM 2802 C C . SER A 1 333 ? 57.718 -2.971 4.102 1.00 72.94 333 SER A C 1
ATOM 2804 O O . SER A 1 333 ? 58.097 -2.292 5.057 1.00 72.94 333 SER A O 1
ATOM 2806 N N . LEU A 1 334 ? 56.983 -2.453 3.111 1.00 64.75 334 LEU A N 1
ATOM 2807 C CA . LEU A 1 334 ? 56.445 -1.088 3.120 1.00 64.75 334 LEU A CA 1
ATOM 2808 C C . LEU A 1 334 ? 55.376 -0.910 4.206 1.00 64.75 334 LEU A C 1
ATOM 2810 O O . LEU A 1 334 ? 55.471 0.035 4.982 1.00 64.75 334 LEU A O 1
ATOM 2814 N N . GLU A 1 335 ? 54.436 -1.847 4.326 1.00 66.50 335 GLU A N 1
ATOM 2815 C CA . GLU A 1 335 ? 53.414 -1.855 5.383 1.00 66.50 335 GLU A CA 1
ATOM 2816 C C . GLU A 1 335 ? 54.047 -1.937 6.779 1.00 66.50 335 GLU A C 1
ATOM 2818 O O . GLU A 1 335 ? 53.651 -1.201 7.676 1.00 66.50 335 GLU A O 1
ATOM 2823 N N . GLN A 1 336 ? 55.095 -2.746 6.955 1.00 72.94 336 GLN A N 1
ATOM 2824 C CA . GLN A 1 336 ? 55.840 -2.852 8.210 1.00 72.94 336 GLN A CA 1
ATOM 2825 C C . GLN A 1 336 ? 56.611 -1.561 8.530 1.00 72.94 336 GLN A C 1
ATOM 2827 O O . GLN A 1 336 ? 56.646 -1.140 9.685 1.00 72.94 336 GLN A O 1
ATOM 2832 N N . LYS A 1 337 ? 57.184 -0.882 7.524 1.00 69.38 337 LYS A N 1
ATOM 2833 C CA . LYS A 1 337 ? 57.778 0.457 7.704 1.00 69.38 337 LYS A CA 1
ATOM 2834 C C . LYS A 1 337 ? 56.731 1.505 8.070 1.00 69.38 337 LYS A C 1
ATOM 2836 O O . LYS A 1 337 ? 57.015 2.380 8.889 1.00 69.38 337 LYS A O 1
ATOM 2841 N N . ASP A 1 338 ? 55.541 1.429 7.487 1.00 60.16 338 ASP A N 1
ATOM 2842 C CA . ASP A 1 338 ? 54.433 2.322 7.814 1.00 60.16 338 ASP A CA 1
ATOM 2843 C C . ASP A 1 338 ? 53.890 2.047 9.220 1.00 60.16 338 ASP A C 1
ATOM 2845 O O . ASP A 1 338 ? 53.645 2.994 9.967 1.00 60.16 338 ASP A O 1
ATOM 2849 N N . GLU A 1 339 ? 53.810 0.787 9.647 1.00 65.81 339 GLU A N 1
ATOM 2850 C CA . GLU A 1 339 ? 53.496 0.414 11.028 1.00 65.81 339 GLU A CA 1
ATOM 2851 C C . GLU A 1 339 ? 54.576 0.887 12.011 1.00 65.81 339 GLU A C 1
ATOM 2853 O O . GLU A 1 339 ? 54.239 1.486 13.031 1.00 65.81 339 GLU A O 1
ATOM 2858 N N . GLU A 1 340 ? 55.867 0.732 11.700 1.00 73.69 340 GLU A N 1
ATOM 2859 C CA . GLU A 1 340 ? 56.967 1.284 12.506 1.00 73.69 340 GLU A CA 1
ATOM 2860 C C . GLU A 1 340 ? 56.928 2.819 12.580 1.00 73.69 340 GLU A C 1
ATOM 2862 O O . GLU A 1 340 ? 57.260 3.413 13.612 1.00 73.69 340 GLU A O 1
ATOM 2867 N N . ASN A 1 341 ? 56.524 3.494 11.502 1.00 61.78 341 ASN A N 1
ATOM 2868 C CA . ASN A 1 341 ? 56.342 4.945 11.480 1.00 61.78 341 ASN A CA 1
ATOM 2869 C C . ASN A 1 341 ? 55.133 5.367 12.316 1.00 61.78 341 ASN A C 1
ATOM 2871 O O . ASN A 1 341 ? 55.233 6.309 13.106 1.00 61.78 341 ASN A O 1
ATOM 2875 N N . VAL A 1 342 ? 54.018 4.643 12.210 1.00 59.34 342 VAL A N 1
ATOM 2876 C CA . VAL A 1 342 ? 52.843 4.824 13.066 1.00 59.34 342 VAL A CA 1
ATOM 2877 C C . VAL A 1 342 ? 53.223 4.610 14.528 1.00 59.34 342 VAL A C 1
ATOM 2879 O O . VAL A 1 342 ? 52.821 5.412 15.369 1.00 59.34 342 VAL A O 1
ATOM 2882 N N . GLU A 1 343 ? 54.055 3.620 14.846 1.00 67.00 343 GLU A N 1
ATOM 2883 C CA . GLU A 1 343 ? 54.445 3.333 16.224 1.00 67.00 343 GLU A CA 1
ATOM 2884 C C . GLU A 1 343 ? 55.482 4.306 16.777 1.00 67.00 343 GLU A C 1
ATOM 2886 O O . GLU A 1 343 ? 55.386 4.708 17.940 1.00 67.00 343 GLU A O 1
ATOM 2891 N N . ARG A 1 344 ? 56.378 4.835 15.937 1.00 65.38 344 ARG A N 1
ATOM 2892 C CA . ARG A 1 344 ? 57.196 6.010 16.282 1.00 65.38 344 ARG A CA 1
ATOM 2893 C C . ARG A 1 344 ? 56.333 7.234 16.575 1.00 65.38 344 ARG A C 1
ATOM 2895 O O . ARG A 1 344 ? 56.578 7.919 17.570 1.00 65.38 344 ARG A O 1
ATOM 2902 N N . VAL A 1 345 ? 55.294 7.487 15.777 1.00 56.97 345 VAL A N 1
ATOM 2903 C CA . VAL A 1 345 ? 54.343 8.584 16.018 1.00 56.97 345 VAL A CA 1
ATOM 2904 C C . VAL A 1 345 ? 53.535 8.335 17.293 1.00 56.97 345 VAL A C 1
ATOM 2906 O O . VAL A 1 345 ? 53.410 9.248 18.107 1.00 56.97 345 VAL A O 1
ATOM 2909 N N . LYS A 1 346 ? 53.054 7.112 17.550 1.00 57.06 346 LYS A N 1
ATOM 2910 C CA . LYS A 1 346 ? 52.357 6.774 18.803 1.00 57.06 346 LYS A CA 1
ATOM 2911 C C . LYS A 1 346 ? 53.264 6.937 20.016 1.00 57.06 346 LYS A C 1
ATOM 2913 O O . LYS A 1 346 ? 52.809 7.475 21.021 1.00 57.06 346 LYS A O 1
ATOM 2918 N N . THR A 1 347 ? 54.532 6.545 19.921 1.00 62.78 347 THR A N 1
ATOM 2919 C CA . THR A 1 347 ? 55.517 6.695 21.003 1.00 62.78 347 THR A CA 1
ATOM 2920 C C . THR A 1 347 ? 55.847 8.170 21.248 1.00 62.78 347 THR A C 1
ATOM 2922 O O . THR A 1 347 ? 55.891 8.608 22.395 1.00 62.78 347 THR A O 1
ATOM 2925 N N . SER A 1 348 ? 55.982 8.974 20.188 1.00 57.16 348 SER A N 1
ATOM 2926 C CA . SER A 1 348 ? 56.160 10.430 20.281 1.00 57.16 348 SER A CA 1
ATOM 2927 C C . SER A 1 348 ? 54.947 11.115 20.931 1.00 57.16 348 SER A C 1
ATOM 2929 O O . SER A 1 348 ? 55.093 11.846 21.911 1.00 57.16 348 SER A O 1
ATOM 2931 N N . VAL A 1 349 ? 53.731 10.773 20.491 1.00 50.84 349 VAL A N 1
ATOM 2932 C CA . VAL A 1 349 ? 52.469 11.260 21.072 1.00 50.84 349 VAL A CA 1
ATOM 2933 C C . VAL A 1 349 ? 52.292 10.780 22.516 1.00 50.84 349 VAL A C 1
ATOM 2935 O O . VAL A 1 349 ? 51.780 11.522 23.354 1.00 50.84 349 VAL A O 1
ATOM 2938 N N . HIS A 1 350 ? 52.717 9.560 22.848 1.00 59.41 350 HIS A N 1
ATOM 2939 C CA . HIS A 1 350 ? 52.693 9.042 24.214 1.00 59.41 350 HIS A CA 1
ATOM 2940 C C . HIS A 1 350 ? 53.661 9.817 25.114 1.00 59.41 350 HIS A C 1
ATOM 2942 O O . HIS A 1 350 ? 53.268 10.254 26.194 1.00 59.41 350 HIS A O 1
ATOM 2948 N N . ASN A 1 351 ? 54.883 10.077 24.649 1.00 54.88 351 ASN A N 1
ATOM 2949 C CA . ASN A 1 351 ? 55.878 10.858 25.382 1.00 54.88 351 ASN A CA 1
ATOM 2950 C C . ASN A 1 351 ? 55.424 12.314 25.592 1.00 54.88 351 ASN A C 1
ATOM 2952 O O . ASN A 1 351 ? 55.548 12.839 26.703 1.00 54.88 351 ASN A O 1
ATOM 2956 N N . GLU A 1 352 ? 54.798 12.943 24.591 1.00 51.19 352 GLU A N 1
ATOM 2957 C CA . GLU A 1 352 ? 54.169 14.262 24.747 1.00 51.19 352 GLU A CA 1
ATOM 2958 C C . GLU A 1 352 ? 52.971 14.236 25.708 1.00 51.19 352 GLU A C 1
ATOM 2960 O O . GLU A 1 352 ? 52.807 15.152 26.518 1.00 51.19 352 GLU A O 1
ATOM 2965 N N . ARG A 1 353 ? 52.159 13.170 25.698 1.00 49.31 353 ARG A N 1
ATOM 2966 C CA . ARG A 1 353 ? 51.042 12.988 26.644 1.00 49.31 353 ARG A CA 1
ATOM 2967 C C . ARG A 1 353 ? 51.519 12.774 28.075 1.00 49.31 353 ARG A C 1
ATOM 2969 O O . ARG A 1 353 ? 50.909 13.315 28.995 1.00 49.31 353 ARG A O 1
ATOM 2976 N N . VAL A 1 354 ? 52.607 12.038 28.287 1.00 56.66 354 VAL A N 1
ATOM 2977 C CA . VAL A 1 354 ? 53.209 11.843 29.616 1.00 56.66 354 VAL A CA 1
ATOM 2978 C C . VAL A 1 354 ? 53.808 13.157 30.127 1.00 56.66 354 VAL A C 1
ATOM 2980 O O . VAL A 1 354 ? 53.591 13.519 31.287 1.00 56.66 354 VAL A O 1
ATOM 2983 N N . ALA A 1 355 ? 54.479 13.926 29.264 1.00 54.50 355 ALA A N 1
ATOM 2984 C CA . ALA A 1 355 ? 54.968 15.264 29.600 1.00 54.50 355 ALA A CA 1
ATOM 2985 C C . ALA A 1 355 ? 53.817 16.245 29.905 1.00 54.50 355 ALA A C 1
ATOM 2987 O O . ALA A 1 355 ? 53.880 16.996 30.883 1.00 54.50 355 ALA A O 1
ATOM 2988 N N . GLY A 1 356 ? 52.733 16.196 29.125 1.00 54.03 356 GLY A N 1
ATOM 2989 C CA . GLY A 1 356 ? 51.508 16.965 29.349 1.00 54.03 356 GLY A CA 1
ATOM 2990 C C . GLY A 1 356 ? 50.789 16.583 30.646 1.00 54.03 356 GLY A C 1
ATOM 2991 O O . GLY A 1 356 ? 50.355 17.463 31.385 1.00 54.03 356 GLY A O 1
ATOM 2992 N N . SER A 1 357 ? 50.743 15.290 30.978 1.00 53.34 357 SER A N 1
ATOM 2993 C CA . SER A 1 357 ? 50.145 14.761 32.210 1.00 53.34 357 SER A CA 1
ATOM 2994 C C . SER A 1 357 ? 50.919 15.198 33.457 1.00 53.34 357 SER A C 1
ATOM 2996 O O . SER A 1 357 ? 50.318 15.679 34.418 1.00 53.34 357 SER A O 1
ATOM 2998 N N . LYS A 1 358 ? 52.260 15.159 33.426 1.00 55.84 358 LYS A N 1
ATOM 2999 C CA . LYS A 1 358 ? 53.089 15.682 34.528 1.00 55.84 358 LYS A CA 1
ATOM 3000 C C . LYS A 1 358 ? 52.901 17.192 34.718 1.00 55.84 358 LYS A C 1
ATOM 3002 O O . LYS A 1 358 ? 52.761 17.646 35.852 1.00 55.84 358 LYS A O 1
ATOM 3007 N N . ARG A 1 359 ? 52.809 17.972 33.632 1.00 57.00 359 ARG A N 1
ATOM 3008 C CA . ARG A 1 359 ? 52.507 19.418 33.704 1.00 57.00 359 ARG A CA 1
ATOM 3009 C C . ARG A 1 359 ? 51.095 19.688 34.234 1.00 57.00 359 ARG A C 1
ATOM 3011 O O . ARG A 1 359 ? 50.924 20.583 35.057 1.00 57.00 359 ARG A O 1
ATOM 3018 N N . ALA A 1 360 ? 50.105 18.891 33.833 1.00 45.66 360 ALA A N 1
ATOM 3019 C CA . ALA A 1 360 ? 48.729 18.996 34.314 1.00 45.66 360 ALA A CA 1
ATOM 3020 C C . ALA A 1 360 ? 48.603 18.635 35.802 1.00 45.66 360 ALA A C 1
ATOM 3022 O O . ALA A 1 360 ? 47.898 19.321 36.533 1.00 45.66 360 ALA A O 1
ATOM 3023 N N . GLN A 1 361 ? 49.329 17.623 36.287 1.00 55.66 361 GLN A N 1
ATOM 3024 C CA . GLN A 1 361 ? 49.345 17.271 37.712 1.00 55.66 361 GLN A CA 1
ATOM 3025 C C . GLN A 1 361 ? 49.960 18.375 38.579 1.00 55.66 361 GLN A C 1
ATOM 3027 O O . GLN A 1 361 ? 49.421 18.683 39.644 1.00 55.66 361 GLN A O 1
ATOM 3032 N N . VAL A 1 362 ? 51.042 19.013 38.118 1.00 62.03 362 VAL A N 1
ATOM 3033 C CA . VAL A 1 362 ? 51.630 20.181 38.799 1.00 62.03 362 VAL A CA 1
ATOM 3034 C C . VAL A 1 362 ? 50.644 21.353 38.805 1.00 62.03 362 VAL A C 1
ATOM 3036 O O . VAL A 1 362 ? 50.455 21.985 39.844 1.00 62.03 362 VAL A O 1
ATOM 3039 N N . LEU A 1 363 ? 49.949 21.595 37.689 1.00 49.22 363 LEU A N 1
ATOM 3040 C CA . LEU A 1 363 ? 48.949 22.658 37.577 1.00 49.22 363 LEU A CA 1
ATOM 3041 C C . LEU A 1 363 ? 47.736 22.413 38.490 1.00 49.22 363 LEU A C 1
ATOM 3043 O O . LEU A 1 363 ? 47.278 23.334 39.155 1.00 49.22 363 LEU A O 1
ATOM 3047 N N . VAL A 1 364 ? 47.245 21.174 38.578 1.00 54.22 364 VAL A N 1
ATOM 3048 C CA . VAL A 1 364 ? 46.122 20.798 39.452 1.00 54.22 364 VAL A CA 1
ATOM 3049 C C . VAL A 1 364 ? 46.509 20.909 40.926 1.00 54.22 364 VAL A C 1
ATOM 3051 O O . VAL A 1 364 ? 45.734 21.456 41.708 1.00 54.22 364 VAL A O 1
ATOM 3054 N N . LYS A 1 365 ? 47.718 20.476 41.316 1.00 58.47 365 LYS A N 1
ATOM 3055 C CA . LYS A 1 365 ? 48.231 20.693 42.682 1.00 58.47 365 LYS A CA 1
ATOM 3056 C C . LYS A 1 365 ? 48.328 22.180 43.021 1.00 58.47 365 LYS A C 1
ATOM 3058 O O . LYS A 1 365 ? 47.950 22.575 44.120 1.00 58.47 365 LYS A O 1
ATOM 3063 N N . TRP A 1 366 ? 48.802 22.996 42.082 1.00 67.75 366 TRP A N 1
ATOM 3064 C CA . TRP A 1 366 ? 48.903 24.442 42.266 1.00 67.75 366 TRP A CA 1
ATOM 3065 C C . TRP A 1 366 ? 47.524 25.109 42.390 1.00 67.75 366 TRP A C 1
ATOM 3067 O O . TRP A 1 366 ? 47.317 25.912 43.296 1.00 67.75 366 TRP A O 1
ATOM 3077 N N . LEU A 1 367 ? 46.554 24.721 41.554 1.00 52.31 367 LEU A N 1
ATOM 3078 C CA . LEU A 1 367 ? 45.179 25.233 41.604 1.00 52.31 367 LEU A CA 1
ATOM 3079 C C . LEU A 1 367 ? 44.450 24.827 42.893 1.00 52.31 367 LEU A C 1
ATOM 3081 O O . LEU A 1 367 ? 43.808 25.672 43.507 1.00 52.31 367 LEU A O 1
ATOM 3085 N N . LEU A 1 368 ? 44.610 23.582 43.356 1.00 56.16 368 LEU A N 1
ATOM 3086 C CA . LEU A 1 368 ? 44.061 23.125 44.641 1.00 56.16 368 LEU A CA 1
ATOM 3087 C C . LEU A 1 368 ? 44.664 23.879 45.830 1.00 56.16 368 LEU A C 1
ATOM 3089 O O . LEU A 1 368 ? 43.948 24.222 46.769 1.00 56.16 368 LEU A O 1
ATOM 3093 N N . HIS A 1 369 ? 45.966 24.173 45.789 1.00 61.75 369 HIS A N 1
ATOM 3094 C CA . HIS A 1 369 ? 46.606 24.990 46.818 1.00 61.75 369 HIS A CA 1
ATOM 3095 C C . HIS A 1 369 ? 46.063 26.429 46.819 1.00 61.75 369 HIS A C 1
ATOM 3097 O O . HIS A 1 369 ? 45.816 26.992 47.885 1.00 61.75 369 HIS A O 1
ATOM 3103 N N . LEU A 1 370 ? 45.811 27.003 45.636 1.00 56.97 370 LEU A N 1
ATOM 3104 C CA . LEU A 1 370 ? 45.217 28.334 45.492 1.00 56.97 370 LEU A CA 1
ATOM 3105 C C . LEU A 1 370 ? 43.768 28.388 46.007 1.00 56.97 370 LEU A C 1
ATOM 3107 O O . LEU A 1 370 ? 43.394 29.337 46.694 1.00 56.97 370 LEU A O 1
ATOM 3111 N N . GLU A 1 371 ? 42.967 27.364 45.703 1.00 53.81 371 GLU A N 1
ATOM 3112 C CA . GLU A 1 371 ? 41.580 27.222 46.164 1.00 53.81 371 GLU A CA 1
ATOM 3113 C C . GLU A 1 371 ? 41.521 27.160 47.698 1.00 53.81 371 GLU A C 1
ATOM 3115 O O . GLU A 1 371 ? 40.762 27.897 48.326 1.00 53.81 371 GLU A O 1
ATOM 3120 N N . LEU A 1 372 ? 42.389 26.350 48.315 1.00 59.94 372 LEU A N 1
ATOM 3121 C CA . LEU A 1 372 ? 42.472 26.219 49.771 1.00 59.94 372 LEU A CA 1
ATOM 3122 C C . LEU A 1 372 ? 42.929 27.518 50.447 1.00 59.94 372 LEU A C 1
ATOM 3124 O O . LEU A 1 372 ? 42.372 27.900 51.476 1.00 59.94 372 LEU A O 1
ATOM 3128 N N . GLN A 1 373 ? 43.886 28.242 49.858 1.00 62.47 373 GLN A N 1
ATOM 3129 C CA . GLN A 1 373 ? 44.276 29.563 50.362 1.00 62.47 373 GLN A CA 1
ATOM 3130 C C . GLN A 1 373 ? 43.135 30.584 50.259 1.00 62.47 373 GLN A C 1
ATOM 3132 O O . GLN A 1 373 ? 42.963 31.402 51.164 1.00 62.47 373 GLN A O 1
ATOM 3137 N N . ASN A 1 374 ? 42.342 30.540 49.188 1.00 57.12 374 ASN A N 1
ATOM 3138 C CA . ASN A 1 374 ? 41.201 31.436 49.011 1.00 57.12 374 ASN A CA 1
ATOM 3139 C C . ASN A 1 374 ? 40.065 31.117 49.991 1.00 57.12 374 ASN A C 1
ATOM 3141 O O . ASN A 1 374 ? 39.506 32.036 50.586 1.00 57.12 374 ASN A O 1
ATOM 3145 N N . GLN A 1 375 ? 39.779 29.837 50.237 1.00 54.22 375 GLN A N 1
ATOM 3146 C CA . GLN A 1 375 ? 38.798 29.418 51.241 1.00 54.22 375 GLN A CA 1
ATOM 3147 C C . GLN A 1 375 ? 39.230 29.800 52.662 1.00 54.22 375 GLN A C 1
ATOM 3149 O O . GLN A 1 375 ? 38.414 30.303 53.432 1.00 54.22 375 GLN A O 1
ATOM 3154 N N . ALA A 1 376 ? 40.516 29.650 52.999 1.00 59.44 376 ALA A N 1
ATOM 3155 C CA . ALA A 1 376 ? 41.048 30.073 54.295 1.00 59.44 376 ALA A CA 1
ATOM 3156 C C . ALA A 1 376 ? 40.926 31.593 54.507 1.00 59.44 376 ALA A C 1
ATOM 3158 O O . ALA A 1 376 ? 40.513 32.040 55.577 1.00 59.44 376 ALA A O 1
ATOM 3159 N N . LYS A 1 377 ? 41.216 32.397 53.474 1.00 60.53 377 LYS A N 1
ATOM 3160 C CA . LYS A 1 377 ? 41.046 33.861 53.518 1.00 60.53 377 LYS A CA 1
ATOM 3161 C C . LYS A 1 377 ? 39.579 34.270 53.644 1.00 60.53 377 LYS A C 1
ATOM 3163 O O . LYS A 1 377 ? 39.272 35.207 54.375 1.00 60.53 377 LYS A O 1
ATOM 3168 N N . TRP A 1 378 ? 38.676 33.549 52.984 1.00 58.28 378 TRP A N 1
ATOM 3169 C CA . TRP A 1 378 ? 37.240 33.808 53.063 1.00 58.28 378 TRP A CA 1
ATOM 3170 C C . TRP A 1 378 ? 36.666 33.465 54.446 1.00 58.28 378 TRP A C 1
ATOM 3172 O O . TRP A 1 378 ? 35.925 34.256 55.022 1.00 58.28 378 TRP A O 1
ATOM 3182 N N . LEU A 1 379 ? 37.086 32.342 55.039 1.00 53.66 379 LEU A N 1
ATOM 3183 C CA . LEU A 1 379 ? 36.711 31.967 56.408 1.00 53.66 379 LEU A CA 1
ATOM 3184 C C . LEU A 1 379 ? 37.275 32.936 57.459 1.00 53.66 379 LEU A C 1
ATOM 3186 O O . LEU A 1 379 ? 36.599 33.228 58.446 1.00 53.66 379 LEU A O 1
ATOM 3190 N N . ALA A 1 380 ? 38.477 33.476 57.241 1.00 58.28 380 ALA A N 1
ATOM 3191 C CA . ALA A 1 380 ? 39.042 34.516 58.097 1.00 58.28 380 ALA A CA 1
ATOM 3192 C C . ALA A 1 380 ? 38.239 35.829 58.015 1.00 58.28 380 ALA A C 1
ATOM 3194 O O . ALA A 1 380 ? 37.950 36.426 59.053 1.00 58.28 380 ALA A O 1
ATOM 3195 N N . ALA A 1 381 ? 37.820 36.239 56.812 1.00 55.47 381 ALA A N 1
ATOM 3196 C CA . ALA A 1 381 ? 36.970 37.415 56.613 1.00 55.47 381 ALA A CA 1
ATOM 3197 C C . ALA A 1 381 ? 35.590 37.243 57.275 1.00 55.47 381 ALA A C 1
ATOM 3199 O O . ALA A 1 381 ? 35.145 38.116 58.018 1.00 55.47 381 ALA A O 1
ATOM 3200 N N . TRP A 1 382 ? 34.965 36.076 57.107 1.00 57.19 382 TRP A N 1
ATOM 3201 C CA . TRP A 1 382 ? 33.668 35.771 57.713 1.00 57.19 382 TRP A CA 1
ATOM 3202 C C . TRP A 1 382 ? 33.727 35.705 59.251 1.00 57.19 382 TRP A C 1
ATOM 3204 O O . TRP A 1 382 ? 32.841 36.209 59.940 1.00 57.19 382 TRP A O 1
ATOM 3214 N N . SER A 1 383 ? 34.811 35.165 59.820 1.00 55.28 383 SER A N 1
ATOM 3215 C CA . SER A 1 383 ? 35.057 35.193 61.272 1.00 55.28 383 SER A CA 1
ATOM 3216 C C . SER A 1 383 ? 35.211 36.625 61.811 1.00 55.28 383 SER A C 1
ATOM 3218 O O . SER A 1 383 ? 34.756 36.931 62.918 1.00 55.28 383 SER A O 1
ATOM 3220 N N . GLY A 1 384 ? 35.793 37.525 61.008 1.00 59.62 384 GLY A N 1
ATOM 3221 C CA . GLY A 1 384 ? 35.851 38.960 61.288 1.00 59.62 384 GLY A CA 1
ATOM 3222 C C . GLY A 1 384 ? 34.465 39.606 61.351 1.00 59.62 384 GLY A C 1
ATOM 3223 O O . GLY A 1 384 ? 34.162 40.295 62.324 1.00 59.62 384 GLY A O 1
ATOM 3224 N N . GLU A 1 385 ? 33.590 39.312 60.387 1.00 55.50 385 GLU A N 1
ATOM 3225 C CA . GLU A 1 385 ? 32.214 39.836 60.348 1.00 55.50 385 GLU A CA 1
ATOM 3226 C C . GLU A 1 385 ? 31.357 39.342 61.522 1.00 55.50 385 GLU A C 1
ATOM 3228 O O . GLU A 1 385 ? 30.599 40.112 62.113 1.00 55.50 385 GLU A O 1
ATOM 3233 N N . VAL A 1 386 ? 31.516 38.081 61.936 1.00 59.44 386 VAL A N 1
ATOM 3234 C CA . VAL A 1 386 ? 30.786 37.529 63.091 1.00 59.44 386 VAL A CA 1
ATOM 3235 C C . VAL A 1 386 ? 31.260 38.152 64.411 1.00 59.44 386 VAL A C 1
ATOM 3237 O O . VAL A 1 386 ? 30.446 38.410 65.302 1.00 59.44 386 VAL A O 1
ATOM 3240 N N . LYS A 1 387 ? 32.562 38.444 64.551 1.00 61.19 387 LYS A N 1
ATOM 3241 C CA . LYS A 1 387 ? 33.090 39.196 65.704 1.00 61.19 387 LYS A CA 1
ATOM 3242 C C . LYS A 1 387 ? 32.620 40.651 65.692 1.00 61.19 387 LYS A C 1
ATOM 3244 O O . LYS A 1 387 ? 32.255 41.167 66.746 1.00 61.19 387 LYS A O 1
ATOM 3249 N N . TYR A 1 388 ? 32.549 41.273 64.519 1.00 51.56 388 TYR A N 1
ATOM 3250 C CA . TYR A 1 388 ? 32.061 42.639 64.346 1.00 51.56 388 TYR A CA 1
ATOM 3251 C C . TYR A 1 388 ? 30.569 42.766 64.690 1.00 51.56 388 TYR A C 1
ATOM 3253 O O . TYR A 1 388 ? 30.199 43.630 65.477 1.00 51.56 388 TYR A O 1
ATOM 3261 N N . ALA A 1 389 ? 29.720 41.831 64.251 1.00 55.25 389 ALA A N 1
ATOM 3262 C CA . ALA A 1 389 ? 28.298 41.802 64.612 1.00 55.25 389 ALA A CA 1
ATOM 3263 C C . ALA A 1 389 ? 28.057 41.659 66.131 1.00 55.25 389 ALA A C 1
ATOM 3265 O O . ALA A 1 389 ? 27.064 42.159 66.662 1.00 55.25 389 ALA A O 1
ATOM 3266 N N . LYS A 1 390 ? 28.981 41.007 66.851 1.00 58.19 390 LYS A N 1
ATOM 3267 C CA . LYS A 1 390 ? 28.963 40.917 68.322 1.00 58.19 390 LYS A CA 1
ATOM 3268 C C . LYS A 1 390 ? 29.377 42.221 69.009 1.00 58.19 390 LYS A C 1
ATOM 3270 O O . LYS A 1 390 ? 28.872 42.508 70.089 1.00 58.19 390 LYS A O 1
ATOM 3275 N N . ILE A 1 391 ? 30.277 42.986 68.396 1.00 61.38 391 ILE A N 1
ATOM 3276 C CA . ILE A 1 391 ? 30.731 44.291 68.890 1.00 61.38 391 ILE A CA 1
ATOM 3277 C C . ILE A 1 391 ? 29.664 45.364 68.623 1.00 61.38 391 ILE A C 1
ATOM 3279 O O . ILE A 1 391 ? 29.346 46.131 69.526 1.00 61.38 391 ILE A O 1
ATOM 3283 N N . VAL A 1 392 ? 29.029 45.348 67.445 1.00 55.59 392 VAL A N 1
ATOM 3284 C CA . VAL A 1 392 ? 27.937 46.268 67.077 1.00 55.59 392 VAL A CA 1
ATOM 3285 C C . VAL A 1 392 ? 26.732 46.111 68.013 1.00 55.59 392 VAL A C 1
ATOM 3287 O O . VAL A 1 392 ? 26.236 47.109 68.518 1.00 55.59 392 VAL A O 1
ATOM 3290 N N . ARG A 1 393 ? 26.349 44.879 68.388 1.00 59.94 393 ARG A N 1
ATOM 3291 C CA . ARG A 1 393 ? 25.302 44.646 69.411 1.00 59.94 393 ARG A CA 1
ATOM 3292 C C . ARG A 1 393 ? 25.675 45.108 70.823 1.00 59.94 393 ARG A C 1
ATOM 3294 O O . ARG A 1 393 ? 24.799 45.223 71.671 1.00 59.94 393 ARG A O 1
ATOM 3301 N N . LYS A 1 394 ? 26.963 45.321 71.111 1.00 60.91 394 LYS A N 1
ATOM 3302 C CA . LYS A 1 394 ? 27.432 45.796 72.423 1.00 60.91 394 LYS A CA 1
ATOM 3303 C C . LYS A 1 394 ? 27.533 47.327 72.486 1.00 60.91 394 LYS A C 1
ATOM 3305 O O . LYS A 1 394 ? 27.631 47.860 73.583 1.00 60.91 394 LYS A O 1
ATOM 3310 N N . MET A 1 395 ? 27.491 48.011 71.338 1.00 52.75 395 MET A N 1
ATOM 3311 C CA . MET A 1 395 ? 27.610 49.472 71.214 1.00 52.75 395 MET A CA 1
ATOM 3312 C C . MET A 1 395 ? 26.289 50.186 70.868 1.00 52.75 395 MET A C 1
ATOM 3314 O O . MET A 1 395 ? 26.276 51.404 70.741 1.00 52.75 395 MET A O 1
ATOM 3318 N N . GLU A 1 396 ? 25.155 49.479 70.809 1.00 53.78 396 GLU A N 1
ATOM 3319 C CA . GLU A 1 396 ? 23.811 50.057 70.580 1.00 53.78 396 GLU A CA 1
ATOM 3320 C C . GLU A 1 396 ? 23.292 50.979 71.714 1.00 53.78 396 GLU A C 1
ATOM 3322 O O . GLU A 1 396 ? 22.131 51.379 71.705 1.00 53.78 396 GLU A O 1
ATOM 3327 N N . GLY A 1 397 ? 24.143 51.357 72.674 1.00 56.25 397 GLY A N 1
ATOM 3328 C CA . GLY A 1 397 ? 23.848 52.361 73.701 1.00 56.25 397 GLY A CA 1
ATOM 3329 C C . GLY A 1 397 ? 24.432 53.753 73.440 1.00 56.25 397 GLY A C 1
ATOM 3330 O O . GLY A 1 397 ? 24.031 54.679 74.137 1.00 56.25 397 GLY A O 1
ATOM 3331 N N . ASP A 1 398 ? 25.340 53.926 72.469 1.00 65.56 398 ASP A N 1
ATOM 3332 C CA . ASP A 1 398 ? 26.066 55.193 72.298 1.00 65.56 398 ASP A CA 1
ATOM 3333 C C . ASP A 1 398 ? 26.226 55.579 70.817 1.00 65.56 398 ASP A C 1
ATOM 3335 O O . ASP A 1 398 ? 26.992 54.983 70.054 1.00 65.56 398 ASP A O 1
ATOM 3339 N N . LYS A 1 399 ? 25.421 56.553 70.382 1.00 62.84 399 LYS A N 1
ATOM 3340 C CA . LYS A 1 399 ? 25.199 56.879 68.963 1.00 62.84 399 LYS A CA 1
ATOM 3341 C C . LYS A 1 399 ? 26.414 57.548 68.308 1.00 62.84 399 LYS A C 1
ATOM 3343 O O . LYS A 1 399 ? 26.686 57.292 67.141 1.00 62.84 399 LYS A O 1
ATOM 3348 N N . GLU A 1 400 ? 27.184 58.333 69.061 1.00 61.91 400 GLU A N 1
ATOM 3349 C CA . GLU A 1 400 ? 28.382 59.009 68.539 1.00 61.91 400 GLU A CA 1
ATOM 3350 C C . GLU A 1 400 ? 29.537 58.035 68.262 1.00 61.91 400 GLU A C 1
ATOM 3352 O O . GLU A 1 400 ? 30.247 58.184 67.267 1.00 61.91 400 GLU A O 1
ATOM 3357 N N . ALA A 1 401 ? 29.685 56.980 69.069 1.00 63.72 401 ALA A N 1
ATOM 3358 C CA . ALA A 1 401 ? 30.691 55.944 68.832 1.00 63.72 401 ALA A CA 1
ATOM 3359 C C . ALA A 1 401 ? 30.370 55.095 67.587 1.00 63.72 401 ALA A C 1
ATOM 3361 O O . ALA A 1 401 ? 31.278 54.647 66.883 1.00 63.72 401 ALA A O 1
ATOM 3362 N N . HIS A 1 402 ? 29.080 54.896 67.293 1.00 68.31 402 HIS A N 1
ATOM 3363 C CA . HIS A 1 402 ? 28.632 54.186 66.097 1.00 68.31 402 HIS A CA 1
ATOM 3364 C C . HIS A 1 402 ? 28.940 54.973 64.817 1.00 68.31 402 HIS A C 1
ATOM 3366 O O . HIS A 1 402 ? 29.487 54.408 63.870 1.00 68.31 402 HIS A O 1
ATOM 3372 N N . ASP A 1 403 ? 28.662 56.277 64.813 1.00 70.06 403 ASP A N 1
ATOM 3373 C CA . ASP A 1 403 ? 28.868 57.119 63.634 1.00 70.06 403 ASP A CA 1
ATOM 3374 C C . ASP A 1 403 ? 30.369 57.317 63.332 1.00 70.06 403 ASP A C 1
ATOM 3376 O O . ASP A 1 403 ? 30.776 57.241 62.170 1.00 70.06 403 ASP A O 1
ATOM 3380 N N . LEU A 1 404 ? 31.230 57.436 64.356 1.00 73.31 404 LEU A N 1
ATOM 3381 C CA . LEU A 1 404 ? 32.689 57.483 64.159 1.00 73.31 404 LEU A CA 1
ATOM 3382 C C . LEU A 1 404 ? 33.257 56.154 63.624 1.00 73.31 404 LEU A C 1
ATOM 3384 O O . LEU A 1 404 ? 34.122 56.149 62.744 1.00 73.31 404 LEU A O 1
ATOM 3388 N N . ALA A 1 405 ? 32.749 55.017 64.115 1.00 70.44 405 ALA A N 1
ATOM 3389 C CA . ALA A 1 405 ? 33.168 53.694 63.655 1.00 70.44 405 ALA A CA 1
ATOM 3390 C C . ALA A 1 405 ? 32.733 53.414 62.206 1.00 70.44 405 ALA A C 1
ATOM 3392 O O . ALA A 1 405 ? 33.451 52.735 61.471 1.00 70.44 405 ALA A O 1
ATOM 3393 N N . MET A 1 406 ? 31.589 53.953 61.774 1.00 66.06 406 MET A N 1
ATOM 3394 C CA . MET A 1 406 ? 31.107 53.813 60.398 1.00 66.06 406 MET A CA 1
ATOM 3395 C C . MET A 1 406 ? 31.991 54.569 59.398 1.00 66.06 406 MET A C 1
ATOM 3397 O O . MET A 1 406 ? 32.340 54.001 58.365 1.00 66.06 406 MET A O 1
ATOM 3401 N N . VAL A 1 407 ? 32.455 55.778 59.733 1.00 74.06 407 VAL A N 1
ATOM 3402 C CA . VAL A 1 407 ? 33.375 56.556 58.876 1.00 74.06 407 VAL A CA 1
ATOM 3403 C C . VAL A 1 407 ? 34.751 55.886 58.753 1.00 74.06 407 VAL A C 1
ATOM 3405 O O . VAL A 1 407 ? 35.373 55.897 57.687 1.00 74.06 407 VAL A O 1
ATOM 3408 N N . GLU A 1 408 ? 35.244 55.245 59.817 1.00 70.19 408 GLU A N 1
ATOM 3409 C CA . GLU A 1 408 ? 36.510 54.503 59.760 1.00 70.19 408 GLU A CA 1
ATOM 3410 C C . GLU A 1 408 ? 36.389 53.200 58.943 1.00 70.19 408 GLU A C 1
ATOM 3412 O O . GLU A 1 408 ? 37.331 52.799 58.251 1.00 70.19 408 GLU A O 1
ATOM 3417 N N . VAL A 1 409 ? 35.224 52.544 58.981 1.00 58.72 409 VAL A N 1
ATOM 3418 C CA . VAL A 1 409 ? 34.932 51.343 58.181 1.00 58.72 409 VAL A CA 1
ATOM 3419 C C . VAL A 1 409 ? 34.742 51.684 56.705 1.00 58.72 409 VAL A C 1
ATOM 3421 O O . VAL A 1 409 ? 35.242 50.946 55.856 1.00 58.72 409 VAL A O 1
ATOM 3424 N N . GLU A 1 410 ? 34.109 52.811 56.385 1.00 62.81 410 GLU A N 1
ATOM 3425 C CA . GLU A 1 410 ? 33.920 53.273 55.006 1.00 62.81 410 GLU A CA 1
ATOM 3426 C C . GLU A 1 410 ? 35.276 53.575 54.340 1.00 62.81 410 GLU A C 1
ATOM 3428 O O . GLU A 1 410 ? 35.583 53.033 53.276 1.00 62.81 410 GLU A O 1
ATOM 3433 N N . ASN A 1 411 ? 36.177 54.258 55.056 1.00 66.12 411 ASN A N 1
ATOM 3434 C CA . ASN A 1 411 ? 37.554 54.501 54.606 1.00 66.12 411 ASN A CA 1
ATOM 3435 C C . ASN A 1 411 ? 38.402 53.216 54.463 1.00 66.12 411 ASN A C 1
ATOM 3437 O O . ASN A 1 411 ? 39.310 53.146 53.627 1.00 66.12 411 ASN A O 1
ATOM 3441 N N . LYS A 1 412 ? 38.137 52.172 55.264 1.00 57.84 412 LYS A N 1
ATOM 3442 C CA . LYS A 1 412 ? 38.817 50.865 55.138 1.00 57.84 412 LYS A CA 1
ATOM 3443 C C . LYS A 1 412 ? 38.236 50.016 54.003 1.00 57.84 412 LYS A C 1
ATOM 3445 O O . LYS A 1 412 ? 38.992 49.305 53.341 1.00 57.84 412 LYS A O 1
ATOM 3450 N N . MET A 1 413 ? 36.932 50.101 53.739 1.00 49.53 413 MET A N 1
ATOM 3451 C CA . MET A 1 413 ? 36.289 49.416 52.613 1.00 49.53 413 MET A CA 1
ATOM 3452 C C . MET A 1 413 ? 36.705 50.004 51.264 1.00 49.53 413 MET A C 1
ATOM 3454 O O . MET A 1 413 ? 36.951 49.235 50.334 1.00 49.53 413 MET A O 1
ATOM 3458 N N . GLU A 1 414 ? 36.863 51.324 51.170 1.00 54.72 414 GLU A N 1
ATOM 3459 C CA . GLU A 1 414 ? 37.300 51.994 49.940 1.00 54.72 414 GLU A CA 1
ATOM 3460 C C . GLU A 1 414 ? 38.749 51.604 49.578 1.00 54.72 414 GLU A C 1
ATOM 3462 O O . GLU A 1 414 ? 39.024 51.169 48.458 1.00 54.72 414 GLU A O 1
ATOM 3467 N N . LYS A 1 415 ? 39.653 51.542 50.571 1.00 53.47 415 LYS A N 1
ATOM 3468 C CA . LYS A 1 415 ? 41.021 51.007 50.389 1.00 53.47 415 LYS A CA 1
ATOM 3469 C C . LYS A 1 415 ? 41.073 49.520 50.013 1.00 53.47 415 LYS A C 1
ATOM 3471 O O . LYS A 1 415 ? 42.013 49.090 49.342 1.00 53.47 415 LYS A O 1
ATOM 3476 N N . HIS A 1 416 ? 40.097 48.713 50.430 1.00 49.44 416 HIS A N 1
ATOM 3477 C CA . HIS A 1 416 ? 40.030 47.294 50.065 1.00 49.44 416 HIS A CA 1
ATOM 3478 C C . HIS A 1 416 ? 39.378 47.046 48.696 1.00 49.44 416 HIS A C 1
ATOM 3480 O O . HIS A 1 416 ? 39.719 46.056 48.043 1.00 49.44 416 HIS A O 1
ATOM 3486 N N . GLN A 1 417 ? 38.506 47.941 48.219 1.00 45.72 417 GLN A N 1
ATOM 3487 C CA . GLN A 1 417 ? 37.928 47.860 46.875 1.00 45.72 417 GLN A CA 1
ATOM 3488 C C . GLN A 1 417 ? 38.974 48.099 45.780 1.00 45.72 417 GLN A C 1
ATOM 3490 O O . GLN A 1 417 ? 39.033 47.308 44.835 1.00 45.72 417 GLN A O 1
ATOM 3495 N N . ASP A 1 418 ? 39.874 49.068 45.949 1.00 47.53 418 ASP A N 1
ATOM 3496 C CA . ASP A 1 418 ? 40.936 49.341 44.967 1.00 47.53 418 ASP A CA 1
ATOM 3497 C C . ASP A 1 418 ? 41.966 48.201 44.854 1.00 47.53 418 ASP A C 1
ATOM 3499 O O . ASP A 1 418 ? 42.510 47.935 43.779 1.00 47.53 418 ASP A O 1
ATOM 3503 N N . ALA A 1 419 ? 42.166 47.430 45.928 1.00 47.31 419 ALA A N 1
ATOM 3504 C CA . ALA A 1 419 ? 43.032 46.250 45.919 1.00 47.31 419 ALA A CA 1
ATOM 3505 C C . ALA A 1 419 ? 42.399 45.017 45.229 1.00 47.31 419 ALA A C 1
ATOM 3507 O O . ALA A 1 419 ? 43.118 44.110 44.796 1.00 47.31 419 ALA A O 1
ATOM 3508 N N . LEU A 1 420 ? 41.066 44.957 45.101 1.00 41.09 420 LEU A N 1
ATOM 3509 C CA . LEU A 1 420 ? 40.335 43.791 44.578 1.00 41.09 420 LEU A CA 1
ATOM 3510 C C . LEU A 1 420 ? 40.096 43.838 43.059 1.00 41.09 420 LEU A C 1
ATOM 3512 O O . LEU A 1 420 ? 39.952 42.786 42.424 1.00 41.09 420 LEU A O 1
ATOM 3516 N N . VAL A 1 421 ? 40.119 45.024 42.446 1.00 46.16 421 VAL A N 1
ATOM 3517 C CA . VAL A 1 421 ? 39.888 45.217 40.999 1.00 46.16 421 VAL A CA 1
ATOM 3518 C C . VAL A 1 421 ? 40.916 44.478 40.112 1.00 46.16 421 VAL A C 1
ATOM 3520 O O . VAL A 1 421 ? 40.501 43.802 39.159 1.00 46.16 421 VAL A O 1
ATOM 3523 N N . PRO A 1 422 ? 42.232 44.463 40.419 1.00 44.81 422 PRO A N 1
ATOM 3524 C CA . PRO A 1 422 ? 43.209 43.682 39.650 1.00 44.81 422 PRO A CA 1
ATOM 3525 C C . PRO A 1 422 ? 43.013 42.161 39.789 1.00 44.81 422 PRO A C 1
ATOM 3527 O O . PRO A 1 422 ? 43.283 41.400 38.854 1.00 44.81 422 PRO A O 1
ATOM 3530 N N . TYR A 1 423 ? 42.507 41.705 40.940 1.00 42.97 423 TYR A N 1
ATOM 3531 C CA . TYR A 1 423 ? 42.271 40.289 41.232 1.00 42.97 423 TYR A CA 1
ATOM 3532 C C . TYR A 1 423 ? 41.056 39.754 40.459 1.00 42.97 423 TYR A C 1
ATOM 3534 O O . TYR A 1 423 ? 41.103 38.671 39.868 1.00 42.97 423 TYR A O 1
ATOM 3542 N N . TRP A 1 424 ? 40.000 40.565 40.356 1.00 41.91 424 TRP A N 1
ATOM 3543 C CA . TRP A 1 424 ? 38.787 40.236 39.605 1.00 41.91 424 TRP A CA 1
ATOM 3544 C C . TRP A 1 424 ? 39.035 40.153 38.089 1.00 41.91 424 TRP A C 1
ATOM 3546 O O . TRP A 1 424 ? 38.540 39.246 37.414 1.00 41.91 424 TRP A O 1
ATOM 3556 N N . LEU A 1 425 ? 39.878 41.039 37.546 1.00 45.91 425 LEU A N 1
ATOM 3557 C CA . LEU A 1 425 ? 40.306 40.998 36.140 1.00 45.91 425 LEU A CA 1
ATOM 3558 C C . LEU A 1 425 ? 41.176 39.770 35.819 1.00 45.91 425 LEU A C 1
ATOM 3560 O O . LEU A 1 425 ? 41.078 39.211 34.720 1.00 45.91 425 LEU A O 1
ATOM 3564 N N . ARG A 1 426 ? 41.983 39.301 36.780 1.00 50.06 426 ARG A N 1
ATOM 3565 C CA . ARG A 1 426 ? 42.789 38.076 36.644 1.00 50.06 426 ARG A CA 1
ATOM 3566 C C . ARG A 1 426 ? 41.914 36.813 36.673 1.00 50.06 426 ARG A C 1
ATOM 3568 O O . ARG A 1 426 ? 42.107 35.937 35.829 1.00 50.06 426 ARG A O 1
ATOM 3575 N N . LEU A 1 427 ? 40.902 36.760 37.543 1.00 46.25 427 LEU A N 1
ATOM 3576 C CA . LEU A 1 427 ? 39.951 35.642 37.635 1.00 46.25 427 LEU A CA 1
ATOM 3577 C C . LEU A 1 427 ? 39.101 35.501 36.358 1.00 46.25 427 LEU A C 1
ATOM 3579 O O . LEU A 1 427 ? 38.925 34.404 35.825 1.00 46.25 427 LEU A O 1
ATOM 3583 N N . LYS A 1 428 ? 38.652 36.629 35.791 1.00 44.78 428 LYS A N 1
ATOM 3584 C CA . LYS A 1 428 ? 37.860 36.648 34.551 1.00 44.78 428 LYS A CA 1
ATOM 3585 C C . LYS A 1 428 ? 38.658 36.152 33.338 1.00 44.78 428 LYS A C 1
ATOM 3587 O O . LYS A 1 428 ? 38.101 35.465 32.485 1.00 44.78 428 LYS A O 1
ATOM 3592 N N . ARG A 1 429 ? 39.969 36.433 33.278 1.00 44.97 429 ARG A N 1
ATOM 3593 C CA . ARG A 1 429 ? 40.870 35.872 32.249 1.00 44.97 429 ARG A CA 1
ATOM 3594 C C . ARG A 1 429 ? 41.065 34.360 32.396 1.00 44.97 429 ARG A C 1
ATOM 3596 O O . ARG A 1 429 ? 41.135 33.672 31.382 1.00 44.97 429 ARG A O 1
ATOM 3603 N N . GLN A 1 430 ? 41.104 33.831 33.620 1.00 49.66 430 GLN A N 1
ATOM 3604 C CA . GLN A 1 430 ? 41.248 32.389 33.857 1.00 49.66 430 GLN A CA 1
ATOM 3605 C C . GLN A 1 430 ? 39.957 31.601 33.577 1.00 49.66 430 GLN A C 1
ATOM 3607 O O . GLN A 1 430 ? 40.018 30.502 33.028 1.00 49.66 430 GLN A O 1
ATOM 3612 N N . MET A 1 431 ? 38.779 32.182 33.828 1.00 42.16 431 MET A N 1
ATOM 3613 C CA . MET A 1 431 ? 37.500 31.532 33.504 1.00 42.16 431 MET A CA 1
ATOM 3614 C C . MET A 1 431 ? 37.232 31.404 31.995 1.00 42.16 431 MET A C 1
ATOM 3616 O O . MET A 1 431 ? 36.555 30.468 31.571 1.00 42.16 431 MET A O 1
ATOM 3620 N N . VAL A 1 432 ? 37.784 32.295 31.162 1.00 42.28 432 VAL A N 1
ATOM 3621 C CA . VAL A 1 432 ? 37.674 32.187 29.693 1.00 42.28 432 VAL A CA 1
ATOM 3622 C C . VAL A 1 432 ? 38.531 31.037 29.142 1.00 42.28 432 VAL A C 1
ATOM 3624 O O . VAL A 1 432 ? 38.147 30.421 28.152 1.00 42.28 432 VAL A O 1
ATOM 3627 N N . LEU A 1 433 ? 39.630 30.673 29.814 1.00 36.88 433 LEU A N 1
ATOM 3628 C CA . LEU A 1 433 ? 40.451 29.504 29.461 1.00 36.88 433 LEU A CA 1
ATOM 3629 C C . LEU A 1 433 ? 39.807 28.169 29.883 1.00 36.88 433 LEU A C 1
ATOM 3631 O O . LEU A 1 433 ? 39.964 27.170 29.188 1.00 36.88 433 LEU A O 1
ATOM 3635 N N . MET A 1 434 ? 39.012 28.157 30.957 1.00 37.06 434 MET A N 1
ATOM 3636 C CA . MET A 1 434 ? 38.300 26.960 31.443 1.00 37.06 434 MET A CA 1
ATOM 3637 C C . MET A 1 434 ? 37.113 26.541 30.556 1.00 37.06 434 MET A C 1
ATOM 3639 O O . MET A 1 434 ? 36.669 25.396 30.614 1.00 37.06 434 MET A O 1
ATOM 3643 N N . ARG A 1 435 ? 36.597 27.437 29.702 1.00 40.34 435 ARG A N 1
ATOM 3644 C CA . ARG A 1 435 ? 35.395 27.188 28.882 1.00 40.34 435 ARG A CA 1
ATOM 3645 C C . ARG A 1 435 ? 35.650 26.421 27.576 1.00 40.34 435 ARG A C 1
ATOM 3647 O O . ARG A 1 435 ? 34.691 26.082 26.895 1.00 40.34 435 ARG A O 1
ATOM 3654 N N . TYR A 1 436 ? 36.910 26.124 27.253 1.00 37.44 436 TYR A N 1
ATOM 3655 C CA . TYR A 1 436 ? 37.306 25.397 26.037 1.00 37.44 436 TYR A CA 1
ATOM 3656 C C . TYR A 1 436 ? 37.931 24.018 26.305 1.00 37.44 436 TYR A C 1
ATOM 3658 O O . TYR A 1 436 ? 38.484 23.420 25.387 1.00 37.44 436 TYR A O 1
ATOM 3666 N N . PHE A 1 437 ? 37.859 23.498 27.538 1.00 36.12 437 PHE A N 1
ATOM 3667 C CA . PHE A 1 437 ? 38.648 22.323 27.933 1.00 36.12 437 PHE A CA 1
ATOM 3668 C C . PHE A 1 437 ? 37.933 20.976 28.183 1.00 36.12 437 PHE A C 1
ATOM 3670 O O . PHE A 1 437 ? 38.654 19.991 28.337 1.00 36.12 437 PHE A O 1
ATOM 3677 N N . PRO A 1 438 ? 36.593 20.807 28.143 1.00 32.81 438 PRO A N 1
ATOM 3678 C CA . PRO A 1 438 ? 36.012 19.468 28.211 1.00 32.81 438 PRO A CA 1
ATOM 3679 C C . PRO A 1 438 ? 35.544 19.002 26.826 1.00 32.81 438 PRO A C 1
ATOM 3681 O O . PRO A 1 438 ? 34.355 18.988 26.533 1.00 32.81 438 PRO A O 1
ATOM 3684 N N . ALA A 1 439 ? 36.489 18.617 25.967 1.00 33.47 439 ALA A N 1
ATOM 3685 C CA . ALA A 1 439 ? 36.181 17.829 24.766 1.00 33.47 439 ALA A CA 1
ATOM 3686 C C . ALA A 1 439 ? 37.243 16.771 24.411 1.00 33.47 439 ALA A C 1
ATOM 3688 O O . ALA A 1 439 ? 37.099 16.116 23.388 1.00 33.47 439 ALA A O 1
ATOM 3689 N N . PHE A 1 440 ? 38.298 16.568 25.218 1.00 35.88 440 PHE A N 1
ATOM 3690 C CA . PHE A 1 440 ? 39.413 15.714 24.773 1.00 35.88 440 PHE A CA 1
ATOM 3691 C C . PHE A 1 440 ? 40.043 14.745 25.776 1.00 35.88 440 PHE A C 1
ATOM 3693 O O . PHE A 1 440 ? 41.046 14.124 25.438 1.00 35.88 440 PHE A O 1
ATOM 3700 N N . ILE A 1 441 ? 39.480 14.527 26.968 1.00 31.95 441 ILE A N 1
ATOM 3701 C CA . ILE A 1 441 ? 40.010 13.485 27.866 1.00 31.95 441 ILE A CA 1
ATOM 3702 C C . ILE A 1 441 ? 38.871 12.766 28.584 1.00 31.95 441 ILE A C 1
ATOM 3704 O O . ILE A 1 441 ? 38.543 13.094 29.713 1.00 31.95 441 ILE A O 1
ATOM 3708 N N . PHE A 1 442 ? 38.285 11.773 27.921 1.00 31.25 442 PHE A N 1
ATOM 3709 C CA . PHE A 1 442 ? 37.804 10.541 28.550 1.00 31.25 442 PHE A CA 1
ATOM 3710 C C . PHE A 1 442 ? 37.720 9.488 27.443 1.00 31.25 442 PHE A C 1
ATOM 3712 O O . PHE A 1 442 ? 36.825 9.557 26.614 1.00 31.25 442 PHE A O 1
ATOM 3719 N N . VAL A 1 443 ? 38.724 8.603 27.427 1.00 33.28 443 VAL A N 1
ATOM 3720 C CA . VAL A 1 443 ? 39.005 7.408 26.592 1.00 33.28 443 VAL A CA 1
ATOM 3721 C C . VAL A 1 443 ? 40.452 7.587 26.108 1.00 33.28 443 VAL A C 1
ATOM 3723 O O . VAL A 1 443 ? 40.651 8.211 25.067 1.00 33.28 443 VAL A O 1
ATOM 3726 N N . PRO A 1 444 ? 41.488 7.184 26.882 1.00 35.91 444 PRO A N 1
ATOM 3727 C CA . PRO A 1 444 ? 41.694 5.786 27.294 1.00 35.91 444 PRO A CA 1
ATOM 3728 C C . PRO A 1 444 ? 42.400 5.595 28.665 1.00 35.91 444 PRO A C 1
ATOM 3730 O O . PRO A 1 444 ? 43.507 6.081 28.878 1.00 35.91 444 PRO A O 1
ATOM 3733 N N . TYR A 1 445 ? 41.810 4.821 29.580 1.00 30.16 445 TYR A N 1
ATOM 3734 C CA . TYR A 1 445 ? 42.522 4.230 30.729 1.00 30.16 445 TYR A CA 1
ATOM 3735 C C . TYR A 1 445 ? 41.794 2.951 31.159 1.00 30.16 445 TYR A C 1
ATOM 3737 O O . TYR A 1 445 ? 41.006 2.954 32.094 1.00 30.16 445 TYR A O 1
ATOM 3745 N N . MET A 1 446 ? 42.016 1.861 30.429 1.00 31.38 446 MET A N 1
ATOM 3746 C CA . MET A 1 446 ? 41.739 0.502 30.896 1.00 31.38 446 MET A CA 1
ATOM 3747 C C . MET A 1 446 ? 42.813 -0.393 30.293 1.00 31.38 446 MET A C 1
ATOM 3749 O O . MET A 1 446 ? 42.695 -0.819 29.153 1.00 31.38 446 MET A O 1
ATOM 3753 N N . ASN A 1 447 ? 43.909 -0.545 31.032 1.00 37.34 447 ASN A N 1
ATOM 3754 C CA . ASN A 1 447 ? 44.738 -1.747 31.087 1.00 37.34 447 ASN A CA 1
ATOM 3755 C C . ASN A 1 447 ? 45.824 -1.511 32.143 1.00 37.34 447 ASN A C 1
ATOM 3757 O O . ASN A 1 447 ? 46.919 -1.072 31.820 1.00 37.34 447 ASN A O 1
ATOM 3761 N N . HIS A 1 448 ? 45.469 -1.718 33.418 1.00 33.44 448 HIS A N 1
ATOM 3762 C CA . HIS A 1 448 ? 46.287 -2.468 34.381 1.00 33.44 448 HIS A CA 1
ATOM 3763 C C . HIS A 1 448 ? 45.622 -2.586 35.769 1.00 33.44 448 HIS A C 1
ATOM 3765 O O . HIS A 1 448 ? 45.181 -1.613 36.375 1.00 33.44 448 HIS A O 1
ATOM 3771 N N . SER A 1 449 ? 45.630 -3.828 36.263 1.00 46.50 449 SER A N 1
ATOM 3772 C CA . SER A 1 449 ? 45.223 -4.349 37.577 1.00 46.50 449 SER A CA 1
ATOM 3773 C C . SER A 1 449 ? 43.758 -4.140 38.003 1.00 46.50 449 SER A C 1
ATOM 3775 O O . SER A 1 449 ? 43.398 -3.226 38.745 1.00 46.50 449 SER A O 1
ATOM 3777 N N . GLU A 1 450 ? 42.926 -5.102 37.602 1.00 41.31 450 GLU A N 1
ATOM 3778 C CA . GLU A 1 450 ? 41.561 -5.370 38.086 1.00 41.31 450 GLU A CA 1
ATOM 3779 C C . GLU A 1 450 ? 41.447 -5.307 39.623 1.00 41.31 450 GLU A C 1
ATOM 3781 O O . GLU A 1 450 ? 40.491 -4.757 40.163 1.00 41.31 450 GLU A O 1
ATOM 3786 N N . ALA A 1 451 ? 42.495 -5.717 40.346 1.00 46.03 451 ALA A N 1
ATOM 3787 C CA . ALA A 1 451 ? 42.553 -5.660 41.805 1.00 46.03 451 ALA A CA 1
ATOM 3788 C C . ALA A 1 451 ? 42.487 -4.233 42.395 1.00 46.03 451 ALA A C 1
ATOM 3790 O O . ALA A 1 451 ? 41.934 -4.040 43.482 1.00 46.03 451 ALA A O 1
ATOM 3791 N N . HIS A 1 452 ? 43.017 -3.209 41.710 1.00 49.47 452 HIS A N 1
ATOM 3792 C CA . HIS A 1 452 ? 42.927 -1.827 42.199 1.00 49.47 452 HIS A CA 1
ATOM 3793 C C . HIS A 1 452 ? 41.550 -1.212 41.919 1.00 49.47 452 HIS A C 1
ATOM 3795 O O . HIS A 1 452 ? 41.033 -0.440 42.737 1.00 49.47 452 HIS A O 1
ATOM 3801 N N . LEU A 1 453 ? 40.928 -1.611 40.805 1.00 48.84 453 LEU A N 1
ATOM 3802 C CA . LEU A 1 453 ? 39.572 -1.210 40.445 1.00 48.84 453 LEU A CA 1
ATOM 3803 C C . LEU A 1 453 ? 38.553 -1.824 41.415 1.00 48.84 453 LEU A C 1
ATOM 3805 O O . LEU A 1 453 ? 37.745 -1.087 41.973 1.00 48.84 453 LEU A O 1
ATOM 3809 N N . GLN A 1 454 ? 38.677 -3.119 41.727 1.00 53.75 454 GLN A N 1
ATOM 3810 C CA . GLN A 1 454 ? 37.813 -3.818 42.686 1.00 53.75 454 GLN A CA 1
ATOM 3811 C C . GLN A 1 454 ? 37.851 -3.151 44.070 1.00 53.75 454 GLN A C 1
ATOM 3813 O O . GLN A 1 454 ? 36.817 -2.850 44.662 1.00 53.75 454 GLN A O 1
ATOM 3818 N N . LYS A 1 455 ? 39.054 -2.810 44.551 1.00 60.41 455 LYS A N 1
ATOM 3819 C CA . LYS A 1 455 ? 39.252 -2.164 45.859 1.00 60.41 455 LYS A CA 1
ATOM 3820 C C . LYS A 1 455 ? 38.737 -0.720 45.896 1.00 60.41 455 LYS A C 1
ATOM 3822 O O . LYS A 1 455 ? 38.396 -0.202 46.961 1.00 60.41 455 LYS A O 1
ATOM 3827 N N . THR A 1 456 ? 38.700 -0.051 44.745 1.00 57.25 456 THR A N 1
ATOM 3828 C CA . THR A 1 456 ? 38.144 1.303 44.607 1.00 57.25 456 THR A CA 1
ATOM 3829 C C . THR A 1 456 ? 36.620 1.261 44.511 1.00 57.25 456 THR A C 1
ATOM 3831 O O . THR A 1 456 ? 35.959 2.081 45.147 1.00 57.25 456 THR A O 1
ATOM 3834 N N . ILE A 1 457 ? 36.064 0.270 43.809 1.00 56.31 457 ILE A N 1
ATOM 3835 C CA . ILE A 1 457 ? 34.622 0.013 43.728 1.00 56.31 457 ILE A CA 1
ATOM 3836 C C . ILE A 1 457 ? 34.072 -0.335 45.117 1.00 56.31 457 ILE A C 1
ATOM 3838 O O . ILE A 1 457 ? 33.161 0.345 45.577 1.00 56.31 457 ILE A O 1
ATOM 3842 N N . GLU A 1 458 ? 34.705 -1.243 45.868 1.00 65.56 458 GLU A N 1
ATOM 3843 C CA . GLU A 1 458 ? 34.290 -1.552 47.249 1.00 65.56 458 GLU A CA 1
ATOM 3844 C C . GLU A 1 458 ? 34.327 -0.328 48.179 1.00 65.56 458 GLU A C 1
ATOM 3846 O O . GLU A 1 458 ? 33.464 -0.157 49.045 1.00 65.56 458 GLU A O 1
ATOM 3851 N N . LYS A 1 459 ? 35.324 0.555 48.025 1.00 67.44 459 LYS A N 1
ATOM 3852 C CA . LYS A 1 459 ? 35.401 1.799 48.809 1.00 67.44 459 LYS A CA 1
ATOM 3853 C C . LYS A 1 459 ? 34.290 2.781 48.440 1.00 67.44 459 LYS A C 1
ATOM 3855 O O . LYS A 1 459 ? 33.791 3.478 49.327 1.00 67.44 459 LYS A O 1
ATOM 3860 N N . LEU A 1 460 ? 33.923 2.859 47.162 1.00 57.50 460 LEU A N 1
ATOM 3861 C CA . LEU A 1 460 ? 32.847 3.724 46.684 1.00 57.50 460 LEU A CA 1
ATOM 3862 C C . LEU A 1 460 ? 31.473 3.184 47.088 1.00 57.50 460 LEU A C 1
ATOM 3864 O O . LEU A 1 460 ? 30.651 3.974 47.552 1.00 57.50 460 LEU A O 1
ATOM 3868 N N . ASP A 1 461 ? 31.259 1.870 47.047 1.00 58.19 461 ASP A N 1
ATOM 3869 C CA . ASP A 1 461 ? 30.013 1.250 47.504 1.00 58.19 461 ASP A CA 1
ATOM 3870 C C . ASP A 1 461 ? 29.831 1.398 49.018 1.00 58.19 461 ASP A C 1
ATOM 3872 O O . ASP A 1 461 ? 28.802 1.909 49.460 1.00 58.19 461 ASP A O 1
ATOM 3876 N N . LYS A 1 462 ? 30.875 1.164 49.829 1.00 69.50 462 LYS A N 1
ATOM 3877 C CA . LYS A 1 462 ? 30.824 1.438 51.283 1.00 69.50 462 LYS A CA 1
ATOM 3878 C C . LYS A 1 462 ? 30.605 2.915 51.626 1.00 69.50 462 LYS A C 1
ATOM 3880 O O . LYS A 1 462 ? 30.165 3.236 52.734 1.00 69.50 462 LYS A O 1
ATOM 3885 N N . LYS A 1 463 ? 30.970 3.842 50.734 1.00 64.44 463 LYS A N 1
ATOM 3886 C CA . LYS A 1 463 ? 30.709 5.281 50.906 1.00 64.44 463 LYS A CA 1
ATOM 3887 C C . LYS A 1 463 ? 29.276 5.627 50.502 1.00 64.44 463 LYS A C 1
ATOM 3889 O O . LYS A 1 463 ? 28.623 6.399 51.202 1.00 64.44 463 LYS A O 1
ATOM 3894 N N . ARG A 1 464 ? 28.778 5.022 49.425 1.00 53.41 464 ARG A N 1
ATOM 3895 C CA . ARG A 1 464 ? 27.405 5.168 48.940 1.00 53.41 464 ARG A CA 1
ATOM 3896 C C . ARG A 1 464 ? 26.393 4.607 49.937 1.00 53.41 464 ARG A C 1
ATOM 3898 O O . ARG A 1 464 ? 25.409 5.278 50.219 1.00 53.41 464 ARG A O 1
ATOM 3905 N N . GLU A 1 465 ? 26.650 3.446 50.530 1.00 60.66 465 GLU A N 1
ATOM 3906 C CA . GLU A 1 465 ? 25.784 2.859 51.562 1.00 60.66 465 GLU A CA 1
ATOM 3907 C C . GLU A 1 465 ? 25.691 3.739 52.811 1.00 60.66 465 GLU A C 1
ATOM 3909 O O . GLU A 1 465 ? 24.596 3.958 53.328 1.00 60.66 465 GLU A O 1
ATOM 3914 N N . ARG A 1 466 ? 26.809 4.338 53.246 1.00 65.69 466 ARG A N 1
ATOM 3915 C CA . ARG A 1 466 ? 26.810 5.323 54.340 1.00 65.69 466 ARG A CA 1
ATOM 3916 C C . ARG A 1 466 ? 25.983 6.562 54.000 1.00 65.69 466 ARG A C 1
ATOM 3918 O O . ARG A 1 466 ? 25.147 6.968 54.797 1.00 65.69 466 ARG A O 1
ATOM 3925 N N . GLN A 1 467 ? 26.134 7.106 52.792 1.00 59.78 467 GLN A N 1
ATOM 3926 C CA . GLN A 1 467 ? 25.341 8.255 52.340 1.00 59.78 467 GLN A CA 1
ATOM 3927 C C . GLN A 1 467 ? 23.847 7.931 52.206 1.00 59.78 467 GLN A C 1
ATOM 3929 O O . GLN A 1 467 ? 23.008 8.777 52.508 1.00 59.78 467 GLN A O 1
ATOM 3934 N N . ILE A 1 468 ? 23.500 6.712 51.787 1.00 51.41 468 ILE A N 1
ATOM 3935 C CA . ILE A 1 468 ? 22.113 6.239 51.730 1.00 51.41 468 ILE A CA 1
ATOM 3936 C C . ILE A 1 468 ? 21.547 6.091 53.148 1.00 51.41 468 ILE A C 1
ATOM 3938 O O . ILE A 1 468 ? 20.443 6.567 53.404 1.00 51.41 468 ILE A O 1
ATOM 3942 N N . ALA A 1 469 ? 22.298 5.509 54.085 1.00 60.44 469 ALA A N 1
ATOM 3943 C CA . ALA A 1 469 ? 21.888 5.405 55.485 1.00 60.44 469 ALA A CA 1
ATOM 3944 C C . ALA A 1 469 ? 21.686 6.788 56.133 1.00 60.44 469 ALA A C 1
ATOM 3946 O O . ALA A 1 469 ? 20.695 6.998 56.837 1.00 60.44 469 ALA A O 1
ATOM 3947 N N . ASP A 1 470 ? 22.562 7.751 55.841 1.00 61.94 470 ASP A N 1
ATOM 3948 C CA . ASP A 1 470 ? 22.444 9.131 56.320 1.00 61.94 470 ASP A CA 1
ATOM 3949 C C . ASP A 1 470 ? 21.246 9.857 55.690 1.00 61.94 470 ASP A C 1
ATOM 3951 O O . ASP A 1 470 ? 20.504 10.543 56.394 1.00 61.94 470 ASP A O 1
ATOM 3955 N N . LEU A 1 471 ? 20.971 9.638 54.399 1.00 47.44 471 LEU A N 1
ATOM 3956 C CA . LEU A 1 471 ? 19.768 10.148 53.730 1.00 47.44 471 LEU A CA 1
ATOM 3957 C C . LEU A 1 471 ? 18.482 9.527 54.291 1.00 47.44 471 LEU A C 1
ATOM 3959 O O . LEU A 1 471 ? 17.485 10.232 54.443 1.00 47.44 471 LEU A O 1
ATOM 3963 N N . TYR A 1 472 ? 18.487 8.241 54.649 1.00 47.09 472 TYR A N 1
ATOM 3964 C CA . TYR A 1 472 ? 17.345 7.600 55.306 1.00 47.09 472 TYR A CA 1
ATOM 3965 C C . TYR A 1 472 ? 17.138 8.106 56.739 1.00 47.09 472 TYR A C 1
ATOM 3967 O O . TYR A 1 472 ? 15.989 8.287 57.149 1.00 47.09 472 TYR A O 1
ATOM 3975 N N . LYS A 1 473 ? 18.211 8.421 57.477 1.00 53.16 473 LYS A N 1
ATOM 3976 C CA . LYS A 1 473 ? 18.123 9.106 58.779 1.00 53.16 473 LYS A CA 1
ATOM 3977 C C . LYS A 1 473 ? 17.571 10.527 58.634 1.00 53.16 473 LYS A C 1
ATOM 3979 O O . LYS A 1 473 ? 16.675 10.904 59.387 1.00 53.16 473 LYS A O 1
ATOM 3984 N N . LEU A 1 474 ? 18.028 11.281 57.630 1.00 47.84 474 LEU A N 1
ATOM 3985 C CA . LEU A 1 474 ? 17.533 12.631 57.340 1.00 47.84 474 LEU A CA 1
ATOM 3986 C C . LEU A 1 474 ? 16.056 12.616 56.913 1.00 47.84 474 LEU A C 1
ATOM 3988 O O . LEU A 1 474 ? 15.281 13.475 57.324 1.00 47.84 474 LEU A O 1
ATOM 3992 N N . ARG A 1 475 ? 15.645 11.603 56.138 1.00 42.53 475 ARG A N 1
ATOM 3993 C CA . ARG A 1 475 ? 14.257 11.414 55.700 1.00 42.53 475 ARG A CA 1
ATOM 3994 C C . ARG A 1 475 ? 13.343 10.981 56.844 1.00 42.53 475 ARG A C 1
ATOM 3996 O O . ARG A 1 475 ? 12.235 11.491 56.918 1.00 42.53 475 ARG A O 1
ATOM 4003 N N . ARG A 1 476 ? 13.784 10.103 57.756 1.00 47.31 476 ARG A N 1
ATOM 4004 C CA . ARG A 1 476 ? 13.010 9.780 58.974 1.00 47.31 476 ARG A CA 1
ATOM 4005 C C . ARG A 1 476 ? 12.811 11.010 59.857 1.00 47.31 476 ARG A C 1
ATOM 4007 O O . ARG A 1 476 ? 11.698 11.218 60.323 1.00 47.31 476 ARG A O 1
ATOM 4014 N N . LYS A 1 477 ? 13.845 11.843 60.016 1.00 48.84 477 LYS A N 1
ATOM 4015 C CA . LYS A 1 477 ? 13.749 13.110 60.754 1.00 48.84 477 LYS A CA 1
ATOM 4016 C C . LYS A 1 477 ? 12.781 14.089 60.072 1.00 48.84 477 LYS A C 1
ATOM 4018 O O . LYS A 1 477 ? 11.839 14.543 60.696 1.00 48.84 477 LYS A O 1
ATOM 4023 N N . SER A 1 478 ? 12.905 14.279 58.757 1.00 43.53 478 SER A N 1
ATOM 4024 C CA . SER A 1 478 ? 12.011 15.154 57.984 1.00 43.53 478 SER A CA 1
ATOM 4025 C C . SER A 1 478 ? 10.561 14.659 57.896 1.00 43.53 478 SER A C 1
ATOM 4027 O O . SER A 1 478 ? 9.669 15.485 57.739 1.00 43.53 478 SER A O 1
ATOM 4029 N N . VAL A 1 479 ? 10.303 13.346 57.958 1.00 44.78 479 VAL A N 1
ATOM 4030 C CA . VAL A 1 479 ? 8.938 12.784 57.975 1.00 44.78 479 VAL A CA 1
ATOM 4031 C C . VAL A 1 479 ? 8.305 12.911 59.363 1.00 44.78 479 VAL A C 1
ATOM 4033 O O . VAL A 1 479 ? 7.108 13.172 59.436 1.00 44.78 479 VAL A O 1
ATOM 4036 N N . ALA A 1 480 ? 9.088 12.802 60.441 1.00 47.28 480 ALA A N 1
ATOM 4037 C CA . ALA A 1 480 ? 8.625 13.133 61.790 1.00 47.28 480 ALA A CA 1
ATOM 4038 C C . ALA A 1 480 ? 8.281 14.632 61.901 1.00 47.28 480 ALA A C 1
ATOM 4040 O O . ALA A 1 480 ? 7.164 14.971 62.283 1.00 47.28 480 ALA A O 1
ATOM 4041 N N . ASP A 1 481 ? 9.170 15.507 61.418 1.00 45.25 481 ASP A N 1
ATOM 4042 C CA . ASP A 1 481 ? 8.965 16.963 61.416 1.00 45.25 481 ASP A CA 1
ATOM 4043 C C . ASP A 1 481 ? 7.787 17.380 60.498 1.00 45.25 481 ASP A C 1
ATOM 4045 O O . ASP A 1 481 ? 7.038 18.308 60.797 1.00 45.25 481 ASP A O 1
ATOM 4049 N N . ALA A 1 482 ? 7.560 16.674 59.381 1.00 41.00 482 ALA A N 1
ATOM 4050 C CA . ALA A 1 482 ? 6.420 16.921 58.490 1.00 41.00 482 ALA A CA 1
ATOM 4051 C C . ALA A 1 482 ? 5.086 16.381 59.040 1.00 41.00 482 ALA A C 1
ATOM 4053 O O . ALA A 1 482 ? 4.031 16.909 58.684 1.00 41.00 482 ALA A O 1
ATOM 4054 N N . GLY A 1 483 ? 5.117 15.358 59.900 1.00 44.38 483 GLY A N 1
ATOM 4055 C CA . GLY A 1 483 ? 3.940 14.837 60.598 1.00 44.38 483 GLY A CA 1
ATOM 4056 C C . GLY A 1 483 ? 3.344 15.859 61.570 1.00 44.38 483 GLY A C 1
ATOM 4057 O O . GLY A 1 483 ? 2.129 16.055 61.574 1.00 44.38 483 GLY A O 1
ATOM 4058 N N . GLU A 1 484 ? 4.193 16.587 62.302 1.00 44.00 484 GLU A N 1
ATOM 4059 C CA . GLU A 1 484 ? 3.769 17.686 63.185 1.00 44.00 484 GLU A CA 1
ATOM 4060 C C . GLU A 1 484 ? 3.223 18.889 62.395 1.00 44.00 484 GLU A C 1
ATOM 4062 O O . GLU A 1 484 ? 2.203 19.479 62.758 1.00 44.00 484 GLU A O 1
ATOM 4067 N N . VAL A 1 485 ? 3.824 19.202 61.244 1.00 39.69 485 VAL A N 1
ATOM 4068 C CA . VAL A 1 485 ? 3.369 20.292 60.365 1.00 39.69 485 VAL A CA 1
ATOM 4069 C C . VAL A 1 485 ? 2.045 19.950 59.659 1.00 39.69 485 VAL A C 1
ATOM 4071 O O . VAL A 1 485 ? 1.190 20.818 59.480 1.00 39.69 485 VAL A O 1
ATOM 4074 N N . LEU A 1 486 ? 1.810 18.687 59.291 1.00 41.62 486 LEU A N 1
ATOM 4075 C CA . LEU A 1 486 ? 0.550 18.255 58.669 1.00 41.62 486 LEU A CA 1
ATOM 4076 C C . LEU A 1 486 ? -0.618 18.167 59.667 1.00 41.62 486 LEU A C 1
ATOM 4078 O O . LEU A 1 486 ? -1.761 18.403 59.266 1.00 41.62 486 LEU A O 1
ATOM 4082 N N . ALA A 1 487 ? -0.349 17.916 60.953 1.00 42.53 487 ALA A N 1
ATOM 4083 C CA . ALA A 1 487 ? -1.346 18.054 62.019 1.00 42.53 487 ALA A CA 1
ATOM 4084 C C . ALA A 1 487 ? -1.769 19.527 62.213 1.00 42.53 487 ALA A C 1
ATOM 4086 O O . ALA A 1 487 ? -2.960 19.815 62.336 1.00 42.53 487 ALA A O 1
ATOM 4087 N N . PHE A 1 488 ? -0.823 20.469 62.109 1.00 44.53 488 PHE A N 1
ATOM 4088 C CA . PHE A 1 488 ? -1.089 21.914 62.145 1.00 44.53 488 PHE A CA 1
ATOM 4089 C C . PHE A 1 488 ? -1.931 22.403 60.945 1.00 44.53 488 PHE A C 1
ATOM 4091 O O . PHE A 1 488 ? -2.841 23.220 61.104 1.00 44.53 488 PHE A O 1
ATOM 4098 N N . PHE A 1 489 ? -1.703 21.864 59.739 1.00 41.06 489 PHE A N 1
ATOM 4099 C CA . PHE A 1 489 ? -2.454 22.267 58.540 1.00 41.06 489 PHE A CA 1
ATOM 4100 C C . PHE A 1 489 ? -3.846 21.626 58.397 1.00 41.06 489 PHE A C 1
ATOM 4102 O O . PHE A 1 489 ? -4.703 22.219 57.735 1.00 41.06 489 PHE A O 1
ATOM 4109 N N . ARG A 1 490 ? -4.121 20.470 59.027 1.00 44.88 490 ARG A N 1
ATOM 4110 C CA . ARG A 1 490 ? -5.493 19.919 59.089 1.00 44.88 490 ARG A CA 1
ATOM 4111 C C . ARG A 1 490 ? -6.426 20.815 59.907 1.00 44.88 490 ARG A C 1
ATOM 4113 O O . ARG A 1 490 ? -7.497 21.152 59.410 1.00 44.88 490 ARG A O 1
ATOM 4120 N N . GLY A 1 491 ? -5.966 21.322 61.055 1.00 45.72 491 GLY A N 1
ATOM 4121 C CA . GLY A 1 491 ? -6.733 22.277 61.867 1.00 45.72 491 GLY A CA 1
ATOM 4122 C C . GLY A 1 491 ? -6.986 23.629 61.178 1.00 45.72 491 GLY A C 1
ATOM 4123 O O . GLY A 1 491 ? -8.016 24.259 61.399 1.00 45.72 491 GLY A O 1
ATOM 4124 N N . GLN A 1 492 ? -6.098 24.083 60.282 1.00 47.25 492 GLN A N 1
ATOM 4125 C CA . GLN A 1 492 ? -6.319 25.329 59.532 1.00 47.25 492 GLN A CA 1
ATOM 4126 C C . GLN A 1 492 ? -7.346 25.210 58.395 1.00 47.25 492 GLN A C 1
ATOM 4128 O O . GLN A 1 492 ? -8.016 26.197 58.090 1.00 47.25 492 GLN A O 1
ATOM 4133 N N . ARG A 1 493 ? -7.497 24.036 57.765 1.00 46.41 493 ARG A N 1
ATOM 4134 C CA . ARG A 1 493 ? -8.492 23.849 56.691 1.00 46.41 493 ARG A CA 1
ATOM 4135 C C . ARG A 1 493 ? -9.919 23.782 57.219 1.00 46.41 493 ARG A C 1
ATOM 4137 O O . ARG A 1 493 ? -10.801 24.365 56.596 1.00 46.41 493 ARG A O 1
ATOM 4144 N N . GLU A 1 494 ? -10.130 23.141 58.363 1.00 46.56 494 GLU A N 1
ATOM 4145 C CA . GLU A 1 494 ? -11.437 23.122 59.031 1.00 46.56 494 GLU A CA 1
ATOM 4146 C C . GLU A 1 494 ? -11.822 24.526 59.516 1.00 46.56 494 GLU A C 1
ATOM 4148 O O . GLU A 1 494 ? -12.927 24.990 59.241 1.00 46.56 494 GLU A O 1
ATOM 4153 N N . ASN A 1 495 ? -10.871 25.278 60.083 1.00 45.44 495 ASN A N 1
ATOM 4154 C CA . ASN A 1 495 ? -11.102 26.667 60.483 1.00 45.44 495 ASN A CA 1
ATOM 4155 C C . ASN A 1 495 ? -11.374 27.612 59.300 1.00 45.44 495 ASN A C 1
ATOM 4157 O O . ASN A 1 495 ? -12.176 28.530 59.443 1.00 45.44 495 ASN A O 1
ATOM 4161 N N . GLN A 1 496 ? -10.772 27.399 58.121 1.00 52.72 496 GLN A N 1
ATOM 4162 C CA . GLN A 1 496 ? -11.094 28.199 56.929 1.00 52.72 496 GLN A CA 1
ATOM 4163 C C . GLN A 1 496 ? -12.465 27.873 56.331 1.00 52.72 496 GLN A C 1
ATOM 4165 O O . GLN A 1 496 ? -13.138 28.784 55.848 1.00 52.72 496 GLN A O 1
ATOM 4170 N N . LEU A 1 497 ? -12.898 26.611 56.368 1.00 48.38 497 LEU A N 1
ATOM 4171 C CA . LEU A 1 497 ? -14.241 26.220 55.931 1.00 48.38 497 LEU A CA 1
ATOM 4172 C C . LEU A 1 497 ? -15.312 26.800 56.861 1.00 48.38 497 LEU A C 1
ATOM 4174 O O . LEU A 1 497 ? -16.278 27.381 56.372 1.00 48.38 497 LEU A O 1
ATOM 4178 N N . ILE A 1 498 ? -15.082 26.759 58.177 1.00 52.47 498 ILE A N 1
ATOM 4179 C CA . ILE A 1 498 ? -15.962 27.390 59.170 1.00 52.47 498 ILE A CA 1
ATOM 4180 C C . ILE A 1 498 ? -15.976 28.915 58.992 1.00 52.47 498 ILE A C 1
ATOM 4182 O O . ILE A 1 498 ? -17.054 29.499 58.953 1.00 52.47 498 ILE A O 1
ATOM 4186 N N . LEU A 1 499 ? -14.825 29.573 58.785 1.00 50.78 499 LEU A N 1
ATOM 4187 C CA . LEU A 1 499 ? -14.787 31.024 58.532 1.00 50.78 499 LEU A CA 1
ATOM 4188 C C . LEU A 1 499 ? -15.538 31.417 57.255 1.00 50.78 499 LEU A C 1
ATOM 4190 O O . LEU A 1 499 ? -16.198 32.451 57.223 1.00 50.78 499 LEU A O 1
ATOM 4194 N N . SER A 1 500 ? -15.433 30.602 56.204 1.00 51.62 500 SER A N 1
ATOM 4195 C CA . SER A 1 500 ? -16.114 30.855 54.931 1.00 51.62 500 SER A CA 1
ATOM 4196 C C . SER A 1 500 ? -17.629 30.719 55.087 1.00 51.62 500 SER A C 1
ATOM 4198 O O . SER A 1 500 ? -18.366 31.570 54.599 1.00 51.62 500 SER A O 1
ATOM 4200 N N . LEU A 1 501 ? -18.088 29.701 55.823 1.00 50.38 501 LEU A N 1
ATOM 4201 C CA . LEU A 1 501 ? -19.506 29.495 56.116 1.00 50.38 501 LEU A CA 1
ATOM 4202 C C . LEU A 1 501 ? -20.066 30.614 57.012 1.00 50.38 501 LEU A C 1
ATOM 4204 O O . LEU A 1 501 ? -21.134 31.150 56.733 1.00 50.38 501 LEU A O 1
ATOM 4208 N N . VAL A 1 502 ? -19.312 31.026 58.038 1.00 58.69 502 VAL A N 1
ATOM 4209 C CA . VAL A 1 502 ? -19.671 32.139 58.933 1.00 58.69 502 VAL A CA 1
ATOM 4210 C C . VAL A 1 502 ? -19.749 33.459 58.167 1.00 58.69 502 VAL A C 1
ATOM 4212 O O . VAL A 1 502 ? -20.668 34.232 58.406 1.00 58.69 502 VAL A O 1
ATOM 4215 N N . LEU A 1 503 ? -18.844 33.719 57.218 1.00 55.53 503 LEU A N 1
ATOM 4216 C CA . LEU A 1 503 ? -18.890 34.935 56.398 1.00 55.53 503 LEU A CA 1
ATOM 4217 C C . LEU A 1 503 ? -20.088 34.959 55.439 1.00 55.53 503 LEU A C 1
ATOM 4219 O O . LEU A 1 503 ? -20.664 36.026 55.240 1.00 55.53 503 LEU A O 1
ATOM 4223 N N . VAL A 1 504 ? -20.488 33.809 54.882 1.00 54.62 504 VAL A N 1
ATOM 4224 C CA . VAL A 1 504 ? -21.691 33.707 54.037 1.00 54.62 504 VAL A CA 1
ATOM 4225 C C . VAL A 1 504 ? -22.949 33.955 54.872 1.00 54.62 504 VAL A C 1
ATOM 4227 O O . VAL A 1 504 ? -23.723 34.851 54.539 1.00 54.62 504 VAL A O 1
ATOM 4230 N N . ILE A 1 505 ? -23.090 33.272 56.012 1.00 55.25 505 ILE A N 1
ATOM 4231 C CA . ILE A 1 505 ? -24.231 33.451 56.925 1.00 55.25 505 ILE A CA 1
ATOM 4232 C C . ILE A 1 505 ? -24.289 34.893 57.451 1.00 55.25 505 ILE A C 1
ATOM 4234 O O . ILE A 1 505 ? -25.352 35.506 57.488 1.00 55.25 505 ILE A O 1
ATOM 4238 N N . TRP A 1 506 ? -23.146 35.486 57.809 1.00 53.69 506 TRP A N 1
ATOM 4239 C CA . TRP A 1 506 ? -23.104 36.865 58.295 1.00 53.69 506 TRP A CA 1
ATOM 4240 C C . TRP A 1 506 ? -23.465 37.878 57.202 1.00 53.69 506 TRP A C 1
ATOM 4242 O O . TRP A 1 506 ? -24.084 38.898 57.501 1.00 53.69 506 TRP A O 1
ATOM 4252 N N . SER A 1 507 ? -23.138 37.591 55.937 1.00 50.31 507 SER A N 1
ATOM 4253 C CA . SER A 1 507 ? -23.525 38.444 54.810 1.00 50.31 507 SER A CA 1
ATOM 4254 C C . SER A 1 507 ? -25.030 38.413 54.525 1.00 50.31 507 SER A C 1
ATOM 4256 O O . SER A 1 507 ? -25.599 39.467 54.247 1.00 50.31 507 SER A O 1
ATOM 4258 N N . GLU A 1 508 ? -25.691 37.260 54.681 1.00 52.03 508 GLU A N 1
ATOM 4259 C CA . GLU A 1 508 ? -27.151 37.150 54.542 1.00 52.03 508 GLU A CA 1
ATOM 4260 C C . GLU A 1 508 ? -27.875 37.844 55.704 1.00 52.03 508 GLU A C 1
ATOM 4262 O O . GLU A 1 508 ? -28.724 38.704 55.473 1.00 52.03 508 GLU A O 1
ATOM 4267 N N . VAL A 1 509 ? -27.446 37.602 56.949 1.00 57.44 509 VAL A N 1
ATOM 4268 C CA . VAL A 1 509 ? -28.017 38.257 58.142 1.00 57.44 509 VAL A CA 1
ATOM 4269 C C . VAL A 1 509 ? -27.840 39.781 58.100 1.00 57.44 509 VAL A C 1
ATOM 4271 O O . VAL A 1 509 ? -28.737 40.525 58.498 1.00 57.44 509 VAL A O 1
ATOM 4274 N N . ALA A 1 510 ? -26.701 40.276 57.603 1.00 55.25 510 ALA A N 1
ATOM 4275 C CA . ALA A 1 510 ? -26.474 41.713 57.447 1.00 55.25 510 ALA A CA 1
ATOM 4276 C C . ALA A 1 510 ? -27.368 42.335 56.358 1.00 55.25 510 ALA A C 1
ATOM 4278 O O . ALA A 1 510 ? -27.793 43.483 56.507 1.00 55.25 510 ALA A O 1
ATOM 4279 N N . SER A 1 511 ? -27.671 41.592 55.289 1.00 52.53 511 SER A N 1
ATOM 4280 C CA . SER A 1 511 ? -28.556 42.045 54.209 1.00 52.53 511 SER A CA 1
ATOM 4281 C C . SER A 1 511 ? -30.005 42.149 54.698 1.00 52.53 511 SER A C 1
ATOM 4283 O O . SER A 1 511 ? -30.638 43.192 54.519 1.00 52.53 511 SER A O 1
ATOM 4285 N N . ASP A 1 512 ? -30.485 41.146 55.440 1.00 53.62 512 ASP A N 1
ATOM 4286 C CA . ASP A 1 512 ? -31.828 41.147 56.033 1.00 53.62 512 ASP A CA 1
ATOM 4287 C C . ASP A 1 512 ? -31.993 42.233 57.106 1.00 53.62 512 ASP A C 1
ATOM 4289 O O . ASP A 1 512 ? -33.004 42.939 57.137 1.00 53.62 512 ASP A O 1
ATOM 4293 N N . GLN A 1 513 ? -30.976 42.462 57.946 1.00 58.88 513 GLN A N 1
ATOM 4294 C CA . GLN A 1 513 ? -31.002 43.568 58.911 1.00 58.88 513 GLN A CA 1
ATOM 4295 C C . GLN A 1 513 ? -31.015 44.945 58.236 1.00 58.88 513 GLN A C 1
ATOM 4297 O O . GLN A 1 513 ? -31.677 45.862 58.731 1.00 58.88 513 GLN A O 1
ATOM 4302 N N . MET A 1 514 ? -30.310 45.113 57.113 1.00 58.22 514 MET A N 1
ATOM 4303 C CA . MET A 1 514 ? -30.345 46.363 56.351 1.00 58.22 514 MET A CA 1
ATOM 4304 C C . MET A 1 514 ? -31.698 46.576 55.665 1.00 58.22 514 MET A C 1
ATOM 4306 O O . MET A 1 514 ? -32.198 47.702 55.674 1.00 58.22 514 MET A O 1
ATOM 4310 N N . ALA A 1 515 ? -32.329 45.519 55.142 1.00 56.00 515 ALA A N 1
ATOM 4311 C CA . ALA A 1 515 ? -33.679 45.586 54.582 1.00 56.00 515 ALA A CA 1
ATOM 4312 C C . ALA A 1 515 ? -34.726 45.952 55.652 1.00 56.00 515 ALA A C 1
ATOM 4314 O O . ALA A 1 515 ? -35.541 46.851 55.437 1.00 56.00 515 ALA A O 1
ATOM 4315 N N . MET A 1 516 ? -34.640 45.340 56.838 1.00 58.31 516 MET A N 1
ATOM 4316 C CA . MET A 1 516 ? -35.543 45.612 57.961 1.00 58.31 516 MET A CA 1
ATOM 4317 C C . MET A 1 516 ? -35.377 47.035 58.519 1.00 58.31 516 MET A C 1
ATOM 4319 O O . MET A 1 516 ? -36.367 47.696 58.835 1.00 58.31 516 MET A O 1
ATOM 4323 N N . ARG A 1 517 ? -34.140 47.557 58.594 1.00 63.22 517 ARG A N 1
ATOM 4324 C CA . ARG A 1 517 ? -33.897 48.965 58.967 1.00 63.22 517 ARG A CA 1
ATOM 4325 C C . ARG A 1 517 ? -34.491 49.932 57.951 1.00 63.22 517 ARG A C 1
ATOM 4327 O O . ARG A 1 517 ? -35.176 50.863 58.355 1.00 63.22 517 ARG A O 1
ATOM 4334 N N . ARG A 1 518 ? -34.311 49.675 56.651 1.00 60.50 518 ARG A N 1
ATOM 4335 C CA . ARG A 1 518 ? -34.891 50.507 55.581 1.00 60.50 518 ARG A CA 1
ATOM 4336 C C . ARG A 1 518 ? -36.416 50.547 55.647 1.00 60.50 518 ARG A C 1
ATOM 4338 O O . ARG A 1 518 ? -37.007 51.609 55.478 1.00 60.50 518 ARG A O 1
ATOM 4345 N N . TRP A 1 519 ? -37.041 49.402 55.920 1.00 64.56 519 TRP A N 1
ATOM 4346 C CA . TRP A 1 519 ? -38.490 49.297 56.091 1.00 64.56 519 TRP A CA 1
ATOM 4347 C C . TRP A 1 519 ? -38.985 50.091 57.308 1.00 64.56 519 TRP A C 1
ATOM 4349 O O . TRP A 1 519 ? -39.974 50.818 57.216 1.00 64.56 519 TRP A O 1
ATOM 4359 N N . ASN A 1 520 ? -38.278 50.003 58.438 1.00 66.44 520 ASN A N 1
ATOM 4360 C CA . ASN A 1 520 ? -38.632 50.740 59.651 1.00 66.44 520 ASN A CA 1
ATOM 4361 C C . ASN A 1 520 ? -38.429 52.255 59.499 1.00 66.44 520 ASN A C 1
ATOM 4363 O O . ASN A 1 520 ? -39.303 53.014 59.905 1.00 66.44 520 ASN A O 1
ATOM 4367 N N . GLU A 1 521 ? -37.351 52.694 58.844 1.00 68.38 521 GLU A N 1
ATOM 4368 C CA . GLU A 1 521 ? -37.112 54.112 58.539 1.00 68.38 521 GLU A CA 1
ATOM 4369 C C . GLU A 1 521 ? -38.199 54.680 57.610 1.00 68.38 521 GLU A C 1
ATOM 4371 O O . GLU A 1 521 ? -38.730 55.760 57.859 1.00 68.38 521 GLU A O 1
ATOM 4376 N N . GLN A 1 522 ? -38.611 53.935 56.575 1.00 61.22 522 GLN A N 1
ATOM 4377 C CA . GLN A 1 522 ? -39.717 54.348 55.700 1.00 61.22 522 GLN A CA 1
ATOM 4378 C C . GLN A 1 522 ? -41.061 54.408 56.438 1.00 61.22 522 GLN A C 1
ATOM 4380 O O . GLN A 1 522 ? -41.870 55.304 56.185 1.00 61.22 522 GLN A O 1
ATOM 4385 N N . ARG A 1 523 ? -41.302 53.476 57.367 1.00 67.00 523 ARG A N 1
ATOM 4386 C CA . ARG A 1 523 ? -42.512 53.452 58.193 1.00 67.00 523 ARG A CA 1
ATOM 4387 C C . ARG A 1 523 ? -42.559 54.621 59.178 1.00 67.00 523 ARG A C 1
ATOM 4389 O O . ARG A 1 523 ? -43.623 55.213 59.326 1.00 67.00 523 ARG A O 1
ATOM 4396 N N . GLU A 1 524 ? -41.443 54.974 59.815 1.00 70.06 524 GLU A N 1
ATOM 4397 C CA . GLU A 1 524 ? -41.386 56.135 60.711 1.00 70.06 524 GLU A CA 1
ATOM 4398 C C . GLU A 1 524 ? -41.613 57.446 59.964 1.00 70.06 524 GLU A C 1
ATOM 4400 O O . GLU A 1 524 ? -42.444 58.240 60.396 1.00 70.06 524 GLU A O 1
ATOM 4405 N N . VAL A 1 525 ? -40.979 57.640 58.801 1.00 69.62 525 VAL A N 1
ATOM 4406 C CA . VAL A 1 525 ? -41.201 58.844 57.980 1.00 69.62 525 VAL A CA 1
ATOM 4407 C C . VAL A 1 525 ? -42.671 58.969 57.569 1.00 69.62 525 VAL A C 1
ATOM 4409 O O . VAL A 1 525 ? -43.225 60.066 57.604 1.00 69.62 525 VAL A O 1
ATOM 4412 N N . LYS A 1 526 ? -43.330 57.854 57.229 1.00 69.75 526 LYS A N 1
ATOM 4413 C CA . LYS A 1 526 ? -44.763 57.841 56.907 1.00 69.75 526 LYS A CA 1
ATOM 4414 C C . LYS A 1 526 ? -45.632 58.222 58.113 1.00 69.75 526 LYS A C 1
ATOM 4416 O O . LYS A 1 526 ? -46.528 59.047 57.966 1.00 69.75 526 LYS A O 1
ATOM 4421 N N . LEU A 1 527 ? -45.356 57.654 59.289 1.00 74.38 527 LEU A N 1
ATOM 4422 C CA . LEU A 1 527 ? -46.099 57.945 60.522 1.00 74.38 527 LEU A CA 1
ATOM 4423 C C . LEU A 1 527 ? -45.897 59.389 61.004 1.00 74.38 527 LEU A C 1
ATOM 4425 O O . LEU A 1 527 ? -46.822 59.979 61.558 1.00 74.38 527 LEU A O 1
ATOM 4429 N N . GLU A 1 528 ? -44.709 59.958 60.800 1.00 74.25 528 GLU A N 1
ATOM 4430 C CA . GLU A 1 528 ? -44.417 61.362 61.109 1.00 74.25 528 GLU A CA 1
ATOM 4431 C C . GLU A 1 528 ? -45.220 62.294 60.190 1.00 74.25 528 GLU A C 1
ATOM 4433 O O . GLU A 1 528 ? -45.862 63.230 60.662 1.00 74.25 528 GLU A O 1
ATOM 4438 N N . LEU A 1 529 ? -45.283 61.976 58.890 1.00 66.62 529 LEU A N 1
ATOM 4439 C CA . LEU A 1 529 ? -46.089 62.718 57.917 1.00 66.62 529 LEU A CA 1
ATOM 4440 C C . LEU A 1 529 ? -47.587 62.652 58.234 1.00 66.62 529 LEU A C 1
ATOM 4442 O O . LEU A 1 529 ? -48.269 63.671 58.166 1.00 66.62 529 LEU A O 1
ATOM 4446 N N . GLU A 1 530 ? -48.101 61.476 58.605 1.00 69.38 530 GLU A N 1
ATOM 4447 C CA . GLU A 1 530 ? -49.501 61.299 59.011 1.00 69.38 530 GLU A CA 1
ATOM 4448 C C . GLU A 1 530 ? -49.825 62.083 60.296 1.00 69.38 530 GLU A C 1
ATOM 4450 O O . GLU A 1 530 ? -50.876 62.725 60.361 1.00 69.38 530 GLU A O 1
ATOM 4455 N N . ARG A 1 531 ? -48.906 62.120 61.277 1.00 77.62 531 ARG A N 1
ATOM 4456 C CA . ARG A 1 531 ? -49.041 62.948 62.490 1.00 77.62 531 ARG A CA 1
ATOM 4457 C C . ARG A 1 531 ? -49.061 64.443 62.170 1.00 77.62 531 ARG A C 1
ATOM 4459 O O . ARG A 1 531 ? -49.976 65.130 62.617 1.00 77.62 531 ARG A O 1
ATOM 4466 N N . SER A 1 532 ? -48.125 64.940 61.358 1.00 72.75 532 SER A N 1
ATOM 4467 C CA . SER A 1 532 ? -48.097 66.356 60.964 1.00 72.75 532 SER A CA 1
ATOM 4468 C C . SER A 1 532 ? -49.339 66.767 60.166 1.00 72.75 532 SER A C 1
ATOM 4470 O O . SER A 1 532 ? -49.835 67.880 60.331 1.00 72.75 532 SER A O 1
ATOM 4472 N N . LEU A 1 533 ? -49.879 65.875 59.327 1.00 68.69 533 LEU A N 1
ATOM 4473 C CA . LEU A 1 533 ? -51.086 66.147 58.542 1.00 68.69 533 LEU A CA 1
ATOM 4474 C C . LEU A 1 533 ? -52.352 66.178 59.414 1.00 68.69 533 LEU A C 1
ATOM 4476 O O . LEU A 1 533 ? -53.247 66.991 59.172 1.00 68.69 533 LEU A O 1
ATOM 4480 N N . GLN A 1 534 ? -52.417 65.319 60.435 1.00 71.69 534 GLN A N 1
ATOM 4481 C CA . GLN A 1 534 ? -53.503 65.311 61.412 1.00 71.69 534 GLN A CA 1
ATOM 4482 C C . GLN A 1 534 ? -53.469 66.565 62.297 1.00 71.69 534 GLN A C 1
ATOM 4484 O O . GLN A 1 534 ? -54.492 67.222 62.461 1.00 71.69 534 GLN A O 1
ATOM 4489 N N . GLU A 1 535 ? -52.285 66.971 62.762 1.00 74.19 535 GLU A N 1
ATOM 4490 C CA . GLU A 1 535 ? -52.108 68.198 63.546 1.00 74.19 535 GLU A CA 1
ATOM 4491 C C . GLU A 1 535 ? -52.493 69.456 62.741 1.00 74.19 535 GLU A C 1
ATOM 4493 O O . GLU A 1 535 ? -53.076 70.400 63.279 1.00 74.19 535 GLU A O 1
ATOM 4498 N N . LEU A 1 536 ? -52.233 69.456 61.426 1.00 68.44 536 LEU A N 1
ATOM 4499 C CA . LEU A 1 536 ? -52.696 70.511 60.523 1.00 68.44 536 LEU A CA 1
ATOM 4500 C C . LEU A 1 536 ? -54.226 70.516 60.401 1.00 68.44 536 LEU A C 1
ATOM 4502 O O . LEU A 1 536 ? -54.839 71.581 60.471 1.00 68.44 536 LEU A O 1
ATOM 4506 N N . LYS A 1 537 ? -54.862 69.345 60.262 1.00 68.44 537 LYS A N 1
ATOM 4507 C CA . LYS A 1 537 ? -56.330 69.215 60.221 1.00 68.44 537 LYS A CA 1
ATOM 4508 C C . LYS A 1 537 ? -56.993 69.763 61.484 1.00 68.44 537 LYS A C 1
ATOM 4510 O O . LYS A 1 537 ? -57.966 70.508 61.368 1.00 68.44 537 LYS A O 1
ATOM 4515 N N . ASP A 1 538 ? -56.437 69.451 62.648 1.00 70.06 538 ASP A N 1
ATOM 4516 C CA . ASP A 1 538 ? -56.981 69.868 63.942 1.00 70.06 538 ASP A CA 1
ATOM 4517 C C . ASP A 1 538 ? -56.811 71.386 64.153 1.00 70.06 538 ASP A C 1
ATOM 4519 O O . ASP A 1 538 ? -57.752 72.073 64.556 1.00 70.06 538 ASP A O 1
ATOM 4523 N N . LYS A 1 539 ? -55.665 71.960 63.752 1.00 68.94 539 LYS A N 1
ATOM 4524 C CA . LYS A 1 539 ? -55.438 73.421 63.776 1.00 68.94 539 LYS A CA 1
ATOM 4525 C C . LYS A 1 539 ? -56.335 74.183 62.794 1.00 68.94 539 LYS A C 1
ATOM 4527 O O . LYS A 1 539 ? -56.786 75.283 63.105 1.00 68.94 539 LYS A O 1
ATOM 4532 N N . THR A 1 540 ? -56.645 73.599 61.634 1.00 62.62 540 THR A N 1
ATOM 4533 C CA . THR A 1 540 ? -57.526 74.231 60.632 1.00 62.62 540 THR A CA 1
ATOM 4534 C C . THR A 1 540 ? -59.001 74.192 61.059 1.00 62.62 540 THR A C 1
ATOM 4536 O O . THR A 1 540 ? -59.779 75.068 60.681 1.00 62.62 540 THR A O 1
ATOM 4539 N N . TRP A 1 541 ? -59.396 73.217 61.887 1.00 60.16 541 TRP A N 1
ATOM 4540 C CA . TRP A 1 541 ? -60.759 73.099 62.418 1.00 60.16 541 TRP A CA 1
ATOM 4541 C C . TRP A 1 541 ? -61.117 74.203 63.427 1.00 60.16 541 TRP A C 1
ATOM 4543 O O . TRP A 1 541 ? -62.259 74.660 63.451 1.00 60.16 541 TRP A O 1
ATOM 4553 N N . HIS A 1 542 ? -60.145 74.701 64.199 1.00 54.31 542 HIS A N 1
ATOM 4554 C CA . HIS A 1 542 ? -60.364 75.771 65.183 1.00 54.31 542 HIS A CA 1
ATOM 4555 C C . HIS A 1 542 ? -60.552 77.174 64.580 1.00 54.31 542 HIS A C 1
ATOM 4557 O O . HIS A 1 542 ? -61.043 78.068 65.261 1.00 54.31 542 HIS A O 1
ATOM 4563 N N . LEU A 1 543 ? -60.235 77.375 63.297 1.00 56.16 543 LEU A N 1
ATOM 4564 C CA . LEU A 1 543 ? -60.344 78.677 62.623 1.00 56.16 543 LEU A CA 1
ATOM 4565 C C . LEU A 1 543 ? -61.719 78.943 61.979 1.00 56.16 543 LEU A C 1
ATOM 4567 O O . LEU A 1 543 ? -61.905 79.990 61.362 1.00 56.16 543 LEU A O 1
ATOM 4571 N N . ARG A 1 544 ? -62.700 78.030 62.104 1.00 51.22 544 ARG A N 1
ATOM 4572 C CA . ARG A 1 544 ? -63.975 78.119 61.360 1.00 51.22 544 ARG A CA 1
ATOM 4573 C C . ARG A 1 544 ? -65.209 78.578 62.143 1.00 51.22 544 ARG A C 1
ATOM 4575 O O . ARG A 1 544 ? -66.280 78.633 61.545 1.00 51.22 544 ARG A O 1
ATOM 4582 N N . ILE A 1 545 ? -65.112 78.936 63.425 1.00 53.47 545 ILE A N 1
ATOM 4583 C CA . ILE A 1 545 ? -66.282 79.402 64.193 1.00 53.47 545 ILE A CA 1
ATOM 4584 C C . ILE A 1 545 ? -65.895 80.559 65.119 1.00 53.47 545 ILE A C 1
ATOM 4586 O O . ILE A 1 545 ? -65.707 80.349 66.307 1.00 53.47 545 ILE A O 1
ATOM 4590 N N . ASP A 1 546 ? -65.786 81.778 64.575 1.00 54.03 546 ASP A N 1
ATOM 4591 C CA . ASP A 1 546 ? -66.187 82.988 65.321 1.00 54.03 546 ASP A CA 1
ATOM 4592 C C . ASP A 1 546 ? -66.429 84.222 64.423 1.00 54.03 546 ASP A C 1
ATOM 4594 O O . ASP A 1 546 ? -66.064 85.359 64.726 1.00 54.03 546 ASP A O 1
ATOM 4598 N N . THR A 1 547 ? -67.089 84.036 63.277 1.00 49.38 547 THR A N 1
ATOM 4599 C CA . THR A 1 547 ? -67.535 85.155 62.430 1.00 49.38 547 THR A CA 1
ATOM 4600 C C . THR A 1 547 ? -68.890 85.687 62.898 1.00 49.38 547 THR A C 1
ATOM 4602 O O . THR A 1 547 ? -69.911 85.529 62.231 1.00 49.38 547 THR A O 1
ATOM 4605 N N . LYS A 1 548 ? -68.924 86.349 64.061 1.00 51.81 548 LYS A N 1
ATOM 4606 C CA . LYS A 1 548 ? -70.098 87.155 64.460 1.00 51.81 548 LYS A CA 1
ATOM 4607 C C . LYS A 1 548 ? -69.825 88.589 64.894 1.00 51.81 548 LYS A C 1
ATOM 4609 O O . LYS A 1 548 ? -70.752 89.270 65.322 1.00 51.81 548 LYS A O 1
ATOM 4614 N N . LYS A 1 549 ? -68.615 89.119 64.715 1.00 47.75 549 LYS A N 1
ATOM 4615 C CA . LYS A 1 549 ? -68.371 90.557 64.901 1.00 47.75 549 LYS A CA 1
ATOM 4616 C C . LYS A 1 549 ? -67.559 91.090 63.735 1.00 47.75 549 LYS A C 1
ATOM 4618 O O . LYS A 1 549 ? -66.388 90.764 63.602 1.00 47.75 549 LYS A O 1
ATOM 4623 N N . GLY A 1 550 ? -68.220 91.874 62.883 1.00 52.12 550 GLY A N 1
ATOM 4624 C CA . GLY A 1 550 ? -67.611 92.539 61.739 1.00 52.12 550 GLY A CA 1
ATOM 4625 C C . GLY A 1 550 ? -66.396 93.351 62.169 1.00 52.12 550 GLY A C 1
ATOM 4626 O O . GLY A 1 550 ? -66.534 94.412 62.773 1.00 52.12 550 GLY A O 1
ATOM 4627 N N . LYS A 1 551 ? -65.215 92.816 61.866 1.00 50.19 551 LYS A N 1
ATOM 4628 C CA . LYS A 1 551 ? -63.944 93.525 61.806 1.00 50.19 551 LYS A CA 1
ATOM 4629 C C . LYS A 1 551 ? -63.165 92.970 60.616 1.00 50.19 551 LYS A C 1
A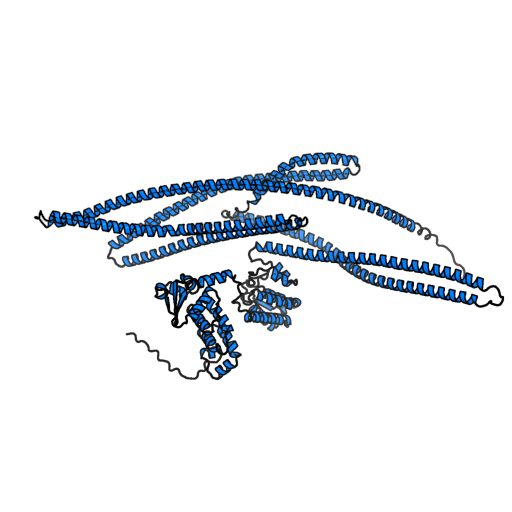TOM 4631 O O . LYS A 1 551 ? -63.112 91.762 60.416 1.00 50.19 551 LYS A O 1
ATOM 4636 N N . ASP A 1 552 ? -62.688 93.917 59.821 1.00 54.81 552 ASP A N 1
ATOM 4637 C CA . ASP A 1 552 ? -61.890 93.850 58.599 1.00 54.81 552 ASP A CA 1
ATOM 4638 C C . ASP A 1 552 ? -61.357 92.468 58.168 1.00 54.81 552 ASP A C 1
ATOM 4640 O O . ASP A 1 552 ? -60.368 91.955 58.689 1.00 54.81 552 ASP A O 1
ATOM 4644 N N . LEU A 1 553 ? -61.981 91.901 57.128 1.00 57.03 553 LEU A N 1
ATOM 4645 C CA . LEU A 1 553 ? -61.542 90.678 56.435 1.00 57.03 553 LEU A CA 1
ATOM 4646 C C . LEU A 1 553 ? -60.132 90.827 55.821 1.00 57.03 553 LEU A C 1
ATOM 4648 O O . LEU A 1 553 ? -59.465 89.846 55.488 1.00 57.03 553 LEU A O 1
ATOM 4652 N N . THR A 1 554 ? -59.688 92.070 55.654 1.00 61.03 554 THR A N 1
ATOM 4653 C CA . THR A 1 554 ? -58.478 92.450 54.930 1.00 61.03 554 THR A CA 1
ATOM 4654 C C . THR A 1 554 ? -57.200 92.089 55.695 1.00 61.03 554 THR A C 1
ATOM 4656 O O . THR A 1 554 ? -56.226 91.648 55.081 1.00 61.03 554 THR A O 1
ATOM 4659 N N . ASP A 1 555 ? -57.213 92.169 57.029 1.00 60.22 555 ASP A N 1
ATOM 4660 C CA . ASP A 1 555 ? -56.042 91.834 57.852 1.00 60.22 555 ASP A CA 1
ATOM 4661 C C . ASP A 1 555 ? -55.883 90.320 58.057 1.00 60.22 555 ASP A C 1
ATOM 4663 O O . ASP A 1 555 ? -54.763 89.805 58.076 1.00 60.22 555 ASP A O 1
ATOM 4667 N N . THR A 1 556 ? -56.986 89.565 58.105 1.00 64.12 556 THR A N 1
ATOM 4668 C CA . THR A 1 556 ? -56.933 88.094 58.187 1.00 64.12 556 THR A CA 1
ATOM 4669 C C . THR A 1 556 ? -56.375 87.476 56.903 1.00 64.12 556 THR A C 1
ATOM 4671 O O . THR A 1 556 ? -55.549 86.564 56.963 1.00 64.12 556 THR A O 1
ATOM 4674 N N . CYS A 1 557 ? -56.749 88.008 55.734 1.00 63.16 557 CYS A N 1
ATOM 4675 C CA . CYS A 1 557 ? -56.200 87.563 54.450 1.00 63.16 557 CYS A CA 1
ATOM 4676 C C . CYS A 1 557 ? -54.709 87.907 54.296 1.00 63.16 557 CYS A C 1
ATOM 4678 O O . CYS A 1 557 ? -53.959 87.107 53.734 1.00 63.16 557 CYS A O 1
ATOM 4680 N N . ARG A 1 558 ? -54.252 89.049 54.834 1.00 65.50 558 ARG A N 1
ATOM 4681 C CA . ARG A 1 558 ? -52.828 89.428 54.814 1.00 65.50 558 ARG A CA 1
ATOM 4682 C C . ARG A 1 558 ? -51.985 88.502 55.692 1.00 65.50 558 ARG A C 1
ATOM 4684 O O . ARG A 1 558 ? -50.974 87.985 55.222 1.00 65.50 558 ARG A O 1
ATOM 4691 N N . HIS A 1 559 ? -52.445 88.199 56.906 1.00 67.69 559 HIS A N 1
ATOM 4692 C CA . HIS A 1 559 ? -51.744 87.261 57.785 1.00 67.69 559 HIS A CA 1
ATOM 4693 C C . HIS A 1 559 ? -51.761 85.817 57.271 1.00 67.69 559 HIS A C 1
ATOM 4695 O O . HIS A 1 559 ? -50.748 85.129 57.382 1.00 67.69 559 HIS A O 1
ATOM 4701 N N . MET A 1 560 ? -52.850 85.355 56.643 1.00 64.38 560 MET A N 1
ATOM 4702 C CA . MET A 1 560 ? -52.848 84.042 55.984 1.00 64.38 560 MET A CA 1
ATOM 4703 C C . MET A 1 560 ? -51.856 83.985 54.818 1.00 64.38 560 MET A C 1
ATOM 4705 O O . MET A 1 560 ? -51.202 82.956 54.650 1.00 64.38 560 MET A O 1
ATOM 4709 N N . GLY A 1 561 ? -51.716 85.065 54.040 1.00 68.56 561 GLY A N 1
ATOM 4710 C CA . GLY A 1 561 ? -50.749 85.167 52.942 1.00 68.56 561 GLY A CA 1
ATOM 4711 C C . GLY A 1 561 ? -49.291 85.140 53.412 1.00 68.56 561 GLY A C 1
ATOM 4712 O O . GLY A 1 561 ? -48.475 84.404 52.861 1.00 68.56 561 GLY A O 1
ATOM 4713 N N . GLU A 1 562 ? -48.965 85.880 54.472 1.00 69.81 562 GLU A N 1
ATOM 4714 C CA . GLU A 1 562 ? -47.618 85.873 55.062 1.00 69.81 562 GLU A CA 1
ATOM 4715 C C . GLU A 1 562 ? -47.279 84.522 55.702 1.00 69.81 562 GLU A C 1
ATOM 4717 O O . GLU A 1 562 ? -46.179 83.999 55.509 1.00 69.81 562 GLU A O 1
ATOM 4722 N N . TRP A 1 563 ? -48.242 83.908 56.395 1.00 74.94 563 TRP A N 1
ATOM 4723 C CA . TRP A 1 563 ? -48.045 82.613 57.042 1.00 74.94 563 TRP A CA 1
ATOM 4724 C C . TRP A 1 563 ? -47.904 81.471 56.027 1.00 74.94 563 TRP A C 1
ATOM 4726 O O . TRP A 1 563 ? -47.014 80.631 56.158 1.00 74.94 563 TRP A O 1
ATOM 4736 N N . THR A 1 564 ? -48.713 81.464 54.960 1.00 68.50 564 THR A N 1
ATOM 4737 C CA . THR A 1 564 ? -48.551 80.487 53.867 1.00 68.50 564 THR A CA 1
ATOM 4738 C C . THR A 1 564 ? -47.258 80.703 53.086 1.00 68.50 564 THR A C 1
ATOM 4740 O O . THR A 1 564 ? -46.625 79.721 52.700 1.00 68.50 564 THR A O 1
ATOM 4743 N N . GLY A 1 565 ? -46.813 81.951 52.913 1.00 72.38 565 GLY A N 1
ATOM 4744 C CA . GLY A 1 565 ? -45.516 82.273 52.315 1.00 72.38 565 GLY A CA 1
ATOM 4745 C C . GLY A 1 565 ? -44.332 81.737 53.126 1.00 72.38 565 GLY A C 1
ATOM 4746 O O . GLY A 1 565 ? -43.436 81.110 52.558 1.00 72.38 565 GLY A O 1
ATOM 4747 N N . GLN A 1 566 ? -44.349 81.908 54.452 1.00 72.94 566 GLN A N 1
ATOM 4748 C CA . GLN A 1 566 ? -43.326 81.344 55.340 1.00 72.94 566 GLN A CA 1
ATOM 4749 C C . GLN A 1 566 ? -43.350 79.813 55.354 1.00 72.94 566 GLN A C 1
ATOM 4751 O O . GLN A 1 566 ? -42.299 79.193 55.201 1.00 72.94 566 GLN A O 1
ATOM 4756 N N . LEU A 1 567 ? -44.532 79.195 55.438 1.00 70.25 567 LEU A N 1
ATOM 4757 C CA . LEU A 1 567 ? -44.661 77.736 55.436 1.00 70.25 567 LEU A CA 1
ATOM 4758 C C . LEU A 1 567 ? -44.176 77.119 54.112 1.00 70.25 567 LEU A C 1
ATOM 4760 O O . LEU A 1 567 ? -43.496 76.094 54.108 1.00 70.25 567 LEU A O 1
ATOM 4764 N N . LEU A 1 568 ? -44.483 77.752 52.973 1.00 67.12 568 LEU A N 1
ATOM 4765 C CA . LEU A 1 568 ? -44.001 77.312 51.660 1.00 67.12 568 LEU A CA 1
ATOM 4766 C C . LEU A 1 568 ? -42.486 77.482 51.523 1.00 67.12 568 LEU A C 1
ATOM 4768 O O . LEU A 1 568 ? -41.827 76.603 50.965 1.00 67.12 568 LEU A O 1
ATOM 4772 N N . MET A 1 569 ? -41.920 78.560 52.070 1.00 69.56 569 MET A N 1
ATOM 4773 C CA . MET A 1 569 ? -40.472 78.757 52.119 1.00 69.56 569 MET A CA 1
ATOM 4774 C C . MET A 1 569 ? -39.785 77.689 52.977 1.00 69.56 569 MET A C 1
ATOM 4776 O O . MET A 1 569 ? -38.833 77.073 52.501 1.00 69.56 569 MET A O 1
ATOM 4780 N N . GLU A 1 570 ? -40.288 77.387 54.175 1.00 71.50 570 GLU A N 1
ATOM 4781 C CA . GLU A 1 570 ? -39.737 76.341 55.052 1.00 71.50 570 GLU A CA 1
ATOM 4782 C C . GLU A 1 570 ? -39.882 74.929 54.467 1.00 71.50 570 GLU A C 1
ATOM 4784 O O . GLU A 1 570 ? -38.951 74.119 54.525 1.00 71.50 570 GLU A O 1
ATOM 4789 N N . LEU A 1 571 ? -41.008 74.623 53.818 1.00 66.00 571 LEU A N 1
ATOM 4790 C CA . LEU A 1 571 ? -41.181 73.352 53.112 1.00 66.00 571 LEU A CA 1
ATOM 4791 C C . LEU A 1 571 ? -40.254 73.252 51.895 1.00 66.00 571 LEU A C 1
ATOM 4793 O O . LEU A 1 571 ? -39.713 72.177 51.623 1.00 66.00 571 LEU A O 1
ATOM 4797 N N . SER A 1 572 ? -40.022 74.356 51.177 1.00 66.81 572 SER A N 1
ATOM 4798 C CA . SER A 1 572 ? -39.112 74.382 50.028 1.00 66.81 572 SER A CA 1
ATOM 4799 C C . SER A 1 572 ? -37.650 74.206 50.441 1.00 66.81 572 SER A C 1
ATOM 4801 O O . SER A 1 572 ? -36.933 73.432 49.804 1.00 66.81 572 SER A O 1
ATOM 4803 N N . THR A 1 573 ? -37.217 74.828 51.541 1.00 68.75 573 THR A N 1
ATOM 4804 C CA . THR A 1 573 ? -35.854 74.682 52.065 1.00 68.75 573 THR A CA 1
ATOM 4805 C C . THR A 1 573 ? -35.641 73.292 52.643 1.00 68.75 573 THR A C 1
ATOM 4807 O O . THR A 1 573 ? -34.627 72.670 52.337 1.00 68.75 573 THR A O 1
ATOM 4810 N N . THR A 1 574 ? -36.618 72.734 53.361 1.00 72.38 574 THR A N 1
ATOM 4811 C CA . THR A 1 574 ? -36.544 71.358 53.884 1.00 72.38 574 THR A CA 1
ATOM 4812 C C . THR A 1 574 ? -36.515 70.326 52.754 1.00 72.38 574 THR A C 1
ATOM 4814 O O . THR A 1 574 ? -35.728 69.378 52.791 1.00 72.38 574 THR A O 1
ATOM 4817 N N . ARG A 1 575 ? -37.305 70.532 51.690 1.00 69.38 575 ARG A N 1
ATOM 4818 C CA . ARG A 1 575 ? -37.285 69.674 50.497 1.00 69.38 575 ARG A CA 1
ATOM 4819 C C . ARG A 1 575 ? -35.980 69.817 49.716 1.00 69.38 575 ARG A C 1
ATOM 4821 O O . ARG A 1 575 ? -35.439 68.806 49.281 1.00 69.38 575 ARG A O 1
ATOM 4828 N N . ALA A 1 576 ? -35.439 71.027 49.581 1.00 67.94 576 ALA A N 1
ATOM 4829 C CA . ALA A 1 576 ? -34.143 71.259 48.948 1.00 67.94 576 ALA A CA 1
ATOM 4830 C C . ALA A 1 576 ? -33.000 70.603 49.739 1.00 67.94 576 ALA A C 1
ATOM 4832 O O . ALA A 1 576 ? -32.138 69.957 49.145 1.00 67.94 576 ALA A O 1
ATOM 4833 N N . TRP A 1 577 ? -33.031 70.680 51.072 1.00 71.25 577 TRP A N 1
ATOM 4834 C CA . TRP A 1 577 ? -32.053 70.026 51.943 1.00 71.25 577 TRP A CA 1
ATOM 4835 C C . TRP A 1 577 ? -32.174 68.498 51.900 1.00 71.25 577 TRP A C 1
ATOM 4837 O O . TRP A 1 577 ? -31.166 67.798 51.820 1.00 71.25 577 TRP A O 1
ATOM 4847 N N . GLY A 1 578 ? -33.403 67.972 51.872 1.00 73.94 578 GLY A N 1
ATOM 4848 C CA . GLY A 1 578 ? -33.678 66.550 51.668 1.00 73.94 578 GLY A CA 1
ATOM 4849 C C . GLY A 1 578 ? -33.168 66.047 50.315 1.00 73.94 578 GLY A C 1
ATOM 4850 O O . GLY A 1 578 ? -32.438 65.059 50.266 1.00 73.94 578 GLY A O 1
ATOM 4851 N N . CYS A 1 579 ? -33.466 66.761 49.225 1.00 70.75 579 CYS A N 1
ATOM 4852 C CA . CYS A 1 579 ? -32.976 66.441 47.883 1.00 70.75 579 CYS A CA 1
ATOM 4853 C C . CYS A 1 579 ? -31.447 66.517 47.795 1.00 70.75 579 CYS A C 1
ATOM 4855 O O . CYS A 1 579 ? -30.832 65.618 47.226 1.00 70.75 579 CYS A O 1
ATOM 4857 N N . TRP A 1 580 ? -30.821 67.532 48.398 1.00 81.38 580 TRP A N 1
ATOM 4858 C CA . TRP A 1 580 ? -29.362 67.643 48.452 1.00 81.38 580 TRP A CA 1
ATOM 4859 C C . TRP A 1 580 ? -28.736 66.485 49.234 1.00 81.38 580 TRP A C 1
ATOM 4861 O O . TRP A 1 580 ? -27.750 65.905 48.788 1.00 81.38 580 TRP A O 1
ATOM 4871 N N . ARG A 1 581 ? -29.336 66.081 50.360 1.00 69.00 581 ARG A N 1
ATOM 4872 C CA . ARG A 1 581 ? -28.847 64.960 51.174 1.00 69.00 581 ARG A CA 1
ATOM 4873 C C . ARG A 1 581 ? -29.011 63.617 50.465 1.00 69.00 581 ARG A C 1
ATOM 4875 O O . ARG A 1 581 ? -28.099 62.798 50.525 1.00 69.00 581 ARG A O 1
ATOM 4882 N N . VAL A 1 582 ? -30.125 63.399 49.762 1.00 70.38 582 VAL A N 1
ATOM 4883 C CA . VAL A 1 582 ? -30.342 62.200 48.932 1.00 70.38 582 VAL A CA 1
ATOM 4884 C C . VAL A 1 582 ? -29.359 62.172 47.765 1.00 70.38 582 VAL A C 1
ATOM 4886 O O . VAL A 1 582 ? -28.706 61.153 47.559 1.00 70.38 582 VAL A O 1
ATOM 4889 N N . TRP A 1 583 ? -29.173 63.294 47.065 1.00 80.25 583 TRP A N 1
ATOM 4890 C CA . TRP A 1 583 ? -28.193 63.406 45.986 1.00 80.25 583 TRP A CA 1
ATOM 4891 C C . TRP A 1 583 ? -26.764 63.162 46.487 1.00 80.25 583 TRP A C 1
ATOM 4893 O O . TRP A 1 583 ? -26.045 62.348 45.915 1.00 80.25 583 TRP A O 1
ATOM 4903 N N . HIS A 1 584 ? -26.372 63.759 47.615 1.00 76.62 584 HIS A N 1
ATOM 4904 C CA . HIS A 1 584 ? -25.058 63.544 48.221 1.00 76.62 584 HIS A CA 1
ATOM 4905 C C . HIS A 1 584 ? -24.870 62.090 48.691 1.00 76.62 584 HIS A C 1
ATOM 4907 O O . HIS A 1 584 ? -23.785 61.526 48.545 1.00 76.62 584 HIS A O 1
ATOM 4913 N N . LEU A 1 585 ? -25.900 61.446 49.248 1.00 75.75 585 LEU A N 1
ATOM 4914 C CA . LEU A 1 585 ? -25.838 60.026 49.610 1.00 75.75 585 LEU A CA 1
ATOM 4915 C C . LEU A 1 585 ? -25.731 59.132 48.371 1.00 75.75 585 LEU A C 1
ATOM 4917 O O . LEU A 1 585 ? -24.991 58.152 48.399 1.00 75.75 585 LEU A O 1
ATOM 4921 N N . GLN A 1 586 ? -26.406 59.485 47.279 1.00 71.62 586 GLN A N 1
ATOM 4922 C CA . GLN A 1 586 ? -26.351 58.757 46.015 1.00 71.62 586 GLN A CA 1
ATOM 4923 C C . GLN A 1 586 ? -25.001 58.932 45.305 1.00 71.62 586 GLN A C 1
ATOM 4925 O O . GLN A 1 586 ? -24.453 57.963 44.783 1.00 71.62 586 GLN A O 1
ATOM 4930 N N . GLU A 1 587 ? -24.408 60.123 45.368 1.00 73.69 587 GLU A N 1
ATOM 4931 C CA . GLU A 1 587 ? -23.051 60.425 44.902 1.00 73.69 587 GLU A CA 1
ATOM 4932 C C . GLU A 1 587 ? -22.007 59.628 45.707 1.00 73.69 587 GLU A C 1
ATOM 4934 O O . GLU A 1 587 ? -21.132 58.969 45.140 1.00 73.69 587 GLU A O 1
ATOM 4939 N N . VAL A 1 588 ? -22.124 59.608 47.041 1.00 76.81 588 VAL A N 1
ATOM 4940 C CA . VAL A 1 588 ? -21.241 58.814 47.912 1.00 76.81 588 VAL A CA 1
ATOM 4941 C C . VAL A 1 588 ? -21.426 57.317 47.659 1.00 76.81 588 VAL A C 1
ATOM 4943 O O . VAL A 1 588 ? -20.432 56.600 47.547 1.00 76.81 588 VAL A O 1
ATOM 4946 N N . HIS A 1 589 ? -22.663 56.839 47.503 1.00 73.44 589 HIS A N 1
ATOM 4947 C CA . HIS A 1 589 ? -22.940 55.441 47.179 1.00 73.44 589 HIS A CA 1
ATOM 4948 C C . HIS A 1 589 ? -22.350 55.052 45.820 1.00 73.44 589 HIS A C 1
ATOM 4950 O O . HIS A 1 589 ? -21.668 54.035 45.728 1.00 73.44 589 HIS A O 1
ATOM 4956 N N . SER A 1 590 ? -22.494 55.906 44.803 1.00 68.50 590 SER A N 1
ATOM 4957 C CA . SER A 1 590 ? -21.918 55.693 43.469 1.00 68.50 590 SER A CA 1
ATOM 4958 C C . SER A 1 590 ? -20.389 55.648 43.513 1.00 68.50 590 SER A C 1
ATOM 4960 O O . SER A 1 590 ? -19.776 54.789 42.882 1.00 68.50 590 SER A O 1
ATOM 4962 N N . ARG A 1 591 ? -19.746 56.500 44.323 1.00 73.06 591 ARG A N 1
ATOM 4963 C CA . ARG A 1 591 ? -18.287 56.468 44.534 1.00 73.06 591 ARG A CA 1
ATOM 4964 C C . ARG A 1 591 ? -17.829 55.213 45.274 1.00 73.06 591 ARG A C 1
ATOM 4966 O O . ARG A 1 591 ? -16.794 54.646 44.927 1.00 73.06 591 ARG A O 1
ATOM 4973 N N . VAL A 1 592 ? -18.587 54.757 46.271 1.00 74.44 592 VAL A N 1
ATOM 4974 C CA . VAL A 1 592 ? -18.304 53.505 46.989 1.00 74.44 592 VAL A CA 1
ATOM 4975 C C . VAL A 1 592 ? -18.487 52.301 46.065 1.00 74.44 592 VAL A C 1
ATOM 4977 O O . VAL A 1 592 ? -17.631 51.420 46.053 1.00 74.44 592 VAL A O 1
ATOM 4980 N N . GLN A 1 593 ? -19.531 52.291 45.237 1.00 69.06 593 GLN A N 1
ATOM 4981 C CA . GLN A 1 593 ? -19.804 51.228 44.273 1.00 69.06 593 GLN A CA 1
ATOM 4982 C C . GLN A 1 593 ? -18.760 51.198 43.150 1.00 69.06 593 GLN A C 1
ATOM 4984 O O . GLN A 1 593 ? -18.248 50.131 42.828 1.00 69.06 593 GLN A O 1
ATOM 4989 N N . ALA A 1 594 ? -18.338 52.355 42.634 1.00 70.12 594 ALA A N 1
ATOM 4990 C CA . ALA A 1 594 ? -17.227 52.452 41.687 1.00 70.12 594 ALA A CA 1
ATOM 4991 C C . ALA A 1 594 ? -15.910 51.949 42.302 1.00 70.12 594 ALA A C 1
ATOM 4993 O O . ALA A 1 594 ? -15.160 51.209 41.667 1.00 70.12 594 ALA A O 1
ATOM 4994 N N . LYS A 1 595 ? -15.638 52.280 43.571 1.00 73.00 595 LYS A N 1
ATOM 4995 C CA . LYS A 1 595 ? -14.449 51.791 44.283 1.00 73.00 595 LYS A CA 1
ATOM 4996 C C . LYS A 1 595 ? -14.512 50.284 44.552 1.00 73.00 595 LYS A C 1
ATOM 4998 O O . LYS A 1 595 ? -13.484 49.618 44.446 1.00 73.00 595 LYS A O 1
ATOM 5003 N N . ALA A 1 596 ? -15.694 49.747 44.856 1.00 69.94 596 ALA A N 1
ATOM 5004 C CA . ALA A 1 596 ? -15.920 48.313 45.002 1.00 69.94 596 ALA A CA 1
ATOM 5005 C C . ALA A 1 596 ? -15.701 47.585 43.669 1.00 69.94 596 ALA A C 1
ATOM 5007 O O . ALA A 1 596 ? -14.921 46.639 43.644 1.00 69.94 596 ALA A O 1
ATOM 5008 N N . ASN A 1 597 ? -16.275 48.093 42.572 1.00 69.94 597 ASN A N 1
ATOM 5009 C CA . ASN A 1 597 ? -16.127 47.547 41.219 1.00 69.94 597 ASN A CA 1
ATOM 5010 C C . ASN A 1 597 ? -14.668 47.550 40.749 1.00 69.94 597 ASN A C 1
ATOM 5012 O O . ASN A 1 597 ? -14.166 46.529 40.287 1.00 69.94 597 ASN A O 1
ATOM 5016 N N . ASN A 1 598 ? -13.941 48.648 40.967 1.00 73.62 598 ASN A N 1
ATOM 5017 C CA . ASN A 1 598 ? -12.512 48.717 40.654 1.00 73.62 598 ASN A CA 1
ATOM 5018 C C . ASN A 1 598 ? -11.698 47.707 41.480 1.00 73.62 598 ASN A C 1
ATOM 5020 O O . ASN A 1 598 ? -10.717 47.142 40.996 1.00 73.62 598 ASN A O 1
ATOM 5024 N N . HIS A 1 599 ? -12.100 47.443 42.728 1.00 71.81 599 HIS A N 1
ATOM 5025 C CA . HIS A 1 599 ? -11.437 46.453 43.574 1.00 71.81 599 HIS A CA 1
ATOM 5026 C C . HIS A 1 599 ? -11.763 45.010 43.145 1.00 71.81 599 HIS A C 1
ATOM 5028 O O . HIS A 1 599 ? -10.886 44.142 43.223 1.00 71.81 599 HIS A O 1
ATOM 5034 N N . THR A 1 600 ? -12.983 44.726 42.676 1.00 77.19 600 THR A N 1
ATOM 5035 C CA . THR A 1 600 ? -13.335 43.428 42.078 1.00 77.19 600 THR A CA 1
ATOM 5036 C C . THR A 1 600 ? -12.615 43.220 40.754 1.00 77.19 600 THR A C 1
ATOM 5038 O O . THR A 1 600 ? -12.021 42.161 40.572 1.00 77.19 600 THR A O 1
ATOM 5041 N N . GLU A 1 601 ? -12.562 44.217 39.873 1.00 70.88 601 GLU A N 1
ATOM 5042 C CA . GLU A 1 601 ? -11.812 44.138 38.615 1.00 70.88 601 GLU A CA 1
ATOM 5043 C C . GLU A 1 601 ? -10.313 43.938 38.848 1.00 70.88 601 GLU A C 1
ATOM 5045 O O . GLU A 1 601 ? -9.713 43.047 38.246 1.00 70.88 601 GLU A O 1
ATOM 5050 N N . ALA A 1 602 ? -9.712 44.673 39.789 1.00 74.75 602 ALA A N 1
ATOM 5051 C CA . ALA A 1 602 ? -8.316 44.473 40.173 1.00 74.75 602 ALA A CA 1
ATOM 5052 C C . ALA A 1 602 ? -8.071 43.056 40.722 1.00 74.75 602 ALA A C 1
ATOM 5054 O O . ALA A 1 602 ? -7.047 42.438 40.424 1.00 74.75 602 ALA A O 1
ATOM 5055 N N . ARG A 1 603 ? -9.023 42.499 41.482 1.00 75.56 603 ARG A N 1
ATOM 5056 C CA . ARG A 1 603 ? -8.943 41.130 42.012 1.00 75.56 603 ARG A CA 1
ATOM 5057 C C . ARG A 1 603 ? -9.105 40.077 40.910 1.00 75.56 603 ARG A C 1
ATOM 5059 O O . ARG A 1 603 ? -8.369 39.091 40.911 1.00 75.56 603 ARG A O 1
ATOM 5066 N N . VAL A 1 604 ? -9.997 40.301 39.946 1.00 79.69 604 VAL A N 1
ATOM 5067 C CA . VAL A 1 604 ? -10.179 39.441 38.765 1.00 79.69 604 VAL A CA 1
ATOM 5068 C C . VAL A 1 604 ? -8.945 39.492 37.860 1.00 79.69 604 VAL A C 1
ATOM 5070 O O . VAL A 1 604 ? -8.467 38.443 37.431 1.00 79.69 604 VAL A O 1
ATOM 5073 N N . MET A 1 605 ? -8.366 40.673 37.619 1.00 75.25 605 MET A N 1
ATOM 5074 C CA . MET A 1 605 ? -7.093 40.809 36.900 1.00 75.25 605 MET A CA 1
ATOM 5075 C C . MET A 1 605 ? -5.948 40.112 37.637 1.00 75.25 605 MET A C 1
ATOM 5077 O O . MET A 1 605 ? -5.166 39.406 37.003 1.00 75.25 605 MET A O 1
ATOM 5081 N N . ALA A 1 606 ? -5.859 40.257 38.961 1.00 79.88 606 ALA A N 1
ATOM 5082 C CA . ALA A 1 606 ? -4.837 39.585 39.758 1.00 79.88 606 ALA A CA 1
ATOM 5083 C C . ALA A 1 606 ? -4.961 38.054 39.677 1.00 79.88 606 ALA A C 1
ATOM 5085 O O . ALA A 1 606 ? -3.948 37.370 39.530 1.00 79.88 606 ALA A O 1
ATOM 5086 N N . GLU A 1 607 ? -6.177 37.498 39.708 1.00 82.12 607 GLU A N 1
ATOM 5087 C CA . GLU A 1 607 ? -6.376 36.056 39.514 1.00 82.12 607 GLU A CA 1
ATOM 5088 C C . GLU A 1 607 ? -6.099 35.606 38.076 1.00 82.12 607 GLU A C 1
ATOM 5090 O O . GLU A 1 607 ? -5.424 34.594 37.877 1.00 82.12 607 GLU A O 1
ATOM 5095 N N . ARG A 1 608 ? -6.491 36.384 37.058 1.00 79.69 608 ARG A N 1
ATOM 5096 C CA . ARG A 1 608 ? -6.107 36.109 35.661 1.00 79.69 608 ARG A CA 1
ATOM 5097 C C . ARG A 1 608 ? -4.586 36.092 35.489 1.00 79.69 608 ARG A C 1
ATOM 5099 O O . ARG A 1 608 ? -4.058 35.167 34.869 1.00 79.69 608 ARG A O 1
ATOM 5106 N N . MET A 1 609 ? -3.866 37.043 36.091 1.00 78.38 609 MET A N 1
ATOM 5107 C CA . MET A 1 609 ? -2.399 37.053 36.079 1.00 78.38 609 MET A CA 1
ATOM 5108 C C . MET A 1 609 ? -1.808 35.841 36.805 1.00 78.38 609 MET A C 1
ATOM 5110 O O . MET A 1 609 ? -0.857 35.246 36.301 1.00 78.38 609 MET A O 1
ATOM 5114 N N . LYS A 1 610 ? -2.369 35.419 37.946 1.00 82.44 610 LYS A N 1
ATOM 5115 C CA . LYS A 1 610 ? -1.920 34.200 38.645 1.00 82.44 610 LYS A CA 1
ATOM 5116 C C . LYS A 1 610 ? -2.145 32.942 37.806 1.00 82.44 610 LYS A C 1
ATOM 5118 O O . LYS A 1 610 ? -1.269 32.078 37.778 1.00 82.44 610 LYS A O 1
ATOM 5123 N N . VAL A 1 611 ? -3.273 32.828 37.102 1.00 78.06 611 VAL A N 1
ATOM 5124 C CA . VAL A 1 611 ? -3.551 31.705 36.189 1.00 78.06 611 VAL A CA 1
ATOM 5125 C C . VAL A 1 611 ? -2.558 31.697 35.025 1.00 78.06 611 VAL A C 1
ATOM 5127 O O . VAL A 1 611 ? -1.953 30.659 34.760 1.00 78.06 611 VAL A O 1
ATOM 5130 N N . GLN A 1 612 ? -2.299 32.848 34.399 1.00 75.56 612 GLN A N 1
ATOM 5131 C CA . GLN A 1 612 ? -1.292 32.963 33.338 1.00 75.56 612 GLN A CA 1
ATOM 5132 C C . GLN A 1 612 ? 0.127 32.656 33.837 1.00 75.56 612 GLN A C 1
ATOM 5134 O O . GLN A 1 612 ? 0.896 31.989 33.150 1.00 75.56 612 GLN A O 1
ATOM 5139 N N . GLN A 1 613 ? 0.489 33.088 35.049 1.00 77.81 613 GLN A N 1
ATOM 5140 C CA . GLN A 1 613 ? 1.776 32.745 35.657 1.00 77.81 613 GLN A CA 1
ATOM 5141 C C . GLN A 1 613 ? 1.893 31.245 35.948 1.00 77.81 613 GLN A C 1
ATOM 5143 O O . GLN A 1 613 ? 2.956 30.672 35.720 1.00 77.81 613 GLN A O 1
ATOM 5148 N N . ARG A 1 614 ? 0.817 30.584 36.403 1.00 74.56 614 ARG A N 1
ATOM 5149 C CA . ARG A 1 614 ? 0.783 29.119 36.569 1.00 74.56 614 ARG A CA 1
ATOM 5150 C C . ARG A 1 614 ? 0.938 28.403 35.228 1.00 74.56 614 ARG A C 1
ATOM 5152 O O . ARG A 1 614 ? 1.729 27.472 35.147 1.00 74.56 614 ARG A O 1
ATOM 5159 N N . GLN A 1 615 ? 0.263 28.874 34.179 1.00 67.81 615 GLN A N 1
ATOM 5160 C CA . GLN A 1 615 ? 0.409 28.337 32.822 1.00 67.81 615 GLN A CA 1
ATOM 5161 C C . GLN A 1 615 ? 1.846 28.481 32.309 1.00 67.81 615 GLN A C 1
ATOM 5163 O O . GLN A 1 615 ? 2.442 27.483 31.917 1.00 67.81 615 GLN A O 1
ATOM 5168 N N . LYS A 1 616 ? 2.445 29.674 32.415 1.00 70.38 616 LYS A N 1
ATOM 5169 C CA . LYS A 1 616 ? 3.849 29.904 32.034 1.00 70.38 616 LYS A CA 1
ATOM 5170 C C . LYS A 1 616 ? 4.820 29.056 32.854 1.00 70.38 616 LYS A C 1
ATOM 5172 O O . LYS A 1 616 ? 5.781 28.523 32.312 1.00 70.38 616 LYS A O 1
ATOM 5177 N N . LYS A 1 617 ? 4.578 28.896 34.159 1.00 73.62 617 LYS A N 1
ATOM 5178 C CA . LYS A 1 617 ? 5.405 28.043 35.024 1.00 73.62 617 LYS A CA 1
ATOM 5179 C C . LYS A 1 617 ? 5.319 26.574 34.604 1.00 73.62 617 LYS A C 1
ATOM 5181 O O . LYS A 1 617 ? 6.353 25.920 34.521 1.00 73.62 617 LYS A O 1
ATOM 5186 N N . ASP A 1 618 ? 4.124 26.075 34.299 1.00 64.38 618 ASP A N 1
ATOM 5187 C CA . ASP A 1 618 ? 3.915 24.713 33.799 1.00 64.38 618 ASP A CA 1
ATOM 5188 C C . ASP A 1 618 ? 4.571 24.497 32.424 1.00 64.38 618 ASP A C 1
ATOM 5190 O O . ASP A 1 618 ? 5.169 23.447 32.192 1.00 64.38 618 ASP A O 1
ATOM 5194 N N . GLU A 1 619 ? 4.497 25.484 31.525 1.00 66.44 619 GLU A N 1
ATOM 5195 C CA . GLU A 1 619 ? 5.166 25.455 30.216 1.00 66.44 619 GLU A CA 1
ATOM 5196 C C . GLU A 1 619 ? 6.688 25.411 30.357 1.00 66.44 619 GLU A C 1
ATOM 5198 O O . GLU A 1 619 ? 7.339 24.594 29.711 1.00 66.44 619 GLU A O 1
ATOM 5203 N N . VAL A 1 620 ? 7.258 26.228 31.247 1.00 69.06 620 VAL A N 1
ATOM 5204 C CA . VAL A 1 620 ? 8.699 26.221 31.535 1.00 69.06 620 VAL A CA 1
ATOM 5205 C C . VAL A 1 620 ? 9.128 24.890 32.155 1.00 69.06 620 VAL A C 1
ATOM 5207 O O . VAL A 1 620 ? 10.158 24.345 31.769 1.00 69.06 620 VAL A O 1
ATOM 5210 N N . VAL A 1 621 ? 8.340 24.319 33.073 1.00 68.62 621 VAL A N 1
ATOM 5211 C CA . VAL A 1 621 ? 8.636 23.003 33.665 1.00 68.62 621 VAL A CA 1
ATOM 5212 C C . VAL A 1 621 ? 8.608 21.902 32.602 1.00 68.62 621 VAL A C 1
ATOM 5214 O O . VAL A 1 621 ? 9.537 21.101 32.554 1.00 68.62 621 VAL A O 1
ATOM 5217 N N . MET A 1 622 ? 7.601 21.872 31.724 1.00 56.56 622 MET A N 1
ATOM 5218 C CA . MET A 1 622 ? 7.526 20.873 30.648 1.00 56.56 622 MET A CA 1
ATOM 5219 C C . MET A 1 622 ? 8.620 21.061 29.595 1.00 56.56 622 MET A C 1
ATOM 5221 O O . MET A 1 622 ? 9.230 20.077 29.184 1.00 56.56 622 MET A O 1
ATOM 5225 N N . SER A 1 623 ? 8.922 22.304 29.216 1.00 60.56 623 SER A N 1
ATOM 5226 C CA . SER A 1 623 ? 10.029 22.629 28.312 1.00 60.56 623 SER A CA 1
ATOM 5227 C C . SER A 1 623 ? 11.368 22.163 28.891 1.00 60.56 623 SER A C 1
ATOM 5229 O O . SER A 1 623 ? 12.116 21.464 28.219 1.00 60.56 623 SER A O 1
ATOM 5231 N N . ASN A 1 624 ? 11.629 22.417 30.177 1.00 61.81 624 ASN A N 1
ATOM 5232 C CA . ASN A 1 624 ? 12.851 21.961 30.843 1.00 61.81 624 ASN A CA 1
ATOM 5233 C C . ASN A 1 624 ? 12.935 20.429 30.953 1.00 61.81 624 ASN A C 1
ATOM 5235 O O . ASN A 1 624 ? 14.017 19.871 30.789 1.00 61.81 624 ASN A O 1
ATOM 5239 N N . ILE A 1 625 ? 11.814 19.738 31.200 1.00 59.84 625 ILE A N 1
ATOM 5240 C CA . ILE A 1 625 ? 11.764 18.264 31.192 1.00 59.84 625 ILE A CA 1
ATOM 5241 C C . ILE A 1 625 ? 12.087 17.724 29.791 1.00 59.84 625 ILE A C 1
ATOM 5243 O O . ILE A 1 625 ? 12.785 16.720 29.681 1.00 59.84 625 ILE A O 1
ATOM 5247 N N . MET A 1 626 ? 11.616 18.386 28.732 1.00 54.72 626 MET A N 1
ATOM 5248 C CA . MET A 1 626 ? 11.852 17.971 27.347 1.00 54.72 626 MET A CA 1
ATOM 5249 C C . MET A 1 626 ? 13.249 18.326 26.843 1.00 54.72 626 MET A C 1
ATOM 5251 O O . MET A 1 626 ? 13.850 17.506 26.166 1.00 54.72 626 MET A O 1
ATOM 5255 N N . VAL A 1 627 ? 13.818 19.476 27.209 1.00 55.88 627 VAL A N 1
ATOM 5256 C CA . VAL A 1 627 ? 15.224 19.807 26.908 1.00 55.88 627 VAL A CA 1
ATOM 5257 C C . VAL A 1 627 ? 16.157 18.809 27.596 1.00 55.88 627 VAL A C 1
ATOM 5259 O O . VAL A 1 627 ? 17.069 18.286 26.964 1.00 55.88 627 VAL A O 1
ATOM 5262 N N . ALA A 1 628 ? 15.863 18.443 28.848 1.00 51.50 628 ALA A N 1
ATOM 5263 C CA . ALA A 1 628 ? 16.584 17.381 29.545 1.00 51.50 628 ALA A CA 1
ATOM 5264 C C . ALA A 1 628 ? 16.372 15.984 28.921 1.00 51.50 628 ALA A C 1
ATOM 5266 O O . ALA A 1 628 ? 17.223 15.111 29.081 1.00 51.50 628 ALA A O 1
ATOM 5267 N N . ALA A 1 629 ? 15.254 15.758 28.222 1.00 49.97 629 ALA A N 1
ATOM 5268 C CA . ALA A 1 629 ? 14.979 14.514 27.505 1.00 49.97 629 ALA A CA 1
ATOM 5269 C C . ALA A 1 629 ? 15.568 14.499 26.082 1.00 49.97 629 ALA A C 1
ATOM 5271 O O . ALA A 1 629 ? 15.956 13.441 25.615 1.00 49.97 629 ALA A O 1
ATOM 5272 N N . GLY A 1 630 ? 15.686 15.645 25.406 1.00 43.62 630 GLY A N 1
ATOM 5273 C CA . GLY A 1 630 ? 16.209 15.764 24.041 1.00 43.62 630 GLY A CA 1
ATOM 5274 C C . GLY A 1 630 ? 17.715 15.515 23.935 1.00 43.62 630 GLY A C 1
ATOM 5275 O O . GLY A 1 630 ? 18.194 15.094 22.887 1.00 43.62 630 GLY A O 1
ATOM 5276 N N . GLU A 1 631 ? 18.460 15.697 25.028 1.00 46.75 631 GLU A N 1
ATOM 5277 C CA . GLU A 1 631 ? 19.882 15.326 25.114 1.00 46.75 631 GLU A CA 1
ATOM 5278 C C . GLU A 1 631 ? 20.096 13.823 25.402 1.00 46.75 631 GLU A C 1
ATOM 5280 O O . GLU A 1 631 ? 21.223 13.331 25.354 1.00 46.75 631 GLU A O 1
ATOM 5285 N N . ILE A 1 632 ? 19.019 13.065 25.650 1.00 41.41 632 ILE A N 1
ATOM 5286 C CA . ILE A 1 632 ? 19.037 11.620 25.888 1.00 41.41 632 ILE A CA 1
ATOM 5287 C C . ILE A 1 632 ? 18.211 10.967 24.776 1.00 41.41 632 ILE A C 1
ATOM 5289 O O . ILE A 1 632 ? 16.988 10.973 24.827 1.00 41.41 632 ILE A O 1
ATOM 5293 N N . SER A 1 633 ? 18.876 10.397 23.767 1.00 40.59 633 SER A N 1
ATOM 5294 C CA . SER A 1 633 ? 18.270 9.584 22.694 1.00 40.59 633 SER A CA 1
ATOM 5295 C C . SER A 1 633 ? 16.991 8.850 23.136 1.00 40.59 633 SER A C 1
ATOM 5297 O O . SER A 1 633 ? 17.063 8.183 24.167 1.00 40.59 633 SER A O 1
ATOM 5299 N N . SER A 1 634 ? 15.900 8.981 22.357 1.00 50.03 634 SER A N 1
ATOM 5300 C CA . SER A 1 634 ? 14.565 8.309 22.313 1.00 50.03 634 SER A CA 1
ATOM 5301 C C . SER A 1 634 ? 14.068 7.398 23.458 1.00 50.03 634 SER A C 1
ATOM 5303 O O . SER A 1 634 ? 12.877 7.361 23.743 1.00 50.03 634 SER A O 1
ATOM 5305 N N . VAL A 1 635 ? 14.945 6.699 24.163 1.00 45.16 635 VAL A N 1
ATOM 5306 C CA . VAL A 1 635 ? 14.714 5.623 25.131 1.00 45.16 635 VAL A CA 1
ATOM 5307 C C . VAL A 1 635 ? 14.052 6.081 26.442 1.00 45.16 635 VAL A C 1
ATOM 5309 O O . VAL A 1 635 ? 13.661 5.252 27.262 1.00 45.16 635 VAL A O 1
ATOM 5312 N N . LYS A 1 636 ? 13.904 7.386 26.702 1.00 53.06 636 LYS A N 1
ATOM 5313 C CA . LYS A 1 636 ? 13.295 7.873 27.954 1.00 53.06 636 LYS A CA 1
ATOM 5314 C C . LYS A 1 636 ? 12.304 9.007 27.737 1.00 53.06 636 LYS A C 1
ATOM 5316 O O . LYS A 1 636 ? 12.387 10.036 28.409 1.00 53.06 636 LYS A O 1
ATOM 5321 N N . PHE A 1 637 ? 11.288 8.787 26.900 1.00 60.44 637 PHE A N 1
ATOM 5322 C CA . PHE A 1 637 ? 10.011 9.455 27.160 1.00 60.44 637 PHE A CA 1
ATOM 5323 C C . PHE A 1 637 ? 9.612 9.123 28.602 1.00 60.44 637 PHE A C 1
ATOM 5325 O O . PHE A 1 637 ? 9.347 7.968 28.947 1.00 60.44 637 PHE A O 1
ATOM 5332 N N . SER A 1 638 ? 9.747 10.108 29.494 1.00 58.41 638 SER A N 1
ATOM 5333 C CA . SER A 1 638 ? 9.783 9.817 30.923 1.00 58.41 638 SER A CA 1
ATOM 5334 C C . SER A 1 638 ? 8.454 9.201 31.354 1.00 58.41 638 SER A C 1
ATOM 5336 O O . SER A 1 638 ? 7.388 9.722 31.038 1.00 58.41 638 SER A O 1
ATOM 5338 N N . PHE A 1 639 ? 8.521 8.114 32.120 1.00 63.28 639 PHE A N 1
ATOM 5339 C CA . PHE A 1 639 ? 7.384 7.477 32.792 1.00 63.28 639 PHE A CA 1
ATOM 5340 C C . PHE A 1 639 ? 6.398 8.491 33.401 1.00 63.28 639 PHE A C 1
ATOM 5342 O O . PHE A 1 639 ? 5.186 8.328 33.298 1.00 63.28 639 PHE A O 1
ATOM 5349 N N . ARG A 1 640 ? 6.926 9.588 33.960 1.00 66.56 640 ARG A N 1
ATOM 5350 C CA . ARG A 1 640 ? 6.125 10.678 34.521 1.00 66.56 640 ARG A CA 1
ATOM 5351 C C . ARG A 1 640 ? 5.278 11.400 33.485 1.00 66.56 640 ARG A C 1
ATOM 5353 O O . ARG A 1 640 ? 4.173 11.786 33.825 1.00 66.56 640 ARG A O 1
ATOM 5360 N N . ALA A 1 641 ? 5.762 11.598 32.263 1.00 70.88 641 ALA A N 1
ATOM 5361 C CA . ALA A 1 641 ? 4.963 12.205 31.208 1.00 70.88 641 ALA A CA 1
ATOM 5362 C C . ALA A 1 641 ? 3.752 11.316 30.908 1.00 70.88 641 ALA A C 1
ATOM 5364 O O . ALA A 1 641 ? 2.629 11.782 31.042 1.00 70.88 641 ALA A O 1
ATOM 5365 N N . TRP A 1 642 ? 3.959 10.024 30.641 1.00 79.19 642 TRP A N 1
ATOM 5366 C CA . TRP A 1 642 ? 2.856 9.092 30.387 1.00 79.19 642 TRP A CA 1
ATOM 5367 C C . TRP A 1 642 ? 1.857 9.000 31.555 1.00 79.19 642 TRP A C 1
ATOM 5369 O O . TRP A 1 642 ? 0.649 9.070 31.348 1.00 79.19 642 TRP A O 1
ATOM 5379 N N . GLU A 1 643 ? 2.342 8.919 32.797 1.00 75.19 643 GLU A N 1
ATOM 5380 C CA . GLU A 1 643 ? 1.490 8.839 33.994 1.00 75.19 643 GLU A CA 1
ATOM 5381 C C . GLU A 1 643 ? 0.731 10.151 34.272 1.00 75.19 643 GLU A C 1
ATOM 5383 O O . GLU A 1 643 ? -0.435 10.140 34.658 1.00 75.19 643 GLU A O 1
ATOM 5388 N N . ILE A 1 644 ? 1.364 11.308 34.045 1.00 69.94 644 ILE A N 1
ATOM 5389 C CA . ILE A 1 644 ? 0.707 12.619 34.157 1.00 69.94 644 ILE A CA 1
ATOM 5390 C C . ILE A 1 644 ? -0.358 12.772 33.072 1.00 69.94 644 ILE A C 1
ATOM 5392 O O . ILE A 1 644 ? -1.424 13.326 33.335 1.00 69.94 644 ILE A O 1
ATOM 5396 N N . LEU A 1 645 ? -0.069 12.300 31.864 1.00 67.12 645 LEU A N 1
ATOM 5397 C CA . LEU A 1 645 ? -0.931 12.471 30.703 1.00 67.12 645 LEU A CA 1
ATOM 5398 C C . LEU A 1 645 ? -2.153 11.553 30.755 1.00 67.12 645 LEU A C 1
ATOM 5400 O O . LEU A 1 645 ? -3.253 12.013 30.470 1.00 67.12 645 LEU A O 1
ATOM 5404 N N . THR A 1 646 ? -1.984 10.316 31.227 1.00 69.19 646 THR A N 1
ATOM 5405 C CA . THR A 1 646 ? -3.101 9.389 31.463 1.00 69.19 646 THR A CA 1
ATOM 5406 C C . THR A 1 646 ? -3.956 9.777 32.669 1.00 69.19 646 THR A C 1
ATOM 5408 O O . THR A 1 646 ? -5.118 9.409 32.697 1.00 69.19 646 THR A O 1
ATOM 5411 N N . ARG A 1 647 ? -3.450 10.555 33.642 1.00 69.50 647 ARG A N 1
ATOM 5412 C CA . ARG A 1 647 ? -4.220 10.930 34.850 1.00 69.50 647 ARG A CA 1
ATOM 5413 C C . ARG A 1 647 ? -4.797 12.350 34.888 1.00 69.50 647 ARG A C 1
ATOM 5415 O O . ARG A 1 647 ? -5.677 12.595 35.704 1.00 69.50 647 ARG A O 1
ATOM 5422 N N . LYS A 1 648 ? -4.293 13.322 34.112 1.00 65.19 648 LYS A N 1
ATOM 5423 C CA . LYS A 1 648 ? -4.608 14.760 34.323 1.00 65.19 648 LYS A CA 1
ATOM 5424 C C . LYS A 1 648 ? -5.348 15.477 33.185 1.00 65.19 648 LYS A C 1
ATOM 5426 O O . LYS A 1 648 ? -5.144 16.679 33.037 1.00 65.19 648 LYS A O 1
ATOM 5431 N N . GLU A 1 649 ? -6.187 14.790 32.407 1.00 61.91 649 GLU A N 1
ATOM 5432 C CA . GLU A 1 649 ? -7.111 15.425 31.433 1.00 61.91 649 GLU A CA 1
ATOM 5433 C C . GLU A 1 649 ? -6.439 16.418 30.460 1.00 61.91 649 GLU A C 1
ATOM 5435 O O . GLU A 1 649 ? -6.914 17.528 30.220 1.00 61.91 649 GLU A O 1
ATOM 5440 N N . LYS A 1 650 ? -5.270 16.063 29.923 1.00 70.19 650 LYS A N 1
ATOM 5441 C CA . LYS A 1 650 ? -4.452 16.975 29.102 1.00 70.19 650 LYS A CA 1
ATOM 5442 C C . LYS A 1 650 ? -4.087 16.371 27.748 1.00 70.19 650 LYS A C 1
ATOM 5444 O O . LYS A 1 650 ? -2.945 16.481 27.311 1.00 70.19 650 LYS A O 1
ATOM 5449 N N . GLU A 1 651 ? -5.064 15.771 27.075 1.00 66.88 651 GLU A N 1
ATOM 5450 C CA . GLU A 1 651 ? -4.921 15.172 25.738 1.00 66.88 651 GLU A CA 1
ATOM 5451 C C . GLU A 1 651 ? -4.326 16.154 24.712 1.00 66.88 651 GLU A C 1
ATOM 5453 O O . GLU A 1 651 ? -3.301 15.871 24.098 1.00 66.88 651 GLU A O 1
ATOM 5458 N N . HIS A 1 652 ? -4.851 17.382 24.655 1.00 72.50 652 HIS A N 1
ATOM 5459 C CA . HIS A 1 652 ? -4.337 18.461 23.796 1.00 72.50 652 HIS A CA 1
ATOM 5460 C C . HIS A 1 652 ? -2.851 18.797 24.029 1.00 72.50 652 HIS A C 1
ATOM 5462 O O . HIS A 1 652 ? -2.196 19.391 23.174 1.00 72.50 652 HIS A O 1
ATOM 5468 N N . ARG A 1 653 ? -2.285 18.449 25.194 1.00 76.25 653 ARG A N 1
ATOM 5469 C CA . ARG A 1 653 ? -0.856 18.662 25.461 1.00 76.25 653 ARG A CA 1
ATOM 5470 C C . ARG A 1 653 ? 0.000 17.549 24.869 1.00 76.25 653 ARG A C 1
ATOM 5472 O O . ARG A 1 653 ? 1.089 17.851 24.402 1.00 76.25 653 ARG A O 1
ATOM 5479 N N . LEU A 1 654 ? -0.473 16.302 24.855 1.00 72.94 654 LEU A N 1
ATOM 5480 C CA . LEU A 1 654 ? 0.245 15.175 24.242 1.00 72.94 654 LEU A CA 1
ATOM 5481 C C . LEU A 1 654 ? 0.561 15.467 22.775 1.00 72.94 654 LEU A C 1
ATOM 5483 O O . LEU A 1 654 ? 1.722 15.418 22.376 1.00 72.94 654 LEU A O 1
ATOM 5487 N N . GLN A 1 655 ? -0.458 15.903 22.034 1.00 74.44 655 GLN A N 1
ATOM 5488 C CA . GLN A 1 655 ? -0.351 16.298 20.629 1.00 74.44 655 GLN A CA 1
ATOM 5489 C C . GLN A 1 655 ? 0.709 17.377 20.383 1.00 74.44 655 GLN A C 1
ATOM 5491 O O . GLN A 1 655 ? 1.411 17.345 19.380 1.00 74.44 655 GLN A O 1
ATOM 5496 N N . LYS A 1 656 ? 0.860 18.325 21.313 1.00 79.62 656 LYS A N 1
ATOM 5497 C CA . LYS A 1 656 ? 1.788 19.452 21.161 1.00 79.62 656 LYS A CA 1
ATOM 5498 C C . LYS A 1 656 ? 3.250 19.090 21.446 1.00 79.62 656 LYS A C 1
ATOM 5500 O O . LYS A 1 656 ? 4.144 19.780 20.964 1.00 79.62 656 LYS A O 1
ATOM 5505 N N . PHE A 1 657 ? 3.504 18.084 22.284 1.00 77.38 657 PHE A N 1
ATOM 5506 C CA . PHE A 1 657 ? 4.842 17.833 22.839 1.00 77.38 657 PHE A CA 1
ATOM 5507 C C . PHE A 1 657 ? 5.534 16.585 22.298 1.00 77.38 657 PHE A C 1
ATOM 5509 O O . PHE A 1 657 ? 6.729 16.422 22.544 1.00 77.38 657 PHE A O 1
ATOM 5516 N N . VAL A 1 658 ? 4.824 15.709 21.590 1.00 80.62 658 VAL A N 1
ATOM 5517 C CA . VAL A 1 658 ? 5.436 14.508 21.023 1.00 80.62 658 VAL A CA 1
ATOM 5518 C C . VAL A 1 658 ? 5.895 14.793 19.591 1.00 80.62 658 VAL A C 1
ATOM 5520 O O . VAL A 1 658 ? 5.095 15.279 18.792 1.00 80.62 658 VAL A O 1
ATOM 5523 N N . PRO A 1 659 ? 7.171 14.532 19.246 1.00 78.69 659 PRO A N 1
ATOM 5524 C CA . PRO A 1 659 ? 7.636 14.648 17.870 1.00 78.69 659 PRO A CA 1
ATOM 5525 C C . PRO A 1 659 ? 6.799 13.772 16.935 1.00 78.69 659 PRO A C 1
ATOM 5527 O O . PRO A 1 659 ? 6.483 12.639 17.289 1.00 78.69 659 PRO A O 1
ATOM 5530 N N . LEU A 1 660 ? 6.522 14.248 15.719 1.00 71.38 660 LEU A N 1
ATOM 5531 C CA . LEU A 1 660 ? 5.837 13.449 14.690 1.00 71.38 660 LEU A CA 1
ATOM 5532 C C . LEU A 1 660 ? 6.576 12.136 14.373 1.00 71.38 660 LEU A C 1
ATOM 5534 O O . LEU A 1 660 ? 5.957 11.165 13.967 1.00 71.38 660 LEU A O 1
ATOM 5538 N N . SER A 1 661 ? 7.891 12.092 14.598 1.00 77.44 661 SER A N 1
ATOM 5539 C CA . SER A 1 661 ? 8.740 10.914 14.397 1.00 77.44 661 SER A CA 1
ATOM 5540 C C . SER A 1 661 ? 8.838 9.994 15.622 1.00 77.44 661 SER A C 1
ATOM 5542 O O . SER A 1 661 ? 9.765 9.187 15.705 1.00 77.44 661 SER A O 1
ATOM 5544 N N . PHE A 1 662 ? 8.004 10.185 16.646 1.00 86.62 662 PHE A N 1
ATOM 5545 C CA . PHE A 1 662 ? 8.055 9.346 17.837 1.00 86.62 662 PHE A CA 1
ATOM 5546 C C . PHE A 1 662 ? 7.514 7.953 17.519 1.00 86.62 662 PHE A C 1
ATOM 5548 O O . PHE A 1 662 ? 6.371 7.807 17.100 1.00 86.62 662 PHE A O 1
ATOM 5555 N N . ASP A 1 663 ? 8.332 6.929 17.752 1.00 89.25 663 ASP A N 1
ATOM 5556 C CA . ASP A 1 663 ? 7.907 5.542 17.606 1.00 89.25 663 ASP A CA 1
ATOM 5557 C C . ASP A 1 663 ? 6.921 5.180 18.727 1.00 89.25 663 ASP A C 1
ATOM 5559 O O . ASP A 1 663 ? 7.308 5.006 19.887 1.00 89.25 663 ASP A O 1
ATOM 5563 N N . TRP A 1 664 ? 5.637 5.094 18.381 1.00 92.88 664 TRP A N 1
ATOM 5564 C CA . TRP A 1 664 ? 4.564 4.712 19.296 1.00 92.88 664 TRP A CA 1
ATOM 5565 C C . TRP A 1 664 ? 4.461 3.206 19.526 1.00 92.88 664 TRP A C 1
ATOM 5567 O O . TRP A 1 664 ? 3.651 2.782 20.343 1.00 92.88 664 TRP A O 1
ATOM 5577 N N . ASN A 1 665 ? 5.284 2.398 18.864 1.00 93.31 665 ASN A N 1
ATOM 5578 C CA . ASN A 1 665 ? 5.348 0.959 19.085 1.00 93.31 665 ASN A CA 1
ATOM 5579 C C . ASN A 1 665 ? 6.395 0.589 20.139 1.00 93.31 665 ASN A C 1
ATOM 5581 O O . ASN A 1 665 ? 6.339 -0.494 20.728 1.00 93.31 665 ASN A O 1
ATOM 5585 N N . GLN A 1 666 ? 7.316 1.509 20.441 1.00 92.81 666 GLN A N 1
ATOM 5586 C CA . GLN A 1 666 ? 8.341 1.262 21.439 1.00 92.81 666 GLN A CA 1
ATOM 5587 C C . GLN A 1 666 ? 7.733 1.069 22.846 1.00 92.81 666 GLN A C 1
ATOM 5589 O O . GLN A 1 666 ? 6.753 1.727 23.216 1.00 92.81 666 GLN A O 1
ATOM 5594 N N . PRO A 1 667 ? 8.324 0.203 23.686 1.00 92.00 667 PRO A N 1
ATOM 5595 C CA . PRO A 1 667 ? 7.847 -0.010 25.045 1.00 92.00 667 PRO A CA 1
ATOM 5596 C C . PRO A 1 667 ? 7.968 1.261 25.893 1.00 92.00 667 PRO A C 1
ATOM 5598 O O . PRO A 1 667 ? 9.051 1.836 26.009 1.00 92.00 667 PRO A O 1
ATOM 5601 N N . ILE A 1 668 ? 6.886 1.660 26.563 1.00 90.19 668 ILE A N 1
ATOM 5602 C CA . ILE A 1 668 ? 6.878 2.835 27.440 1.00 90.19 668 ILE A CA 1
ATOM 5603 C C . ILE A 1 668 ? 6.609 2.480 28.909 1.00 90.19 668 ILE A C 1
ATOM 5605 O O . ILE A 1 668 ? 5.987 1.472 29.258 1.00 90.19 668 ILE A O 1
ATOM 5609 N N . GLY A 1 669 ? 7.089 3.348 29.803 1.00 86.19 669 GLY A N 1
ATOM 5610 C CA . GLY A 1 669 ? 6.852 3.267 31.245 1.00 86.19 669 GLY A CA 1
ATOM 5611 C C . GLY A 1 669 ? 7.554 2.106 31.967 1.00 86.19 669 GLY A C 1
ATOM 5612 O O . GLY A 1 669 ? 8.424 1.429 31.429 1.00 86.19 669 GLY A O 1
ATOM 5613 N N . THR A 1 670 ? 7.191 1.883 33.234 1.00 82.81 670 THR A N 1
ATOM 5614 C CA . THR A 1 670 ? 7.788 0.837 34.097 1.00 82.81 670 THR A CA 1
ATOM 5615 C C . THR A 1 670 ? 7.404 -0.579 33.678 1.00 82.81 670 THR A C 1
ATOM 5617 O O . THR A 1 670 ? 8.157 -1.531 33.910 1.00 82.81 670 THR A O 1
ATOM 5620 N N . ARG A 1 671 ? 6.231 -0.717 33.051 1.00 86.19 671 ARG A N 1
ATOM 5621 C CA . ARG A 1 671 ? 5.751 -1.983 32.496 1.00 86.19 671 ARG A CA 1
ATOM 5622 C C . ARG A 1 671 ? 6.510 -2.366 31.230 1.00 86.19 671 ARG A C 1
ATOM 5624 O O . ARG A 1 671 ? 6.603 -3.558 30.967 1.00 86.19 671 ARG A O 1
ATOM 5631 N N . GLN A 1 672 ? 7.111 -1.390 30.531 1.00 91.56 672 GLN A N 1
ATOM 5632 C CA . GLN A 1 672 ? 7.779 -1.599 29.245 1.00 91.56 672 GLN A CA 1
ATOM 5633 C C . GLN A 1 672 ? 6.850 -2.377 28.299 1.00 91.56 672 GLN A C 1
ATOM 5635 O O . GLN A 1 672 ? 7.171 -3.465 27.827 1.00 91.56 672 GLN A O 1
ATOM 5640 N N . VAL A 1 673 ? 5.668 -1.812 28.074 1.00 93.88 673 VAL A N 1
ATOM 5641 C CA . VAL A 1 673 ? 4.686 -2.300 27.099 1.00 93.88 673 VAL A CA 1
ATOM 5642 C C . VAL A 1 673 ? 4.343 -1.157 26.145 1.00 93.88 673 VAL A C 1
ATOM 5644 O O . VAL A 1 673 ? 4.497 0.006 26.540 1.00 93.88 673 VAL A O 1
ATOM 5647 N N . PRO A 1 674 ? 3.896 -1.444 24.914 1.00 95.25 674 PRO A N 1
ATOM 5648 C CA . PRO A 1 674 ? 3.439 -0.414 23.997 1.00 95.25 674 PRO A CA 1
ATOM 5649 C C . PRO A 1 674 ? 2.316 0.449 24.611 1.00 95.25 674 PRO A C 1
ATOM 5651 O O . PRO A 1 674 ? 1.523 -0.043 25.424 1.00 95.25 674 PRO A O 1
ATOM 5654 N N . PRO A 1 675 ? 2.211 1.729 24.226 1.00 95.31 675 PRO A N 1
ATOM 5655 C CA . PRO A 1 675 ? 1.179 2.663 24.673 1.00 95.31 675 PRO A CA 1
ATOM 5656 C C . PRO A 1 675 ? -0.253 2.121 24.589 1.00 95.31 675 PRO A C 1
ATOM 5658 O O . PRO A 1 675 ? -0.990 2.237 25.566 1.00 95.31 675 PRO A O 1
ATOM 5661 N N . LEU A 1 676 ? -0.629 1.472 23.479 1.00 96.50 676 LEU A N 1
ATOM 5662 C CA . LEU A 1 676 ? -1.968 0.889 23.301 1.00 96.50 676 LEU A CA 1
ATOM 5663 C C . LEU A 1 676 ? -2.274 -0.178 24.362 1.00 96.50 676 LEU A C 1
ATOM 5665 O O . LEU A 1 676 ? -3.325 -0.156 24.995 1.00 96.50 676 LEU A O 1
ATOM 5669 N N . VAL A 1 677 ? -1.309 -1.054 24.639 1.00 96.31 677 VAL A N 1
ATOM 5670 C CA . VAL A 1 677 ? -1.414 -2.083 25.685 1.00 96.31 677 VAL A CA 1
ATOM 5671 C C . VAL A 1 677 ? -1.498 -1.438 27.073 1.00 96.31 677 VAL A C 1
ATOM 5673 O O . VAL A 1 677 ? -2.282 -1.853 27.925 1.00 96.31 677 VAL A O 1
ATOM 5676 N N . SER A 1 678 ? -0.719 -0.377 27.303 1.00 95.06 678 SER A N 1
ATOM 5677 C CA . SER A 1 678 ? -0.755 0.400 28.546 1.00 95.06 678 SER A CA 1
ATOM 5678 C C . SER A 1 678 ? -2.143 1.000 28.796 1.00 95.06 678 SER A C 1
ATOM 5680 O O . SER A 1 678 ? -2.655 0.887 29.908 1.00 95.06 678 SER A O 1
ATOM 5682 N N . ILE A 1 679 ? -2.780 1.562 27.761 1.00 95.88 679 ILE A N 1
ATOM 5683 C CA . ILE A 1 679 ? -4.144 2.106 27.820 1.00 95.88 679 ILE A CA 1
ATOM 5684 C C . ILE A 1 679 ? -5.149 1.045 28.252 1.00 95.88 679 ILE A C 1
ATOM 5686 O O . ILE A 1 679 ? -5.916 1.285 29.184 1.00 95.88 679 ILE A O 1
ATOM 5690 N N . MET A 1 680 ? -5.102 -0.138 27.636 1.00 97.06 680 MET A N 1
ATOM 5691 C CA . MET A 1 680 ? -5.989 -1.251 27.985 1.00 97.06 680 MET A CA 1
ATOM 5692 C C . MET A 1 680 ? -5.866 -1.594 29.471 1.00 97.06 680 MET A C 1
ATOM 5694 O O . MET A 1 680 ? -6.852 -1.690 30.195 1.00 97.06 680 MET A O 1
ATOM 5698 N N . CYS A 1 681 ? -4.630 -1.683 29.955 1.00 95.44 681 CYS A N 1
ATOM 5699 C CA . CYS A 1 681 ? -4.350 -2.064 31.332 1.00 95.44 681 CYS A CA 1
ATOM 5700 C C . CYS A 1 681 ? -4.709 -0.995 32.363 1.00 95.44 681 CYS A C 1
ATOM 5702 O O . CYS A 1 681 ? -4.840 -1.325 33.539 1.00 95.44 681 CYS A O 1
ATOM 5704 N N . VAL A 1 682 ? -4.788 0.278 31.967 1.00 94.62 682 VAL A N 1
ATOM 5705 C CA . VAL A 1 682 ? -5.272 1.359 32.835 1.00 94.62 682 VAL A CA 1
ATOM 5706 C C . VAL A 1 682 ? -6.800 1.406 32.809 1.00 94.62 682 VAL A C 1
ATOM 5708 O O . VAL A 1 682 ? -7.403 1.521 33.868 1.00 94.62 682 VAL A O 1
ATOM 5711 N N . GLY A 1 683 ? -7.433 1.246 31.645 1.00 95.88 683 GLY A N 1
ATOM 5712 C CA . GLY A 1 683 ? -8.895 1.306 31.525 1.00 95.88 683 GLY A CA 1
ATOM 5713 C C . GLY A 1 683 ? -9.623 0.110 32.138 1.00 95.88 683 GLY A C 1
ATOM 5714 O O . GLY A 1 683 ? -10.774 0.241 32.546 1.00 95.88 683 GLY A O 1
ATOM 5715 N N . MET A 1 684 ? -8.941 -1.028 32.292 1.00 96.25 684 MET A N 1
ATOM 5716 C CA . MET A 1 684 ? -9.435 -2.148 33.104 1.00 96.25 684 MET A CA 1
ATOM 5717 C C . MET A 1 684 ? -9.353 -1.894 34.618 1.00 96.25 684 MET A C 1
ATOM 5719 O O . MET A 1 684 ? -10.049 -2.554 35.375 1.00 96.25 684 MET A O 1
ATOM 5723 N N . LEU A 1 685 ? -8.504 -0.965 35.074 1.00 94.56 685 LEU A N 1
ATOM 5724 C CA . LEU A 1 685 ? -8.345 -0.639 36.499 1.00 94.56 685 LEU A CA 1
ATOM 5725 C C . LEU A 1 685 ? -9.182 0.572 36.933 1.00 94.56 685 LEU A C 1
ATOM 5727 O O . LEU A 1 685 ? -9.465 0.716 38.119 1.00 94.56 685 LEU A O 1
ATOM 5731 N N . ASP A 1 686 ? -9.536 1.460 36.002 1.00 94.50 686 ASP A N 1
ATOM 5732 C CA . ASP A 1 686 ? -10.224 2.717 36.292 1.00 94.50 686 ASP A CA 1
ATOM 5733 C C . ASP A 1 686 ? -11.366 2.969 35.296 1.00 94.50 686 ASP A C 1
ATOM 5735 O O . ASP A 1 686 ? -11.169 3.496 34.196 1.00 94.50 686 ASP A O 1
ATOM 5739 N N . HIS A 1 687 ? -12.584 2.607 35.708 1.00 94.25 687 HIS A N 1
ATOM 5740 C CA . HIS A 1 687 ? -13.794 2.766 34.900 1.00 94.25 687 HIS A CA 1
ATOM 5741 C C . HIS A 1 687 ? -14.091 4.224 34.535 1.00 94.25 687 HIS A C 1
ATOM 5743 O O . HIS A 1 687 ? -14.601 4.491 33.450 1.00 94.25 687 HIS A O 1
ATOM 5749 N N . GLN A 1 688 ? -13.725 5.186 35.390 1.00 94.38 688 GLN A N 1
ATOM 5750 C CA . GLN A 1 688 ? -13.977 6.610 35.129 1.00 94.38 688 GLN A CA 1
ATOM 5751 C C . GLN A 1 688 ? -13.106 7.152 33.989 1.00 94.38 688 GLN A C 1
ATOM 5753 O O . GLN A 1 688 ? -13.388 8.211 33.424 1.00 94.38 688 GLN A O 1
ATOM 5758 N N . MET A 1 689 ? -12.039 6.429 33.645 1.00 93.44 689 MET A N 1
ATOM 5759 C CA . MET A 1 689 ? -11.086 6.813 32.613 1.00 93.44 689 MET A CA 1
ATOM 5760 C C . MET A 1 689 ? -11.340 6.135 31.266 1.00 93.44 689 MET A C 1
ATOM 5762 O O . MET A 1 689 ? -10.716 6.542 30.289 1.00 93.44 689 MET A O 1
ATOM 5766 N N . GLN A 1 690 ? -12.242 5.152 31.176 1.00 95.25 690 GLN A N 1
ATOM 5767 C CA . GLN A 1 690 ? -12.440 4.341 29.966 1.00 95.25 690 GLN A CA 1
ATOM 5768 C C . GLN A 1 690 ? -12.773 5.179 28.723 1.00 95.25 690 GLN A C 1
ATOM 5770 O O . GLN A 1 690 ? -12.111 5.027 27.700 1.00 95.25 690 GLN A O 1
ATOM 5775 N N . GLU A 1 691 ? -13.710 6.128 28.818 1.00 95.31 691 GLU A N 1
ATOM 5776 C CA . GLU A 1 691 ? -14.076 6.997 27.686 1.00 95.31 691 GLU A CA 1
ATOM 5777 C C . GLU A 1 691 ? -12.889 7.856 27.207 1.00 95.31 691 GLU A C 1
ATOM 5779 O O . GLU A 1 691 ? -12.631 7.995 26.011 1.00 95.31 691 GLU A O 1
ATOM 5784 N N . LYS A 1 692 ? -12.108 8.404 28.146 1.00 92.75 692 LYS A N 1
ATOM 5785 C CA . LYS A 1 692 ? -10.921 9.220 27.835 1.00 92.75 692 LYS A CA 1
ATOM 5786 C C . LYS A 1 692 ? -9.814 8.373 27.219 1.00 92.75 692 LYS A C 1
ATOM 5788 O O . LYS A 1 692 ? -9.148 8.793 26.282 1.00 92.75 692 LYS A O 1
ATOM 5793 N N . LEU A 1 693 ? -9.610 7.177 27.754 1.00 94.94 693 LEU A N 1
ATOM 5794 C CA . LEU A 1 693 ? -8.624 6.222 27.271 1.00 94.94 693 LEU A CA 1
ATOM 5795 C C . LEU A 1 693 ? -8.961 5.710 25.871 1.00 94.94 693 LEU A C 1
ATOM 5797 O O . LEU A 1 693 ? -8.043 5.507 25.081 1.00 94.94 693 LEU A O 1
ATOM 5801 N N . HIS A 1 694 ? -10.247 5.579 25.543 1.00 95.69 694 HIS A N 1
ATOM 5802 C CA . HIS A 1 694 ? -10.704 5.275 24.191 1.00 95.69 694 HIS A CA 1
ATOM 5803 C C . HIS A 1 694 ? -10.310 6.387 23.201 1.00 95.69 694 HIS A C 1
ATOM 5805 O O . HIS A 1 694 ? -9.694 6.095 22.179 1.00 95.69 694 HIS A O 1
ATOM 5811 N N . LYS A 1 695 ? -10.536 7.663 23.552 1.00 94.44 695 LYS A N 1
ATOM 5812 C CA . LYS A 1 695 ? -10.101 8.827 22.746 1.00 94.44 695 LYS A CA 1
ATOM 5813 C C . LYS A 1 695 ? -8.579 8.882 22.563 1.00 94.44 695 LYS A C 1
ATOM 5815 O O . LYS A 1 695 ? -8.085 9.078 21.457 1.00 94.44 695 LYS A O 1
ATOM 5820 N N . ILE A 1 696 ? -7.814 8.606 23.625 1.00 93.75 696 ILE A N 1
ATOM 5821 C CA . ILE A 1 696 ? -6.346 8.532 23.532 1.00 93.75 696 ILE A CA 1
ATOM 5822 C C . ILE A 1 696 ? -5.914 7.363 22.635 1.00 93.75 696 ILE A C 1
ATOM 5824 O O . ILE A 1 696 ? -4.960 7.516 21.875 1.00 93.75 696 ILE A O 1
ATOM 5828 N N . ALA A 1 697 ? -6.579 6.206 22.707 1.00 95.56 697 ALA A N 1
ATOM 5829 C CA . ALA A 1 697 ? -6.287 5.082 21.821 1.00 95.56 697 ALA A CA 1
ATOM 5830 C C . ALA A 1 697 ? -6.550 5.455 20.359 1.00 95.56 697 ALA A C 1
ATOM 5832 O O . ALA A 1 697 ? -5.688 5.215 19.522 1.00 95.56 697 ALA A O 1
ATOM 5833 N N . GLU A 1 698 ? -7.676 6.104 20.063 1.00 94.94 698 GLU A N 1
ATOM 5834 C CA . GLU A 1 698 ? -8.001 6.589 18.719 1.00 94.94 698 GLU A CA 1
ATOM 5835 C C . GLU A 1 698 ? -6.917 7.539 18.203 1.00 94.94 698 GLU A C 1
ATOM 5837 O O . GLU A 1 698 ? -6.377 7.344 17.113 1.00 94.94 698 GLU A O 1
ATOM 5842 N N . TRP A 1 699 ? -6.520 8.513 19.021 1.00 92.88 699 TRP A N 1
ATOM 5843 C CA . TRP A 1 699 ? -5.437 9.425 18.681 1.00 92.88 699 TRP A CA 1
ATOM 5844 C C . TRP A 1 699 ? -4.106 8.698 18.438 1.00 92.88 699 TRP A C 1
ATOM 5846 O O . TRP A 1 699 ? -3.429 8.993 17.456 1.00 92.88 699 TRP A O 1
ATOM 5856 N N . LEU A 1 700 ? -3.730 7.729 19.281 1.00 93.50 700 LEU A N 1
ATOM 5857 C CA . LEU A 1 700 ? -2.507 6.940 19.098 1.00 93.50 700 LEU A CA 1
ATOM 5858 C C . LEU A 1 700 ? -2.490 6.206 17.757 1.00 93.50 700 LEU A C 1
ATOM 5860 O O . LEU A 1 700 ? -1.469 6.210 17.072 1.00 93.50 700 LEU A O 1
ATOM 5864 N N . LEU A 1 701 ? -3.618 5.613 17.367 1.00 92.81 701 LEU A N 1
ATOM 5865 C CA . LEU A 1 701 ? -3.772 4.975 16.059 1.00 92.81 701 LEU A CA 1
ATOM 5866 C C . LEU A 1 701 ? -3.621 6.000 14.933 1.00 92.81 701 LEU A C 1
ATOM 5868 O O . LEU A 1 701 ? -3.003 5.722 13.907 1.00 92.81 701 LEU A O 1
ATOM 5872 N N . GLN A 1 702 ? -4.130 7.221 15.129 1.00 88.25 702 GLN A N 1
ATOM 5873 C CA . GLN A 1 702 ? -3.969 8.295 14.156 1.00 88.25 702 GLN A CA 1
ATOM 5874 C C . GLN A 1 702 ? -2.515 8.733 13.965 1.00 88.25 702 GLN A C 1
ATOM 5876 O O . GLN A 1 702 ? -2.155 9.074 12.841 1.00 88.25 702 GLN A O 1
ATOM 5881 N N . VAL A 1 703 ? -1.693 8.690 15.017 1.00 86.88 703 VAL A N 1
ATOM 5882 C CA . VAL A 1 703 ? -0.270 9.076 14.978 1.00 86.88 703 VAL A CA 1
ATOM 5883 C C . VAL A 1 703 ? 0.689 7.904 14.732 1.00 86.88 703 VAL A C 1
ATOM 5885 O O . VAL A 1 703 ? 1.896 8.065 14.899 1.00 86.88 703 VAL A O 1
ATOM 5888 N N . GLY A 1 704 ? 0.178 6.741 14.314 1.00 88.31 704 GLY A N 1
ATOM 5889 C CA . GLY A 1 704 ? 0.997 5.618 13.843 1.00 88.31 704 GLY A CA 1
ATOM 5890 C C . GLY A 1 704 ? 1.319 4.542 14.884 1.00 88.31 704 GLY A C 1
ATOM 5891 O O . GLY A 1 704 ? 2.242 3.760 14.675 1.00 88.31 704 GLY A O 1
ATOM 5892 N N . ALA A 1 705 ? 0.590 4.469 16.001 1.00 93.44 705 ALA A N 1
ATOM 5893 C CA . ALA A 1 705 ? 0.656 3.293 16.867 1.00 93.44 705 ALA A CA 1
ATOM 5894 C C . ALA A 1 705 ? 0.024 2.086 16.157 1.00 93.44 705 ALA A C 1
ATOM 5896 O O . ALA A 1 705 ? -1.124 2.150 15.722 1.00 93.44 705 ALA A O 1
ATOM 5897 N N . GLU A 1 706 ? 0.743 0.971 16.075 1.00 93.44 706 GLU A N 1
ATOM 5898 C CA . GLU A 1 706 ? 0.287 -0.239 15.397 1.00 93.44 706 GLU A CA 1
ATOM 5899 C C . GLU A 1 706 ? -0.336 -1.226 16.401 1.00 93.44 706 GLU A C 1
ATOM 5901 O O . GLU A 1 706 ? 0.370 -1.783 17.249 1.00 93.44 706 GLU A O 1
ATOM 5906 N N . PRO A 1 707 ? -1.642 -1.547 16.294 1.00 96.12 707 PRO A N 1
ATOM 5907 C CA . PRO A 1 707 ? -2.286 -2.543 17.157 1.00 96.12 707 PRO A CA 1
ATOM 5908 C C . PRO A 1 707 ? -1.669 -3.940 17.054 1.00 96.12 707 PRO A C 1
ATOM 5910 O O . PRO A 1 707 ? -1.774 -4.736 17.989 1.00 96.12 707 PRO A O 1
ATOM 5913 N N . GLY A 1 708 ? -1.071 -4.245 15.897 1.00 94.81 708 GLY A N 1
ATOM 5914 C CA . GLY A 1 708 ? -0.437 -5.521 15.575 1.00 94.81 708 GLY A CA 1
ATOM 5915 C C . GLY A 1 708 ? 0.991 -5.667 16.103 1.00 94.81 708 GLY A C 1
ATOM 5916 O O . GLY A 1 708 ? 1.524 -6.774 16.055 1.00 94.81 708 GLY A O 1
ATOM 5917 N N . HIS A 1 709 ? 1.602 -4.603 16.636 1.00 94.19 709 HIS A N 1
ATOM 5918 C CA . HIS A 1 709 ? 2.984 -4.659 17.099 1.00 94.19 709 HIS A CA 1
ATOM 5919 C C . HIS A 1 709 ? 3.135 -5.600 18.298 1.00 94.19 709 HIS A C 1
ATOM 5921 O O . HIS A 1 709 ? 2.485 -5.421 19.331 1.00 94.19 709 HIS A O 1
ATOM 5927 N N . LEU A 1 710 ? 4.000 -6.606 18.162 1.00 95.81 710 LEU A N 1
ATOM 5928 C CA . LEU A 1 710 ? 4.227 -7.616 19.192 1.00 95.81 710 LEU A CA 1
ATOM 5929 C C . LEU A 1 710 ? 5.008 -7.037 20.375 1.00 95.81 710 LEU A C 1
ATOM 5931 O O . LEU A 1 710 ? 6.033 -6.376 20.216 1.00 95.81 710 LEU A O 1
ATOM 5935 N N . ILE A 1 711 ? 4.572 -7.358 21.589 1.00 94.88 711 ILE A N 1
ATOM 5936 C CA . ILE A 1 711 ? 5.293 -7.028 22.813 1.00 94.88 711 ILE A CA 1
ATOM 5937 C C . ILE A 1 711 ? 6.535 -7.925 22.898 1.00 94.88 711 ILE A C 1
ATOM 5939 O O . ILE A 1 711 ? 6.449 -9.137 23.110 1.00 94.88 711 ILE A O 1
ATOM 5943 N N . THR A 1 712 ? 7.710 -7.312 22.757 1.00 92.06 712 THR A N 1
ATOM 5944 C CA . THR A 1 712 ? 9.020 -7.989 22.777 1.00 92.06 712 THR A CA 1
ATOM 5945 C C . THR A 1 712 ? 9.618 -8.149 24.176 1.00 92.06 712 THR A C 1
ATOM 5947 O O . THR A 1 712 ? 10.687 -8.740 24.339 1.00 92.06 712 THR A O 1
ATOM 5950 N N . ASN A 1 713 ? 8.963 -7.608 25.205 1.00 82.75 713 ASN A N 1
ATOM 5951 C CA . ASN A 1 713 ? 9.521 -7.571 26.549 1.00 82.75 713 ASN A CA 1
ATOM 5952 C C . ASN A 1 713 ? 9.565 -8.962 27.220 1.00 82.75 713 ASN A C 1
ATOM 5954 O O . ASN A 1 713 ? 8.821 -9.874 26.865 1.00 82.75 713 ASN A O 1
ATOM 5958 N N . LYS A 1 714 ? 10.464 -9.104 28.204 1.00 74.44 714 LYS A N 1
ATOM 5959 C CA . LYS A 1 714 ? 10.733 -10.323 28.982 1.00 74.44 714 LYS A CA 1
ATOM 5960 C C . LYS A 1 714 ? 9.469 -10.904 29.617 1.00 74.44 714 LYS A C 1
ATOM 5962 O O . LYS A 1 714 ? 8.535 -10.159 29.897 1.00 74.44 714 LYS A O 1
ATOM 5967 N N . ASP A 1 715 ? 9.531 -12.209 29.901 1.00 82.69 715 ASP A N 1
ATOM 5968 C CA . ASP A 1 715 ? 8.498 -13.092 30.472 1.00 82.69 715 ASP A CA 1
ATOM 5969 C C . ASP A 1 715 ? 7.834 -12.513 31.736 1.00 82.69 715 ASP A C 1
ATOM 5971 O O . ASP A 1 715 ? 8.124 -12.879 32.874 1.00 82.69 715 ASP A O 1
ATOM 5975 N N . ARG A 1 716 ? 6.948 -11.545 31.538 1.00 90.62 716 ARG A N 1
ATOM 5976 C CA . ARG A 1 716 ? 6.099 -10.957 32.562 1.00 90.62 716 ARG A CA 1
ATOM 5977 C C . ARG A 1 716 ? 4.665 -11.363 32.245 1.00 90.62 716 ARG A C 1
ATOM 5979 O O . ARG A 1 716 ? 4.299 -11.516 31.077 1.00 90.62 716 ARG A O 1
ATOM 5986 N N . LYS A 1 717 ? 3.854 -11.454 33.290 1.00 94.94 717 LYS A N 1
ATOM 5987 C CA . LYS A 1 717 ? 2.406 -11.608 33.175 1.00 94.94 717 LYS A CA 1
ATOM 5988 C C . LYS A 1 717 ? 1.725 -10.307 33.570 1.00 94.94 717 LYS A C 1
ATOM 5990 O O . LYS A 1 717 ? 2.219 -9.581 34.439 1.00 94.94 717 LYS A O 1
ATOM 5995 N N . TYR A 1 718 ? 0.631 -9.982 32.906 1.00 95.44 718 TYR A N 1
ATOM 5996 C CA . TYR A 1 718 ? -0.351 -9.037 33.400 1.00 95.44 718 TYR A CA 1
ATOM 5997 C C . TYR A 1 718 ? -1.279 -9.788 34.343 1.00 95.44 718 TYR A C 1
ATOM 5999 O O . TYR A 1 718 ? -1.832 -10.813 33.956 1.00 95.44 718 TYR A O 1
ATOM 6007 N N . VAL A 1 719 ? -1.419 -9.292 35.569 1.00 96.19 719 VAL A N 1
ATOM 6008 C CA . VAL A 1 719 ? -2.310 -9.866 36.576 1.00 96.19 719 VAL A CA 1
ATOM 6009 C C . VAL A 1 719 ? -3.347 -8.814 36.945 1.00 96.19 719 VAL A C 1
ATOM 6011 O O . VAL A 1 719 ? -2.982 -7.668 37.227 1.00 96.19 719 VAL A O 1
ATOM 6014 N N . LEU A 1 720 ? -4.620 -9.197 36.916 1.00 96.00 720 LEU A N 1
ATOM 6015 C CA . LEU A 1 720 ? -5.759 -8.360 37.288 1.00 96.00 720 LEU A CA 1
ATOM 6016 C C . LEU A 1 720 ? -6.663 -9.148 38.240 1.00 96.00 720 LEU A C 1
ATOM 6018 O O . LEU A 1 720 ? -6.849 -10.347 38.069 1.00 96.00 720 LEU A O 1
ATOM 6022 N N . PHE A 1 721 ? -7.211 -8.468 39.242 1.00 96.75 721 PHE A N 1
ATOM 6023 C CA . PHE A 1 721 ? -8.117 -9.034 40.239 1.00 96.75 721 PHE A CA 1
ATOM 6024 C C . PHE A 1 721 ? -9.055 -7.940 40.766 1.00 96.75 721 PHE A C 1
ATOM 6026 O O . PHE A 1 721 ? -8.748 -6.748 40.668 1.00 96.75 721 PHE A O 1
ATOM 6033 N N . LYS A 1 722 ? -10.196 -8.329 41.338 1.00 95.69 722 LYS A N 1
ATOM 6034 C CA . LYS A 1 722 ? -11.107 -7.416 42.041 1.00 95.69 722 LYS A CA 1
ATOM 6035 C C . LYS A 1 722 ? -10.624 -7.215 43.481 1.00 95.69 722 LYS A C 1
ATOM 6037 O O . LYS A 1 722 ? -10.225 -8.163 44.156 1.00 95.69 722 LYS A O 1
ATOM 6042 N N . THR A 1 723 ? -10.669 -5.975 43.963 1.00 93.81 723 THR A N 1
ATOM 6043 C CA . THR A 1 723 ? -10.241 -5.622 45.326 1.00 93.81 723 THR A CA 1
ATOM 6044 C C . THR A 1 723 ? -11.033 -6.403 46.378 1.00 93.81 723 THR A C 1
ATOM 6046 O O . THR A 1 723 ? -12.263 -6.404 46.343 1.00 93.81 723 THR A O 1
ATOM 6049 N N . GLY A 1 724 ? -10.332 -7.046 47.318 1.00 95.00 724 GLY A N 1
ATOM 6050 C CA . GLY A 1 724 ? -10.940 -7.819 48.407 1.00 95.00 724 GLY A CA 1
ATOM 6051 C C . GLY A 1 724 ? -11.325 -9.258 48.050 1.00 95.00 724 GLY A C 1
ATOM 6052 O O . GLY A 1 724 ? -11.883 -9.952 48.896 1.00 95.00 724 GLY A O 1
ATOM 6053 N N . ARG A 1 725 ? -11.053 -9.704 46.817 1.00 93.69 725 ARG A N 1
ATOM 6054 C CA . ARG A 1 725 ? -11.190 -11.102 46.373 1.00 93.69 725 ARG A CA 1
ATOM 6055 C C . ARG A 1 725 ? -10.038 -11.484 45.448 1.00 93.69 725 ARG A C 1
ATOM 6057 O O . ARG A 1 725 ? -10.269 -11.985 44.346 1.00 93.69 725 ARG A O 1
ATOM 6064 N N . GLU A 1 726 ? -8.805 -11.187 45.856 1.00 95.31 726 GLU A N 1
ATOM 6065 C CA . GLU A 1 726 ? -7.636 -11.316 44.983 1.00 95.31 726 GLU A CA 1
ATOM 6066 C C . GLU A 1 726 ? -7.484 -12.737 44.422 1.00 95.31 726 GLU A C 1
ATOM 6068 O O . GLU A 1 726 ? -7.448 -12.904 43.207 1.00 95.31 726 GLU A O 1
ATOM 6073 N N . GLU A 1 727 ? -7.488 -13.755 45.286 1.00 93.69 727 GLU A N 1
ATOM 6074 C CA . GLU A 1 727 ? -7.233 -15.153 44.901 1.00 93.69 727 GLU A CA 1
ATOM 6075 C C . GLU A 1 727 ? -8.346 -15.755 44.028 1.00 93.69 727 GLU A C 1
ATOM 6077 O O . GLU A 1 727 ? -8.081 -16.511 43.094 1.00 93.69 727 GLU A O 1
ATOM 6082 N N . GLU A 1 728 ? -9.607 -15.406 44.299 1.00 94.94 728 GLU A N 1
ATOM 6083 C CA . GLU A 1 728 ? -10.757 -15.952 43.567 1.00 94.94 728 GLU A CA 1
ATOM 6084 C C . GLU A 1 728 ? -10.889 -15.351 42.164 1.00 94.94 728 GLU A C 1
ATOM 6086 O O . GLU A 1 728 ? -11.386 -16.002 41.242 1.00 94.94 728 GLU A O 1
ATOM 6091 N N . THR A 1 729 ? -10.475 -14.093 42.010 1.00 95.88 729 THR A N 1
ATOM 6092 C CA . THR A 1 729 ? -10.731 -13.286 40.810 1.00 95.88 729 THR A CA 1
ATOM 6093 C C . THR A 1 729 ? -9.467 -13.010 40.004 1.00 95.88 729 THR A C 1
ATOM 6095 O O . THR A 1 729 ? -9.509 -12.241 39.046 1.00 95.88 729 THR A O 1
ATOM 6098 N N . GLU A 1 730 ? -8.346 -13.641 40.357 1.00 96.62 730 GLU A N 1
ATOM 6099 C CA . GLU A 1 730 ? -7.091 -13.471 39.640 1.00 96.62 730 GLU A CA 1
ATOM 6100 C C . GLU A 1 730 ? -7.202 -13.991 38.200 1.00 96.62 730 GLU A C 1
ATOM 6102 O O . GLU A 1 730 ? -7.416 -15.180 37.932 1.00 96.62 730 GLU A O 1
ATOM 6107 N N . ILE A 1 731 ? -6.991 -13.082 37.254 1.00 96.69 731 ILE A N 1
ATOM 6108 C CA . ILE A 1 731 ? -6.727 -13.407 35.860 1.00 96.69 731 ILE A CA 1
ATOM 6109 C C . ILE A 1 731 ? -5.282 -13.060 35.523 1.00 96.69 731 ILE A C 1
ATOM 6111 O O . ILE A 1 731 ? -4.735 -12.058 35.987 1.00 96.69 731 ILE A O 1
ATOM 6115 N N . SER A 1 732 ? -4.662 -13.897 34.695 1.00 96.50 732 SER A N 1
ATOM 6116 C CA . SER A 1 732 ? -3.271 -13.740 34.291 1.00 96.50 732 SER A CA 1
ATOM 6117 C C . SER A 1 732 ? -3.142 -13.925 32.785 1.00 96.50 732 SER A C 1
ATOM 6119 O O . SER A 1 732 ? -3.624 -14.919 32.242 1.00 96.50 732 SER A O 1
ATOM 6121 N N . VAL A 1 733 ? -2.505 -12.969 32.113 1.00 96.81 733 VAL A N 1
ATOM 6122 C CA . VAL A 1 733 ? -2.239 -12.993 30.667 1.00 96.81 733 VAL A CA 1
ATOM 6123 C C . VAL A 1 733 ? -0.761 -12.703 30.449 1.00 96.81 733 VAL A C 1
ATOM 6125 O O . VAL A 1 733 ? -0.236 -11.726 30.981 1.00 96.81 733 VAL A O 1
ATOM 6128 N N . ASP A 1 734 ? -0.062 -13.536 29.685 1.00 95.81 734 ASP A N 1
ATOM 6129 C CA . ASP A 1 734 ? 1.347 -13.297 29.368 1.00 95.81 734 ASP A CA 1
ATOM 6130 C C . ASP A 1 734 ? 1.482 -12.059 28.461 1.00 95.81 734 ASP A C 1
ATOM 6132 O O . ASP A 1 734 ? 0.674 -11.845 27.564 1.00 95.81 734 ASP A O 1
ATOM 6136 N N . TRP A 1 735 ? 2.490 -11.205 28.675 1.00 93.69 735 TRP A N 1
ATOM 6137 C CA . TRP A 1 735 ? 2.719 -10.080 27.751 1.00 93.69 735 TRP A CA 1
ATOM 6138 C C . TRP A 1 735 ? 3.405 -10.536 26.468 1.00 93.69 735 TRP A C 1
ATOM 6140 O O . TRP A 1 735 ? 3.112 -10.053 25.379 1.00 93.69 735 TRP A O 1
ATOM 6150 N N . LYS A 1 736 ? 4.393 -11.419 26.615 1.00 94.06 736 LYS A N 1
ATOM 6151 C CA . LYS A 1 736 ? 5.322 -11.774 25.548 1.00 94.06 736 LYS A CA 1
ATOM 6152 C C . LYS A 1 736 ? 4.588 -12.469 24.410 1.00 94.06 736 LYS A C 1
ATOM 6154 O O . LYS A 1 736 ? 3.836 -13.409 24.636 1.00 94.06 736 LYS A O 1
ATOM 6159 N N . GLY A 1 737 ? 4.863 -12.026 23.187 1.00 94.00 737 GLY A N 1
ATOM 6160 C CA . GLY A 1 737 ? 4.269 -12.613 21.985 1.00 94.00 737 GLY A CA 1
ATOM 6161 C C . GLY A 1 737 ? 2.845 -12.142 21.695 1.00 94.00 737 GLY A C 1
ATOM 6162 O O . GLY A 1 737 ? 2.302 -12.515 20.661 1.00 94.00 737 GLY A O 1
ATOM 6163 N N . HIS A 1 738 ? 2.264 -11.284 22.538 1.00 96.50 738 HIS A N 1
ATOM 6164 C CA . HIS A 1 738 ? 0.996 -10.636 22.237 1.00 96.50 738 HIS A CA 1
ATOM 6165 C C . HIS A 1 738 ? 1.211 -9.264 21.594 1.00 96.50 738 HIS A C 1
ATOM 6167 O O . HIS A 1 738 ? 2.048 -8.482 22.028 1.00 96.50 738 HIS A O 1
ATOM 6173 N N . SER A 1 739 ? 0.434 -8.954 20.563 1.00 96.44 739 SER A N 1
ATOM 6174 C CA . SER A 1 739 ? 0.114 -7.591 20.121 1.00 96.44 739 SER A CA 1
ATOM 6175 C C . SER A 1 739 ? -0.991 -6.956 20.975 1.00 96.44 739 SER A C 1
ATOM 6177 O O . SER A 1 739 ? -1.624 -7.662 21.757 1.00 96.44 739 SER A O 1
ATOM 6179 N N . ALA A 1 740 ? -1.304 -5.665 20.804 1.00 96.94 740 ALA A N 1
ATOM 6180 C CA . ALA A 1 740 ? -2.436 -5.043 21.507 1.00 96.94 740 ALA A CA 1
ATOM 6181 C C . ALA A 1 740 ? -3.769 -5.755 21.205 1.00 96.94 740 ALA A C 1
ATOM 6183 O O . ALA A 1 740 ? -4.548 -6.020 22.119 1.00 96.94 740 ALA A O 1
ATOM 6184 N N . VAL A 1 741 ? -3.990 -6.151 19.946 1.00 96.94 741 VAL A N 1
ATOM 6185 C CA . VAL A 1 741 ? -5.189 -6.900 19.526 1.00 96.94 741 VAL A CA 1
ATOM 6186 C C . VAL A 1 741 ? -5.239 -8.281 20.180 1.00 96.94 741 VAL A C 1
ATOM 6188 O O . VAL A 1 741 ? -6.223 -8.635 20.825 1.00 96.94 741 VAL A O 1
ATOM 6191 N N . SER A 1 742 ? -4.167 -9.069 20.056 1.00 97.12 742 SER A N 1
ATOM 6192 C CA . SER A 1 742 ? -4.149 -10.425 20.626 1.00 97.12 742 SER A CA 1
ATOM 6193 C C . SER A 1 742 ? -4.147 -10.419 22.159 1.00 97.12 742 SER A C 1
ATOM 6195 O O . SER A 1 742 ? -4.706 -11.329 22.763 1.00 97.12 742 SER A O 1
ATOM 6197 N N . PHE A 1 743 ? -3.577 -9.391 22.797 1.00 97.44 743 PHE A N 1
ATOM 6198 C CA . PHE A 1 743 ? -3.656 -9.178 24.241 1.00 97.44 743 PHE A CA 1
ATOM 6199 C C . PHE A 1 743 ? -5.099 -8.890 24.675 1.00 97.44 743 PHE A C 1
ATOM 6201 O O . PHE A 1 743 ? -5.548 -9.425 25.690 1.00 97.44 743 PHE A O 1
ATOM 6208 N N . ALA A 1 744 ? -5.849 -8.107 23.887 1.00 97.69 744 ALA A N 1
ATOM 6209 C CA . ALA A 1 744 ? -7.267 -7.839 24.133 1.00 97.69 744 ALA A CA 1
ATOM 6210 C C . ALA A 1 744 ? -8.066 -9.141 24.128 1.00 97.69 744 ALA A C 1
ATOM 6212 O O . ALA A 1 744 ? -8.747 -9.447 25.102 1.00 97.69 744 ALA A O 1
ATOM 6213 N N . PHE A 1 745 ? -7.919 -9.942 23.068 1.00 97.75 745 PHE A N 1
ATOM 6214 C CA . PHE A 1 745 ? -8.626 -11.214 22.932 1.00 97.75 745 PHE A CA 1
ATOM 6215 C C . PHE A 1 745 ? -8.239 -12.226 24.008 1.00 97.75 745 PHE A C 1
ATOM 6217 O O . PHE A 1 745 ? -9.118 -12.885 24.562 1.00 97.75 745 PHE A O 1
ATOM 6224 N N . ALA A 1 746 ? -6.951 -12.326 24.347 1.00 97.44 746 ALA A N 1
ATOM 6225 C CA . ALA A 1 746 ? -6.496 -13.184 25.435 1.00 97.44 746 ALA A CA 1
ATOM 6226 C C . ALA A 1 746 ? -7.131 -12.771 26.771 1.00 97.44 746 ALA A C 1
ATOM 6228 O O . ALA A 1 746 ? -7.595 -13.625 27.523 1.00 97.44 746 ALA A O 1
ATOM 6229 N N . THR A 1 747 ? -7.229 -11.466 27.035 1.00 97.12 747 THR A N 1
ATOM 6230 C CA . THR A 1 747 ? -7.845 -10.944 28.262 1.00 97.12 747 THR A CA 1
ATOM 6231 C C . THR A 1 747 ? -9.364 -11.141 28.280 1.00 97.12 747 THR A C 1
ATOM 6233 O O . THR A 1 747 ? -9.894 -11.635 29.271 1.00 97.12 747 THR A O 1
ATOM 6236 N N . ILE A 1 748 ? -10.063 -10.862 27.172 1.00 97.38 748 ILE A N 1
ATOM 6237 C CA . ILE A 1 748 ? -11.504 -11.139 27.019 1.00 97.38 748 ILE A CA 1
ATOM 6238 C C . ILE A 1 748 ? -11.787 -12.631 27.247 1.00 97.38 748 ILE A C 1
ATOM 6240 O O . ILE A 1 748 ? -12.712 -12.981 27.976 1.00 97.38 748 ILE A O 1
ATOM 6244 N N . SER A 1 749 ? -10.948 -13.514 26.699 1.00 96.81 749 SER A N 1
ATOM 6245 C CA . SER A 1 749 ? -11.073 -14.962 26.904 1.00 96.81 749 SER A CA 1
ATOM 6246 C C . SER A 1 749 ? -10.938 -15.340 28.384 1.00 96.81 749 SER A C 1
ATOM 6248 O O . SER A 1 749 ? -11.689 -16.181 28.872 1.00 96.81 749 SER A O 1
ATOM 6250 N N . GLN A 1 750 ? -10.035 -14.693 29.135 1.00 96.69 750 GLN A N 1
ATOM 6251 C CA . GLN A 1 750 ? -9.927 -14.906 30.585 1.00 96.69 750 GLN A CA 1
ATOM 6252 C C . GLN A 1 750 ? -11.169 -14.415 31.348 1.00 96.69 750 GLN A C 1
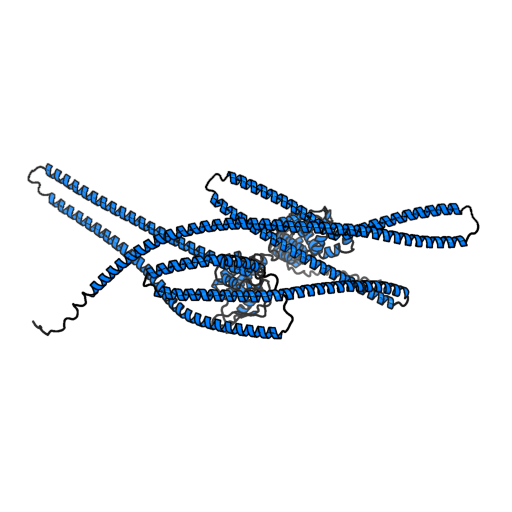ATOM 6254 O O . GLN A 1 750 ? -11.608 -15.099 32.272 1.00 96.69 750 GLN A O 1
ATOM 6259 N N . PHE A 1 751 ? -11.776 -13.288 30.956 1.00 95.81 751 PHE A N 1
ATOM 6260 C CA . PHE A 1 751 ? -13.033 -12.815 31.557 1.00 95.81 751 PHE A CA 1
ATOM 6261 C C . PHE A 1 751 ? -14.185 -13.808 31.353 1.00 95.81 751 PHE A C 1
ATOM 6263 O O . PHE A 1 751 ? -14.956 -14.070 32.280 1.00 95.81 751 PHE A O 1
ATOM 6270 N N . GLN A 1 752 ? -14.262 -14.432 30.175 1.00 95.19 752 GLN A N 1
ATOM 6271 C CA . GLN A 1 752 ? -15.299 -15.415 29.844 1.00 95.19 752 GLN A CA 1
ATOM 6272 C C . GLN A 1 752 ? -15.191 -16.717 30.648 1.00 95.19 752 GLN A C 1
ATOM 6274 O O . GLN A 1 752 ? -16.209 -17.368 30.883 1.00 95.19 752 GLN A O 1
ATOM 6279 N N . LEU A 1 753 ? -14.001 -17.071 31.148 1.00 94.69 753 LEU A N 1
ATOM 6280 C CA . LEU A 1 753 ? -13.828 -18.215 32.053 1.00 94.69 753 LEU A CA 1
ATOM 6281 C C . LEU A 1 753 ? -14.467 -17.991 33.439 1.00 94.69 753 LEU A C 1
ATOM 6283 O O . LEU A 1 753 ? -14.583 -18.945 34.206 1.00 94.69 753 LEU A O 1
ATOM 6287 N N . ARG A 1 754 ? -14.899 -16.758 33.766 1.00 86.00 754 ARG A N 1
ATOM 6288 C CA . ARG A 1 754 ? -15.664 -16.395 34.979 1.00 86.00 754 ARG A CA 1
ATOM 6289 C C . ARG A 1 754 ? -15.086 -16.945 36.294 1.00 86.00 754 ARG A C 1
ATOM 6291 O O . ARG A 1 754 ? -15.833 -17.349 37.192 1.00 86.00 754 ARG A O 1
ATOM 6298 N N . LYS A 1 755 ? -13.757 -16.937 36.442 1.00 84.69 755 LYS A N 1
ATOM 6299 C CA . LYS A 1 755 ? -13.104 -17.304 37.711 1.00 84.69 755 LYS A CA 1
ATOM 6300 C C . LYS A 1 755 ? -13.648 -16.444 38.866 1.00 84.69 755 LYS A C 1
ATOM 6302 O O . LYS A 1 755 ? -13.818 -15.232 38.722 1.00 84.69 755 LYS A O 1
ATOM 6307 N N . GLY A 1 756 ? -14.000 -17.093 39.978 1.00 84.94 756 GLY A N 1
ATOM 6308 C CA . GLY A 1 756 ? -14.459 -16.427 41.205 1.00 84.94 756 GLY A CA 1
ATOM 6309 C C . GLY A 1 756 ? -15.851 -15.793 41.158 1.00 84.94 756 GLY A C 1
ATOM 6310 O O . GLY A 1 756 ? -16.176 -14.998 42.036 1.00 84.94 756 GLY A O 1
ATOM 6311 N N . ARG A 1 757 ? -16.679 -16.092 40.140 1.00 91.94 757 ARG A N 1
ATOM 6312 C CA . ARG A 1 757 ? -18.005 -15.458 39.933 1.00 91.94 757 ARG A CA 1
ATOM 6313 C C . ARG A 1 757 ? -17.960 -13.918 39.913 1.00 91.94 757 ARG A C 1
ATOM 6315 O O . ARG A 1 757 ? -18.978 -13.276 40.170 1.00 91.94 757 ARG A O 1
ATOM 6322 N N . ALA A 1 758 ? -16.801 -13.320 39.642 1.00 93.94 758 ALA A N 1
ATOM 6323 C CA . ALA A 1 758 ? -16.678 -11.875 39.531 1.00 93.94 758 ALA A CA 1
ATOM 6324 C C . ALA A 1 758 ? -17.339 -11.368 38.250 1.00 93.94 758 ALA A C 1
ATOM 6326 O O . ALA A 1 758 ? -17.268 -12.009 37.199 1.00 93.94 758 ALA A O 1
ATOM 6327 N N . ASP A 1 759 ? -17.959 -10.197 38.354 1.00 95.38 759 ASP A N 1
ATOM 6328 C CA . ASP A 1 759 ? -18.496 -9.481 37.207 1.00 95.38 759 ASP A CA 1
ATOM 6329 C C . ASP A 1 759 ? -17.387 -8.659 36.532 1.00 95.38 759 ASP A C 1
ATOM 6331 O O . ASP A 1 759 ? -16.834 -7.722 37.120 1.00 95.38 759 ASP A O 1
ATOM 6335 N N . TRP A 1 760 ? -17.058 -9.045 35.301 1.00 96.62 760 TRP A N 1
ATOM 6336 C CA . TRP A 1 760 ? -16.074 -8.398 34.428 1.00 96.62 760 TRP A CA 1
ATOM 6337 C C . TRP A 1 760 ? -16.732 -7.683 33.240 1.00 96.62 760 TRP A C 1
ATOM 6339 O O . TRP A 1 760 ? -16.047 -7.325 32.284 1.00 96.62 760 TRP A O 1
ATOM 6349 N N . SER A 1 761 ? -18.058 -7.497 33.263 1.00 96.25 761 SER A N 1
ATOM 6350 C CA . SER A 1 761 ? -18.814 -7.001 32.104 1.00 96.25 761 SER A CA 1
ATOM 6351 C C . SER A 1 761 ? -18.340 -5.617 31.646 1.00 96.25 761 SER A C 1
ATOM 6353 O O . SER A 1 761 ? -18.230 -5.370 30.447 1.00 96.25 761 SER A O 1
ATOM 6355 N N . ASN A 1 762 ? -17.977 -4.733 32.582 1.00 96.31 762 ASN A N 1
ATOM 6356 C CA . ASN A 1 762 ? -17.475 -3.391 32.264 1.00 96.31 762 ASN A CA 1
ATOM 6357 C C . ASN A 1 762 ? -16.076 -3.424 31.628 1.00 96.31 762 ASN A C 1
ATOM 6359 O O . ASN A 1 762 ? -15.802 -2.691 30.679 1.00 96.31 762 ASN A O 1
ATOM 6363 N N . GLU A 1 763 ? -15.166 -4.253 32.145 1.00 97.25 763 GLU A N 1
ATOM 6364 C CA . GLU A 1 763 ? -13.828 -4.423 31.573 1.00 97.25 763 GLU A CA 1
ATOM 6365 C C . GLU A 1 763 ? -13.882 -5.100 30.201 1.00 97.25 763 GLU A C 1
ATOM 6367 O O . GLU A 1 763 ? -13.166 -4.686 29.287 1.00 97.25 763 GLU A O 1
ATOM 6372 N N . GLN A 1 764 ? -14.755 -6.096 30.040 1.00 97.50 764 GLN A N 1
ATOM 6373 C CA . GLN A 1 764 ? -14.983 -6.771 28.768 1.00 97.50 764 GLN A CA 1
ATOM 6374 C C . GLN A 1 764 ? -15.525 -5.795 27.716 1.00 97.50 764 GLN A C 1
ATOM 6376 O O . GLN A 1 764 ? -14.923 -5.680 26.650 1.00 97.50 764 GLN A O 1
ATOM 6381 N N . ALA A 1 765 ? -16.582 -5.036 28.031 1.00 97.56 765 ALA A N 1
ATOM 6382 C CA . ALA A 1 765 ? -17.159 -4.050 27.116 1.00 97.56 765 ALA A CA 1
ATOM 6383 C C . ALA A 1 765 ? -16.134 -2.980 26.696 1.00 97.56 765 ALA A C 1
ATOM 6385 O O . ALA A 1 765 ? -16.066 -2.583 25.531 1.00 97.56 765 ALA A O 1
ATOM 6386 N N . PHE A 1 766 ? -15.276 -2.544 27.624 1.00 97.75 766 PHE A N 1
ATOM 6387 C CA . PHE A 1 766 ? -14.187 -1.624 27.307 1.00 97.75 766 PHE A CA 1
ATOM 6388 C C . PHE A 1 766 ? -13.171 -2.232 26.330 1.00 97.75 766 PHE A C 1
ATOM 6390 O O . PHE A 1 766 ? -12.816 -1.581 25.344 1.00 97.75 766 PHE A O 1
ATOM 6397 N N . LEU A 1 767 ? -12.717 -3.470 26.554 1.00 97.88 767 LEU A N 1
ATOM 6398 C CA . LEU A 1 767 ? -11.791 -4.134 25.632 1.00 97.88 767 LEU A CA 1
ATOM 6399 C C . LEU A 1 767 ? -12.424 -4.388 24.261 1.00 97.88 767 LEU A C 1
ATOM 6401 O O . LEU A 1 767 ? -11.764 -4.161 23.251 1.00 97.88 767 LEU A O 1
ATOM 6405 N N . GLU A 1 768 ? -13.691 -4.796 24.212 1.00 97.69 768 GLU A N 1
ATOM 6406 C CA . GLU A 1 768 ? -14.444 -4.961 22.964 1.00 97.69 768 GLU A CA 1
ATOM 6407 C C . GLU A 1 768 ? -14.535 -3.637 22.194 1.00 97.69 768 GLU A C 1
ATOM 6409 O O . GLU A 1 768 ? -14.302 -3.619 20.985 1.00 97.69 768 GLU A O 1
ATOM 6414 N N . SER A 1 769 ? -14.748 -2.511 22.890 1.00 97.88 769 SER A N 1
ATOM 6415 C CA . SER A 1 769 ? -14.718 -1.182 22.266 1.00 97.88 769 SER A CA 1
ATOM 6416 C C . SER A 1 769 ? -13.352 -0.861 21.645 1.00 97.88 769 SER A C 1
ATOM 6418 O O . SER A 1 769 ? -13.285 -0.349 20.528 1.00 97.88 769 SER A O 1
ATOM 6420 N N . LEU A 1 770 ? -12.248 -1.201 22.323 1.00 97.44 770 LEU A N 1
ATOM 6421 C CA . LEU A 1 770 ? -10.898 -0.986 21.795 1.00 97.44 770 LEU A CA 1
ATOM 6422 C C . LEU A 1 770 ? -10.581 -1.926 20.629 1.00 97.44 770 LEU A C 1
ATOM 6424 O O . LEU A 1 770 ? -9.934 -1.508 19.677 1.00 97.44 770 LEU A O 1
ATOM 6428 N N . VAL A 1 771 ? -11.054 -3.174 20.661 1.00 97.25 771 VAL A N 1
ATOM 6429 C CA . VAL A 1 771 ? -10.911 -4.112 19.537 1.00 97.25 771 VAL A CA 1
ATOM 6430 C C . VAL A 1 771 ? -11.681 -3.614 18.317 1.00 97.25 771 VAL A C 1
ATOM 6432 O O . VAL A 1 771 ? -11.132 -3.628 17.217 1.00 97.25 771 VAL A O 1
ATOM 6435 N N . ALA A 1 772 ? -12.908 -3.118 18.499 1.00 96.06 772 ALA A N 1
ATOM 6436 C CA . ALA A 1 772 ? -13.682 -2.500 17.426 1.00 96.06 772 ALA A CA 1
ATOM 6437 C C . ALA A 1 772 ? -12.961 -1.269 16.850 1.00 96.06 772 ALA A C 1
ATOM 6439 O O . ALA A 1 772 ? -12.898 -1.101 15.630 1.00 96.06 772 ALA A O 1
ATOM 6440 N N . LEU A 1 773 ? -12.343 -0.454 17.709 1.00 95.75 773 LEU A N 1
ATOM 6441 C CA . LEU A 1 773 ? -11.514 0.677 17.300 1.00 95.75 773 LEU A CA 1
ATOM 6442 C C . LEU A 1 773 ? -10.269 0.225 16.513 1.00 95.75 773 LEU A C 1
ATOM 6444 O O . LEU A 1 773 ? -9.964 0.792 15.465 1.00 95.75 773 LEU A O 1
ATOM 6448 N N . PHE A 1 774 ? -9.573 -0.827 16.957 1.00 95.19 774 PHE A N 1
ATOM 6449 C CA . PHE A 1 774 ? -8.422 -1.395 16.243 1.00 95.19 774 PHE A CA 1
ATOM 6450 C C . PHE A 1 774 ? -8.819 -1.967 14.882 1.00 95.19 774 PHE A C 1
ATOM 6452 O O . PHE A 1 774 ? -8.118 -1.731 13.901 1.00 95.19 774 PHE A O 1
ATOM 6459 N N . ALA A 1 775 ? -9.949 -2.672 14.804 1.00 91.44 775 ALA A N 1
ATOM 6460 C CA . ALA A 1 775 ? -10.486 -3.201 13.555 1.00 91.44 775 ALA A CA 1
ATOM 6461 C C . ALA A 1 775 ? -10.867 -2.070 12.589 1.00 91.44 775 ALA A C 1
ATOM 6463 O O . ALA A 1 775 ? -10.505 -2.119 11.417 1.00 91.44 775 ALA A O 1
ATOM 6464 N N . SER A 1 776 ? -11.512 -1.016 13.096 1.00 88.56 776 SER A N 1
ATOM 6465 C CA . SER A 1 776 ? -11.879 0.168 12.309 1.00 88.56 776 SER A CA 1
ATOM 6466 C C . SER A 1 776 ? -10.645 0.911 11.798 1.00 88.56 776 SER A C 1
ATOM 6468 O O . SER A 1 776 ? -10.600 1.315 10.640 1.00 88.56 776 SER A O 1
ATOM 6470 N N . SER A 1 777 ? -9.601 1.034 12.624 1.00 85.75 777 SER A N 1
ATOM 6471 C CA . SER A 1 777 ? -8.334 1.634 12.203 1.00 85.75 777 SER A CA 1
ATOM 6472 C C . SER A 1 777 ? -7.597 0.776 11.175 1.00 85.75 777 SER A C 1
ATOM 6474 O O . SER A 1 777 ? -7.006 1.332 10.257 1.00 85.75 777 SER A O 1
ATOM 6476 N N . ALA A 1 778 ? -7.621 -0.552 11.313 1.00 78.56 778 ALA A N 1
ATOM 6477 C CA . ALA A 1 778 ? -6.999 -1.468 10.358 1.00 78.56 778 ALA A CA 1
ATOM 6478 C C . ALA A 1 778 ? -7.763 -1.541 9.024 1.00 78.56 778 ALA A C 1
ATOM 6480 O O . ALA A 1 778 ? -7.157 -1.793 7.987 1.00 78.56 778 ALA A O 1
ATOM 6481 N N . ALA A 1 779 ? -9.081 -1.325 9.050 1.00 70.12 779 ALA A N 1
ATOM 6482 C CA . ALA A 1 779 ? -9.928 -1.295 7.862 1.00 70.12 779 ALA A CA 1
ATOM 6483 C C . ALA A 1 779 ? -9.891 0.065 7.143 1.00 70.12 779 ALA A C 1
ATOM 6485 O O . ALA A 1 779 ? -9.905 0.104 5.916 1.00 70.12 779 ALA A O 1
ATOM 6486 N N . GLY A 1 780 ? -9.845 1.172 7.894 1.00 56.53 780 GLY A N 1
ATOM 6487 C CA . GLY A 1 780 ? -9.929 2.535 7.355 1.00 56.53 780 GLY A CA 1
ATOM 6488 C C . GLY A 1 780 ? -8.587 3.166 6.985 1.00 56.53 780 GLY A C 1
ATOM 6489 O O . GLY A 1 780 ? -8.543 4.061 6.146 1.00 56.53 780 GLY A O 1
ATOM 6490 N N . LYS A 1 781 ? -7.480 2.704 7.572 1.00 52.81 781 LYS A N 1
ATOM 6491 C CA . LYS A 1 781 ? -6.131 3.114 7.184 1.00 52.81 781 LYS A CA 1
ATOM 6492 C C . LYS A 1 781 ? -5.396 1.877 6.729 1.00 52.81 781 LYS A C 1
ATOM 6494 O O . LYS A 1 781 ? -5.011 1.067 7.562 1.00 52.81 781 LYS A O 1
ATOM 6499 N N . ASN A 1 782 ? -5.176 1.741 5.424 1.00 50.06 782 ASN A N 1
ATOM 6500 C CA . ASN A 1 782 ? -4.103 0.880 4.945 1.00 50.06 782 ASN A CA 1
ATOM 6501 C C . ASN A 1 782 ? -2.826 1.341 5.672 1.00 50.06 782 ASN A C 1
ATOM 6503 O O . ASN A 1 782 ? -2.352 2.439 5.382 1.00 50.06 782 ASN A O 1
ATOM 6507 N N . PRO A 1 783 ? -2.229 0.550 6.581 1.00 46.47 783 PRO A N 1
ATOM 6508 C CA . PRO A 1 783 ? -0.989 0.935 7.261 1.00 46.47 783 PRO A CA 1
ATOM 6509 C C . PRO A 1 783 ? 0.213 1.054 6.297 1.00 46.47 783 PRO A C 1
ATOM 6511 O O . PRO A 1 783 ? 1.329 1.312 6.730 1.00 46.47 783 PRO A O 1
ATOM 6514 N N . CYS A 1 784 ? -0.005 0.900 4.986 1.00 46.53 784 CYS A N 1
ATOM 6515 C CA . CYS A 1 784 ? 0.978 1.123 3.929 1.00 46.53 784 CYS A CA 1
ATOM 6516 C C . CYS A 1 784 ? 1.159 2.592 3.509 1.00 46.53 784 CYS A C 1
ATOM 6518 O O . CYS A 1 784 ? 2.113 2.862 2.787 1.00 46.53 784 CYS A O 1
ATOM 6520 N N . SER A 1 785 ? 0.327 3.543 3.949 1.00 48.94 785 SER A N 1
ATOM 6521 C CA . SER A 1 785 ? 0.612 4.969 3.741 1.00 48.94 785 SER A CA 1
ATOM 6522 C C . SER A 1 785 ? 0.320 5.772 5.007 1.00 48.94 785 SER A C 1
ATOM 6524 O O . SER A 1 785 ? -0.712 6.412 5.180 1.00 48.94 785 SER A O 1
ATOM 6526 N N . ALA A 1 786 ? 1.280 5.801 5.933 1.00 54.56 786 ALA A N 1
ATOM 6527 C CA . ALA A 1 786 ? 1.488 7.085 6.588 1.00 54.56 786 ALA A CA 1
ATOM 6528 C C . ALA A 1 786 ? 1.841 8.030 5.438 1.00 54.56 786 ALA A C 1
ATOM 6530 O O . ALA A 1 786 ? 2.932 7.890 4.895 1.00 54.56 786 ALA A O 1
ATOM 6531 N N . ASP A 1 787 ? 0.891 8.852 4.984 1.00 59.84 787 ASP A N 1
ATOM 6532 C CA . ASP A 1 787 ? 1.102 9.766 3.864 1.00 59.84 787 ASP A CA 1
ATOM 6533 C C . ASP A 1 787 ? 2.337 10.606 4.180 1.00 59.84 787 ASP A C 1
ATOM 6535 O O . ASP A 1 787 ? 2.323 11.519 5.014 1.00 59.84 787 ASP A O 1
ATOM 6539 N N . VAL A 1 788 ? 3.463 10.215 3.587 1.00 70.88 788 VAL A N 1
ATOM 6540 C CA . VAL A 1 788 ? 4.719 10.914 3.772 1.00 70.88 788 VAL A CA 1
ATOM 6541 C C . VAL A 1 788 ? 4.573 12.174 2.951 1.00 70.88 788 VAL A C 1
ATOM 6543 O O . VAL A 1 788 ? 4.499 12.119 1.726 1.00 70.88 788 VAL A O 1
ATOM 6546 N N . ILE A 1 789 ? 4.518 13.319 3.628 1.00 80.56 789 ILE A N 1
ATOM 6547 C CA . ILE A 1 789 ? 4.525 14.609 2.947 1.00 80.56 789 ILE A CA 1
ATOM 6548 C C . ILE A 1 789 ? 5.893 14.756 2.282 1.00 80.56 789 ILE A C 1
ATOM 6550 O O . ILE A 1 789 ? 6.892 15.066 2.937 1.00 80.56 789 ILE A O 1
ATOM 6554 N N . VAL A 1 790 ? 5.940 14.504 0.978 1.00 85.44 790 VAL A N 1
ATOM 6555 C CA . VAL A 1 790 ? 7.112 14.767 0.150 1.00 85.44 790 VAL A CA 1
ATOM 6556 C C . VAL A 1 790 ? 7.084 16.250 -0.225 1.00 85.44 790 VAL A C 1
ATOM 6558 O O . VAL A 1 790 ? 6.070 16.725 -0.738 1.00 85.44 790 VAL A O 1
ATOM 6561 N N . PRO A 1 791 ? 8.154 17.025 0.036 1.00 91.81 791 PRO A N 1
ATOM 6562 C CA . PRO A 1 791 ? 8.223 18.403 -0.432 1.00 91.81 791 PRO A CA 1
ATOM 6563 C C . PRO A 1 791 ? 8.047 18.464 -1.952 1.00 91.81 791 PRO A C 1
ATOM 6565 O O . PRO A 1 791 ? 8.698 17.705 -2.669 1.00 91.81 791 PRO A O 1
ATOM 6568 N N . GLN A 1 792 ? 7.237 19.406 -2.440 1.00 91.56 792 GLN A N 1
ATOM 6569 C CA . GLN A 1 792 ? 6.939 19.555 -3.871 1.00 91.56 792 GLN A CA 1
ATOM 6570 C C . GLN A 1 792 ? 8.206 19.618 -4.742 1.00 91.56 792 GLN A C 1
ATOM 6572 O O . GLN A 1 792 ? 8.285 18.957 -5.769 1.00 91.56 792 GLN A O 1
ATOM 6577 N N . SER A 1 793 ? 9.251 20.311 -4.279 1.00 93.88 793 SER A N 1
ATOM 6578 C CA . SER A 1 793 ? 10.536 20.407 -4.987 1.00 93.88 793 SER A CA 1
ATOM 6579 C C . SER A 1 793 ? 11.254 19.065 -5.177 1.00 93.88 793 SER A C 1
ATOM 6581 O O . SER A 1 793 ? 12.072 18.921 -6.081 1.00 93.88 793 SER A O 1
ATOM 6583 N N . THR A 1 794 ? 10.983 18.079 -4.317 1.00 95.19 794 THR A N 1
ATOM 6584 C CA . THR A 1 794 ? 11.529 16.722 -4.454 1.00 95.19 794 THR A CA 1
ATOM 6585 C C . THR A 1 794 ? 10.772 15.941 -5.525 1.00 95.19 794 THR A C 1
ATOM 6587 O O . THR A 1 794 ? 11.412 15.268 -6.328 1.00 95.19 794 THR A O 1
ATOM 6590 N N . LEU A 1 795 ? 9.442 16.081 -5.585 1.00 93.94 795 LEU A N 1
ATOM 6591 C CA . LEU A 1 795 ? 8.629 15.502 -6.659 1.00 93.94 795 LEU A CA 1
ATOM 6592 C C . LEU A 1 795 ? 9.007 16.102 -8.017 1.00 93.94 795 LEU A C 1
ATOM 6594 O O . LEU A 1 795 ? 9.316 15.354 -8.936 1.00 93.94 795 LEU A O 1
ATOM 6598 N N . GLU A 1 796 ? 9.105 17.430 -8.111 1.00 94.94 796 GLU A N 1
ATOM 6599 C CA . GLU A 1 796 ? 9.541 18.135 -9.327 1.00 94.94 796 GLU A CA 1
ATOM 6600 C C . GLU A 1 796 ? 10.930 17.680 -9.796 1.00 94.94 796 GLU A C 1
ATOM 6602 O O . GLU A 1 796 ? 11.182 17.560 -10.992 1.00 94.94 796 GLU A O 1
ATOM 6607 N N . LEU A 1 797 ? 11.847 17.392 -8.864 1.00 97.12 797 LEU A N 1
ATOM 6608 C CA . LEU A 1 797 ? 13.166 16.855 -9.196 1.00 97.12 797 LEU A CA 1
ATOM 6609 C C . LEU A 1 797 ? 13.081 15.436 -9.781 1.00 97.12 797 LEU A C 1
ATOM 6611 O O . LEU A 1 797 ? 13.800 15.127 -10.732 1.00 97.12 797 LEU A O 1
ATOM 6615 N N . TRP A 1 798 ? 12.236 14.566 -9.223 1.00 97.19 798 TRP A N 1
ATOM 6616 C CA . TRP A 1 798 ? 12.042 13.208 -9.741 1.00 97.19 798 TRP A CA 1
ATOM 6617 C C . TRP A 1 798 ? 11.330 13.201 -11.091 1.00 97.19 798 TRP A C 1
ATOM 6619 O O . TRP A 1 798 ? 11.746 12.468 -11.986 1.00 97.19 798 TRP A O 1
ATOM 6629 N N . GLU A 1 799 ? 10.327 14.059 -11.263 1.00 95.94 799 GLU A N 1
ATOM 6630 C CA . GLU A 1 799 ? 9.670 14.299 -12.547 1.00 95.94 799 GLU A CA 1
ATOM 6631 C C . GLU A 1 799 ? 10.664 14.840 -13.577 1.00 95.94 799 GLU A C 1
ATOM 6633 O O . GLU A 1 799 ? 10.778 14.299 -14.670 1.00 95.94 799 GLU A O 1
ATOM 6638 N N . SER A 1 800 ? 11.480 15.831 -13.207 1.00 97.06 800 SER A N 1
ATOM 6639 C CA . SER A 1 800 ? 12.536 16.341 -14.083 1.00 97.06 800 SER A CA 1
ATOM 6640 C C . SER A 1 800 ? 13.498 15.229 -14.506 1.00 97.06 800 SER A C 1
ATOM 6642 O O . SER A 1 800 ? 13.885 15.158 -15.668 1.00 97.06 800 SER A O 1
ATOM 6644 N N . MET A 1 801 ? 13.855 14.324 -13.592 1.00 97.69 801 MET A N 1
ATOM 6645 C CA . MET A 1 801 ? 14.688 13.165 -13.906 1.00 97.69 801 MET A CA 1
ATOM 6646 C C . MET A 1 801 ? 13.999 12.161 -14.832 1.00 97.69 801 MET A C 1
ATOM 6648 O O . MET A 1 801 ? 14.676 11.575 -15.671 1.00 97.69 801 MET A O 1
ATOM 6652 N N . ARG A 1 802 ? 12.682 11.972 -14.713 1.00 97.31 802 ARG A N 1
ATOM 6653 C CA . ARG A 1 802 ? 11.882 11.163 -15.644 1.00 97.31 802 ARG A CA 1
ATOM 6654 C C . ARG A 1 802 ? 11.835 11.789 -17.043 1.00 97.31 802 ARG A C 1
ATOM 6656 O O . ARG A 1 802 ? 11.947 11.063 -18.029 1.00 97.31 802 ARG A O 1
ATOM 6663 N N . ASP A 1 803 ? 11.743 13.115 -17.111 1.00 97.31 803 ASP A N 1
ATOM 6664 C CA . ASP A 1 803 ? 11.617 13.892 -18.348 1.00 97.31 803 ASP A CA 1
ATOM 6665 C C . ASP A 1 803 ? 12.966 14.107 -19.075 1.00 97.31 803 ASP A C 1
ATOM 6667 O O . ASP A 1 803 ? 12.993 14.493 -20.247 1.00 97.31 803 ASP A O 1
ATOM 6671 N N . MET A 1 804 ? 14.110 13.830 -18.429 1.00 97.31 804 MET A N 1
ATOM 6672 C CA . MET A 1 804 ? 15.453 13.903 -19.034 1.00 97.31 804 MET A CA 1
ATOM 6673 C C . MET A 1 804 ? 15.725 12.740 -20.012 1.00 97.31 804 MET A C 1
ATOM 6675 O O . MET A 1 804 ? 16.650 11.947 -19.849 1.00 97.31 804 MET A O 1
ATOM 6679 N N . THR A 1 805 ? 14.954 12.670 -21.097 1.00 97.44 805 THR A N 1
ATOM 6680 C CA . THR A 1 805 ? 15.020 11.586 -22.095 1.00 97.44 805 THR A CA 1
ATOM 6681 C C . THR A 1 805 ? 16.376 11.445 -22.786 1.00 97.44 805 THR A C 1
ATOM 6683 O O . THR A 1 805 ? 16.762 10.349 -23.179 1.00 97.44 805 THR A O 1
ATOM 6686 N N . HIS A 1 806 ? 17.146 12.529 -22.891 1.00 97.44 806 HIS A N 1
ATOM 6687 C CA . HIS A 1 806 ? 18.487 12.522 -23.481 1.00 97.44 806 HIS A CA 1
ATOM 6688 C C . HIS A 1 806 ? 19.532 11.763 -22.642 1.00 97.44 806 HIS A C 1
ATOM 6690 O O . HIS A 1 806 ? 20.565 11.372 -23.182 1.00 97.44 806 HIS A O 1
ATOM 6696 N N . SER A 1 807 ? 19.294 11.561 -21.339 1.00 97.56 807 SER A N 1
ATOM 6697 C CA . SER A 1 807 ? 20.148 10.738 -20.471 1.00 97.56 807 SER A CA 1
ATOM 6698 C C . SER A 1 807 ? 19.639 9.307 -20.308 1.00 97.56 807 SER A C 1
ATOM 6700 O O . SER A 1 807 ? 20.266 8.513 -19.600 1.00 97.56 807 SER A O 1
ATOM 6702 N N . HIS A 1 808 ? 18.532 8.954 -20.968 1.00 98.50 808 HIS A N 1
ATOM 6703 C CA . HIS A 1 808 ? 18.052 7.581 -21.002 1.00 98.50 808 HIS A CA 1
ATOM 6704 C C . HIS A 1 808 ? 19.044 6.688 -21.741 1.00 98.50 808 HIS A C 1
ATOM 6706 O O . HIS A 1 808 ? 19.606 7.048 -22.774 1.00 98.50 808 HIS A O 1
ATOM 6712 N N . ASN A 1 809 ? 19.262 5.502 -21.189 1.00 98.31 809 ASN A N 1
ATOM 6713 C CA . ASN A 1 809 ? 20.220 4.528 -21.700 1.00 98.31 809 ASN A CA 1
ATOM 6714 C C . ASN A 1 809 ? 19.635 3.114 -21.786 1.00 98.31 809 ASN A C 1
ATOM 6716 O O . ASN A 1 809 ? 20.388 2.178 -22.036 1.00 98.31 809 ASN A O 1
ATOM 6720 N N . VAL A 1 810 ? 18.324 2.964 -21.579 1.00 98.56 810 VAL A N 1
ATOM 6721 C CA . VAL A 1 810 ? 17.546 1.744 -21.832 1.00 98.56 810 VAL A CA 1
ATOM 6722 C C . VAL A 1 810 ? 16.304 2.113 -22.624 1.00 98.56 810 VAL A C 1
ATOM 6724 O O . VAL A 1 810 ? 15.683 3.140 -22.346 1.00 98.56 810 VAL A O 1
ATOM 6727 N N . ILE A 1 811 ? 15.941 1.273 -23.590 1.00 98.62 811 ILE A N 1
ATOM 6728 C CA . ILE A 1 811 ? 14.738 1.416 -24.411 1.00 98.62 811 ILE A CA 1
ATOM 6729 C C . ILE A 1 811 ? 13.863 0.174 -24.223 1.00 98.62 811 ILE A C 1
ATOM 6731 O O . ILE A 1 811 ? 14.340 -0.953 -24.331 1.00 98.62 811 ILE A O 1
ATOM 6735 N N . PHE A 1 812 ? 12.585 0.387 -23.941 1.00 98.62 812 PHE A N 1
ATOM 6736 C CA . PHE A 1 812 ? 11.539 -0.622 -23.971 1.00 98.62 812 PHE A CA 1
ATOM 6737 C C . PHE A 1 812 ? 10.883 -0.609 -25.350 1.00 98.62 812 PHE A C 1
ATOM 6739 O O . PHE A 1 812 ? 10.365 0.422 -25.779 1.00 98.62 812 PHE A O 1
ATOM 6746 N N . GLU A 1 813 ? 10.909 -1.747 -26.032 1.00 98.44 813 GLU A N 1
ATOM 6747 C CA . GLU A 1 813 ? 10.238 -1.960 -27.315 1.00 98.44 813 GLU A CA 1
ATOM 6748 C C . GLU A 1 813 ? 8.833 -2.501 -27.023 1.00 98.44 813 GLU A C 1
ATOM 6750 O O . GLU A 1 813 ? 8.657 -3.691 -26.753 1.00 98.44 813 GLU A O 1
ATOM 6755 N N . SER A 1 814 ? 7.849 -1.602 -26.983 1.00 98.38 814 SER A N 1
ATOM 6756 C CA . SER A 1 814 ? 6.443 -1.933 -26.726 1.00 98.38 814 SER A CA 1
ATOM 6757 C C . SER A 1 814 ? 5.677 -2.192 -28.027 1.00 98.38 814 SER A C 1
ATOM 6759 O O . SER A 1 814 ? 6.201 -1.976 -29.119 1.00 98.38 814 SER A O 1
ATOM 6761 N N . SER A 1 815 ? 4.440 -2.679 -27.921 1.00 97.81 815 SER A N 1
ATOM 6762 C CA . SER A 1 815 ? 3.617 -3.069 -29.082 1.00 97.81 815 SER A CA 1
ATOM 6763 C C . SER A 1 815 ? 3.330 -1.938 -30.082 1.00 97.81 815 SER A C 1
ATOM 6765 O O . SER A 1 815 ? 3.146 -2.193 -31.271 1.00 97.81 815 SER A O 1
ATOM 6767 N N . ASP A 1 816 ? 3.299 -0.697 -29.610 1.00 97.88 816 ASP A N 1
ATOM 6768 C CA . ASP A 1 816 ? 2.865 0.507 -30.323 1.00 97.88 816 ASP A CA 1
ATOM 6769 C C . ASP A 1 816 ? 3.920 1.629 -30.308 1.00 97.88 816 ASP A C 1
ATOM 6771 O O . ASP A 1 816 ? 3.682 2.702 -30.862 1.00 97.88 816 ASP A O 1
ATOM 6775 N N . GLY A 1 817 ? 5.099 1.403 -29.717 1.00 97.69 817 GLY A N 1
ATOM 6776 C CA . GLY A 1 817 ? 6.170 2.402 -29.701 1.00 97.69 817 GLY A CA 1
ATOM 6777 C C . GLY A 1 817 ? 7.381 2.053 -28.838 1.00 97.69 817 GLY A C 1
ATOM 6778 O O . GLY A 1 817 ? 7.443 1.014 -28.183 1.00 97.69 817 GLY A O 1
ATOM 6779 N N . GLU A 1 818 ? 8.365 2.950 -28.819 1.00 98.31 818 GLU A N 1
ATOM 6780 C CA . GLU A 1 818 ? 9.525 2.857 -27.929 1.00 98.31 818 GLU A CA 1
ATOM 6781 C C . GLU A 1 818 ? 9.346 3.783 -26.716 1.00 98.31 818 GLU A C 1
ATOM 6783 O O . GLU A 1 818 ? 8.963 4.943 -26.863 1.00 98.31 818 GLU A O 1
ATOM 6788 N N . VAL A 1 819 ? 9.675 3.295 -25.516 1.00 98.38 819 VAL A N 1
ATOM 6789 C CA . VAL A 1 819 ? 9.700 4.100 -24.282 1.00 98.38 819 VAL A CA 1
ATOM 6790 C C . VAL A 1 819 ? 11.078 3.983 -23.647 1.00 98.38 819 VAL A C 1
ATOM 6792 O O . VAL A 1 819 ? 11.576 2.882 -23.451 1.00 98.38 819 VAL A O 1
ATOM 6795 N N . SER A 1 820 ? 11.726 5.094 -23.306 1.00 98.50 820 SER A N 1
ATOM 6796 C CA . SER A 1 820 ? 13.092 5.081 -22.769 1.00 98.50 820 SER A CA 1
ATOM 6797 C C . SER A 1 820 ? 13.147 5.371 -21.260 1.00 98.50 820 SER A C 1
ATOM 6799 O O . SER A 1 820 ? 12.234 5.987 -20.698 1.00 98.50 820 SER A O 1
ATOM 6801 N N . ALA A 1 821 ? 14.209 4.904 -20.593 1.00 98.56 821 ALA A N 1
ATOM 6802 C CA . ALA A 1 821 ? 14.442 5.075 -19.155 1.00 98.56 821 ALA A CA 1
ATOM 6803 C C . ALA A 1 821 ? 15.939 5.022 -18.775 1.00 98.56 821 ALA A C 1
ATOM 6805 O O . ALA A 1 821 ? 16.815 4.782 -19.610 1.00 98.56 821 ALA A O 1
ATOM 6806 N N . HIS A 1 822 ? 16.229 5.215 -17.484 1.00 98.50 822 HIS A N 1
ATOM 6807 C CA . HIS A 1 822 ? 17.573 5.104 -16.911 1.00 98.50 822 HIS A CA 1
ATOM 6808 C C . HIS A 1 822 ? 17.808 3.713 -16.289 1.00 98.50 822 HIS A C 1
ATOM 6810 O O . HIS A 1 822 ? 17.122 3.343 -15.332 1.00 98.50 822 HIS A O 1
ATOM 6816 N N . ASP A 1 823 ? 18.823 2.965 -16.743 1.00 98.31 823 ASP A N 1
ATOM 6817 C CA . ASP A 1 823 ? 19.145 1.633 -16.206 1.00 98.31 823 ASP A CA 1
ATOM 6818 C C . ASP A 1 823 ? 19.401 1.648 -14.701 1.00 98.31 823 ASP A C 1
ATOM 6820 O O . ASP A 1 823 ? 18.954 0.750 -13.998 1.00 98.31 823 ASP A O 1
ATOM 6824 N N . GLN A 1 824 ? 20.078 2.671 -14.178 1.00 98.19 824 GLN A N 1
ATOM 6825 C CA . GLN A 1 824 ? 20.411 2.757 -12.757 1.00 98.19 824 GLN A CA 1
ATOM 6826 C C . GLN A 1 824 ? 19.166 2.741 -11.869 1.00 98.19 824 GLN A C 1
ATOM 6828 O O . GLN A 1 824 ? 19.180 2.098 -10.819 1.00 98.19 824 GLN A O 1
ATOM 6833 N N . ILE A 1 825 ? 18.088 3.398 -12.302 1.00 98.19 825 ILE A N 1
ATOM 6834 C CA . ILE A 1 825 ? 16.821 3.446 -11.566 1.00 98.19 825 ILE A CA 1
ATOM 6835 C C . ILE A 1 825 ? 16.126 2.088 -11.654 1.00 98.19 825 ILE A C 1
ATOM 6837 O O . ILE A 1 825 ? 15.751 1.524 -10.627 1.00 98.19 825 ILE A O 1
ATOM 6841 N N . LEU A 1 826 ? 16.064 1.504 -12.855 1.00 98.50 826 LEU A N 1
ATOM 6842 C CA . LEU A 1 826 ? 15.498 0.169 -13.078 1.00 98.50 826 LEU A CA 1
ATOM 6843 C C . LEU A 1 826 ? 16.212 -0.908 -12.242 1.00 98.50 826 LEU A C 1
ATOM 6845 O O . LEU A 1 826 ? 15.569 -1.700 -11.556 1.00 98.50 826 LEU A O 1
ATOM 6849 N N . MET A 1 827 ? 17.547 -0.913 -12.249 1.00 98.38 827 MET A N 1
ATOM 6850 C CA . MET A 1 827 ? 18.373 -1.861 -11.497 1.00 98.38 827 MET A CA 1
ATOM 6851 C C . MET A 1 827 ? 18.300 -1.647 -9.980 1.00 98.38 827 MET A C 1
ATOM 6853 O O . MET A 1 827 ? 18.496 -2.593 -9.214 1.00 98.38 827 MET A O 1
ATOM 6857 N N . ALA A 1 828 ? 18.081 -0.413 -9.521 1.00 98.06 828 ALA A N 1
ATOM 6858 C CA . ALA A 1 828 ? 17.906 -0.128 -8.100 1.00 98.06 828 ALA A CA 1
ATOM 6859 C C . ALA A 1 828 ? 16.538 -0.604 -7.595 1.00 98.06 828 ALA A C 1
ATOM 6861 O O . ALA A 1 828 ? 16.450 -1.122 -6.482 1.00 98.06 828 ALA A O 1
ATOM 6862 N N . ALA A 1 829 ? 15.496 -0.449 -8.412 1.00 97.88 829 ALA A N 1
ATOM 6863 C CA . ALA A 1 829 ? 14.121 -0.736 -8.026 1.00 97.88 829 ALA A CA 1
ATOM 6864 C C . ALA A 1 829 ? 13.701 -2.201 -8.227 1.00 97.88 829 ALA A C 1
ATOM 6866 O O . ALA A 1 829 ? 12.816 -2.681 -7.521 1.00 97.88 829 ALA A O 1
ATOM 6867 N N . SER A 1 830 ? 14.322 -2.919 -9.168 1.00 98.38 830 SER A N 1
ATOM 6868 C CA . SER A 1 830 ? 13.949 -4.291 -9.519 1.00 98.38 830 SER A CA 1
ATOM 6869 C C . SER A 1 830 ? 15.152 -5.240 -9.487 1.00 98.38 830 SER A C 1
ATOM 6871 O O . SER A 1 830 ? 16.116 -5.036 -10.232 1.00 98.38 830 SER A O 1
ATOM 6873 N N . PRO A 1 831 ? 15.102 -6.342 -8.713 1.00 98.19 831 PRO A N 1
ATOM 6874 C CA . PRO A 1 831 ? 16.131 -7.378 -8.781 1.00 98.19 831 PRO A CA 1
ATOM 6875 C C . PRO A 1 831 ? 16.153 -8.094 -10.142 1.00 98.19 831 PRO A C 1
ATOM 6877 O O . PRO A 1 831 ? 17.225 -8.489 -10.602 1.00 98.19 831 PRO A O 1
ATOM 6880 N N . VAL A 1 832 ? 14.998 -8.223 -10.807 1.00 98.38 832 VAL A N 1
ATOM 6881 C CA . VAL A 1 832 ? 14.873 -8.850 -12.132 1.00 98.38 832 VAL A CA 1
ATOM 6882 C C . VAL A 1 832 ? 15.531 -7.979 -13.199 1.00 98.38 832 VAL A C 1
ATOM 6884 O O . VAL A 1 832 ? 16.402 -8.460 -13.923 1.00 98.38 832 VAL A O 1
ATOM 6887 N N . LEU A 1 833 ? 15.189 -6.687 -13.255 1.00 98.38 833 LEU A N 1
ATOM 6888 C CA . LEU A 1 833 ? 15.804 -5.755 -14.205 1.00 98.38 833 LEU A CA 1
ATOM 6889 C C . LEU A 1 833 ? 17.287 -5.560 -13.903 1.00 98.38 833 LEU A C 1
ATOM 6891 O O . LEU A 1 833 ? 18.080 -5.428 -14.827 1.00 98.38 833 LEU A O 1
ATOM 6895 N N . LYS A 1 834 ? 17.697 -5.620 -12.630 1.00 98.38 834 LYS A N 1
ATOM 6896 C CA . LYS A 1 834 ? 19.113 -5.646 -12.255 1.00 98.38 834 LYS A CA 1
ATOM 6897 C C . LYS A 1 834 ? 19.851 -6.829 -12.857 1.00 98.38 834 LYS A C 1
ATOM 6899 O O . LYS A 1 834 ? 20.902 -6.630 -13.457 1.00 98.38 834 LYS A O 1
ATOM 6904 N N . ALA A 1 835 ? 19.327 -8.041 -12.691 1.00 98.25 835 ALA A N 1
ATOM 6905 C CA . ALA A 1 835 ? 19.938 -9.231 -13.266 1.00 98.25 835 ALA A CA 1
ATOM 6906 C C . ALA A 1 835 ? 19.979 -9.141 -14.799 1.00 98.25 835 ALA A C 1
ATOM 6908 O O . ALA A 1 835 ? 21.028 -9.370 -15.390 1.00 98.25 835 ALA A O 1
ATOM 6909 N N . MET A 1 836 ? 18.875 -8.725 -15.423 1.00 98.25 836 MET A N 1
ATOM 6910 C CA . MET A 1 836 ? 18.745 -8.567 -16.873 1.00 98.25 836 MET A CA 1
ATOM 6911 C C . MET A 1 836 ? 19.750 -7.549 -17.436 1.00 98.25 836 MET A C 1
ATOM 6913 O O . MET A 1 836 ? 20.562 -7.894 -18.292 1.00 98.25 836 MET A O 1
ATOM 6917 N N . LEU A 1 837 ? 19.764 -6.323 -16.904 1.00 98.31 837 LEU A N 1
ATOM 6918 C CA . LEU A 1 837 ? 20.568 -5.204 -17.412 1.00 98.31 837 LEU A CA 1
ATOM 6919 C C . LEU A 1 837 ? 22.054 -5.274 -17.041 1.00 98.31 837 LEU A C 1
ATOM 6921 O O . LEU A 1 837 ? 22.861 -4.595 -17.684 1.00 98.31 837 LEU A O 1
ATOM 6925 N N . ALA A 1 838 ? 22.414 -6.052 -16.015 1.00 98.06 838 ALA A N 1
ATOM 6926 C CA . ALA A 1 838 ? 23.802 -6.316 -15.634 1.00 98.06 838 ALA A CA 1
ATOM 6927 C C . ALA A 1 838 ? 24.372 -7.605 -16.255 1.00 98.06 838 ALA A C 1
ATOM 6929 O O . ALA A 1 838 ? 25.567 -7.866 -16.115 1.00 98.06 838 ALA A O 1
ATOM 6930 N N . SER A 1 839 ? 23.540 -8.426 -16.902 1.00 97.56 839 SER A N 1
ATOM 6931 C CA . SER A 1 839 ? 23.984 -9.657 -17.560 1.00 97.56 839 SER A CA 1
ATOM 6932 C C . SER A 1 839 ? 24.663 -9.387 -18.906 1.00 97.56 839 SER A C 1
ATOM 6934 O O . SER A 1 839 ? 24.541 -8.312 -19.489 1.00 97.56 839 SER A O 1
ATOM 6936 N N . ALA A 1 840 ? 25.341 -10.407 -19.432 1.00 96.94 840 ALA A N 1
ATOM 6937 C CA . ALA A 1 840 ? 25.831 -10.428 -20.810 1.00 96.94 840 ALA A CA 1
ATOM 6938 C C . ALA A 1 840 ? 24.760 -10.888 -21.827 1.00 96.94 840 ALA A C 1
ATOM 6940 O O . ALA A 1 840 ? 25.101 -11.216 -22.961 1.00 96.94 840 ALA A O 1
ATOM 6941 N N . MET A 1 841 ? 23.483 -10.974 -21.426 1.00 96.69 841 MET A N 1
ATOM 6942 C CA . MET A 1 841 ? 22.382 -11.317 -22.333 1.00 96.69 841 MET A CA 1
ATOM 6943 C C . MET A 1 841 ? 22.064 -10.153 -23.280 1.00 96.69 841 MET A C 1
ATOM 6945 O O . MET A 1 841 ? 22.529 -9.029 -23.067 1.00 96.69 841 MET A O 1
ATOM 6949 N N . LYS A 1 842 ? 21.247 -10.423 -24.311 1.00 97.69 842 LYS A N 1
ATOM 6950 C CA . LYS A 1 842 ? 20.870 -9.455 -25.356 1.00 97.69 842 LYS A CA 1
ATOM 6951 C C . LYS A 1 842 ? 20.416 -8.131 -24.745 1.00 97.69 842 LYS A C 1
ATOM 6953 O O . LYS A 1 842 ? 20.864 -7.079 -25.187 1.00 97.69 842 LYS A O 1
ATOM 6958 N N . GLU A 1 843 ? 19.583 -8.171 -23.715 1.00 98.06 843 GLU A N 1
ATOM 6959 C CA . GLU A 1 843 ? 19.010 -7.003 -23.045 1.00 98.06 843 GLU A CA 1
ATOM 6960 C C . GLU A 1 843 ? 20.082 -6.201 -22.295 1.00 98.06 843 GLU A C 1
ATOM 6962 O O . GLU A 1 843 ? 20.107 -4.973 -22.357 1.00 98.06 843 GLU A O 1
ATOM 6967 N N . GLY A 1 844 ? 21.018 -6.881 -21.627 1.00 97.56 844 GLY A N 1
ATOM 6968 C CA . GLY A 1 844 ? 22.122 -6.242 -20.910 1.00 97.56 844 GLY A CA 1
ATOM 6969 C C . GLY A 1 844 ? 23.137 -5.576 -21.839 1.00 97.56 844 GLY A C 1
ATOM 6970 O O . GLY A 1 844 ? 23.615 -4.480 -21.535 1.00 97.56 844 GLY A O 1
ATOM 6971 N N . THR A 1 845 ? 23.423 -6.188 -22.995 1.00 97.94 845 THR A N 1
ATOM 6972 C CA . THR A 1 845 ? 24.381 -5.660 -23.980 1.00 97.94 845 THR A CA 1
ATOM 6973 C C . THR A 1 845 ? 23.781 -4.605 -24.905 1.00 97.94 845 THR A C 1
ATOM 6975 O O . THR A 1 845 ? 24.437 -3.609 -25.190 1.00 97.94 845 THR A O 1
ATOM 6978 N N . SER A 1 846 ? 22.550 -4.810 -25.385 1.00 98.06 846 SER A N 1
ATOM 6979 C CA . SER A 1 846 ? 21.876 -3.878 -26.306 1.00 98.06 846 SER A CA 1
ATOM 6980 C C . SER A 1 846 ? 21.150 -2.744 -25.590 1.00 98.06 846 SER A C 1
ATOM 6982 O O . SER A 1 846 ? 20.832 -1.739 -26.221 1.00 98.06 846 SER A O 1
ATOM 6984 N N . LYS A 1 847 ? 20.870 -2.914 -24.289 1.00 98.25 847 LYS A N 1
ATOM 6985 C CA . LYS A 1 847 ? 20.014 -2.024 -23.496 1.00 98.25 847 LYS A CA 1
ATOM 6986 C C . LYS A 1 847 ? 18.619 -1.829 -24.107 1.00 98.25 847 LYS A C 1
ATOM 6988 O O . LYS A 1 847 ? 17.992 -0.790 -23.913 1.00 98.25 847 LYS A O 1
ATOM 6993 N N . ARG A 1 848 ? 18.127 -2.843 -24.822 1.00 98.56 848 ARG A N 1
ATOM 6994 C CA . ARG A 1 848 ? 16.773 -2.916 -25.377 1.00 98.56 848 ARG A CA 1
ATOM 6995 C C . ARG A 1 848 ? 16.012 -4.062 -24.713 1.00 98.56 848 ARG A C 1
ATOM 6997 O O . ARG A 1 848 ? 16.522 -5.180 -24.663 1.00 98.56 848 ARG A O 1
ATOM 7004 N N . ILE A 1 849 ? 14.837 -3.767 -24.161 1.00 98.50 849 ILE A N 1
ATOM 7005 C CA . ILE A 1 849 ? 13.959 -4.729 -23.483 1.00 98.50 849 ILE A CA 1
ATOM 7006 C C . ILE A 1 849 ? 12.671 -4.847 -24.294 1.00 98.50 849 ILE A C 1
ATOM 7008 O O . ILE A 1 849 ? 11.913 -3.886 -24.399 1.00 98.50 849 ILE A O 1
ATOM 7012 N N . GLU A 1 850 ? 12.412 -6.030 -24.839 1.00 98.38 850 GLU A N 1
ATOM 7013 C CA . GLU A 1 850 ? 11.209 -6.299 -25.625 1.00 98.38 850 GLU A CA 1
ATOM 7014 C C . GLU A 1 850 ? 10.013 -6.593 -24.706 1.00 98.38 850 GLU A C 1
ATOM 7016 O O . GLU A 1 850 ? 10.063 -7.485 -23.855 1.00 98.38 850 GLU A O 1
ATOM 7021 N N . VAL A 1 851 ? 8.936 -5.825 -24.870 1.00 97.94 851 VAL A N 1
ATOM 7022 C CA . VAL A 1 851 ? 7.662 -5.948 -24.141 1.00 97.94 851 VAL A CA 1
ATOM 7023 C C . VAL A 1 851 ? 6.497 -5.855 -25.126 1.00 97.94 851 VAL A C 1
ATOM 7025 O O . VAL A 1 851 ? 5.586 -5.043 -24.983 1.00 97.94 851 VAL A O 1
ATOM 7028 N N . ALA A 1 852 ? 6.537 -6.710 -26.151 1.00 97.25 852 ALA A N 1
ATOM 7029 C CA . ALA A 1 852 ? 5.575 -6.733 -27.255 1.00 97.25 852 ALA A CA 1
ATOM 7030 C C . ALA A 1 852 ? 4.118 -7.006 -26.829 1.00 97.25 852 ALA A C 1
ATOM 7032 O O . ALA A 1 852 ? 3.197 -6.784 -27.607 1.00 97.25 852 ALA A O 1
ATOM 7033 N N . ASP A 1 853 ? 3.892 -7.491 -25.607 1.00 97.62 853 ASP A N 1
ATOM 7034 C CA . ASP A 1 853 ? 2.566 -7.713 -25.026 1.00 97.62 853 ASP A CA 1
ATOM 7035 C C . ASP A 1 853 ? 2.026 -6.506 -24.240 1.00 97.62 853 ASP A C 1
ATOM 7037 O O . ASP A 1 853 ? 0.923 -6.563 -23.702 1.00 97.62 853 ASP A O 1
ATOM 7041 N N . SER A 1 854 ? 2.799 -5.422 -24.156 1.00 98.12 854 SER A N 1
ATOM 7042 C CA . SER A 1 854 ? 2.469 -4.217 -23.395 1.00 98.12 854 SER A CA 1
ATOM 7043 C C . SER A 1 854 ? 2.366 -3.002 -24.316 1.00 98.12 854 SER A C 1
ATOM 7045 O O . SER A 1 854 ? 3.100 -2.880 -25.300 1.00 98.12 854 SER A O 1
ATOM 7047 N N . THR A 1 855 ? 1.452 -2.086 -24.002 1.00 98.19 855 THR A N 1
ATOM 7048 C CA . THR A 1 855 ? 1.341 -0.792 -24.689 1.00 98.19 855 THR A CA 1
ATOM 7049 C C . THR A 1 855 ? 2.342 0.213 -24.123 1.00 98.19 855 THR A C 1
ATOM 7051 O O . THR A 1 855 ? 2.723 0.145 -22.951 1.00 98.19 855 THR A O 1
ATOM 7054 N N . SER A 1 856 ? 2.732 1.182 -24.939 1.00 98.06 856 SER A N 1
ATOM 7055 C CA . SER A 1 856 ? 3.638 2.278 -24.620 1.00 98.06 856 SER A CA 1
ATOM 7056 C C . SER A 1 856 ? 3.110 3.108 -23.451 1.00 98.06 856 SER A C 1
ATOM 7058 O O . SER A 1 856 ? 3.873 3.440 -22.546 1.00 98.06 856 SER A O 1
ATOM 7060 N N . LEU A 1 857 ? 1.792 3.335 -23.395 1.00 97.94 857 LEU A N 1
ATOM 7061 C CA . LEU A 1 857 ? 1.109 3.978 -22.269 1.00 97.94 857 LEU A CA 1
ATOM 7062 C C . LEU A 1 857 ? 1.258 3.179 -20.969 1.00 97.94 857 LEU A C 1
ATOM 7064 O O . LEU A 1 857 ? 1.587 3.751 -19.933 1.00 97.94 857 LEU A O 1
ATOM 7068 N N . GLY A 1 858 ? 1.086 1.853 -21.010 1.00 98.06 858 GLY A N 1
ATOM 7069 C CA . GLY A 1 858 ? 1.262 0.999 -19.832 1.00 98.06 858 GLY A CA 1
ATOM 7070 C C . GLY A 1 858 ? 2.711 0.968 -19.337 1.00 98.06 858 GLY A C 1
ATOM 7071 O O . GLY A 1 858 ? 2.961 1.019 -18.132 1.00 98.06 858 GLY A O 1
ATOM 7072 N N . VAL A 1 859 ? 3.676 0.948 -20.264 1.00 98.38 859 VAL A N 1
ATOM 7073 C CA . VAL A 1 859 ? 5.109 1.054 -19.944 1.00 98.38 859 VAL A CA 1
ATOM 7074 C C . VAL A 1 859 ? 5.440 2.434 -19.371 1.00 98.38 859 VAL A C 1
ATOM 7076 O O . VAL A 1 859 ? 6.170 2.517 -18.383 1.00 98.38 859 VAL A O 1
ATOM 7079 N N . SER A 1 860 ? 4.898 3.512 -19.946 1.00 97.94 860 SER A N 1
ATOM 7080 C CA . SER A 1 860 ? 5.109 4.871 -19.441 1.00 97.94 860 SER A CA 1
ATOM 7081 C C . SER A 1 860 ? 4.544 5.027 -18.036 1.00 97.94 860 SER A C 1
ATOM 7083 O O . SER A 1 860 ? 5.281 5.445 -17.150 1.00 97.94 860 SER A O 1
ATOM 7085 N N . LEU A 1 861 ? 3.308 4.580 -17.795 1.00 98.25 861 LEU A N 1
ATOM 7086 C CA . LEU A 1 861 ? 2.683 4.623 -16.474 1.00 98.25 861 LEU A CA 1
ATOM 7087 C C . LEU A 1 861 ? 3.481 3.825 -15.433 1.00 98.25 861 LEU A C 1
ATOM 7089 O O . LEU A 1 861 ? 3.682 4.295 -14.312 1.00 98.25 861 LEU A O 1
ATOM 7093 N N . PHE A 1 862 ? 3.976 2.636 -15.796 1.00 98.44 862 PHE A N 1
ATOM 7094 C CA . PHE A 1 862 ? 4.871 1.869 -14.928 1.00 98.44 862 PHE A CA 1
ATOM 7095 C C . PHE A 1 862 ? 6.109 2.690 -14.538 1.00 98.44 862 PHE A C 1
ATOM 7097 O O . PHE A 1 862 ? 6.474 2.723 -13.361 1.00 98.44 862 PHE A O 1
ATOM 7104 N N . LEU A 1 863 ? 6.741 3.367 -15.501 1.00 98.19 863 LEU A N 1
ATOM 7105 C CA . LEU A 1 863 ? 7.909 4.209 -15.249 1.00 98.19 863 LEU A CA 1
ATOM 7106 C C . LEU A 1 863 ? 7.557 5.467 -14.446 1.00 98.19 863 LEU A C 1
ATOM 7108 O O . LEU A 1 863 ? 8.320 5.839 -13.561 1.00 98.19 863 LEU A O 1
ATOM 7112 N N . ASP A 1 864 ? 6.412 6.095 -14.674 1.00 97.69 864 ASP A N 1
ATOM 7113 C CA . ASP A 1 864 ? 6.017 7.303 -13.943 1.00 97.69 864 ASP A CA 1
ATOM 7114 C C . ASP A 1 864 ? 5.824 6.998 -12.452 1.00 97.69 864 ASP A C 1
ATOM 7116 O O . ASP A 1 864 ? 6.409 7.672 -11.595 1.00 97.69 864 ASP A O 1
ATOM 7120 N N . ILE A 1 865 ? 5.143 5.889 -12.138 1.00 97.75 865 ILE A N 1
ATOM 7121 C CA . ILE A 1 865 ? 4.983 5.414 -10.758 1.00 97.75 865 ILE A CA 1
ATOM 7122 C C . ILE A 1 865 ? 6.327 4.942 -10.184 1.00 97.75 865 ILE A C 1
ATOM 7124 O O . ILE A 1 865 ? 6.608 5.177 -9.010 1.00 97.75 865 ILE A O 1
ATOM 7128 N N . LEU A 1 866 ? 7.199 4.324 -10.986 1.00 97.88 866 LEU A N 1
ATOM 7129 C CA . LEU A 1 866 ? 8.538 3.927 -10.542 1.00 97.88 866 LEU A CA 1
ATOM 7130 C C . LEU A 1 866 ? 9.392 5.128 -10.109 1.00 97.88 866 LEU A C 1
ATOM 7132 O O . LEU A 1 866 ? 10.122 5.037 -9.123 1.00 97.88 866 LEU A O 1
ATOM 7136 N N . TYR A 1 867 ? 9.326 6.231 -10.858 1.00 97.69 867 TYR A N 1
ATOM 7137 C CA . TYR A 1 867 ? 10.144 7.420 -10.621 1.00 97.69 867 TYR A CA 1
ATOM 7138 C C . TYR A 1 867 ? 9.571 8.304 -9.518 1.00 97.69 867 TYR A C 1
ATOM 7140 O O . TYR A 1 867 ? 10.323 8.796 -8.678 1.00 97.69 867 TYR A O 1
ATOM 7148 N N . THR A 1 868 ? 8.258 8.530 -9.532 1.00 96.44 868 THR A N 1
ATOM 7149 C CA . THR A 1 868 ? 7.627 9.578 -8.719 1.00 96.44 868 THR A CA 1
ATOM 7150 C C . THR A 1 868 ? 6.635 9.034 -7.697 1.00 96.44 868 THR A C 1
ATOM 7152 O O . THR A 1 868 ? 6.185 9.780 -6.832 1.00 96.44 868 THR A O 1
ATOM 7155 N N . SER A 1 869 ? 6.301 7.738 -7.763 1.00 94.31 869 SER A N 1
ATOM 7156 C CA . SER A 1 869 ? 5.169 7.137 -7.036 1.00 94.31 869 SER A CA 1
ATOM 7157 C C . SER A 1 869 ? 3.824 7.818 -7.324 1.00 94.31 869 SER A C 1
ATOM 7159 O O . SER A 1 869 ? 2.885 7.669 -6.547 1.00 94.31 869 SER A O 1
ATOM 7161 N N . SER A 1 870 ? 3.732 8.545 -8.439 1.00 93.44 870 SER A N 1
ATOM 7162 C CA . SER A 1 870 ? 2.562 9.293 -8.890 1.00 93.44 870 SER A CA 1
ATOM 7163 C C . SER A 1 870 ? 2.450 9.221 -10.417 1.00 93.44 870 SER A C 1
ATOM 7165 O O . SER A 1 870 ? 3.364 8.762 -11.103 1.00 93.44 870 SER A O 1
ATOM 7167 N N . THR A 1 871 ? 1.324 9.676 -10.953 1.00 93.50 871 THR A N 1
ATOM 7168 C CA . THR A 1 871 ? 1.135 9.914 -12.386 1.00 93.50 871 THR A CA 1
ATOM 7169 C C . THR A 1 871 ? 0.438 11.257 -12.594 1.00 93.50 871 THR A C 1
ATOM 7171 O O . THR A 1 871 ? -0.319 11.709 -11.734 1.00 93.50 871 THR A O 1
ATOM 7174 N N . ARG A 1 872 ? 0.747 11.931 -13.707 1.00 86.62 872 ARG A N 1
ATOM 7175 C CA . ARG A 1 872 ? 0.116 13.205 -14.103 1.00 86.62 872 ARG A CA 1
ATOM 7176 C C . ARG A 1 872 ? -1.174 12.988 -14.888 1.00 86.62 872 ARG A C 1
ATOM 7178 O O . ARG A 1 872 ? -2.008 13.887 -14.956 1.00 86.62 872 ARG A O 1
ATOM 7185 N N . GLU A 1 873 ? -1.296 11.826 -15.512 1.00 92.50 873 GLU A N 1
ATOM 7186 C CA . GLU A 1 873 ? -2.452 11.449 -16.310 1.00 92.50 873 GLU A CA 1
ATOM 7187 C C . GLU A 1 873 ? -3.481 10.743 -15.426 1.00 92.50 873 GLU A C 1
ATOM 7189 O O . GLU A 1 873 ? -3.149 10.240 -14.354 1.00 92.50 873 GLU A O 1
ATOM 7194 N N . ASP A 1 874 ? -4.730 10.705 -15.882 1.00 95.50 874 ASP A N 1
ATOM 7195 C CA . ASP A 1 874 ? -5.780 9.876 -15.290 1.00 95.50 874 ASP A CA 1
ATOM 7196 C C . ASP A 1 874 ? -5.920 8.609 -16.152 1.00 95.50 874 ASP A C 1
ATOM 7198 O O . ASP A 1 874 ? -6.713 8.591 -17.101 1.00 95.50 874 ASP A O 1
ATOM 7202 N N . PRO A 1 875 ? -5.049 7.597 -15.960 1.00 96.94 875 PRO A N 1
ATOM 7203 C CA . PRO A 1 875 ? -5.015 6.435 -16.832 1.00 96.94 875 PRO A CA 1
ATOM 7204 C C . PRO A 1 875 ? -6.255 5.572 -16.625 1.00 96.94 875 PRO A C 1
ATOM 7206 O O . PRO A 1 875 ? -6.736 5.386 -15.509 1.00 96.94 875 PRO A O 1
ATOM 7209 N N . ASP A 1 876 ? -6.727 4.952 -17.704 1.00 97.69 876 ASP A N 1
ATOM 7210 C CA . ASP A 1 876 ? -7.798 3.972 -17.600 1.00 97.69 876 ASP A CA 1
ATOM 7211 C C . ASP A 1 876 ? -7.342 2.704 -16.845 1.00 97.69 876 ASP A C 1
ATOM 7213 O O . ASP A 1 876 ? -6.150 2.401 -16.698 1.00 97.69 876 ASP A O 1
ATOM 7217 N N . TYR A 1 877 ? -8.311 1.915 -16.367 1.00 98.12 877 TYR A N 1
ATOM 7218 C CA . TYR A 1 877 ? -7.998 0.704 -15.602 1.00 98.12 877 TYR A CA 1
ATOM 7219 C C . TYR A 1 877 ? -7.198 -0.313 -16.436 1.00 98.12 877 TYR A C 1
ATOM 7221 O O . TYR A 1 877 ? -6.470 -1.130 -15.878 1.00 98.12 877 TYR A O 1
ATOM 7229 N N . LYS A 1 878 ? -7.301 -0.272 -17.772 1.00 98.25 878 LYS A N 1
ATOM 7230 C CA . LYS A 1 878 ? -6.564 -1.165 -18.678 1.00 98.25 878 LYS A CA 1
ATOM 7231 C C . LYS A 1 878 ? -5.077 -0.827 -18.681 1.00 98.25 878 LYS A C 1
ATOM 7233 O O . LYS A 1 878 ? -4.252 -1.723 -18.532 1.00 98.25 878 LYS A O 1
ATOM 7238 N N . THR A 1 879 ? -4.739 0.453 -18.777 1.00 98.25 879 THR A N 1
ATOM 7239 C CA . THR A 1 879 ? -3.367 0.964 -18.706 1.00 98.25 879 THR A CA 1
ATOM 7240 C C . THR A 1 879 ? -2.766 0.679 -17.331 1.00 98.25 879 THR A C 1
ATOM 7242 O O . THR A 1 879 ? -1.641 0.184 -17.244 1.00 98.25 879 THR A O 1
ATOM 7245 N N . MET A 1 880 ? -3.543 0.876 -16.259 1.00 98.31 880 MET A N 1
ATOM 7246 C CA . MET A 1 880 ? -3.160 0.493 -14.893 1.00 98.31 880 MET A CA 1
ATOM 7247 C C . MET A 1 880 ? -2.885 -1.013 -14.757 1.00 98.31 880 MET A C 1
ATOM 7249 O O . MET A 1 880 ? -1.918 -1.401 -14.100 1.00 98.31 880 MET A O 1
ATOM 7253 N N . LEU A 1 881 ? -3.684 -1.875 -15.399 1.00 98.44 881 LEU A N 1
ATOM 7254 C CA . LEU A 1 881 ? -3.446 -3.322 -15.419 1.00 98.44 881 LEU A CA 1
ATOM 7255 C C . LEU A 1 881 ? -2.170 -3.690 -16.187 1.00 98.44 881 LEU A C 1
ATOM 7257 O O . LEU A 1 881 ? -1.395 -4.499 -15.688 1.00 98.44 881 LEU A O 1
ATOM 7261 N N . VAL A 1 882 ? -1.881 -3.064 -17.335 1.00 98.50 882 VAL A N 1
ATOM 7262 C CA . VAL A 1 882 ? -0.602 -3.281 -18.043 1.00 98.50 882 VAL A CA 1
ATOM 7263 C C . VAL A 1 882 ? 0.582 -2.878 -17.156 1.00 98.50 882 VAL A C 1
ATOM 7265 O O . VAL A 1 882 ? 1.541 -3.639 -17.013 1.00 98.50 882 VAL A O 1
ATOM 7268 N N . ALA A 1 883 ? 0.505 -1.719 -16.495 1.00 98.44 883 ALA A N 1
ATOM 7269 C CA . ALA A 1 883 ? 1.540 -1.281 -15.561 1.00 98.44 883 ALA A CA 1
ATOM 7270 C C . ALA A 1 883 ? 1.697 -2.250 -14.371 1.00 98.44 883 ALA A C 1
ATOM 7272 O O . ALA A 1 883 ? 2.821 -2.533 -13.946 1.00 98.44 883 ALA A O 1
ATOM 7273 N N . LEU A 1 884 ? 0.590 -2.801 -13.855 1.00 98.44 884 LEU A N 1
ATOM 7274 C CA . LEU A 1 884 ? 0.593 -3.781 -12.763 1.00 98.44 884 LEU A CA 1
ATOM 7275 C C . LEU A 1 884 ? 1.263 -5.086 -13.196 1.00 98.44 884 LEU A C 1
ATOM 7277 O O . LEU A 1 884 ? 2.041 -5.663 -12.433 1.00 98.44 884 LEU A O 1
ATOM 7281 N N . ASP A 1 885 ? 0.996 -5.535 -14.419 1.00 98.38 885 ASP A N 1
ATOM 7282 C CA . ASP A 1 885 ? 1.593 -6.728 -15.008 1.00 98.38 885 ASP A CA 1
ATOM 7283 C C . ASP A 1 885 ? 3.110 -6.591 -15.127 1.00 98.38 885 ASP A C 1
ATOM 7285 O O . ASP A 1 885 ? 3.834 -7.500 -14.710 1.00 98.38 885 ASP A O 1
ATOM 7289 N N . LEU A 1 886 ? 3.598 -5.440 -15.594 1.00 98.56 886 LEU A N 1
ATOM 7290 C CA . LEU A 1 886 ? 5.028 -5.128 -15.661 1.00 98.56 886 LEU A CA 1
ATOM 7291 C C . LEU A 1 886 ? 5.664 -5.047 -14.266 1.00 98.56 886 LEU A C 1
ATOM 7293 O O . LEU A 1 886 ? 6.688 -5.688 -14.010 1.00 98.56 886 LEU A O 1
ATOM 7297 N N . ALA A 1 887 ? 5.034 -4.326 -13.333 1.00 98.44 887 ALA A N 1
ATOM 7298 C CA . ALA A 1 887 ? 5.528 -4.188 -11.965 1.00 98.44 887 ALA A CA 1
ATOM 7299 C C . ALA A 1 887 ? 5.619 -5.541 -11.246 1.00 98.44 887 ALA A C 1
ATOM 7301 O O . ALA A 1 887 ? 6.613 -5.822 -10.573 1.00 98.44 887 ALA A O 1
ATOM 7302 N N . HIS A 1 888 ? 4.615 -6.404 -11.421 1.00 98.31 888 HIS A N 1
ATOM 7303 C CA . HIS A 1 888 ? 4.605 -7.754 -10.866 1.00 98.31 888 HIS A CA 1
ATOM 7304 C C . HIS A 1 888 ? 5.658 -8.649 -11.541 1.00 98.31 888 HIS A C 1
ATOM 7306 O O . HIS A 1 888 ? 6.450 -9.290 -10.846 1.00 98.31 888 HIS A O 1
ATOM 7312 N N . ARG A 1 889 ? 5.728 -8.648 -12.883 1.00 98.12 889 ARG A N 1
ATOM 7313 C CA . ARG A 1 889 ? 6.712 -9.405 -13.686 1.00 98.12 889 ARG A CA 1
ATOM 7314 C C . ARG A 1 889 ? 8.148 -9.085 -13.276 1.00 98.12 889 ARG A C 1
ATOM 7316 O O . ARG A 1 889 ? 8.980 -9.987 -13.192 1.00 98.12 889 ARG A O 1
ATOM 7323 N N . TRP A 1 890 ? 8.433 -7.819 -12.986 1.00 98.56 890 TRP A N 1
ATOM 7324 C CA . TRP A 1 890 ? 9.760 -7.352 -12.588 1.00 98.56 890 TRP A CA 1
ATOM 7325 C C . TRP A 1 890 ? 9.941 -7.193 -11.075 1.00 98.56 890 TRP A C 1
ATOM 7327 O O . TRP A 1 890 ? 10.968 -6.677 -10.639 1.00 98.56 890 TRP A O 1
ATOM 7337 N N . GLN A 1 891 ? 9.002 -7.674 -10.259 1.00 98.12 891 GLN A N 1
ATOM 7338 C CA . GLN A 1 891 ? 9.098 -7.683 -8.793 1.00 98.12 891 GLN A CA 1
ATOM 7339 C C . GLN A 1 891 ? 9.350 -6.296 -8.173 1.00 98.12 891 GLN A C 1
ATOM 7341 O O . GLN A 1 891 ? 10.089 -6.152 -7.198 1.00 98.12 891 GLN A O 1
ATOM 7346 N N . VAL A 1 892 ? 8.721 -5.257 -8.722 1.00 98.12 892 VAL A N 1
ATOM 7347 C CA . VAL A 1 892 ? 8.773 -3.902 -8.164 1.00 98.12 892 VAL A CA 1
ATOM 7348 C C . VAL A 1 892 ? 7.660 -3.742 -7.130 1.00 98.12 892 VAL A C 1
ATOM 7350 O O . VAL A 1 892 ? 6.623 -3.134 -7.385 1.00 98.12 892 VAL A O 1
ATOM 7353 N N . HIS A 1 893 ? 7.859 -4.323 -5.944 1.00 95.88 893 HIS A N 1
ATOM 7354 C CA . HIS A 1 893 ? 6.812 -4.445 -4.921 1.00 95.88 893 HIS A CA 1
ATOM 7355 C C . HIS A 1 893 ? 6.154 -3.117 -4.519 1.00 95.88 893 HIS A C 1
ATOM 7357 O O . HIS A 1 893 ? 4.941 -3.089 -4.333 1.00 95.88 893 HIS A O 1
ATOM 7363 N N . GLY A 1 894 ? 6.924 -2.027 -4.416 1.00 94.06 894 GLY A N 1
ATOM 7364 C CA . GLY A 1 894 ? 6.370 -0.706 -4.097 1.00 94.06 894 GLY A CA 1
ATOM 7365 C C . GLY A 1 894 ? 5.368 -0.229 -5.151 1.00 94.06 894 GLY A C 1
ATOM 7366 O O . GLY A 1 894 ? 4.256 0.158 -4.814 1.00 94.06 894 GLY A O 1
ATOM 7367 N N . VAL A 1 895 ? 5.713 -0.371 -6.434 1.00 97.25 895 VAL A N 1
ATOM 7368 C CA . VAL A 1 895 ? 4.836 -0.002 -7.557 1.00 97.25 895 VAL A CA 1
ATOM 7369 C C . VAL A 1 895 ? 3.610 -0.917 -7.626 1.00 97.25 895 VAL A C 1
ATOM 7371 O O . VAL A 1 895 ? 2.503 -0.429 -7.832 1.00 97.25 895 VAL A O 1
ATOM 7374 N N . VAL A 1 896 ? 3.769 -2.225 -7.375 1.00 97.81 896 VAL A N 1
ATOM 7375 C CA . VAL A 1 896 ? 2.637 -3.169 -7.285 1.00 97.81 896 VAL A CA 1
ATOM 7376 C C . VAL A 1 896 ? 1.633 -2.723 -6.220 1.00 97.81 896 VAL A C 1
ATOM 7378 O O . VAL A 1 896 ? 0.431 -2.747 -6.472 1.00 97.81 896 VAL A O 1
ATOM 7381 N N . GLN A 1 897 ? 2.103 -2.301 -5.043 1.00 95.00 897 GLN A N 1
ATOM 7382 C CA . GLN A 1 897 ? 1.227 -1.831 -3.967 1.00 95.00 897 GLN A CA 1
ATOM 7383 C C . GLN A 1 897 ? 0.484 -0.551 -4.357 1.00 95.00 897 GLN A C 1
ATOM 7385 O O . GLN A 1 897 ? -0.735 -0.504 -4.199 1.00 95.00 897 GLN A O 1
ATOM 7390 N N . THR A 1 898 ? 1.185 0.443 -4.913 1.00 95.12 898 THR A N 1
ATOM 7391 C CA . THR A 1 898 ? 0.575 1.697 -5.386 1.00 95.12 898 THR A CA 1
ATOM 7392 C C . THR A 1 898 ? -0.507 1.433 -6.433 1.00 95.12 898 THR A C 1
ATOM 7394 O O . THR A 1 898 ? -1.627 1.922 -6.303 1.00 95.12 898 THR A O 1
ATOM 7397 N N . LEU A 1 899 ? -0.213 0.585 -7.421 1.00 97.31 899 LEU A N 1
ATOM 7398 C CA . LEU A 1 899 ? -1.165 0.205 -8.466 1.00 97.31 899 LEU A CA 1
ATOM 7399 C C . LEU A 1 899 ? -2.360 -0.584 -7.921 1.00 97.31 899 LEU A C 1
ATOM 7401 O O . LEU A 1 899 ? -3.479 -0.366 -8.370 1.00 97.31 899 LEU A O 1
ATOM 7405 N N . CYS A 1 900 ? -2.167 -1.464 -6.931 1.00 97.12 900 CYS A N 1
ATOM 7406 C CA . CYS A 1 900 ? -3.283 -2.160 -6.278 1.00 97.12 900 CYS A CA 1
ATOM 7407 C C . CYS A 1 900 ? -4.228 -1.190 -5.559 1.00 97.12 900 CYS A C 1
ATOM 7409 O O . CYS A 1 900 ? -5.438 -1.400 -5.581 1.00 97.12 900 CYS A O 1
ATOM 7411 N N . VAL A 1 901 ? -3.689 -0.152 -4.911 1.00 94.06 901 VAL A N 1
ATOM 7412 C CA . VAL A 1 901 ? -4.505 0.873 -4.244 1.00 94.06 901 VAL A CA 1
ATOM 7413 C C . VAL A 1 901 ? -5.285 1.684 -5.274 1.00 94.06 901 VAL A C 1
ATOM 7415 O O . VAL A 1 901 ? -6.492 1.824 -5.118 1.00 94.06 901 VAL A O 1
ATOM 7418 N N . ALA A 1 902 ? -4.636 2.135 -6.350 1.00 95.56 902 ALA A N 1
ATOM 7419 C CA . ALA A 1 902 ? -5.313 2.861 -7.422 1.00 95.56 902 ALA A CA 1
ATOM 7420 C C . ALA A 1 902 ? -6.414 2.010 -8.082 1.00 95.56 902 ALA A C 1
ATOM 7422 O O . ALA A 1 902 ? -7.562 2.432 -8.159 1.00 95.56 902 ALA A O 1
ATOM 7423 N N . LEU A 1 903 ? -6.102 0.768 -8.469 1.00 97.75 903 LEU A N 1
ATOM 7424 C CA . LEU A 1 903 ? -7.065 -0.142 -9.097 1.00 97.75 903 LEU A CA 1
ATOM 7425 C C . LEU A 1 903 ? -8.245 -0.488 -8.191 1.00 97.75 903 LEU A C 1
ATOM 7427 O O . LEU A 1 903 ? -9.344 -0.675 -8.700 1.00 97.75 903 LEU A O 1
ATOM 7431 N N . ARG A 1 904 ? -8.046 -0.562 -6.869 1.00 97.12 904 ARG A N 1
ATOM 7432 C CA . ARG A 1 904 ? -9.139 -0.762 -5.906 1.00 97.12 904 ARG A CA 1
ATOM 7433 C C . ARG A 1 904 ? -10.195 0.332 -6.034 1.00 97.12 904 ARG A C 1
ATOM 7435 O O . ARG A 1 904 ? -11.385 0.032 -5.983 1.00 97.12 904 ARG A O 1
ATOM 7442 N N . ASP A 1 905 ? -9.752 1.572 -6.186 1.00 96.06 905 ASP A N 1
ATOM 7443 C CA . ASP A 1 905 ? -10.634 2.734 -6.248 1.00 96.06 905 ASP A CA 1
ATOM 7444 C C . ASP A 1 905 ? -11.293 2.870 -7.643 1.00 96.06 905 ASP A C 1
ATOM 7446 O O . ASP A 1 905 ? -12.254 3.617 -7.804 1.00 96.06 905 ASP A O 1
ATOM 7450 N N . MET A 1 906 ? -10.835 2.082 -8.627 1.00 97.69 906 MET A N 1
ATOM 7451 C CA . MET A 1 906 ? -11.384 1.978 -9.987 1.00 97.69 906 MET A CA 1
ATOM 7452 C C . MET A 1 906 ? -12.278 0.743 -10.206 1.00 97.69 906 MET A C 1
ATOM 7454 O O . MET A 1 906 ? -12.645 0.448 -11.347 1.00 97.69 906 MET A O 1
ATOM 7458 N N . ILE A 1 907 ? -12.599 -0.027 -9.157 1.00 98.31 907 ILE A N 1
ATOM 7459 C CA . ILE A 1 907 ? -13.481 -1.195 -9.282 1.00 98.31 907 ILE A CA 1
ATOM 7460 C C . ILE A 1 907 ? -14.920 -0.720 -9.520 1.00 98.31 907 ILE A C 1
ATOM 7462 O O . ILE A 1 907 ? -15.559 -0.151 -8.637 1.00 98.31 907 ILE A O 1
ATOM 7466 N N . ASP A 1 908 ? -15.448 -1.028 -10.700 1.00 98.06 908 ASP A N 1
ATOM 7467 C CA . ASP A 1 908 ? -16.848 -0.861 -11.075 1.00 98.06 908 ASP A CA 1
ATOM 7468 C C . ASP A 1 908 ? -17.353 -2.124 -11.796 1.00 98.06 908 ASP A C 1
ATOM 7470 O O . ASP A 1 908 ? -16.595 -3.065 -12.033 1.00 98.06 908 ASP A O 1
ATOM 7474 N N . SER A 1 909 ? -18.637 -2.190 -12.162 1.00 97.88 909 SER A N 1
ATOM 7475 C CA . SER A 1 909 ? -19.186 -3.388 -12.818 1.00 97.88 909 SER A CA 1
ATOM 7476 C C . SER A 1 909 ? -18.530 -3.713 -14.176 1.00 97.88 909 SER A C 1
ATOM 7478 O O . SER A 1 909 ? -18.616 -4.857 -14.617 1.00 97.88 909 SER A O 1
ATOM 7480 N N . GLN A 1 910 ? -17.911 -2.742 -14.862 1.00 97.81 910 GLN A N 1
ATOM 7481 C CA . GLN A 1 910 ? -17.250 -2.935 -16.160 1.00 97.81 910 GLN A CA 1
ATOM 7482 C C . GLN A 1 910 ? -15.784 -3.364 -16.005 1.00 97.81 910 GLN A C 1
ATOM 7484 O O . GLN A 1 910 ? -15.310 -4.214 -16.759 1.00 97.81 910 GLN A O 1
ATOM 7489 N N . SER A 1 911 ? -15.064 -2.795 -15.038 1.00 98.19 911 SER A N 1
ATOM 7490 C CA . SER A 1 911 ? -13.656 -3.083 -14.755 1.00 98.19 911 SER A CA 1
ATOM 7491 C C . SER A 1 911 ? -13.473 -4.321 -13.869 1.00 98.19 911 SER A C 1
ATOM 7493 O O . SER A 1 911 ? -12.423 -4.967 -13.924 1.00 98.19 911 SER A O 1
ATOM 7495 N N . PHE A 1 912 ? -14.505 -4.701 -13.102 1.00 98.31 912 PHE A N 1
ATOM 7496 C CA . PHE A 1 912 ? -14.461 -5.762 -12.094 1.00 98.31 912 PHE A CA 1
ATOM 7497 C C . PHE A 1 912 ? -13.827 -7.060 -12.595 1.00 98.31 912 PHE A C 1
ATOM 7499 O O . PHE A 1 912 ? -12.928 -7.584 -11.944 1.00 98.31 912 PHE A O 1
ATOM 7506 N N . VAL A 1 913 ? -14.272 -7.585 -13.743 1.00 98.31 913 VAL A N 1
ATOM 7507 C CA . VAL A 1 913 ? -13.818 -8.898 -14.231 1.00 9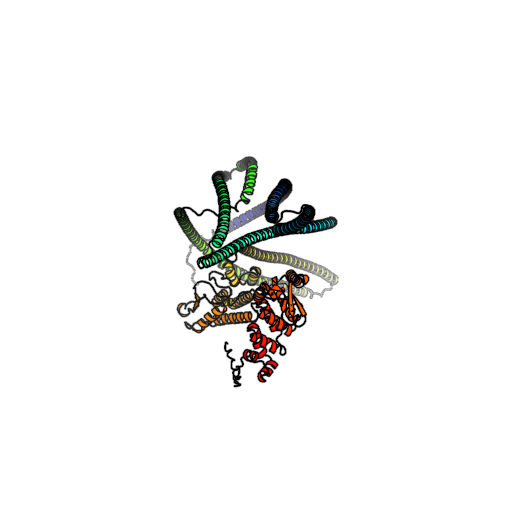8.31 913 VAL A CA 1
ATOM 7508 C C . VAL A 1 913 ? -12.312 -8.896 -14.488 1.00 98.31 913 VAL A C 1
ATOM 7510 O O . VAL A 1 913 ? -11.613 -9.787 -14.008 1.00 98.31 913 VAL A O 1
ATOM 7513 N N . ALA A 1 914 ? -11.811 -7.869 -15.179 1.00 98.44 914 ALA A N 1
ATOM 7514 C CA . ALA A 1 914 ? -10.397 -7.749 -15.519 1.00 98.44 914 ALA A CA 1
ATOM 7515 C C . ALA A 1 914 ? -9.525 -7.547 -14.268 1.00 98.44 914 ALA A C 1
ATOM 7517 O O . ALA A 1 914 ? -8.485 -8.191 -14.121 1.00 98.44 914 ALA A O 1
ATOM 7518 N N . ILE A 1 915 ? -9.968 -6.696 -13.334 1.00 98.56 915 ILE A N 1
ATOM 7519 C CA . ILE A 1 915 ? -9.234 -6.414 -12.093 1.00 98.56 915 ILE A CA 1
ATOM 7520 C C . ILE A 1 915 ? -9.224 -7.639 -11.168 1.00 98.56 915 ILE A C 1
ATOM 7522 O O . ILE A 1 915 ? -8.170 -8.008 -10.647 1.00 98.56 915 ILE A O 1
ATOM 7526 N N . ALA A 1 916 ? -10.366 -8.307 -10.987 1.00 98.31 916 ALA A N 1
ATOM 7527 C CA . ALA A 1 916 ? -10.481 -9.487 -10.133 1.00 98.31 916 ALA A CA 1
ATOM 7528 C C . ALA A 1 916 ? -9.675 -10.671 -10.679 1.00 98.31 916 ALA A C 1
ATOM 7530 O O . ALA A 1 916 ? -9.032 -11.389 -9.911 1.00 98.31 916 ALA A O 1
ATOM 7531 N N . GLU A 1 917 ? -9.670 -10.865 -12.000 1.00 98.25 917 GLU A N 1
ATOM 7532 C CA . GLU A 1 917 ? -8.859 -11.895 -12.643 1.00 98.25 917 GLU A CA 1
ATOM 7533 C C . GLU A 1 917 ? -7.365 -11.614 -12.459 1.00 98.25 917 GLU A C 1
ATOM 7535 O O . GLU A 1 917 ? -6.625 -12.498 -12.018 1.00 98.25 917 GLU A O 1
ATOM 7540 N N . ALA A 1 918 ? -6.923 -10.374 -12.695 1.00 98.31 918 ALA A N 1
ATOM 7541 C CA . ALA A 1 918 ? -5.539 -9.978 -12.457 1.00 98.31 918 ALA A CA 1
ATOM 7542 C C . ALA A 1 918 ? -5.129 -10.173 -10.989 1.00 98.31 918 ALA A C 1
ATOM 7544 O O . ALA A 1 918 ? -4.050 -10.708 -10.722 1.00 98.31 918 ALA A O 1
ATOM 7545 N N . ALA A 1 919 ? -5.996 -9.800 -10.042 1.00 98.06 919 ALA A N 1
ATOM 7546 C CA . ALA A 1 919 ? -5.758 -9.978 -8.615 1.00 98.06 919 ALA A CA 1
ATOM 7547 C C . ALA A 1 919 ? -5.609 -11.458 -8.232 1.00 98.06 919 ALA A C 1
ATOM 7549 O O . ALA A 1 919 ? -4.681 -11.813 -7.504 1.00 98.06 919 ALA A O 1
ATOM 7550 N N . ALA A 1 920 ? -6.484 -12.323 -8.753 1.00 97.50 920 ALA A N 1
ATOM 7551 C CA . ALA A 1 920 ? -6.459 -13.757 -8.484 1.00 97.50 920 ALA A CA 1
ATOM 7552 C C . ALA A 1 920 ? -5.228 -14.443 -9.099 1.00 97.50 920 ALA A C 1
ATOM 7554 O O . ALA A 1 920 ? -4.533 -15.191 -8.412 1.00 97.50 920 ALA A O 1
ATOM 7555 N N . LEU A 1 921 ? -4.920 -14.169 -10.372 1.00 97.19 921 LEU A N 1
ATOM 7556 C CA . LEU A 1 921 ? -3.802 -14.801 -11.086 1.00 97.19 921 LEU A CA 1
ATOM 7557 C C . LEU A 1 921 ? -2.433 -14.405 -10.520 1.00 97.19 921 LEU A C 1
ATOM 7559 O O . LEU A 1 921 ? -1.499 -15.203 -10.555 1.00 97.19 921 LEU A O 1
ATOM 7563 N N . LYS A 1 922 ? -2.313 -13.182 -9.994 1.00 97.81 922 LYS A N 1
ATOM 7564 C CA . LYS A 1 922 ? -1.068 -12.648 -9.420 1.00 97.81 922 LYS A CA 1
ATOM 7565 C C . LYS A 1 922 ? -0.979 -12.807 -7.897 1.00 97.81 922 LYS A C 1
ATOM 7567 O O . LYS A 1 922 ? 0.018 -12.405 -7.309 1.00 97.81 922 LYS A O 1
ATOM 7572 N N . GLY A 1 923 ? -2.001 -13.372 -7.244 1.00 96.94 923 GLY A N 1
ATOM 7573 C CA . GLY A 1 923 ? -2.022 -13.555 -5.786 1.00 96.94 923 GLY A CA 1
ATOM 7574 C C . GLY A 1 923 ? -2.009 -12.238 -4.996 1.00 96.94 923 GLY A C 1
ATOM 7575 O O . GLY A 1 923 ? -1.365 -12.137 -3.952 1.00 96.94 923 GLY A O 1
ATOM 7576 N N . LEU A 1 924 ? -2.681 -11.200 -5.500 1.00 97.00 924 LEU A N 1
ATOM 7577 C CA . LEU A 1 924 ? -2.688 -9.859 -4.907 1.00 97.00 924 LEU A CA 1
ATOM 7578 C C . LEU A 1 924 ? -3.796 -9.738 -3.852 1.00 97.00 924 LEU A C 1
ATOM 7580 O O . LEU A 1 924 ? -4.845 -9.149 -4.099 1.00 97.00 924 LEU A O 1
ATOM 7584 N N . GLU A 1 925 ? -3.554 -10.272 -2.655 1.00 94.19 925 GLU A N 1
ATOM 7585 C CA . GLU A 1 925 ? -4.552 -10.418 -1.575 1.00 94.19 925 GLU A CA 1
ATOM 7586 C C . GLU A 1 925 ? -5.305 -9.134 -1.187 1.00 94.19 925 GLU A C 1
ATOM 7588 O O . GLU A 1 925 ? -6.476 -9.170 -0.808 1.00 94.19 925 GLU A O 1
ATOM 7593 N N . MET A 1 926 ? -4.651 -7.970 -1.246 1.00 90.94 926 MET A N 1
ATOM 7594 C CA . MET A 1 926 ? -5.318 -6.690 -0.974 1.00 90.94 926 MET A CA 1
ATOM 7595 C C . MET A 1 926 ? -6.404 -6.407 -2.018 1.00 90.94 926 MET A C 1
ATOM 7597 O O . MET A 1 926 ? -7.552 -6.141 -1.663 1.00 90.94 926 MET A O 1
ATOM 7601 N N . LEU A 1 927 ? -6.036 -6.497 -3.296 1.00 96.81 927 LEU A N 1
ATOM 7602 C CA . LEU A 1 927 ? -6.930 -6.234 -4.415 1.00 96.81 927 LEU A CA 1
ATOM 7603 C C . LEU A 1 927 ? -7.985 -7.339 -4.542 1.00 96.81 927 LEU A C 1
ATOM 7605 O O . LEU A 1 927 ? -9.149 -7.048 -4.799 1.00 96.81 927 LEU A O 1
ATOM 7609 N N . ALA A 1 928 ? -7.610 -8.591 -4.267 1.00 97.56 928 ALA A N 1
ATOM 7610 C CA . ALA A 1 928 ? -8.518 -9.728 -4.289 1.00 97.56 928 ALA A CA 1
ATOM 7611 C C . ALA A 1 928 ? -9.632 -9.592 -3.242 1.00 97.56 928 ALA A C 1
ATOM 7613 O O . ALA A 1 928 ? -10.801 -9.790 -3.564 1.00 97.56 928 ALA A O 1
ATOM 7614 N N . ARG A 1 929 ? -9.301 -9.174 -2.010 1.00 93.38 929 ARG A N 1
ATOM 7615 C CA . ARG A 1 929 ? -10.303 -8.891 -0.967 1.00 93.38 929 ARG A CA 1
ATOM 7616 C C . ARG A 1 929 ? -11.220 -7.732 -1.338 1.00 93.38 929 ARG A C 1
ATOM 7618 O O . ARG A 1 929 ? -12.421 -7.818 -1.093 1.00 93.38 929 ARG A O 1
ATOM 7625 N N . ALA A 1 930 ? -10.680 -6.672 -1.940 1.00 95.06 930 ALA A N 1
ATOM 7626 C CA . ALA A 1 930 ? -11.497 -5.563 -2.421 1.00 95.06 930 ALA A CA 1
ATOM 7627 C C . ALA A 1 930 ? -12.471 -6.008 -3.522 1.00 95.06 930 ALA A C 1
ATOM 7629 O O . ALA A 1 930 ? -13.659 -5.705 -3.441 1.00 95.06 930 ALA A O 1
ATOM 7630 N N . CYS A 1 931 ? -11.993 -6.804 -4.483 1.00 98.06 931 CYS A N 1
ATOM 7631 C CA . CYS A 1 931 ? -12.833 -7.410 -5.513 1.00 98.06 931 CYS A CA 1
ATOM 7632 C C . CYS A 1 931 ? -13.897 -8.325 -4.893 1.00 98.06 931 CYS A C 1
ATOM 7634 O O . CYS A 1 931 ? -15.060 -8.230 -5.259 1.00 98.06 931 CYS A O 1
ATOM 7636 N N . ALA A 1 932 ? -13.549 -9.171 -3.921 1.00 96.88 932 ALA A N 1
ATOM 7637 C CA . ALA A 1 932 ? -14.517 -10.048 -3.263 1.00 96.88 932 ALA A CA 1
ATOM 7638 C C . ALA A 1 932 ? -15.618 -9.251 -2.542 1.00 96.88 932 ALA A C 1
ATOM 7640 O O . ALA A 1 932 ? -16.802 -9.557 -2.679 1.00 96.88 932 ALA A O 1
ATOM 7641 N N . SER A 1 933 ? -15.229 -8.188 -1.830 1.00 95.81 933 SER A N 1
ATOM 7642 C CA . SER A 1 933 ? -16.157 -7.275 -1.159 1.00 95.81 933 SER A CA 1
ATOM 7643 C C . SER A 1 933 ? -17.102 -6.597 -2.157 1.00 95.81 933 SER A C 1
ATOM 7645 O O . SER A 1 933 ? -18.323 -6.717 -2.030 1.00 95.81 933 SER A O 1
ATOM 7647 N N . PHE A 1 934 ? -16.553 -5.970 -3.203 1.00 97.69 934 PHE A N 1
ATOM 7648 C CA . PHE A 1 934 ? -17.343 -5.330 -4.256 1.00 97.69 934 PHE A CA 1
ATOM 7649 C C . PHE A 1 934 ? -18.268 -6.330 -4.954 1.00 97.69 934 PHE A C 1
ATOM 7651 O O . PHE A 1 934 ? -19.472 -6.105 -5.043 1.00 97.69 934 PHE A O 1
ATOM 7658 N N . GLY A 1 935 ? -17.727 -7.475 -5.371 1.00 97.44 935 GLY A N 1
ATOM 7659 C CA . GLY A 1 935 ? -18.467 -8.508 -6.082 1.00 97.44 935 GLY A CA 1
ATOM 7660 C C . GLY A 1 935 ? -19.615 -9.090 -5.264 1.00 97.44 935 GLY A C 1
ATOM 7661 O O . GLY A 1 935 ? -20.642 -9.417 -5.843 1.00 97.44 935 GLY A O 1
ATOM 7662 N N . SER A 1 936 ? -19.486 -9.175 -3.934 1.00 96.62 936 SER A N 1
ATOM 7663 C CA . SER A 1 936 ? -20.573 -9.603 -3.035 1.00 96.62 936 SER A CA 1
ATOM 7664 C C . SER A 1 936 ? -21.710 -8.582 -2.902 1.00 96.62 936 SER A C 1
ATOM 7666 O O . SER A 1 936 ? -22.842 -8.964 -2.608 1.00 96.62 936 SER A O 1
ATOM 7668 N N . THR A 1 937 ? -21.419 -7.301 -3.142 1.00 97.25 937 THR A N 1
ATOM 7669 C CA . THR A 1 937 ? -22.361 -6.190 -2.948 1.00 97.25 937 THR A CA 1
ATOM 7670 C C . THR A 1 937 ? -23.029 -5.760 -4.258 1.00 97.25 937 THR A C 1
ATOM 7672 O O . THR A 1 937 ? -24.206 -5.404 -4.258 1.00 97.25 937 THR A O 1
ATOM 7675 N N . ASP A 1 938 ? -22.304 -5.795 -5.381 1.00 98.31 938 ASP A N 1
ATOM 7676 C CA . ASP A 1 938 ? -22.790 -5.307 -6.674 1.00 98.31 938 ASP A CA 1
ATOM 7677 C C . ASP A 1 938 ? -23.767 -6.280 -7.352 1.00 98.31 938 ASP A C 1
ATOM 7679 O O . ASP A 1 938 ? -23.473 -7.454 -7.595 1.00 98.31 938 ASP A O 1
ATOM 7683 N N . GLN A 1 939 ? -24.944 -5.767 -7.710 1.00 98.06 939 GLN A N 1
ATOM 7684 C CA . GLN A 1 939 ? -26.038 -6.574 -8.246 1.00 98.06 939 GLN A CA 1
ATOM 7685 C C . GLN A 1 939 ? -25.719 -7.138 -9.641 1.00 98.06 939 GLN A C 1
ATOM 7687 O O . GLN A 1 939 ? -26.047 -8.292 -9.919 1.00 98.06 939 GLN A O 1
ATOM 7692 N N . LYS A 1 940 ? -25.022 -6.372 -10.497 1.00 98.12 940 LYS A N 1
ATOM 7693 C CA . LYS A 1 940 ? -24.649 -6.817 -11.852 1.00 98.12 940 LYS A CA 1
ATOM 7694 C C . LYS A 1 940 ? -23.609 -7.931 -11.797 1.00 98.12 940 LYS A C 1
ATOM 7696 O O . LYS A 1 940 ? -23.760 -8.936 -12.488 1.00 98.12 940 LYS A O 1
ATOM 7701 N N . VAL A 1 941 ? -22.597 -7.802 -10.938 1.00 98.06 941 VAL A N 1
ATOM 7702 C CA . VAL A 1 941 ? -21.598 -8.862 -10.728 1.00 98.06 941 VAL A CA 1
ATOM 7703 C C . VAL A 1 941 ? -22.251 -10.144 -10.201 1.00 98.06 941 VAL A C 1
ATOM 7705 O O . VAL A 1 941 ? -21.933 -11.236 -10.676 1.00 98.06 941 VAL A O 1
ATOM 7708 N N . GLN A 1 942 ? -23.210 -10.037 -9.277 1.00 98.06 942 GLN A N 1
ATOM 7709 C CA . GLN A 1 942 ? -23.969 -11.193 -8.785 1.00 98.06 942 GLN A CA 1
ATOM 7710 C C . GLN A 1 942 ? -24.816 -11.863 -9.878 1.00 98.06 942 GLN A C 1
ATOM 7712 O O . GLN A 1 942 ? -24.934 -13.089 -9.907 1.00 98.06 942 GLN A O 1
ATOM 7717 N N . GLU A 1 943 ? -25.391 -11.096 -10.806 1.00 97.69 943 GLU A N 1
ATOM 7718 C CA . GLU A 1 943 ? -26.085 -11.651 -11.973 1.00 97.69 943 GLU A CA 1
ATOM 7719 C C . GLU A 1 943 ? -25.128 -12.389 -12.915 1.00 97.69 943 GLU A C 1
ATOM 7721 O O . GLU A 1 943 ? -25.426 -13.517 -13.312 1.00 97.69 943 GLU A O 1
ATOM 7726 N N . MET A 1 944 ? -23.962 -11.809 -13.221 1.00 97.69 944 MET A N 1
ATOM 7727 C CA . MET A 1 944 ? -22.918 -12.469 -14.021 1.00 97.69 944 MET A CA 1
ATOM 7728 C C . MET A 1 944 ? -22.437 -13.765 -13.358 1.00 97.69 944 MET A C 1
ATOM 7730 O O . MET A 1 944 ? -22.223 -14.776 -14.032 1.00 97.69 944 MET A O 1
ATOM 7734 N N . LEU A 1 945 ? -22.318 -13.762 -12.025 1.00 96.94 945 LEU A N 1
ATOM 7735 C CA . LEU A 1 945 ? -21.954 -14.944 -11.252 1.00 96.94 945 LEU A CA 1
ATOM 7736 C C . LEU A 1 945 ? -23.010 -16.051 -11.380 1.00 96.94 945 LEU A C 1
ATOM 7738 O O . LEU A 1 945 ? -22.654 -17.194 -11.660 1.00 96.94 945 LEU A O 1
ATOM 7742 N N . LYS A 1 946 ? -24.302 -15.716 -11.243 1.00 96.62 946 LYS A N 1
ATOM 7743 C CA . LYS A 1 946 ? -25.418 -16.670 -11.404 1.00 96.62 946 LYS A CA 1
ATOM 7744 C C . LYS A 1 946 ? -25.506 -17.243 -12.816 1.00 96.62 946 LYS A C 1
ATOM 7746 O O . LYS A 1 946 ? -25.837 -18.414 -12.972 1.00 96.62 946 LYS A O 1
ATOM 7751 N N . LYS A 1 947 ? -25.204 -16.433 -13.834 1.00 96.75 947 LYS A N 1
ATOM 7752 C CA . LYS A 1 947 ? -25.158 -16.869 -15.238 1.00 96.75 947 LYS A CA 1
ATOM 7753 C C . LYS A 1 947 ? -23.922 -17.713 -15.569 1.00 96.75 947 LYS A C 1
ATOM 7755 O O . LYS A 1 947 ? -23.884 -18.332 -16.626 1.00 96.75 947 LYS A O 1
ATOM 7760 N N . GLY A 1 948 ? -22.921 -17.754 -14.686 1.00 95.44 948 GLY A N 1
ATOM 7761 C CA . GLY A 1 948 ? -21.665 -18.465 -14.928 1.00 95.44 948 GLY A CA 1
ATOM 7762 C C . GLY A 1 948 ? -20.752 -17.777 -15.949 1.00 95.44 948 GLY A C 1
ATOM 7763 O O . GLY A 1 948 ? -19.854 -18.423 -16.480 1.00 95.44 948 GLY A O 1
ATOM 7764 N N . GLU A 1 949 ? -20.955 -16.483 -16.210 1.00 97.00 949 GLU A N 1
ATOM 7765 C CA . GLU A 1 949 ? -20.188 -15.700 -17.194 1.00 97.00 949 GLU A CA 1
ATOM 7766 C C . GLU A 1 949 ? -18.788 -15.313 -16.680 1.00 97.00 949 GLU A C 1
ATOM 7768 O O . GLU A 1 949 ? -17.924 -14.905 -17.455 1.00 97.00 949 GLU A O 1
ATOM 7773 N N . LEU A 1 950 ? -18.541 -15.445 -15.371 1.00 97.44 950 LEU A N 1
ATOM 7774 C CA . LEU A 1 950 ? -17.273 -15.058 -14.751 1.00 97.44 950 LEU A CA 1
ATOM 7775 C C . LEU A 1 950 ? -16.159 -16.108 -14.969 1.00 97.44 950 LEU A C 1
ATOM 7777 O O . LEU A 1 950 ? -16.399 -17.315 -14.790 1.00 97.44 950 LEU A O 1
ATOM 7781 N N . PRO A 1 951 ? -14.910 -15.674 -15.251 1.00 97.31 951 PRO A N 1
ATOM 7782 C CA . PRO A 1 951 ? -13.751 -16.561 -15.343 1.00 97.31 951 PRO A CA 1
ATOM 7783 C C . PRO A 1 951 ? -13.578 -17.435 -14.095 1.00 97.31 951 PRO A C 1
ATOM 7785 O O . PRO A 1 951 ? -13.921 -17.035 -12.980 1.00 97.31 951 PRO A O 1
ATOM 7788 N N . ALA A 1 952 ? -13.009 -18.634 -14.260 1.00 96.12 952 ALA A N 1
ATOM 7789 C CA . ALA A 1 952 ? -12.845 -19.596 -13.163 1.00 96.12 952 ALA A CA 1
ATOM 7790 C C . ALA A 1 952 ? -12.063 -19.011 -11.969 1.00 96.12 952 ALA A C 1
ATOM 7792 O O . ALA A 1 952 ? -12.457 -19.208 -10.820 1.00 96.12 952 ALA A O 1
ATOM 7793 N N . ALA A 1 953 ? -11.016 -18.224 -12.241 1.00 96.69 953 ALA A N 1
ATOM 7794 C CA . ALA A 1 953 ? -10.233 -17.542 -11.212 1.00 96.69 953 ALA A CA 1
ATOM 7795 C C . ALA A 1 953 ? -11.083 -16.557 -10.384 1.00 96.69 953 ALA A C 1
ATOM 7797 O O . ALA A 1 953 ? -10.979 -16.531 -9.158 1.00 96.69 953 ALA A O 1
ATOM 7798 N N . VAL A 1 954 ? -11.976 -15.807 -11.039 1.00 97.62 954 VAL A N 1
ATOM 7799 C CA . VAL A 1 954 ? -12.879 -14.846 -10.383 1.00 97.62 954 VAL A CA 1
ATOM 7800 C C . VAL A 1 954 ? -13.963 -15.570 -9.581 1.00 97.62 954 VAL A C 1
ATOM 7802 O O . VAL A 1 954 ? -14.252 -15.185 -8.451 1.00 97.62 954 VAL A O 1
ATOM 7805 N N . ARG A 1 955 ? -14.524 -16.669 -10.103 1.00 96.81 955 ARG A N 1
ATOM 7806 C CA . ARG A 1 955 ? -15.500 -17.494 -9.364 1.00 96.81 955 ARG A CA 1
ATOM 7807 C C . ARG A 1 955 ? -14.909 -18.074 -8.080 1.00 96.81 955 ARG A C 1
ATOM 7809 O O . ARG A 1 955 ? -15.552 -18.010 -7.034 1.00 96.81 955 ARG A O 1
ATOM 7816 N N . LYS A 1 956 ? -13.671 -18.572 -8.146 1.00 95.94 956 LYS A N 1
ATOM 7817 C CA . LYS A 1 956 ? -12.930 -19.069 -6.979 1.00 95.94 956 LYS A CA 1
ATOM 7818 C C . LYS A 1 956 ? -12.697 -17.971 -5.942 1.00 95.94 956 LYS A C 1
ATOM 7820 O O . LYS A 1 956 ? -12.886 -18.207 -4.752 1.00 95.94 956 LYS A O 1
ATOM 7825 N N . LEU A 1 957 ? -12.325 -16.771 -6.392 1.00 96.25 957 LEU A N 1
ATOM 7826 C CA . LEU A 1 957 ? -12.148 -15.595 -5.535 1.00 96.25 957 LEU A CA 1
ATOM 7827 C C . LEU A 1 957 ? -13.447 -15.211 -4.806 1.00 96.25 957 LEU A C 1
ATOM 7829 O O . LEU A 1 957 ? -13.398 -14.808 -3.647 1.00 96.25 957 LEU A O 1
ATOM 7833 N N . LEU A 1 958 ? -14.606 -15.399 -5.444 1.00 96.75 958 LEU A N 1
ATOM 7834 C CA . LEU A 1 958 ? -15.932 -15.164 -4.857 1.00 96.75 958 LEU A CA 1
ATOM 7835 C C . LEU A 1 958 ? -16.451 -16.332 -3.995 1.00 96.75 958 LEU A C 1
ATOM 7837 O O . LEU A 1 958 ? -17.621 -16.351 -3.620 1.00 96.75 958 LEU A O 1
ATOM 7841 N N . GLY A 1 959 ? -15.601 -17.310 -3.669 1.00 95.00 959 GLY A N 1
ATOM 7842 C CA . GLY A 1 959 ? -15.949 -18.425 -2.786 1.00 95.00 959 GLY A CA 1
ATOM 7843 C C . GLY A 1 959 ? -16.842 -19.487 -3.428 1.00 95.00 959 GLY A C 1
ATOM 7844 O O . GLY A 1 959 ? -17.343 -20.365 -2.725 1.00 95.00 959 GLY A O 1
ATOM 7845 N N . MET A 1 960 ? -17.042 -19.446 -4.748 1.00 93.25 960 MET A N 1
ATOM 7846 C CA . MET A 1 960 ? -17.738 -20.529 -5.432 1.00 93.25 960 MET A CA 1
ATOM 7847 C C . MET A 1 960 ? -16.770 -21.698 -5.605 1.00 93.25 960 MET A C 1
ATOM 7849 O O . MET A 1 960 ? -15.661 -21.498 -6.115 1.00 93.25 960 MET A O 1
ATOM 7853 N N . PRO A 1 961 ? -17.156 -22.917 -5.187 1.00 86.81 961 PRO A N 1
ATOM 7854 C CA . PRO A 1 961 ? -16.337 -24.086 -5.445 1.00 86.81 961 PRO A CA 1
ATOM 7855 C C . PRO A 1 961 ? -16.124 -24.200 -6.956 1.00 86.81 961 PRO A C 1
ATOM 7857 O O . PRO A 1 961 ? -17.042 -23.936 -7.740 1.00 86.81 961 PRO A O 1
ATOM 7860 N N . GLU A 1 962 ? -14.918 -24.591 -7.375 1.00 82.31 962 GLU A N 1
ATOM 7861 C CA . GLU A 1 962 ? -14.697 -25.102 -8.727 1.00 82.31 962 GLU A CA 1
ATOM 7862 C C . GLU A 1 962 ? -15.607 -26.323 -8.855 1.00 82.31 962 GLU A C 1
ATOM 7864 O O . GLU A 1 962 ? -15.256 -27.418 -8.418 1.00 82.31 962 GLU A O 1
ATOM 7869 N N . HIS A 1 963 ? -16.844 -26.113 -9.313 1.00 67.44 963 HIS A N 1
ATOM 7870 C CA . HIS A 1 963 ? -17.786 -27.198 -9.485 1.00 67.44 963 HIS A CA 1
ATOM 7871 C C . HIS A 1 963 ? -17.086 -28.228 -10.357 1.00 67.44 963 HIS A C 1
ATOM 7873 O O . HIS A 1 963 ? -16.702 -27.928 -11.489 1.00 67.44 963 HIS A O 1
ATOM 7879 N N . ALA A 1 964 ? -16.908 -29.421 -9.792 1.00 53.00 964 ALA A N 1
ATOM 7880 C CA . ALA A 1 964 ? -16.416 -30.613 -10.456 1.00 53.00 964 ALA A CA 1
ATOM 7881 C C . ALA A 1 964 ? -17.456 -31.097 -11.476 1.00 53.00 964 ALA A C 1
ATOM 7883 O O . ALA A 1 964 ? -17.896 -32.244 -11.442 1.00 53.00 964 ALA A O 1
ATOM 7884 N N . ASN A 1 965 ? -17.897 -30.204 -12.365 1.00 55.4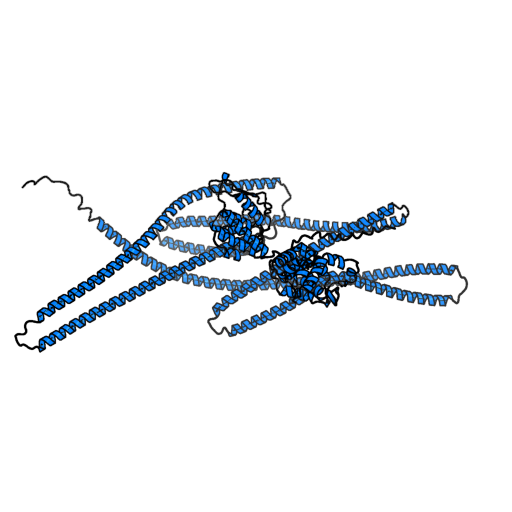1 965 ASN A N 1
ATOM 7885 C CA . ASN A 1 965 ? -18.566 -30.596 -13.581 1.00 55.41 965 ASN A CA 1
ATOM 7886 C C . ASN A 1 965 ? -17.556 -31.480 -14.291 1.00 55.41 965 ASN A C 1
ATOM 7888 O O . ASN A 1 965 ? -16.498 -31.012 -14.707 1.00 55.41 965 ASN A O 1
ATOM 7892 N N . GLY A 1 966 ? -17.861 -32.775 -14.300 1.00 50.91 966 GLY A N 1
ATOM 7893 C CA . GLY A 1 966 ? -17.036 -33.867 -14.788 1.00 50.91 966 GLY A CA 1
ATOM 7894 C C . GLY A 1 966 ? -16.784 -33.829 -16.290 1.00 50.91 966 GLY A C 1
ATOM 7895 O O . GLY A 1 966 ? -16.791 -34.876 -16.930 1.00 50.91 966 GLY A O 1
ATOM 7896 N N . GLU A 1 967 ? -16.479 -32.662 -16.854 1.00 51.31 967 GLU A N 1
ATOM 7897 C CA . GLU A 1 967 ? -15.511 -32.602 -17.930 1.00 51.31 967 GLU A CA 1
ATOM 7898 C C . GLU A 1 967 ? -14.186 -33.064 -17.333 1.00 51.31 967 GLU A C 1
ATOM 7900 O O . GLU A 1 967 ? -13.352 -32.292 -16.861 1.00 51.31 967 GLU A O 1
ATOM 7905 N N . GLN A 1 968 ? -14.007 -34.386 -17.339 1.00 53.72 968 GLN A N 1
ATOM 7906 C CA . GLN A 1 968 ? -12.702 -34.984 -17.516 1.00 53.72 968 GLN A CA 1
ATOM 7907 C C . GLN A 1 968 ? -12.061 -34.233 -18.686 1.00 53.72 968 GLN A C 1
ATOM 7909 O O . GLN A 1 968 ? -12.264 -34.593 -19.844 1.00 53.72 968 GLN A O 1
ATOM 7914 N N . GLN A 1 969 ? -11.318 -33.159 -18.398 1.00 54.38 969 GLN A N 1
ATOM 7915 C CA . GLN A 1 969 ? -10.314 -32.644 -19.306 1.00 54.38 969 GLN A CA 1
ATOM 7916 C C . GLN A 1 969 ? -9.454 -33.857 -19.595 1.00 54.38 969 GLN A C 1
ATOM 7918 O O . GLN A 1 969 ? -8.683 -34.282 -18.732 1.00 54.38 969 GLN A O 1
ATOM 7923 N N . ALA A 1 970 ? -9.700 -34.478 -20.754 1.00 55.88 970 ALA A N 1
ATOM 7924 C CA . ALA A 1 970 ? -9.002 -35.655 -21.216 1.00 55.88 970 ALA A CA 1
ATOM 7925 C C . ALA A 1 970 ? -7.533 -35.354 -20.990 1.00 55.88 970 ALA A C 1
ATOM 7927 O O . ALA A 1 970 ? -6.995 -34.432 -21.610 1.00 55.88 970 ALA A O 1
ATOM 7928 N N . SER A 1 971 ? -6.947 -36.025 -19.996 1.00 51.97 971 SER A N 1
ATOM 7929 C CA . SER A 1 971 ? -5.601 -35.743 -19.541 1.00 51.97 971 SER A CA 1
ATOM 7930 C C . SER A 1 971 ? -4.739 -35.806 -20.786 1.00 51.97 971 SER A C 1
ATOM 7932 O O . SER A 1 971 ? -4.584 -36.867 -21.394 1.00 51.97 971 SER A O 1
ATOM 7934 N N . LYS A 1 972 ? -4.285 -34.637 -21.262 1.00 57.06 972 LYS A N 1
ATOM 7935 C CA . LYS A 1 972 ? -3.413 -34.555 -22.427 1.00 57.06 972 LYS A CA 1
ATOM 7936 C C . LYS A 1 972 ? -2.214 -35.396 -22.039 1.00 57.06 972 LYS A C 1
ATOM 7938 O O . LYS A 1 972 ? -1.403 -34.952 -21.228 1.00 57.06 972 LYS A O 1
ATOM 7943 N N . LYS A 1 973 ? -2.170 -36.640 -22.541 1.00 53.81 973 LYS A N 1
ATOM 7944 C CA . LYS A 1 973 ? -1.088 -37.597 -22.323 1.00 53.81 973 LYS A CA 1
ATOM 7945 C C . LYS A 1 973 ? 0.187 -36.822 -22.572 1.00 53.81 973 LYS A C 1
ATOM 7947 O O . LYS A 1 973 ? 0.481 -36.453 -23.710 1.00 53.81 973 LYS A O 1
ATOM 7952 N N . ARG A 1 974 ? 0.890 -36.511 -21.485 1.00 47.19 974 ARG A N 1
ATOM 7953 C CA . ARG A 1 974 ? 2.184 -35.847 -21.504 1.00 47.19 974 ARG A CA 1
ATOM 7954 C C . ARG A 1 974 ? 3.041 -36.723 -22.413 1.00 47.19 974 ARG A C 1
ATOM 7956 O O . ARG A 1 974 ? 3.323 -37.865 -22.055 1.00 47.19 974 ARG A O 1
ATOM 7963 N N . ARG A 1 975 ? 3.341 -36.257 -23.633 1.00 50.59 975 ARG A N 1
ATOM 7964 C CA . ARG A 1 975 ? 4.270 -36.952 -24.528 1.00 50.59 975 ARG A CA 1
ATOM 7965 C C . ARG A 1 975 ? 5.591 -37.011 -23.770 1.00 50.59 975 ARG A C 1
ATOM 7967 O O . ARG A 1 975 ? 6.267 -35.997 -23.629 1.00 50.59 975 ARG A O 1
ATOM 7974 N N . LEU A 1 976 ? 5.901 -38.181 -23.217 1.00 45.25 976 LEU A N 1
ATOM 7975 C CA . LEU A 1 976 ? 7.239 -38.523 -22.763 1.00 45.25 976 LEU A CA 1
ATOM 7976 C C . LEU A 1 976 ? 8.149 -38.341 -23.976 1.00 45.25 976 LEU A C 1
ATOM 7978 O O . LEU A 1 976 ? 8.047 -39.095 -24.945 1.00 45.25 976 LEU A O 1
ATOM 7982 N N . PHE A 1 977 ? 8.986 -37.307 -23.944 1.00 48.16 977 PHE A N 1
ATOM 7983 C CA . PHE A 1 977 ? 10.127 -37.216 -24.840 1.00 48.16 977 PHE A CA 1
ATOM 7984 C C . PHE A 1 977 ? 10.989 -38.452 -24.570 1.00 48.16 977 PHE A C 1
ATOM 7986 O O . PHE A 1 977 ? 11.607 -38.568 -23.513 1.00 48.16 977 PHE A O 1
ATOM 7993 N N . ARG A 1 978 ? 10.971 -39.412 -25.501 1.00 45.41 978 ARG A N 1
ATOM 7994 C CA . ARG A 1 978 ? 12.005 -40.442 -25.567 1.00 45.41 978 ARG A CA 1
ATOM 7995 C C . ARG A 1 978 ? 13.300 -39.727 -25.935 1.00 45.41 978 ARG A C 1
ATOM 7997 O O . ARG A 1 978 ? 13.379 -39.137 -27.007 1.00 45.41 978 ARG A O 1
ATOM 8004 N N . SER A 1 979 ? 14.272 -39.766 -25.034 1.00 45.28 979 SER A N 1
ATOM 8005 C CA . SER A 1 979 ? 15.663 -39.450 -25.336 1.00 45.28 979 SER A CA 1
ATOM 8006 C C . SER A 1 979 ? 16.180 -40.462 -26.360 1.00 45.28 979 SER A C 1
ATOM 8008 O O . SER A 1 979 ? 16.230 -41.658 -26.059 1.00 45.28 979 SER A O 1
ATOM 8010 N N . SER A 1 980 ? 16.506 -39.983 -27.556 1.00 50.38 980 SER A N 1
ATOM 8011 C CA . SER A 1 980 ? 17.379 -40.654 -28.524 1.00 50.38 980 SER A CA 1
ATOM 8012 C C . SER A 1 980 ? 18.763 -40.041 -28.451 1.00 50.38 980 SER A C 1
ATOM 8014 O O . SER A 1 980 ? 18.795 -38.786 -28.468 1.00 50.38 980 SER A O 1
#